Protein AF-0000000084680731 (afdb_homodimer)

Foldseek 3Di:
DPDPPDDPDPVVVCVVQLKKKWKDWVLVQKIWIALSVCVVLVHHSHTDIDGVVRSCLQWDVVQVVVQVVQLVVCQVVVHKRKAKTFTADNVGHGPFIKIKIWGWDQDPVSRIIMIIIMIGTQQLPPPPDDGSCDGVVPVLVVVLVVLLVVLLVQLVPQQALVSLVVSLQPRDGPPFAFQKKWWWFDDDQFIATSDIPNDDPPLCVVRGGHGLPALDQFSVCQVPVAKDKFQALVSCCVSRVPCSVSVVVSQFTIKIKHFQDDPHHGGTIMIGTHNDGDPCPVVNVVSVHSSSPSSSHSNVNNVVSVVVVVVLVVVLVLLAEDAPDAQPQKGKAKDWFQQPPPHPFFLWHWYWAQEPVRKIKIKIKGKPDGDPVSRVLSSVLVVQLNVLRRVVDDQFVSLLQSLLVLLVVQVPPVRPDRMFMWMKMWIADSVFQKIKIWTAPFAFKWKQAQLLQIAGADFFYHHTRNPDSRITTDIDMDGADANMKIKDKGCLLQCAQNADNVLSVVQQSVLSRPDQFDPHVSNVSSCCSRPNPVNNVSHHPGDGPSRGIMMMMMMHRHHPPDDRHDPPVPDWRKDKDKDKAFLVCLVCLVVVLVRQCSVCVPQPDPVLNVLVSLLSSLVQCLPSVVHNWIKMKMWIWTDDHQWIKIKIKIWTQGPDDQDQDDPPDPPPNHVSVVSLVVNFPDWDWADDPGTIMTMTMDTRNPPPDPD/DPPPDDDPDPVVVCVVQLKKKWKAWVLVQKIWIALSVCVVLVHHSHTDIDGVVRSCLQWDVVQVVVQVVQLVVCQVVVHKRKAKTFTADPVGHGPFIKIKIWGWDQDPVSRIIMIIIMIGTQQLPPPPDDGNCPGVVPVLVVVLVVLLVVLLVQLVPQQALVSLVVSLQPRDGPPFAFQKKWWWFDDDQFIATSDIPNDDPPLCVVRGGHGLPALDQFSVCQVPVAKDKFQALVSCCVSRVPCSVSVVVSQFTIKIKHFQDDPHHGGTIMIGTHNDGDPCPVVNVVSVHSSSPSSSHSNVNNVVSVVVVVVLVVVLVLLAEDAPDAQPQKGKAKDWFQLPPPHPFFLWHWYWAQEPVRKIKIKIKGKPDGDPVSRVLSSVLVVQLNVLRRVPDDQFVSLLQSLLVLLVVQVPVVRPDRMFMWMKMWIADSVFQKIKIWTAPFAFKWKQAQLLQIAGADFFYHHTRNPDSRITTDIDMDGADANMKIKDKGCLLQCAQNADNVLSVVQQSVLSSPDQFDPHVSNVSSVCSRPNPVNNVSHHPGPGPNRGIMMMMMMHRHHPPDDRHDPPVPDWRKDKDKDKAALVCLVCLVVVLVRQCSVCVPQPDPVLNVLVSLLSSLVQCLCSVVHNWIKMKMWIWTDDHPWIKIKIKIWTQGPDDQDQDDPPDPPPRHVSVVSQVVSFPDWDWADDPGTIMTMTMDTRNPPPPPD

InterPro domains:
  IPR001932 PPM-type phosphatase-like domain [PF07228] (356-557)
  IPR001932 PPM-type phosphatase-like domain [SM00331] (327-557)
  IPR003018 GAF domain [PF13185] (162-299)
  IPR003594 Histidine kinase/HSP90-like ATPase domain [PF13581] (584-696)
  IPR029016 GAF-like domain superfamily [G3DSA:3.30.450.40] (139-313)
  IPR035965 PAS domain superfamily [SSF55785] (15-124)
  IPR036457 PPM-type phosphatase-like domain superfamily [G3DSA:3.60.40.10] (324-557)
  IPR036457 PPM-type phosphatase-like domain superfamily [SSF81606] (343-554)
  IPR036890 Histidine kinase/HSP90-like ATPase superfamily [G3DSA:3.30.565.10] (575-701)
  IPR052016 Bacterial Sigma Factor Regulator [PTHR43156] (123-557)

Structure (mmCIF, N/CA/C/O backbone):
data_AF-0000000084680731-model_v1
#
loop_
_entity.id
_entity.type
_entity.pdbx_description
1 polymer 'protein-serine/threonine phosphatase'
#
loop_
_atom_site.group_PDB
_atom_site.id
_atom_site.type_symbol
_atom_site.label_atom_id
_atom_site.label_alt_id
_atom_site.label_comp_id
_atom_site.label_asym_id
_atom_site.label_entity_id
_atom_site.label_seq_id
_atom_site.pdbx_PDB_ins_code
_atom_site.Cartn_x
_atom_site.Cartn_y
_atom_site.Cartn_z
_atom_site.occupancy
_atom_site.B_iso_or_equiv
_atom_site.auth_seq_id
_atom_site.auth_comp_id
_atom_site.auth_asym_id
_atom_site.auth_atom_id
_atom_site.pdbx_PDB_model_num
ATOM 1 N N . MET A 1 1 ? -1.274 -86.938 -11.484 1 28.44 1 MET A N 1
ATOM 2 C CA . MET A 1 1 ? -0.754 -85.688 -12.055 1 28.44 1 MET A CA 1
ATOM 3 C C . MET A 1 1 ? -1.797 -85 -12.945 1 28.44 1 MET A C 1
ATOM 5 O O . MET A 1 1 ? -2.148 -85.562 -14 1 28.44 1 MET A O 1
ATOM 9 N N . ARG A 1 2 ? -2.854 -84.562 -12.422 1 39.75 2 ARG A N 1
ATOM 10 C CA . ARG A 1 2 ? -4.074 -84.125 -13.109 1 39.75 2 ARG A CA 1
ATOM 11 C C . ARG A 1 2 ? -3.766 -83.188 -14.273 1 39.75 2 ARG A C 1
ATOM 13 O O . ARG A 1 2 ? -3.127 -82.188 -14.086 1 39.75 2 ARG A O 1
ATOM 20 N N . THR A 1 3 ? -3.678 -83.75 -15.438 1 42.16 3 THR A N 1
ATOM 21 C CA . THR A 1 3 ? -3.287 -83.188 -16.719 1 42.16 3 THR A CA 1
ATOM 22 C C . THR A 1 3 ? -4.207 -82 -17.094 1 42.16 3 THR A C 1
ATOM 24 O O . THR A 1 3 ? -5.43 -82.188 -17.109 1 42.16 3 THR A O 1
ATOM 27 N N . GLY A 1 4 ? -3.947 -80.812 -16.656 1 46.91 4 GLY A N 1
ATOM 28 C CA . GLY A 1 4 ? -4.719 -79.625 -17 1 46.91 4 GLY A CA 1
ATOM 29 C C . GLY A 1 4 ? -5.121 -79.625 -18.453 1 46.91 4 GLY A C 1
ATOM 30 O O . GLY A 1 4 ? -4.59 -80.375 -19.281 1 46.91 4 GLY A O 1
ATOM 31 N N . GLU A 1 5 ? -6.332 -79.375 -18.844 1 56.84 5 GLU A N 1
ATOM 32 C CA . GLU A 1 5 ? -6.809 -79.25 -20.219 1 56.84 5 GLU A CA 1
ATOM 33 C C . GLU A 1 5 ? -5.797 -78.562 -21.094 1 56.84 5 GLU A C 1
ATOM 35 O O . GLU A 1 5 ? -5.176 -77.562 -20.656 1 56.84 5 GLU A O 1
ATOM 40 N N . PRO A 1 6 ? -5.352 -79.25 -22.203 1 61.41 6 PRO A N 1
ATOM 41 C CA . PRO A 1 6 ? -4.359 -78.688 -23.094 1 61.41 6 PRO A CA 1
ATOM 42 C C . PRO A 1 6 ? -4.723 -77.25 -23.547 1 61.41 6 PRO A C 1
ATOM 44 O O . PRO A 1 6 ? -5.902 -76.875 -23.547 1 61.41 6 PRO A O 1
ATOM 47 N N . LEU A 1 7 ? -3.723 -76.375 -23.703 1 70 7 LEU A N 1
ATOM 48 C CA . LEU A 1 7 ? -3.906 -75 -24.219 1 70 7 LEU A CA 1
ATOM 49 C C . LEU A 1 7 ? -4.641 -75 -25.562 1 70 7 LEU A C 1
ATOM 51 O O . LEU A 1 7 ? -4.395 -75.875 -26.391 1 70 7 LEU A O 1
ATOM 55 N N . PRO A 1 8 ? -5.797 -74.375 -25.719 1 71.19 8 PRO A N 1
ATOM 56 C CA . PRO A 1 8 ? -6.414 -74.312 -27.047 1 71.19 8 PRO A CA 1
ATOM 57 C C . PRO A 1 8 ? -5.406 -73.938 -28.141 1 71.19 8 PRO A C 1
ATOM 59 O O . PRO A 1 8 ? -4.293 -73.5 -27.844 1 71.19 8 PRO A O 1
ATOM 62 N N . SER A 1 9 ? -5.73 -74.375 -29.375 1 77 9 SER A N 1
ATOM 63 C CA . SER A 1 9 ? -4.859 -74.062 -30.5 1 77 9 SER A CA 1
ATOM 64 C C . SER A 1 9 ? -4.562 -72.562 -30.547 1 77 9 SER A C 1
ATOM 66 O O . SER A 1 9 ? -5.406 -71.75 -30.188 1 77 9 SER A O 1
ATOM 68 N N . VAL A 1 10 ? -3.318 -72.188 -30.875 1 75.69 10 VAL A N 1
ATOM 69 C CA . VAL A 1 10 ? -2.846 -70.812 -30.906 1 75.69 10 VAL A CA 1
ATOM 70 C C . VAL A 1 10 ? -3.758 -69.938 -31.812 1 75.69 10 VAL A C 1
ATOM 72 O O . VAL A 1 10 ? -4.094 -68.812 -31.469 1 75.69 10 VAL A O 1
ATOM 75 N N . ASN A 1 11 ? -4.176 -70.625 -32.875 1 74.56 11 ASN A N 1
ATOM 76 C CA . ASN A 1 11 ? -5.043 -69.875 -33.781 1 74.56 11 ASN A CA 1
ATOM 77 C C . ASN A 1 11 ? -6.395 -69.562 -33.156 1 74.56 11 ASN A C 1
ATOM 79 O O . ASN A 1 11 ? -6.945 -68.5 -33.375 1 74.56 11 ASN A O 1
ATOM 83 N N . ASP A 1 12 ? -6.879 -70.438 -32.375 1 74.56 12 ASP A N 1
ATOM 84 C CA . ASP A 1 12 ? -8.164 -70.25 -31.734 1 74.56 12 ASP A CA 1
ATOM 85 C C . ASP A 1 12 ? -8.055 -69.125 -30.672 1 74.56 12 ASP A C 1
ATOM 87 O O . ASP A 1 12 ? -8.977 -68.312 -30.5 1 74.56 12 ASP A O 1
ATOM 91 N N . VAL A 1 13 ? -6.934 -69.125 -29.984 1 74.44 13 VAL A N 1
ATOM 92 C CA . VAL A 1 13 ? -6.734 -68.125 -28.938 1 74.44 13 VAL A CA 1
ATOM 93 C C . VAL A 1 13 ? -6.664 -66.75 -29.578 1 74.44 13 VAL A C 1
ATOM 95 O O . VAL A 1 13 ? -7.305 -65.812 -29.094 1 74.44 13 VAL A O 1
ATOM 98 N N . LEU A 1 14 ? -5.953 -66.625 -30.688 1 80.12 14 LEU A N 1
ATOM 99 C CA . LEU A 1 14 ? -5.809 -65.312 -31.328 1 80.12 14 LEU A CA 1
ATOM 100 C C . LEU A 1 14 ? -7.137 -64.875 -31.906 1 80.12 14 LEU A C 1
ATOM 102 O O . LEU A 1 14 ? -7.457 -63.656 -31.859 1 80.12 14 LEU A O 1
ATOM 106 N N . ALA A 1 15 ? -7.887 -65.812 -32.375 1 75.69 15 ALA A N 1
ATOM 107 C CA . ALA A 1 15 ? -9.211 -65.5 -32.906 1 75.69 15 ALA A CA 1
ATOM 108 C C . ALA A 1 15 ? -10.125 -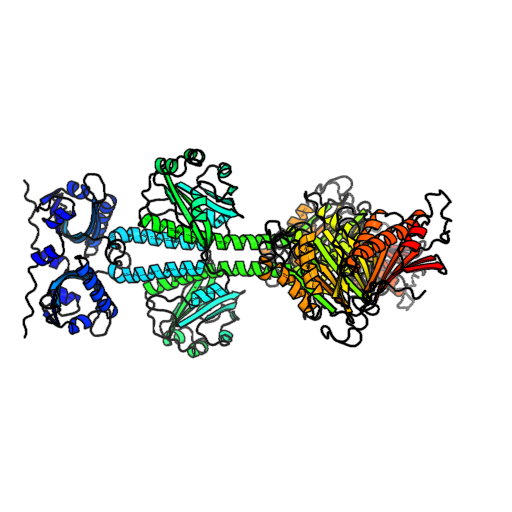65 -31.781 1 75.69 15 ALA A C 1
ATOM 110 O O . ALA A 1 15 ? -10.859 -64.062 -31.953 1 75.69 15 ALA A O 1
ATOM 111 N N . ALA A 1 16 ? -10.062 -65.688 -30.672 1 73.69 16 ALA A N 1
ATOM 112 C CA . ALA A 1 16 ? -10.898 -65.312 -29.531 1 73.69 16 ALA A CA 1
ATOM 113 C C . ALA A 1 16 ? -10.516 -63.969 -28.984 1 73.69 16 ALA A C 1
ATOM 115 O O . ALA A 1 16 ? -11.367 -63.219 -28.469 1 73.69 16 ALA A O 1
ATOM 116 N N . LEU A 1 17 ? -9.273 -63.625 -29.203 1 78.62 17 LEU A N 1
ATOM 117 C CA . LEU A 1 17 ? -8.773 -62.375 -28.672 1 78.62 17 LEU A CA 1
ATOM 118 C C . LEU A 1 17 ? -8.812 -61.281 -29.734 1 78.62 17 LEU A C 1
ATOM 120 O O . LEU A 1 17 ? -8.281 -60.188 -29.516 1 78.62 17 LEU A O 1
ATOM 124 N N . ALA A 1 18 ? -9.43 -61.562 -30.844 1 80.44 18 ALA A N 1
ATOM 125 C CA . ALA A 1 18 ? -9.523 -60.625 -31.953 1 80.44 18 ALA A CA 1
ATOM 126 C C . ALA A 1 18 ? -8.164 -60.031 -32.281 1 80.44 18 ALA A C 1
ATOM 128 O O . ALA A 1 18 ? -8.023 -58.812 -32.438 1 80.44 18 ALA A O 1
ATOM 129 N N . THR A 1 19 ? -7.152 -60.875 -32.281 1 85.06 19 THR A N 1
ATOM 130 C CA . THR A 1 19 ? -5.785 -60.469 -32.594 1 85.06 19 THR A CA 1
ATOM 131 C C . THR A 1 19 ? -5.441 -60.844 -34.031 1 85.06 19 THR A C 1
ATOM 133 O O . THR A 1 19 ? -5.594 -62 -34.438 1 85.06 19 THR A O 1
ATOM 136 N N . GLY A 1 20 ? -5.062 -59.844 -34.812 1 87.44 20 GLY A N 1
ATOM 137 C CA . GLY A 1 20 ? -4.676 -60.062 -36.188 1 87.44 20 GLY A CA 1
ATOM 138 C C . GLY A 1 20 ? -3.178 -60.219 -36.375 1 87.44 20 GLY A C 1
ATOM 139 O O . GLY A 1 20 ? -2.393 -59.719 -35.562 1 87.44 20 GLY A O 1
ATOM 140 N N . LEU A 1 21 ? -2.795 -61.031 -37.406 1 88.06 21 LEU A N 1
ATOM 141 C CA . LEU A 1 21 ? -1.39 -61.188 -37.75 1 88.06 21 LEU A CA 1
ATOM 142 C C . LEU A 1 21 ? -1.053 -60.469 -39.062 1 88.06 21 LEU A C 1
ATOM 144 O O . LEU A 1 21 ? -1.874 -60.438 -39.969 1 88.06 21 LEU A O 1
ATOM 148 N N . TRP A 1 22 ? 0.124 -59.906 -39.031 1 88.94 22 TRP A N 1
ATOM 149 C CA . TRP A 1 22 ? 0.56 -59.219 -40.25 1 88.94 22 TRP A CA 1
ATOM 150 C C . TRP A 1 22 ? 2.055 -59.438 -40.469 1 88.94 22 TRP A C 1
ATOM 152 O O . TRP A 1 22 ? 2.789 -59.781 -39.562 1 88.94 22 TRP A O 1
ATOM 162 N N . HIS A 1 23 ? 2.504 -59.375 -41.75 1 88.5 23 HIS A N 1
ATOM 163 C CA . HIS A 1 23 ? 3.896 -59.469 -42.188 1 88.5 23 HIS A CA 1
ATOM 164 C C . HIS A 1 23 ? 4.219 -58.375 -43.188 1 88.5 23 HIS A C 1
ATOM 166 O O . HIS A 1 23 ? 3.471 -58.156 -44.156 1 88.5 23 HIS A O 1
ATOM 172 N N . TRP A 1 24 ? 5.273 -57.562 -42.844 1 87.25 24 TRP A N 1
ATOM 173 C CA . TRP A 1 24 ? 5.691 -56.469 -43.719 1 87.25 24 TRP A CA 1
ATOM 174 C C . TRP A 1 24 ? 7.086 -56.719 -44.281 1 87.25 24 TRP A C 1
ATOM 176 O O . TRP A 1 24 ? 8.055 -56.812 -43.531 1 87.25 24 TRP A O 1
ATOM 186 N N . ASP A 1 25 ? 7.129 -56.906 -45.562 1 84.44 25 ASP A N 1
ATOM 187 C CA . ASP A 1 25 ? 8.391 -56.938 -46.312 1 84.44 25 ASP A CA 1
ATOM 188 C C . ASP A 1 25 ? 8.68 -55.594 -46.969 1 84.44 25 ASP A C 1
ATOM 190 O O . ASP A 1 25 ? 8.102 -55.25 -48 1 84.44 25 ASP A O 1
ATOM 194 N N . THR A 1 26 ? 9.617 -54.844 -46.312 1 82.38 26 THR A N 1
ATOM 195 C CA . THR A 1 26 ? 9.852 -53.469 -46.781 1 82.38 26 THR A CA 1
ATOM 196 C C . THR A 1 26 ? 10.602 -53.469 -48.094 1 82.38 26 THR A C 1
ATOM 198 O O . THR A 1 26 ? 10.578 -52.5 -48.812 1 82.38 26 THR A O 1
ATOM 201 N N . ALA A 1 27 ? 11.359 -54.594 -48.406 1 81.62 27 ALA A N 1
ATOM 202 C CA . ALA A 1 27 ? 12.031 -54.688 -49.688 1 81.62 27 ALA A CA 1
ATOM 203 C C . ALA A 1 27 ? 11.023 -54.781 -50.844 1 81.62 27 ALA A C 1
ATOM 205 O O . ALA A 1 27 ? 11.156 -54.125 -51.875 1 81.62 27 ALA A O 1
ATOM 206 N N . ALA A 1 28 ? 10.023 -55.625 -50.719 1 82.25 28 ALA A N 1
ATOM 207 C CA . ALA A 1 28 ? 9.016 -55.844 -51.75 1 82.25 28 ALA A CA 1
ATOM 208 C C . ALA A 1 28 ? 7.922 -54.781 -51.656 1 82.25 28 ALA A C 1
ATOM 210 O O . ALA A 1 28 ? 7.145 -54.594 -52.594 1 82.25 28 ALA A O 1
ATOM 211 N N . GLY A 1 29 ? 7.891 -54 -50.562 1 84.75 29 GLY A N 1
ATOM 212 C CA . GLY A 1 29 ? 6.852 -53 -50.344 1 84.75 29 GLY A CA 1
ATOM 213 C C . GLY A 1 29 ? 5.473 -53.594 -50.156 1 84.75 29 GLY A C 1
ATOM 214 O O . GLY A 1 29 ? 4.473 -53.031 -50.562 1 84.75 29 GLY A O 1
ATOM 215 N N . LEU A 1 30 ? 5.422 -54.812 -49.594 1 88.25 30 LEU A N 1
ATOM 216 C CA . LEU A 1 30 ? 4.156 -55.531 -49.469 1 88.25 30 LEU A CA 1
ATOM 217 C C . LEU A 1 30 ? 3.873 -55.844 -48 1 88.25 30 LEU A C 1
ATOM 219 O O . LEU A 1 30 ? 4.789 -56.188 -47.25 1 88.25 30 LEU A O 1
ATOM 223 N N . VAL A 1 31 ? 2.627 -55.719 -47.594 1 89.62 31 VAL A N 1
ATOM 224 C CA . VAL A 1 31 ? 2.141 -56.062 -46.281 1 89.62 31 VAL A CA 1
ATOM 225 C C . VAL A 1 31 ? 1.071 -57.156 -46.375 1 89.62 31 VAL A C 1
ATOM 227 O O . VAL A 1 31 ? 0.013 -56.938 -46.969 1 89.62 31 VAL A O 1
ATOM 230 N N . THR A 1 32 ? 1.386 -58.312 -45.844 1 90.62 32 THR A N 1
ATOM 231 C CA . THR A 1 32 ? 0.42 -59.406 -45.812 1 90.62 32 THR A CA 1
ATOM 232 C C . THR A 1 32 ? -0.315 -59.469 -44.5 1 90.62 32 THR A C 1
ATOM 234 O O . THR A 1 32 ? 0.307 -59.375 -43.438 1 90.62 32 THR A O 1
ATOM 237 N N . VAL A 1 33 ? -1.654 -59.5 -44.531 1 90.62 33 VAL A N 1
ATOM 238 C CA . VAL A 1 33 ? -2.463 -59.5 -43.312 1 90.62 33 VAL A CA 1
ATOM 239 C C . VAL A 1 33 ? -3.42 -60.688 -43.344 1 90.62 33 VAL A C 1
ATOM 241 O O . VAL A 1 33 ? -3.855 -61.125 -44.438 1 90.62 33 VAL A O 1
ATOM 244 N N . ASP A 1 34 ? -3.674 -61.25 -42.125 1 88.06 34 ASP A N 1
ATOM 245 C CA . ASP A 1 34 ? -4.688 -62.312 -42.062 1 88.06 34 ASP A CA 1
ATOM 246 C C . ASP A 1 34 ? -6.09 -61.719 -42.031 1 88.06 34 ASP A C 1
ATOM 248 O O . ASP A 1 34 ? -6.258 -60.5 -42.125 1 88.06 34 ASP A O 1
ATOM 252 N N . ALA A 1 35 ? -7.105 -62.594 -41.969 1 87.38 35 ALA A N 1
ATOM 253 C CA . ALA A 1 35 ? -8.492 -62.156 -42.062 1 87.38 35 ALA A CA 1
ATOM 254 C C . ALA A 1 35 ? -8.805 -61.156 -40.938 1 87.38 35 ALA A C 1
ATOM 256 O O . ALA A 1 35 ? -9.445 -60.125 -41.156 1 87.38 35 ALA A O 1
ATOM 257 N N . GLU A 1 36 ? -8.297 -61.406 -39.75 1 88.06 36 GLU A N 1
ATOM 258 C CA . GLU A 1 36 ? -8.594 -60.531 -38.625 1 88.06 36 GLU A CA 1
ATOM 259 C C . GLU A 1 36 ? -7.852 -59.219 -38.75 1 88.06 36 GLU A C 1
ATOM 261 O O . GLU A 1 36 ? -8.414 -58.156 -38.469 1 88.06 36 GLU A O 1
ATOM 266 N N . ALA A 1 37 ? -6.633 -59.219 -39.125 1 90.5 37 ALA A N 1
ATOM 267 C CA . ALA A 1 37 ? -5.895 -57.969 -39.312 1 90.5 37 ALA A CA 1
ATOM 268 C C . ALA A 1 37 ? -6.527 -57.125 -40.438 1 90.5 37 ALA A C 1
ATOM 270 O O . ALA A 1 37 ? -6.598 -55.906 -40.312 1 90.5 37 ALA A O 1
ATOM 271 N N . ALA A 1 38 ? -6.984 -57.812 -41.438 1 90.75 38 ALA A N 1
ATOM 272 C CA . ALA A 1 38 ? -7.676 -57.094 -42.5 1 90.75 38 ALA A CA 1
ATOM 273 C C . ALA A 1 38 ? -8.93 -56.406 -41.969 1 90.75 38 ALA A C 1
ATOM 275 O O . ALA A 1 38 ? -9.164 -55.219 -42.25 1 90.75 38 ALA A O 1
ATOM 276 N N . ARG A 1 39 ? -9.633 -57.125 -41.188 1 89.31 39 ARG A N 1
ATOM 277 C CA . ARG A 1 39 ? -10.82 -56.531 -40.594 1 89.31 39 ARG A CA 1
ATOM 278 C C . ARG A 1 39 ? -10.445 -55.312 -39.719 1 89.31 39 ARG A C 1
ATOM 280 O O . ARG A 1 39 ? -11.117 -54.281 -39.781 1 89.31 39 ARG A O 1
ATOM 287 N N . LEU A 1 40 ? -9.406 -55.438 -39 1 87.62 40 LEU A N 1
ATOM 288 C CA . LEU A 1 40 ? -8.977 -54.344 -38.094 1 87.62 40 LEU A CA 1
ATOM 289 C C . LEU A 1 40 ? -8.492 -53.156 -38.906 1 87.62 40 LEU A C 1
ATOM 291 O O . LEU A 1 40 ? -8.594 -52 -38.438 1 87.62 40 LEU A O 1
ATOM 295 N N . LEU A 1 41 ? -8.031 -53.312 -40.031 1 89.5 41 LEU A N 1
ATOM 296 C CA . LEU A 1 41 ? -7.574 -52.25 -40.906 1 89.5 41 LEU A CA 1
ATOM 297 C C . LEU A 1 41 ? -8.742 -51.625 -41.656 1 89.5 41 LEU A C 1
ATOM 299 O O . LEU A 1 41 ? -8.562 -50.688 -42.469 1 89.5 41 LEU A O 1
ATOM 303 N N . GLY A 1 42 ? -9.93 -52.125 -41.406 1 87.38 42 GLY A N 1
ATOM 304 C CA . GLY A 1 42 ? -11.117 -51.594 -42.094 1 87.38 42 GLY A CA 1
ATOM 305 C C . GLY A 1 42 ? -11.359 -52.219 -43.438 1 87.38 42 GLY A C 1
ATOM 306 O O . GLY A 1 42 ? -12.078 -51.656 -44.281 1 87.38 42 GLY A O 1
ATOM 307 N N . LEU A 1 43 ? -10.758 -53.375 -43.75 1 89.12 43 LEU A N 1
ATOM 308 C CA . LEU A 1 43 ? -10.914 -54.094 -45 1 89.12 43 LEU A CA 1
ATOM 309 C C . LEU A 1 43 ? -11.812 -55.312 -44.812 1 89.12 43 LEU A C 1
ATOM 311 O O . LEU A 1 43 ? -12.125 -55.688 -43.688 1 89.12 43 LEU A O 1
ATOM 315 N N . PRO A 1 44 ? -12.352 -55.844 -45.938 1 86.94 44 PRO A N 1
ATOM 316 C CA . PRO A 1 44 ? -13.102 -57.094 -45.781 1 86.94 44 PRO A CA 1
ATOM 317 C C . PRO A 1 44 ? -12.305 -58.156 -45.062 1 86.94 44 PRO A C 1
ATOM 319 O O . PRO A 1 44 ? -11.094 -58.281 -45.25 1 86.94 44 PRO A O 1
ATOM 322 N N . ALA A 1 45 ? -12.945 -58.906 -44.156 1 88.25 45 ALA A N 1
ATOM 323 C CA . ALA A 1 45 ? -12.305 -59.875 -43.281 1 88.25 45 ALA A CA 1
ATOM 324 C C . ALA A 1 45 ? -11.805 -61.094 -44.062 1 88.25 45 ALA A C 1
ATOM 326 O O . ALA A 1 45 ? -12.266 -62.219 -43.812 1 88.25 45 ALA A O 1
ATOM 327 N N . ARG A 1 46 ? -10.867 -60.969 -45 1 88.5 46 ARG A N 1
ATOM 328 C CA . ARG A 1 46 ? -10.203 -62 -45.781 1 88.5 46 ARG A CA 1
ATOM 329 C C . ARG A 1 46 ? -8.703 -61.719 -45.875 1 88.5 46 ARG A C 1
ATOM 331 O O . ARG A 1 46 ? -8.281 -60.562 -46 1 88.5 46 ARG A O 1
ATOM 338 N N . ALA A 1 47 ? -7.98 -62.844 -45.656 1 89.38 47 ALA A N 1
ATOM 339 C CA . ALA A 1 47 ? -6.531 -62.688 -45.781 1 89.38 47 ALA A CA 1
ATOM 340 C C . ALA A 1 47 ? -6.18 -62.031 -47.125 1 89.38 47 ALA A C 1
ATOM 342 O O . ALA A 1 47 ? -6.711 -62.375 -48.156 1 89.38 47 ALA A O 1
ATOM 343 N N . THR A 1 48 ? -5.402 -60.906 -47.062 1 89.06 48 THR A N 1
ATOM 344 C CA . THR A 1 48 ? -5.059 -60.156 -48.25 1 89.06 48 THR A CA 1
ATOM 345 C C . THR A 1 48 ? -3.637 -59.625 -48.156 1 89.06 48 THR A C 1
ATOM 347 O O . THR A 1 48 ? -3.045 -59.594 -47.094 1 89.06 48 THR A O 1
ATOM 350 N N . THR A 1 49 ? -3.006 -59.406 -49.281 1 90.88 49 THR A N 1
ATOM 351 C CA . THR A 1 49 ? -1.713 -58.719 -49.375 1 90.88 49 THR A CA 1
ATOM 352 C C . THR A 1 49 ? -1.875 -57.312 -49.906 1 90.88 49 THR A C 1
ATOM 354 O O . THR A 1 49 ? -2.502 -57.125 -50.969 1 90.88 49 THR A O 1
ATOM 357 N N . LEU A 1 50 ? -1.369 -56.312 -49.094 1 88.38 50 LEU A N 1
ATOM 358 C CA . LEU A 1 50 ? -1.477 -54.906 -49.469 1 88.38 50 LEU A CA 1
ATOM 359 C C . LEU A 1 50 ? -0.108 -54.312 -49.812 1 88.38 50 LEU A C 1
ATOM 361 O O . LEU A 1 50 ? 0.917 -54.812 -49.312 1 88.38 50 LEU A O 1
ATOM 365 N N . THR A 1 51 ? -0.165 -53.312 -50.75 1 86.44 51 THR A N 1
ATOM 366 C CA . THR A 1 51 ? 1.046 -52.531 -50.938 1 86.44 51 THR A CA 1
ATOM 367 C C . THR A 1 51 ? 1.261 -51.594 -49.75 1 86.44 51 THR A C 1
ATOM 369 O O . THR A 1 51 ? 0.326 -51.312 -48.969 1 86.44 51 THR A O 1
ATOM 372 N N . GLU A 1 52 ? 2.543 -51.219 -49.5 1 84.94 52 GLU A N 1
ATOM 373 C CA . GLU A 1 52 ? 2.848 -50.25 -48.469 1 84.94 52 GLU A CA 1
ATOM 374 C C . GLU A 1 52 ? 1.97 -49 -48.594 1 84.94 52 GLU A C 1
ATOM 376 O O . GLU A 1 52 ? 1.502 -48.469 -47.562 1 84.94 52 GLU A O 1
ATOM 381 N N . ALA A 1 53 ? 1.724 -48.562 -49.781 1 82.56 53 ALA A N 1
ATOM 382 C CA . ALA A 1 53 ? 0.903 -47.375 -50.031 1 82.56 53 ALA A CA 1
ATOM 383 C C . ALA A 1 53 ? -0.545 -47.625 -49.594 1 82.56 53 ALA A C 1
ATOM 385 O O . ALA A 1 53 ? -1.179 -46.75 -49 1 82.56 53 ALA A O 1
ATOM 386 N N . GLN A 1 54 ? -1.058 -48.781 -49.938 1 84.75 54 GLN A N 1
ATOM 387 C CA . GLN A 1 54 ? -2.424 -49.125 -49.531 1 84.75 54 GLN A CA 1
ATOM 388 C C . GLN A 1 54 ? -2.57 -49.219 -48.031 1 84.75 54 GLN A C 1
ATOM 390 O O . GLN A 1 54 ? -3.592 -48.812 -47.469 1 84.75 54 GLN A O 1
ATOM 395 N N . THR A 1 55 ? -1.582 -49.75 -47.406 1 86 55 THR A N 1
ATOM 396 C CA . THR A 1 55 ? -1.59 -49.844 -45.969 1 86 55 THR A CA 1
ATOM 397 C C . THR A 1 55 ? -1.523 -48.469 -45.312 1 86 55 THR A C 1
ATOM 399 O O . THR A 1 55 ? -2.279 -48.156 -44.406 1 86 55 THR A O 1
ATOM 402 N N . ARG A 1 56 ? -0.625 -47.656 -45.812 1 82.69 56 ARG A N 1
ATOM 403 C CA . ARG A 1 56 ? -0.466 -46.281 -45.312 1 82.69 56 ARG A CA 1
ATOM 404 C C . ARG A 1 56 ? -1.767 -45.5 -45.438 1 82.69 56 ARG A C 1
ATOM 406 O O . ARG A 1 56 ? -2.088 -44.688 -44.562 1 82.69 56 ARG A O 1
ATOM 413 N N . ALA A 1 57 ? -2.488 -45.812 -46.406 1 82.94 57 ALA A N 1
ATOM 414 C CA . ALA A 1 57 ? -3.74 -45.094 -46.656 1 82.94 57 ALA A CA 1
ATOM 415 C C . ALA A 1 57 ? -4.773 -45.406 -45.594 1 82.94 57 ALA A C 1
ATOM 417 O O . ALA A 1 57 ? -5.723 -44.656 -45.375 1 82.94 57 ALA A O 1
ATOM 418 N N . ARG A 1 58 ? -4.566 -46.469 -44.844 1 86.19 58 ARG A N 1
ATOM 419 C CA . ARG A 1 58 ? -5.516 -46.875 -43.781 1 86.19 58 ARG A CA 1
ATOM 420 C C . ARG A 1 58 ? -5.066 -46.375 -42.406 1 86.19 58 ARG A C 1
ATOM 422 O O . ARG A 1 58 ? -5.773 -46.562 -41.438 1 86.19 58 ARG A O 1
ATOM 429 N N . LEU A 1 59 ? -3.936 -45.844 -42.438 1 83.62 59 LEU A N 1
ATOM 430 C CA . LEU A 1 59 ? -3.375 -45.375 -41.156 1 83.62 59 LEU A CA 1
ATOM 431 C C . LEU A 1 59 ? -3.361 -43.844 -41.094 1 83.62 59 LEU A C 1
ATOM 433 O O . LEU A 1 59 ? -3.238 -43.188 -42.125 1 83.62 59 LEU A O 1
ATOM 437 N N . HIS A 1 60 ? -3.549 -43.312 -39.969 1 78.94 60 HIS A N 1
ATOM 438 C CA . HIS A 1 60 ? -3.398 -41.875 -39.781 1 78.94 60 HIS A CA 1
ATOM 439 C C . HIS A 1 60 ? -1.994 -41.406 -40.156 1 78.94 60 HIS A C 1
ATOM 441 O O . HIS A 1 60 ? -1.005 -42.031 -39.75 1 78.94 60 HIS A O 1
ATOM 447 N N . PRO A 1 61 ? -1.903 -40.344 -40.844 1 71.31 61 PRO A N 1
ATOM 448 C CA . PRO A 1 61 ? -0.61 -39.938 -41.406 1 71.31 61 PRO A CA 1
ATOM 449 C C . PRO A 1 61 ? 0.45 -39.688 -40.312 1 71.31 61 PRO A C 1
ATOM 451 O O . PRO A 1 61 ? 1.609 -40.094 -40.5 1 71.31 61 PRO A O 1
ATOM 454 N N . VAL A 1 62 ? 0.041 -39.156 -39.312 1 63.84 62 VAL A N 1
ATOM 455 C CA . VAL A 1 62 ? 0.994 -38.844 -38.25 1 63.84 62 VAL A CA 1
ATOM 456 C C . VAL A 1 62 ? 1.509 -40.156 -37.625 1 63.84 62 VAL A C 1
ATOM 458 O O . VAL A 1 62 ? 2.686 -40.25 -37.281 1 63.84 62 VAL A O 1
ATOM 461 N N . ASP A 1 63 ? 0.623 -41.062 -37.594 1 70.25 63 ASP A N 1
ATOM 462 C CA . ASP A 1 63 ? 0.995 -42.312 -36.969 1 70.25 63 ASP A CA 1
ATOM 463 C C . ASP A 1 63 ? 1.991 -43.094 -37.844 1 70.25 63 ASP A C 1
ATOM 465 O O . ASP A 1 63 ? 2.85 -43.812 -37.312 1 70.25 63 ASP A O 1
ATOM 469 N N . TRP A 1 64 ? 1.942 -42.844 -39.094 1 72.56 64 TRP A N 1
ATOM 470 C CA . TRP A 1 64 ? 2.852 -43.531 -40 1 72.56 64 TRP A CA 1
ATOM 471 C C . TRP A 1 64 ? 4.297 -43.125 -39.75 1 72.56 64 TRP A C 1
ATOM 473 O O . TRP A 1 64 ? 5.195 -43.969 -39.75 1 72.56 64 TRP A O 1
ATOM 483 N N . ASN A 1 65 ? 4.465 -41.875 -39.5 1 67.19 65 ASN A N 1
ATOM 484 C CA . ASN A 1 65 ? 5.809 -41.375 -39.219 1 67.19 65 ASN A CA 1
ATOM 485 C C . ASN A 1 65 ? 6.348 -41.938 -37.906 1 67.19 65 ASN A C 1
ATOM 487 O O . ASN A 1 65 ? 7.531 -42.281 -37.812 1 67.19 65 ASN A O 1
ATOM 491 N N . GLU A 1 66 ? 5.488 -42.031 -37.062 1 63.72 66 GLU A N 1
ATOM 492 C CA . GLU A 1 66 ? 5.875 -42.562 -35.75 1 63.72 66 GLU A CA 1
ATOM 493 C C . GLU A 1 66 ? 6.254 -44.031 -35.875 1 63.72 66 GLU A C 1
ATOM 495 O O . GLU A 1 66 ? 7.211 -44.5 -35.25 1 63.72 66 GLU A O 1
ATOM 500 N N . ILE A 1 67 ? 5.562 -44.781 -36.656 1 73.88 67 ILE A N 1
ATOM 501 C CA . ILE A 1 67 ? 5.805 -46.188 -36.875 1 73.88 67 ILE A CA 1
ATOM 502 C C . ILE A 1 67 ? 7.227 -46.406 -37.375 1 73.88 67 ILE A C 1
ATOM 504 O O . ILE A 1 67 ? 7.957 -47.25 -36.875 1 73.88 67 ILE A O 1
ATOM 508 N N . THR A 1 68 ? 7.559 -45.594 -38.312 1 70.19 68 THR A N 1
ATOM 509 C CA . THR A 1 68 ? 8.883 -45.75 -38.906 1 70.19 68 THR A CA 1
ATOM 510 C C . THR A 1 68 ? 9.977 -45.438 -37.906 1 70.19 68 THR A C 1
ATOM 512 O O . THR A 1 68 ? 11.008 -46.125 -37.875 1 70.19 68 THR A O 1
ATOM 515 N N . GLY A 1 69 ? 9.734 -44.438 -37.125 1 69.44 69 GLY A N 1
ATOM 516 C CA . GLY A 1 69 ? 10.688 -44.094 -36.062 1 69.44 69 GLY A CA 1
ATOM 517 C C . GLY A 1 69 ? 10.836 -45.188 -35.031 1 69.44 69 GLY A C 1
ATOM 518 O O . GLY A 1 69 ? 11.961 -45.531 -34.625 1 69.44 69 GLY A O 1
ATOM 519 N N . VAL A 1 70 ? 9.789 -45.688 -34.625 1 68.25 70 VAL A N 1
ATOM 520 C CA . VAL A 1 70 ? 9.773 -46.719 -33.594 1 68.25 70 VAL A CA 1
ATOM 521 C C . VAL A 1 70 ? 10.438 -47.969 -34.125 1 68.25 70 VAL A C 1
ATOM 523 O O . VAL A 1 70 ? 11.188 -48.625 -33.375 1 68.25 70 VAL A O 1
ATOM 526 N N . ILE A 1 71 ? 10.219 -48.281 -35.344 1 73.31 71 ILE A N 1
ATOM 527 C CA . ILE A 1 71 ? 10.789 -49.5 -35.938 1 73.31 71 ILE A CA 1
ATOM 528 C C . ILE A 1 71 ? 12.305 -49.375 -36 1 73.31 71 ILE A C 1
ATOM 530 O O . ILE A 1 71 ? 13.031 -50.312 -35.656 1 73.31 71 ILE A O 1
ATOM 534 N N . ARG A 1 72 ? 12.742 -48.219 -36.406 1 69.25 72 ARG A N 1
ATOM 535 C CA . ARG A 1 72 ? 14.188 -48 -36.5 1 69.25 72 ARG A CA 1
ATOM 536 C C . ARG A 1 72 ? 14.844 -48.156 -35.125 1 69.25 72 ARG A C 1
ATOM 538 O O . ARG A 1 72 ? 15.898 -48.781 -35 1 69.25 72 ARG A O 1
ATOM 545 N N . LEU A 1 73 ? 14.219 -47.594 -34.188 1 65.69 73 LEU A N 1
ATOM 546 C CA . LEU A 1 73 ? 14.734 -47.656 -32.812 1 65.69 73 LEU A CA 1
ATOM 547 C C . LEU A 1 73 ? 14.75 -49.094 -32.312 1 65.69 73 LEU A C 1
ATOM 549 O O . LEU A 1 73 ? 15.719 -49.531 -31.703 1 65.69 73 LEU A O 1
ATOM 553 N N . ALA A 1 74 ? 13.719 -49.781 -32.594 1 71.19 74 ALA A N 1
ATOM 554 C CA . ALA A 1 74 ? 13.602 -51.156 -32.156 1 71.19 74 ALA A CA 1
ATOM 555 C C . ALA A 1 74 ? 14.672 -52.031 -32.781 1 71.19 74 ALA A C 1
ATOM 557 O O . ALA A 1 74 ? 15.227 -52.906 -32.156 1 71.19 74 ALA A O 1
ATOM 558 N N . VAL A 1 75 ? 14.93 -51.812 -33.969 1 71.75 75 VAL A N 1
ATOM 559 C CA . VAL A 1 75 ? 15.969 -52.562 -34.688 1 71.75 75 VAL A CA 1
ATOM 560 C C . VAL A 1 75 ? 17.328 -52.25 -34.062 1 71.75 75 VAL A C 1
ATOM 562 O O . VAL A 1 75 ? 18.125 -53.156 -33.844 1 71.75 75 VAL A O 1
ATOM 565 N N . ALA A 1 76 ? 17.531 -51.031 -33.812 1 68.94 76 ALA A N 1
ATOM 566 C CA . ALA A 1 76 ? 18.812 -50.594 -33.25 1 68.94 76 ALA A CA 1
ATOM 567 C C . ALA A 1 76 ? 19.031 -51.219 -31.859 1 68.94 76 ALA A C 1
ATOM 569 O O . ALA A 1 76 ? 20.156 -51.594 -31.531 1 68.94 76 ALA A O 1
ATOM 570 N N . GLU A 1 77 ? 17.938 -51.344 -31.188 1 65.44 77 GLU A N 1
ATOM 571 C CA . GLU A 1 77 ? 18.047 -51.812 -29.797 1 65.44 77 GLU A CA 1
ATOM 572 C C . GLU A 1 77 ? 17.781 -53.281 -29.688 1 65.44 77 GLU A C 1
ATOM 574 O O . GLU A 1 77 ? 17.984 -53.906 -28.641 1 65.44 77 GLU A O 1
ATOM 579 N N . GLY A 1 78 ? 17.375 -53.812 -30.766 1 68.12 78 GLY A N 1
ATOM 580 C CA . GLY A 1 78 ? 17.047 -55.219 -30.75 1 68.12 78 GLY A CA 1
ATOM 581 C C . GLY A 1 78 ? 15.844 -55.531 -29.891 1 68.12 78 GLY A C 1
ATOM 582 O O . GLY A 1 78 ? 15.82 -56.562 -29.203 1 68.12 78 GLY A O 1
ATOM 583 N N . THR A 1 79 ? 14.938 -54.562 -29.797 1 71.94 79 THR A N 1
ATOM 584 C CA . THR A 1 79 ? 13.742 -54.719 -28.984 1 71.94 79 THR A CA 1
ATOM 585 C C . THR A 1 79 ? 12.492 -54.812 -29.859 1 71.94 79 THR A C 1
ATOM 587 O O . THR A 1 79 ? 12.586 -54.781 -31.078 1 71.94 79 THR A O 1
ATOM 590 N N . LEU A 1 80 ? 11.328 -55.031 -29.203 1 74.75 80 LEU A N 1
ATOM 591 C CA . LEU A 1 80 ? 10.047 -55.031 -29.906 1 74.75 80 LEU A CA 1
ATOM 592 C C . LEU A 1 80 ? 9.562 -53.625 -30.203 1 74.75 80 LEU A C 1
ATOM 594 O O . LEU A 1 80 ? 9.836 -52.688 -29.422 1 74.75 80 LEU A O 1
ATOM 598 N N . ALA A 1 81 ? 9.055 -53.531 -31.375 1 75.5 81 ALA A N 1
ATOM 599 C CA . ALA A 1 81 ? 8.398 -52.281 -31.719 1 75.5 81 ALA A CA 1
ATOM 600 C C . ALA A 1 81 ? 6.91 -52.344 -31.406 1 75.5 81 ALA A C 1
ATOM 602 O O . ALA A 1 81 ? 6.203 -53.25 -31.828 1 75.5 81 ALA A O 1
ATOM 603 N N . GLU A 1 82 ? 6.488 -51.469 -30.5 1 72.81 82 GLU A N 1
ATOM 604 C CA . GLU A 1 82 ? 5.07 -51.344 -30.188 1 72.81 82 GLU A CA 1
ATOM 605 C C . GLU A 1 82 ? 4.551 -49.938 -30.484 1 72.81 82 GLU A C 1
ATOM 607 O O . GLU A 1 82 ? 5.141 -48.969 -30.062 1 72.81 82 GLU A O 1
ATOM 612 N N . VAL A 1 83 ? 3.441 -49.906 -31.328 1 72.38 83 VAL A N 1
ATOM 613 C CA . VAL A 1 83 ? 2.891 -48.625 -31.703 1 72.38 83 VAL A CA 1
ATOM 614 C C . VAL A 1 83 ? 1.364 -48.688 -31.703 1 72.38 83 VAL A C 1
ATOM 616 O O . VAL A 1 83 ? 0.784 -49.75 -31.984 1 72.38 83 VAL A O 1
ATOM 619 N N . ARG A 1 84 ? 0.738 -47.656 -31.281 1 72.19 84 ARG A N 1
ATOM 620 C CA . ARG A 1 84 ? -0.698 -47.5 -31.469 1 72.19 84 ARG A CA 1
ATOM 621 C C . ARG A 1 84 ? -0.992 -46.719 -32.75 1 72.19 84 ARG A C 1
ATOM 623 O O . ARG A 1 84 ? -0.358 -45.719 -33.062 1 72.19 84 ARG A O 1
ATOM 630 N N . ILE A 1 85 ? -1.939 -47.281 -33.438 1 77.06 85 ILE A N 1
ATOM 631 C CA . ILE A 1 85 ? -2.197 -46.781 -34.781 1 77.06 85 ILE A CA 1
ATOM 632 C C . ILE A 1 85 ? -3.691 -46.5 -34.969 1 77.06 85 ILE A C 1
ATOM 634 O O . ILE A 1 85 ? -4.52 -47.375 -34.625 1 77.06 85 ILE A O 1
ATOM 638 N N . ARG A 1 86 ? -4.035 -45.281 -35.312 1 79.56 86 ARG A N 1
ATOM 639 C CA . ARG A 1 86 ? -5.406 -44.969 -35.719 1 79.56 86 ARG A CA 1
ATOM 640 C C . ARG A 1 86 ? -5.695 -45.469 -37.125 1 79.56 86 ARG A C 1
ATOM 642 O O . ARG A 1 86 ? -5.004 -45.094 -38.062 1 79.56 86 ARG A O 1
ATOM 649 N N . ILE A 1 87 ? -6.652 -46.312 -37.156 1 84.38 87 ILE A N 1
ATOM 650 C CA . ILE A 1 87 ? -7.066 -46.844 -38.469 1 84.38 87 ILE A CA 1
ATOM 651 C C . ILE A 1 87 ? -8.148 -45.938 -39.062 1 84.38 87 ILE A C 1
ATOM 653 O O . ILE A 1 87 ? -9.125 -45.594 -38.406 1 84.38 87 ILE A O 1
ATOM 657 N N . MET A 1 88 ? -7.906 -45.562 -40.25 1 82.31 88 MET A N 1
ATOM 658 C CA . MET A 1 88 ? -8.805 -44.594 -40.906 1 82.31 88 MET A CA 1
ATOM 659 C C . MET A 1 88 ? -9.633 -45.312 -42 1 82.31 88 MET A C 1
ATOM 661 O O . MET A 1 88 ? -9.188 -46.281 -42.562 1 82.31 88 MET A O 1
ATOM 665 N N . ASP A 1 89 ? -10.875 -44.844 -42.125 1 79.12 89 ASP A N 1
ATOM 666 C CA . ASP A 1 89 ? -11.656 -45.312 -43.25 1 79.12 89 ASP A CA 1
ATOM 667 C C . ASP A 1 89 ? -11.328 -44.531 -44.531 1 79.12 89 ASP A C 1
ATOM 669 O O . ASP A 1 89 ? -10.461 -43.656 -44.5 1 79.12 89 ASP A O 1
ATOM 673 N N . GLU A 1 90 ? -12 -44.938 -45.719 1 72.94 90 GLU A N 1
ATOM 674 C CA . GLU A 1 90 ? -11.734 -44.344 -47.031 1 72.94 90 GLU A CA 1
ATOM 675 C C . GLU A 1 90 ? -12.055 -42.844 -47.031 1 72.94 90 GLU A C 1
ATOM 677 O O . GLU A 1 90 ? -11.516 -42.094 -47.812 1 72.94 90 GLU A O 1
ATOM 682 N N . GLN A 1 91 ? -12.844 -42.406 -46.031 1 71.12 91 GLN A N 1
ATOM 683 C CA . GLN A 1 91 ? -13.258 -41 -46 1 71.12 91 GLN A CA 1
ATOM 684 C C . GLN A 1 91 ? -12.375 -40.188 -45.031 1 71.12 91 GLN A C 1
ATOM 686 O O . GLN A 1 91 ? -12.609 -39 -44.812 1 71.12 91 GLN A O 1
ATOM 691 N N . GLY A 1 92 ? -11.445 -40.75 -44.375 1 69.75 92 GLY A N 1
ATOM 692 C CA . GLY A 1 92 ? -10.492 -40.094 -43.5 1 69.75 92 GLY A CA 1
ATOM 693 C C . GLY A 1 92 ? -10.922 -40.062 -42.062 1 69.75 92 GLY A C 1
ATOM 694 O O . GLY A 1 92 ? -10.367 -39.312 -41.25 1 69.75 92 GLY A O 1
ATOM 695 N N . ARG A 1 93 ? -11.922 -40.812 -41.75 1 73.38 93 ARG A N 1
ATOM 696 C CA . ARG A 1 93 ? -12.367 -40.906 -40.344 1 73.38 93 ARG A CA 1
ATOM 697 C C . ARG A 1 93 ? -11.672 -42.062 -39.625 1 73.38 93 ARG A C 1
ATOM 699 O O . ARG A 1 93 ? -11.43 -43.094 -40.219 1 73.38 93 ARG A O 1
ATOM 706 N N . VAL A 1 94 ? -11.461 -41.781 -38.375 1 74.44 94 VAL A N 1
ATOM 707 C CA . VAL A 1 94 ? -10.805 -42.812 -37.562 1 74.44 94 VAL A CA 1
ATOM 708 C C . VAL A 1 94 ? -11.805 -43.906 -37.219 1 74.44 94 VAL A C 1
ATOM 710 O O . VAL A 1 94 ? -12.828 -43.656 -36.562 1 74.44 94 VAL A O 1
ATOM 713 N N . LEU A 1 95 ? -11.586 -45.156 -37.688 1 78 95 LEU A N 1
ATOM 714 C CA . LEU A 1 95 ? -12.445 -46.312 -37.438 1 78 95 LEU A CA 1
ATOM 715 C C . LEU A 1 95 ? -12.18 -46.906 -36.062 1 78 95 LEU A C 1
ATOM 717 O O . LEU A 1 95 ? -13.117 -47.25 -35.344 1 78 95 LEU A O 1
ATOM 721 N N . ARG A 1 96 ? -10.961 -47.031 -35.781 1 76.44 96 ARG A N 1
ATOM 722 C CA . ARG A 1 96 ? -10.539 -47.656 -34.531 1 76.44 96 ARG A CA 1
ATOM 723 C C . ARG A 1 96 ? -9.055 -47.438 -34.281 1 76.44 96 ARG A C 1
ATOM 725 O O . ARG A 1 96 ? -8.328 -47 -35.188 1 76.44 96 ARG A O 1
ATOM 732 N N . VAL A 1 97 ? -8.766 -47.5 -33 1 76.25 97 VAL A N 1
ATOM 733 C CA . VAL A 1 97 ? -7.352 -47.5 -32.656 1 76.25 97 VAL A CA 1
ATOM 734 C C . VAL A 1 97 ? -6.859 -48.906 -32.438 1 76.25 97 VAL A C 1
ATOM 736 O O . VAL A 1 97 ? -7.523 -49.719 -31.734 1 76.25 97 VAL A O 1
ATOM 739 N N . VAL A 1 98 ? -5.703 -49.219 -33.125 1 81 98 VAL A N 1
ATOM 740 C CA . VAL A 1 98 ? -5.152 -50.562 -32.938 1 81 98 VAL A CA 1
ATOM 741 C C . VAL A 1 98 ? -3.732 -50.469 -32.406 1 81 98 VAL A C 1
ATOM 743 O O . VAL A 1 98 ? -3.057 -49.469 -32.562 1 81 98 VAL A O 1
ATOM 746 N N . ARG A 1 99 ? -3.428 -51.469 -31.641 1 79.69 99 ARG A N 1
ATOM 747 C CA . ARG A 1 99 ? -2.051 -51.625 -31.188 1 79.69 99 ARG A CA 1
ATOM 748 C C . ARG A 1 99 ? -1.333 -52.688 -32.031 1 79.69 99 ARG A C 1
ATOM 750 O O . ARG A 1 99 ? -1.839 -53.781 -32.25 1 79.69 99 ARG A O 1
ATOM 757 N N . SER A 1 100 ? -0.166 -52.219 -32.531 1 82.56 100 SER A N 1
ATOM 758 C CA . SER A 1 100 ? 0.663 -53.125 -33.281 1 82.56 100 SER A CA 1
ATOM 759 C C . SER A 1 100 ? 1.948 -53.469 -32.562 1 82.56 100 SER A C 1
ATOM 761 O O . SER A 1 100 ? 2.633 -52.594 -32.031 1 82.56 100 SER A O 1
ATOM 763 N N . ARG A 1 101 ? 2.195 -54.719 -32.312 1 80.62 101 ARG A N 1
ATOM 764 C CA . ARG A 1 101 ? 3.445 -55.219 -31.766 1 80.62 101 ARG A CA 1
ATOM 765 C C . ARG A 1 101 ? 4.199 -56.062 -32.812 1 80.62 101 ARG A C 1
ATOM 767 O O . ARG A 1 101 ? 3.617 -56.938 -33.438 1 80.62 101 ARG A O 1
ATOM 774 N N . SER A 1 102 ? 5.496 -55.625 -33 1 83.94 102 SER A N 1
ATOM 775 C CA . SER A 1 102 ? 6.227 -56.344 -34.031 1 83.94 102 SER A CA 1
ATOM 776 C C . SER A 1 102 ? 7.703 -56.5 -33.688 1 83.94 102 SER A C 1
ATOM 778 O O . SER A 1 102 ? 8.219 -55.75 -32.844 1 83.94 102 SER A O 1
ATOM 780 N N . LYS A 1 103 ? 8.305 -57.5 -34.156 1 78.44 103 LYS A N 1
ATOM 781 C CA . LYS A 1 103 ? 9.75 -57.688 -34.062 1 78.44 103 LYS A CA 1
ATOM 782 C C . LYS A 1 103 ? 10.406 -57.438 -35.438 1 78.44 103 LYS A C 1
ATOM 784 O O . LYS A 1 103 ? 10.297 -58.25 -36.344 1 78.44 103 LYS A O 1
ATOM 789 N N . PRO A 1 104 ? 11.031 -56.25 -35.438 1 79.81 104 PRO A N 1
ATOM 790 C CA . PRO A 1 104 ? 11.68 -55.938 -36.719 1 79.81 104 PRO A CA 1
ATOM 791 C C . PRO A 1 104 ? 13.016 -56.656 -36.875 1 79.81 104 PRO A C 1
ATOM 793 O O . PRO A 1 104 ? 13.734 -56.875 -35.906 1 79.81 104 PRO A O 1
ATOM 796 N N . SER A 1 105 ? 13.281 -57.25 -38.031 1 78 105 SER A N 1
ATOM 797 C CA . SER A 1 105 ? 14.57 -57.812 -38.438 1 78 105 SER A CA 1
ATOM 798 C C . SER A 1 105 ? 15.125 -57.125 -39.656 1 78 105 SER A C 1
ATOM 800 O O . SER A 1 105 ? 14.375 -56.812 -40.594 1 78 105 SER A O 1
ATOM 802 N N . TYR A 1 106 ? 16.344 -56.719 -39.531 1 79.25 106 TYR A N 1
ATOM 803 C CA . TYR A 1 106 ? 17 -56.062 -40.656 1 79.25 106 TYR A CA 1
ATOM 804 C C . TYR A 1 106 ? 17.734 -57.062 -41.531 1 79.25 106 TYR A C 1
ATOM 806 O O . TYR A 1 106 ? 18.516 -57.875 -41.031 1 79.25 106 TYR A O 1
ATOM 814 N N . ASP A 1 107 ? 17.391 -57.156 -42.719 1 74.38 107 ASP A N 1
ATOM 815 C CA . ASP A 1 107 ? 18.109 -57.938 -43.688 1 74.38 107 ASP A CA 1
ATOM 816 C C . ASP A 1 107 ? 19.219 -57.125 -44.344 1 74.38 107 ASP A C 1
ATOM 818 O O . ASP A 1 107 ? 18.953 -56.219 -45.156 1 74.38 107 ASP A O 1
ATOM 822 N N . PRO A 1 108 ? 20.438 -57.312 -44 1 76.25 108 PRO A N 1
ATOM 823 C CA . PRO A 1 108 ? 21.547 -56.531 -44.531 1 76.25 108 PRO A CA 1
ATOM 824 C C . PRO A 1 108 ? 21.719 -56.688 -46.031 1 76.25 108 PRO A C 1
ATOM 826 O O . PRO A 1 108 ? 22.281 -55.812 -46.688 1 76.25 108 PRO A O 1
ATOM 829 N N . GLU A 1 109 ? 21.453 -57.844 -46.656 1 75.88 109 GLU A N 1
ATOM 830 C CA . GLU A 1 109 ? 21.641 -58.062 -48.094 1 75.88 109 GLU A CA 1
ATOM 831 C C . GLU A 1 109 ? 20.656 -57.219 -48.906 1 75.88 109 GLU A C 1
ATOM 833 O O . GLU A 1 109 ? 21.031 -56.625 -49.938 1 75.88 109 GLU A O 1
ATOM 838 N N . ARG A 1 110 ? 19.484 -57.062 -48.375 1 77.62 110 ARG A N 1
ATOM 839 C CA . ARG A 1 110 ? 18.453 -56.344 -49.125 1 77.62 110 ARG A CA 1
ATOM 840 C C . ARG A 1 110 ? 18.281 -54.906 -48.594 1 77.62 110 ARG A C 1
ATOM 842 O O . ARG A 1 110 ? 17.5 -54.125 -49.125 1 77.62 110 ARG A O 1
ATOM 849 N N . HIS A 1 111 ? 19.094 -54.531 -47.562 1 77.75 111 HIS A N 1
ATOM 850 C CA . HIS A 1 111 ? 18.984 -53.25 -46.906 1 77.75 111 HIS A CA 1
ATOM 851 C C . HIS A 1 111 ? 17.531 -52.906 -46.562 1 77.75 111 HIS A C 1
ATOM 853 O O . HIS A 1 111 ? 17.062 -51.812 -46.844 1 77.75 111 HIS A O 1
ATOM 859 N N . SER A 1 112 ? 16.828 -53.938 -46.188 1 80.69 112 SER A N 1
ATOM 860 C CA . SER A 1 112 ? 15.398 -53.75 -45.906 1 80.69 112 SER A CA 1
ATOM 861 C C . SER A 1 112 ? 15.008 -54.406 -44.594 1 80.69 112 SER A C 1
ATOM 863 O O . SER A 1 112 ? 15.789 -55.188 -44.031 1 80.69 112 SER A O 1
ATOM 865 N N . TYR A 1 113 ? 13.828 -53.969 -44.062 1 82.38 113 TYR A N 1
ATOM 866 C CA . TYR A 1 113 ? 13.305 -54.531 -42.844 1 82.38 113 TYR A CA 1
ATOM 867 C C . TYR A 1 113 ? 12.219 -55.562 -43.125 1 82.38 113 TYR A C 1
ATOM 869 O O . TYR A 1 113 ? 11.477 -55.438 -44.094 1 82.38 113 TYR A O 1
ATOM 877 N N . GLU A 1 114 ? 12.266 -56.656 -42.406 1 84.25 114 GLU A N 1
ATOM 878 C CA . GLU A 1 114 ? 11.141 -57.594 -42.344 1 84.25 114 GLU A CA 1
ATOM 879 C C . GLU A 1 114 ? 10.5 -57.594 -40.969 1 84.25 114 GLU A C 1
ATOM 881 O O . GLU A 1 114 ? 11.195 -57.75 -39.969 1 84.25 114 GLU A O 1
ATOM 886 N N . LEU A 1 115 ? 9.211 -57.25 -41 1 86.06 115 LEU A N 1
ATOM 887 C CA . LEU A 1 115 ? 8.5 -57.188 -39.719 1 86.06 115 LEU A CA 1
ATOM 888 C C . LEU A 1 115 ? 7.32 -58.125 -39.719 1 86.06 115 LEU A C 1
ATOM 890 O O . LEU A 1 115 ? 6.609 -58.281 -40.688 1 86.06 115 LEU A O 1
ATOM 894 N N . THR A 1 116 ? 7.238 -58.938 -38.656 1 85.06 116 THR A N 1
ATOM 895 C CA . THR A 1 116 ? 6.047 -59.719 -38.375 1 85.06 116 THR A CA 1
ATOM 896 C C . THR A 1 116 ? 5.457 -59.312 -37.031 1 85.06 116 THR A C 1
ATOM 898 O O . THR A 1 116 ? 6.191 -59.094 -36.062 1 85.06 116 THR A O 1
ATOM 901 N N . GLY A 1 117 ? 4.203 -59.031 -37.031 1 86.81 117 GLY A N 1
ATOM 902 C CA . GLY A 1 117 ? 3.631 -58.531 -35.812 1 86.81 117 GLY A CA 1
ATOM 903 C C . GLY A 1 117 ? 2.162 -58.906 -35.656 1 86.81 117 GLY A C 1
ATOM 904 O O . GLY A 1 117 ? 1.604 -59.625 -36.438 1 86.81 117 GLY A O 1
ATOM 905 N N . THR A 1 118 ? 1.601 -58.469 -34.5 1 84.69 118 THR A N 1
ATOM 906 C CA . THR A 1 118 ? 0.186 -58.656 -34.188 1 84.69 118 THR A CA 1
ATOM 907 C C . THR A 1 118 ? -0.523 -57.281 -34.156 1 84.69 118 THR A C 1
ATOM 909 O O . THR A 1 118 ? 0.115 -56.25 -33.969 1 84.69 118 THR A O 1
ATOM 912 N N . LEU A 1 119 ? -1.737 -57.312 -34.531 1 84.62 119 LEU A N 1
ATOM 913 C CA . LEU A 1 119 ? -2.627 -56.156 -34.5 1 84.62 119 LEU A CA 1
ATOM 914 C C . LEU A 1 119 ? -3.83 -56.438 -33.594 1 84.62 119 LEU A C 1
ATOM 916 O O . LEU A 1 119 ? -4.484 -57.469 -33.75 1 84.62 119 LEU A O 1
ATOM 920 N N . GLN A 1 120 ? -4.023 -55.625 -32.656 1 80.56 120 GLN A N 1
ATOM 921 C CA . GLN A 1 120 ? -5.16 -55.781 -31.75 1 80.56 120 GLN A CA 1
ATOM 922 C C . GLN A 1 120 ? -5.914 -54.438 -31.609 1 80.56 120 GLN A C 1
ATOM 924 O O . GLN A 1 120 ? -5.301 -53.375 -31.578 1 80.56 120 GLN A O 1
ATOM 929 N N . GLU A 1 121 ? -7.219 -54.594 -31.781 1 73.81 121 GLU A N 1
ATOM 930 C CA . GLU A 1 121 ? -7.996 -53.375 -31.531 1 73.81 121 GLU A CA 1
ATOM 931 C C . GLU A 1 121 ? -7.906 -52.969 -30.062 1 73.81 121 GLU A C 1
ATOM 933 O O . GLU A 1 121 ? -8 -53.812 -29.172 1 73.81 121 GLU A O 1
ATOM 938 N N . VAL A 1 122 ? -7.449 -51.906 -29.922 1 60.06 122 VAL A N 1
ATOM 939 C CA . VAL A 1 122 ? -7.375 -51.375 -28.578 1 60.06 122 VAL A CA 1
ATOM 940 C C . VAL A 1 122 ? -8.672 -50.656 -28.234 1 60.06 122 VAL A C 1
ATOM 942 O O . VAL A 1 122 ? -9.156 -49.844 -29.016 1 60.06 122 VAL A O 1
ATOM 945 N N . THR A 1 123 ? -9.695 -51.375 -27.688 1 46.69 123 THR A N 1
ATOM 946 C CA . THR A 1 123 ? -10.922 -50.688 -27.297 1 46.69 123 THR A CA 1
ATOM 947 C C . THR A 1 123 ? -10.609 -49.469 -26.422 1 46.69 123 THR A C 1
ATOM 949 O O . THR A 1 123 ? -9.781 -49.562 -25.516 1 46.69 123 THR A O 1
ATOM 952 N N . GLU A 1 124 ? -10.758 -48.438 -27.031 1 41.72 124 GLU A N 1
ATOM 953 C CA . GLU A 1 124 ? -10.758 -47.312 -26.109 1 41.72 124 GLU A CA 1
ATOM 954 C C . GLU A 1 124 ? -11.562 -47.625 -24.859 1 41.72 124 GLU A C 1
ATOM 956 O O . GLU A 1 124 ? -12.664 -48.156 -24.938 1 41.72 124 GLU A O 1
ATOM 961 N N . PRO A 1 125 ? -10.93 -48 -23.719 1 37.84 125 PRO A N 1
ATOM 962 C CA . PRO A 1 125 ? -11.883 -48.375 -22.672 1 37.84 125 PRO A CA 1
ATOM 963 C C . PRO A 1 125 ? -13.234 -47.656 -22.844 1 37.84 125 PRO A C 1
ATOM 965 O O . PRO A 1 125 ? -13.305 -46.594 -23.438 1 37.84 125 PRO A O 1
ATOM 968 N N . ALA A 1 126 ? -14.367 -48.438 -22.969 1 33.19 126 ALA A N 1
ATOM 969 C CA . ALA A 1 126 ? -15.641 -47.719 -22.906 1 33.19 126 ALA A CA 1
ATOM 970 C C . ALA A 1 126 ? -15.492 -46.438 -22.125 1 33.19 126 ALA A C 1
ATOM 972 O O . ALA A 1 126 ? -14.688 -46.344 -21.188 1 33.19 126 ALA A O 1
ATOM 973 N N . PRO A 1 127 ? -16.188 -45.375 -22.422 1 31.73 127 PRO A N 1
ATOM 974 C CA . PRO A 1 127 ? -16.406 -44.219 -21.531 1 31.73 127 PRO A CA 1
ATOM 975 C C . PRO A 1 127 ? -16.766 -44.656 -20.094 1 31.73 127 PRO A C 1
ATOM 977 O O . PRO A 1 127 ? -17.641 -45.469 -19.906 1 31.73 127 PRO A O 1
ATOM 980 N N . GLY A 1 128 ? -15.766 -44.812 -19.078 1 31.8 128 GLY A N 1
ATOM 981 C CA . GLY A 1 128 ? -15.836 -45.25 -17.703 1 31.8 128 GLY A CA 1
ATOM 982 C C . GLY A 1 128 ? -14.766 -46.281 -17.359 1 31.8 128 GLY A C 1
ATOM 983 O O . GLY A 1 128 ? -14.609 -46.656 -16.188 1 31.8 128 GLY A O 1
ATOM 984 N N . THR A 1 129 ? -14.438 -47.406 -18.281 1 31.23 129 THR A N 1
ATOM 985 C CA . THR A 1 129 ? -13.617 -48.5 -17.781 1 31.23 129 THR A CA 1
ATOM 986 C C . THR A 1 129 ? -12.133 -48.188 -17.984 1 31.23 129 THR A C 1
ATOM 988 O O . THR A 1 129 ? -11.766 -47.375 -18.844 1 31.23 129 THR A O 1
ATOM 991 N N . ALA A 1 130 ? -11.102 -48.906 -17.312 1 33.12 130 ALA A N 1
ATOM 992 C CA . ALA A 1 130 ? -9.695 -48.656 -17.016 1 33.12 130 ALA A CA 1
ATOM 993 C C . ALA A 1 130 ? -8.836 -48.75 -18.281 1 33.12 130 ALA A C 1
ATOM 995 O O . ALA A 1 130 ? -7.902 -47.969 -18.453 1 33.12 130 ALA A O 1
ATOM 996 N N . ALA A 1 131 ? -8.82 -49.781 -19.141 1 33.75 131 ALA A N 1
ATOM 997 C CA . ALA A 1 131 ? -7.879 -50.281 -20.141 1 33.75 131 ALA A CA 1
ATOM 998 C C . ALA A 1 131 ? -7.945 -49.469 -21.422 1 33.75 131 ALA A C 1
ATOM 1000 O O . ALA A 1 131 ? -6.938 -49.281 -22.109 1 33.75 131 ALA A O 1
ATOM 1001 N N . GLY A 1 132 ? -9.102 -49.25 -22.094 1 32.03 132 GLY A N 1
ATOM 1002 C CA . GLY A 1 132 ? -9.289 -48.688 -23.422 1 32.03 132 GLY A CA 1
ATOM 1003 C C . GLY A 1 132 ? -8.609 -47.344 -23.609 1 32.03 132 GLY A C 1
ATOM 1004 O O . GLY A 1 132 ? -8.586 -46.781 -24.703 1 32.03 132 GLY A O 1
ATOM 1005 N N . ARG A 1 133 ? -8.711 -46.469 -22.719 1 34.03 133 ARG A N 1
ATOM 1006 C CA . ARG A 1 133 ? -8.203 -45.094 -22.719 1 34.03 133 ARG A CA 1
ATOM 1007 C C . ARG A 1 133 ? -6.684 -45.062 -22.828 1 34.03 133 ARG A C 1
ATOM 1009 O O . ARG A 1 133 ? -6.07 -44 -22.766 1 34.03 133 ARG A O 1
ATOM 1016 N N . SER A 1 134 ? -5.883 -46.156 -23.047 1 30.59 134 SER A N 1
ATOM 1017 C CA . SER A 1 134 ? -4.484 -46.125 -22.625 1 30.59 134 SER A CA 1
ATOM 1018 C C . SER A 1 134 ? -3.564 -45.75 -23.781 1 30.59 134 SER A C 1
ATOM 1020 O O . SER A 1 134 ? -2.602 -45 -23.594 1 30.59 134 SER A O 1
ATOM 1022 N N . ALA A 1 135 ? -3.57 -46.531 -25.125 1 32.66 135 ALA A N 1
ATOM 1023 C CA . ALA A 1 135 ? -2.365 -46.531 -25.953 1 32.66 135 ALA A CA 1
ATOM 1024 C C . ALA A 1 135 ? -2.252 -45.219 -26.719 1 32.66 135 ALA A C 1
ATOM 1026 O O . ALA A 1 135 ? -1.194 -44.562 -26.734 1 32.66 135 ALA A O 1
ATOM 1027 N N . VAL A 1 136 ? -2.994 -45 -28 1 32.12 136 VAL A N 1
ATOM 1028 C CA . VAL A 1 136 ? -3.002 -43.781 -28.797 1 32.12 136 VAL A CA 1
ATOM 1029 C C . VAL A 1 136 ? -3.357 -42.594 -27.906 1 32.12 136 VAL A C 1
ATOM 1031 O O . VAL A 1 136 ? -2.881 -41.469 -28.125 1 32.12 136 VAL A O 1
ATOM 1034 N N . THR A 1 137 ? -4.172 -42.781 -27.062 1 37.5 137 THR A N 1
ATOM 1035 C CA . THR A 1 137 ? -4.738 -42 -25.984 1 37.5 137 THR A CA 1
ATOM 1036 C C . THR A 1 137 ? -3.688 -41.688 -24.922 1 37.5 137 THR A C 1
ATOM 1038 O O . THR A 1 137 ? -3.799 -40.719 -24.188 1 37.5 137 THR A O 1
ATOM 1041 N N . GLY A 1 138 ? -2.746 -42.656 -25.109 1 40.66 138 GLY A N 1
ATOM 1042 C CA . GLY A 1 138 ? -1.654 -42.469 -24.156 1 40.66 138 GLY A CA 1
ATOM 1043 C C . GLY A 1 138 ? -0.799 -41.25 -24.469 1 40.66 138 GLY A C 1
ATOM 1044 O O . GLY A 1 138 ? -0.501 -40.438 -23.578 1 40.66 138 GLY A O 1
ATOM 1045 N N . ASP A 1 139 ? -0.361 -41.406 -25.984 1 43.41 139 ASP A N 1
ATOM 1046 C CA . ASP A 1 139 ? 0.469 -40.25 -26.344 1 43.41 139 ASP A CA 1
ATOM 1047 C C . ASP A 1 139 ? -0.323 -38.938 -26.266 1 43.41 139 ASP A C 1
ATOM 1049 O O . ASP A 1 139 ? 0.189 -37.938 -25.781 1 43.41 139 ASP A O 1
ATOM 1053 N N . TRP A 1 140 ? -1.565 -39.125 -27 1 49.75 140 TRP A N 1
ATOM 1054 C CA . TRP A 1 140 ? -2.398 -37.906 -26.875 1 49.75 140 TRP A CA 1
ATOM 1055 C C . TRP A 1 140 ? -2.641 -37.594 -25.406 1 49.75 140 TRP A C 1
ATOM 1057 O O . TRP A 1 140 ? -2.57 -36.438 -25 1 49.75 140 TRP A O 1
ATOM 1067 N N . ARG A 1 141 ? -2.971 -38.656 -24.75 1 55.22 141 ARG A N 1
ATOM 1068 C CA . ARG A 1 141 ? -3.17 -38.406 -23.328 1 55.22 141 ARG A CA 1
ATOM 1069 C C . ARG A 1 141 ? -1.904 -37.875 -22.672 1 55.22 141 ARG A C 1
ATOM 1071 O O . ARG A 1 141 ? -1.971 -37 -21.812 1 55.22 141 ARG A O 1
ATOM 1078 N N . ARG A 1 142 ? -0.799 -38.438 -23.203 1 58.06 142 ARG A N 1
ATOM 1079 C CA . ARG A 1 142 ? 0.462 -37.938 -22.656 1 58.06 142 ARG A CA 1
ATOM 1080 C C . ARG A 1 142 ? 0.696 -36.5 -23.062 1 58.06 142 ARG A C 1
ATOM 1082 O O . ARG A 1 142 ? 1.143 -35.688 -22.25 1 58.06 142 ARG A O 1
ATOM 1089 N N . SER A 1 143 ? 0.418 -36.344 -24.359 1 65 143 SER A N 1
ATOM 1090 C CA . SER A 1 143 ? 0.592 -35 -24.844 1 65 143 SER A CA 1
ATOM 1091 C C . SER A 1 143 ? -0.345 -34.031 -24.125 1 65 143 SER A C 1
ATOM 1093 O O . SER A 1 143 ? 0.05 -32.906 -23.781 1 65 143 SER A O 1
ATOM 1095 N N . ARG A 1 144 ? -1.548 -34.562 -23.938 1 69.94 144 ARG A N 1
ATOM 1096 C CA . ARG A 1 144 ? -2.529 -33.75 -23.234 1 69.94 144 ARG A CA 1
ATOM 1097 C C . ARG A 1 144 ? -2.086 -33.469 -21.797 1 69.94 144 ARG A C 1
ATOM 1099 O O . ARG A 1 144 ? -2.193 -32.344 -21.312 1 69.94 144 ARG A O 1
ATOM 1106 N N . GLU A 1 145 ? -1.649 -34.469 -21.219 1 70.12 145 GLU A N 1
ATOM 1107 C CA . GLU A 1 145 ? -1.199 -34.344 -19.828 1 70.12 145 GLU A CA 1
ATOM 1108 C C . GLU A 1 145 ? 0.005 -33.406 -19.719 1 70.12 145 GLU A C 1
ATOM 1110 O O . GLU A 1 145 ? 0.074 -32.594 -18.828 1 70.12 145 GLU A O 1
ATOM 1115 N N . ALA A 1 146 ? 0.899 -33.719 -20.625 1 71.94 146 ALA A N 1
ATOM 1116 C CA . ALA A 1 146 ? 2.068 -32.844 -20.656 1 71.94 146 ALA A CA 1
ATOM 1117 C C . ALA A 1 146 ? 1.663 -31.391 -20.875 1 71.94 146 ALA A C 1
ATOM 1119 O O . ALA A 1 146 ? 2.197 -30.484 -20.219 1 71.94 146 ALA A O 1
ATOM 1120 N N . PHE A 1 147 ? 0.765 -31.188 -21.719 1 77.81 147 PHE A N 1
ATOM 1121 C CA . PHE A 1 147 ? 0.272 -29.844 -21.984 1 77.81 147 PHE A CA 1
ATOM 1122 C C . PHE A 1 147 ? -0.351 -29.234 -20.734 1 77.81 147 PHE A C 1
ATOM 1124 O O . PHE A 1 147 ? -0.044 -28.094 -20.375 1 77.81 147 PHE A O 1
ATOM 1131 N N . LEU A 1 148 ? -1.241 -30 -20.109 1 81.88 148 LEU A N 1
ATOM 1132 C CA . LEU A 1 148 ? -1.948 -29.469 -18.953 1 81.88 148 LEU A CA 1
ATOM 1133 C C . LEU A 1 148 ? -0.975 -29.156 -17.828 1 81.88 148 LEU A C 1
ATOM 1135 O O . LEU A 1 148 ? -1.139 -28.141 -17.125 1 81.88 148 LEU A O 1
ATOM 1139 N N . LEU A 1 149 ? 0.006 -29.953 -17.688 1 75.12 149 LEU A N 1
ATOM 1140 C CA . LEU A 1 149 ? 1.013 -29.672 -16.672 1 75.12 149 LEU A CA 1
ATOM 1141 C C . LEU A 1 149 ? 1.808 -28.422 -17 1 75.12 149 LEU A C 1
ATOM 1143 O O . LEU A 1 149 ? 2.074 -27.594 -16.125 1 75.12 149 LEU A O 1
ATOM 1147 N N . ASP A 1 150 ? 2.115 -28.297 -18.281 1 77.88 150 ASP A N 1
ATOM 1148 C CA . ASP A 1 150 ? 2.871 -27.125 -18.719 1 77.88 150 ASP A CA 1
ATOM 1149 C C . ASP A 1 150 ? 2.035 -25.859 -18.609 1 77.88 150 ASP A C 1
ATOM 1151 O O . ASP A 1 150 ? 2.531 -24.812 -18.172 1 77.88 150 ASP A O 1
ATOM 1155 N N . ALA A 1 151 ? 0.845 -26 -19.016 1 84.62 151 ALA A N 1
ATOM 1156 C CA . ALA A 1 151 ? -0.067 -24.875 -18.906 1 84.62 151 ALA A CA 1
ATOM 1157 C C . ALA A 1 151 ? -0.256 -24.453 -17.453 1 84.62 151 ALA A C 1
ATOM 1159 O O . ALA A 1 151 ? -0.224 -23.266 -17.125 1 84.62 151 ALA A O 1
ATOM 1160 N N . GLY A 1 152 ? -0.408 -25.422 -16.609 1 83.25 152 GLY A N 1
ATOM 1161 C CA . GLY A 1 152 ? -0.548 -25.156 -15.18 1 83.25 152 GLY A CA 1
ATOM 1162 C C . GLY A 1 152 ? 0.655 -24.453 -14.586 1 83.25 152 GLY A C 1
ATOM 1163 O O . GLY A 1 152 ? 0.503 -23.5 -13.812 1 83.25 152 GLY A O 1
ATOM 1164 N N . ARG A 1 153 ? 1.766 -24.922 -14.984 1 76.38 153 ARG A N 1
ATOM 1165 C CA . ARG A 1 153 ? 3.002 -24.312 -14.508 1 76.38 153 ARG A CA 1
ATOM 1166 C C . ARG A 1 153 ? 3.123 -22.859 -14.992 1 76.38 153 ARG A C 1
ATOM 1168 O O . ARG A 1 153 ? 3.443 -21.969 -14.203 1 76.38 153 ARG A O 1
ATOM 1175 N N . ALA A 1 154 ? 2.889 -22.672 -16.25 1 83 154 ALA A N 1
ATOM 1176 C CA . ALA A 1 154 ? 3.021 -21.344 -16.828 1 83 154 ALA A CA 1
ATOM 1177 C C . ALA A 1 154 ? 2.041 -20.359 -16.188 1 83 154 ALA A C 1
ATOM 1179 O O . ALA A 1 154 ? 2.404 -19.219 -15.875 1 83 154 ALA A O 1
ATOM 1180 N N . LEU A 1 155 ? 0.86 -20.828 -15.977 1 87.56 155 LEU A N 1
ATOM 1181 C CA . LEU A 1 155 ? -0.157 -19.969 -15.375 1 87.56 155 LEU A CA 1
ATOM 1182 C C . LEU A 1 155 ? 0.15 -19.703 -13.898 1 87.56 155 LEU A C 1
ATOM 1184 O O . LEU A 1 155 ? -0.138 -18.625 -13.383 1 87.56 155 LEU A O 1
ATOM 1188 N N . ALA A 1 156 ? 0.782 -20.609 -13.273 1 81.31 156 ALA A N 1
ATOM 1189 C CA . ALA A 1 156 ? 1.162 -20.453 -11.875 1 81.31 156 ALA A CA 1
ATOM 1190 C C . ALA A 1 156 ? 2.299 -19.438 -11.727 1 81.31 156 ALA A C 1
ATOM 1192 O O . ALA A 1 156 ? 2.395 -18.75 -10.711 1 81.31 156 ALA A O 1
ATOM 1193 N N . GLU A 1 157 ? 3.113 -19.312 -12.758 1 79.88 157 GLU A N 1
ATOM 1194 C CA . GLU A 1 157 ? 4.27 -18.422 -12.711 1 79.88 157 GLU A CA 1
ATOM 1195 C C . GLU A 1 157 ? 3.875 -16.984 -13.039 1 79.88 157 GLU A C 1
ATOM 1197 O O . GLU A 1 157 ? 4.625 -16.062 -12.75 1 79.88 157 GLU A O 1
ATOM 1202 N N . ALA A 1 158 ? 2.721 -16.859 -13.625 1 85.94 158 ALA A N 1
ATOM 1203 C CA . ALA A 1 158 ? 2.273 -15.516 -13.992 1 85.94 158 ALA A CA 1
ATOM 1204 C C . ALA A 1 158 ? 1.944 -14.688 -12.75 1 85.94 158 ALA A C 1
ATOM 1206 O O . ALA A 1 158 ? 1.234 -15.156 -11.859 1 85.94 158 ALA A O 1
ATOM 1207 N N . ARG A 1 159 ? 2.434 -13.414 -12.727 1 83.12 159 ARG A N 1
ATOM 1208 C CA . ARG A 1 159 ? 2.336 -12.617 -11.508 1 83.12 159 ARG A CA 1
ATOM 1209 C C . ARG A 1 159 ? 1.36 -11.461 -11.688 1 83.12 159 ARG A C 1
ATOM 1211 O O . ARG A 1 159 ? 1.097 -10.703 -10.75 1 83.12 159 ARG A O 1
ATOM 1218 N N . SER A 1 160 ? 0.905 -11.234 -12.828 1 88.75 160 SER A N 1
ATOM 1219 C CA . SER A 1 160 ? -0.042 -10.164 -13.109 1 88.75 160 SER A CA 1
ATOM 1220 C C . SER A 1 160 ? -1.132 -10.625 -14.07 1 88.75 160 SER A C 1
ATOM 1222 O O . SER A 1 160 ? -0.976 -11.641 -14.758 1 88.75 160 SER A O 1
ATOM 1224 N N . THR A 1 161 ? -2.186 -9.867 -14.039 1 91.88 161 THR A N 1
ATOM 1225 C CA . THR A 1 161 ? -3.281 -10.164 -14.961 1 91.88 161 THR A CA 1
ATOM 1226 C C . THR A 1 161 ? -2.797 -10.141 -16.406 1 91.88 161 THR A C 1
ATOM 1228 O O . THR A 1 161 ? -3.146 -11.016 -17.203 1 91.88 161 THR A O 1
ATOM 1231 N N . GLN A 1 162 ? -1.982 -9.188 -16.703 1 90.62 162 GLN A N 1
ATOM 1232 C CA . GLN A 1 162 ? -1.45 -9.07 -18.062 1 90.62 162 GLN A CA 1
ATOM 1233 C C . GLN A 1 162 ? -0.604 -10.281 -18.422 1 90.62 162 GLN A C 1
ATOM 1235 O O . GLN A 1 162 ? -0.669 -10.773 -19.562 1 90.62 162 GLN A O 1
ATOM 1240 N N . GLU A 1 163 ? 0.16 -10.773 -17.531 1 89.62 163 GLU A N 1
ATOM 1241 C CA . GLU A 1 163 ? 0.983 -11.953 -17.781 1 89.62 163 GLU A CA 1
ATOM 1242 C C . GLU A 1 163 ? 0.122 -13.195 -17.969 1 89.62 163 GLU A C 1
ATOM 1244 O O . GLU A 1 163 ? 0.425 -14.047 -18.797 1 89.62 163 GLU A O 1
ATOM 1249 N N . VAL A 1 164 ? -0.902 -13.352 -17.156 1 93.12 164 VAL A N 1
ATOM 1250 C CA . VAL A 1 164 ? -1.82 -14.477 -17.297 1 93.12 164 VAL A CA 1
ATOM 1251 C C . VAL A 1 164 ? -2.424 -14.477 -18.688 1 93.12 164 VAL A C 1
ATOM 1253 O O . VAL A 1 164 ? -2.482 -15.516 -19.344 1 93.12 164 VAL A O 1
ATOM 1256 N N . LEU A 1 165 ? -2.859 -13.297 -19.156 1 91.69 165 LEU A N 1
ATOM 1257 C CA . LEU A 1 165 ? -3.465 -13.188 -20.484 1 91.69 165 LEU A CA 1
ATOM 1258 C C . LEU A 1 165 ? -2.457 -13.539 -21.578 1 91.69 165 LEU A C 1
ATOM 1260 O O . LEU A 1 165 ? -2.807 -14.195 -22.562 1 91.69 165 LEU A O 1
ATOM 1264 N N . ARG A 1 166 ? -1.259 -13.141 -21.375 1 89.81 166 ARG A N 1
ATOM 1265 C CA . ARG A 1 166 ? -0.205 -13.469 -22.328 1 89.81 166 ARG A CA 1
ATOM 1266 C C . ARG A 1 166 ? 0.03 -14.977 -22.391 1 89.81 166 ARG A C 1
ATOM 1268 O O . ARG A 1 166 ? 0.166 -15.547 -23.469 1 89.81 166 ARG A O 1
ATOM 1275 N N . VAL A 1 167 ? 0.052 -15.625 -21.203 1 89 167 VAL A N 1
ATOM 1276 C CA . VAL A 1 167 ? 0.231 -17.062 -21.156 1 89 167 VAL A CA 1
ATOM 1277 C C . VAL A 1 167 ? -0.954 -17.766 -21.812 1 89 167 VAL A C 1
ATOM 1279 O O . VAL A 1 167 ? -0.772 -18.688 -22.609 1 89 167 VAL A O 1
ATOM 1282 N N . ALA A 1 168 ? -2.123 -17.344 -21.547 1 89.88 168 ALA A N 1
ATOM 1283 C CA . ALA A 1 168 ? -3.328 -17.922 -22.125 1 89.88 168 ALA A CA 1
ATOM 1284 C C . ALA A 1 168 ? -3.309 -17.828 -23.641 1 89.88 168 ALA A C 1
ATOM 1286 O O . ALA A 1 168 ? -3.693 -18.781 -24.344 1 89.88 168 ALA A O 1
ATOM 1287 N N . ALA A 1 169 ? -2.879 -16.719 -24.094 1 86.44 169 ALA A N 1
ATOM 1288 C CA . ALA A 1 169 ? -2.822 -16.469 -25.531 1 86.44 169 ALA A CA 1
ATOM 1289 C C . ALA A 1 169 ? -1.812 -17.406 -26.203 1 86.44 169 ALA A C 1
ATOM 1291 O O . ALA A 1 169 ? -1.949 -17.734 -27.375 1 86.44 169 ALA A O 1
ATOM 1292 N N . GLY A 1 170 ? -0.854 -17.859 -25.469 1 81.94 170 GLY A N 1
ATOM 1293 C CA . GLY A 1 170 ? 0.206 -18.688 -26.031 1 81.94 170 GLY A CA 1
ATOM 1294 C C . GLY A 1 170 ? -0.03 -20.172 -25.844 1 81.94 170 GLY A C 1
ATOM 1295 O O . GLY A 1 170 ? 0.762 -21 -26.312 1 81.94 170 GLY A O 1
ATOM 1296 N N . LEU A 1 171 ? -1.136 -20.484 -25.172 1 82.25 171 LEU A N 1
ATOM 1297 C CA . LEU A 1 171 ? -1.407 -21.891 -24.938 1 82.25 171 LEU A CA 1
ATOM 1298 C C . LEU A 1 171 ? -1.765 -22.594 -26.25 1 82.25 171 LEU A C 1
ATOM 1300 O O . LEU A 1 171 ? -2.633 -22.141 -27 1 82.25 171 LEU A O 1
ATOM 1304 N N . SER A 1 172 ? -0.968 -23.609 -26.625 1 77.81 172 SER A N 1
ATOM 1305 C CA . SER A 1 172 ? -1.198 -24.438 -27.797 1 77.81 172 SER A CA 1
ATOM 1306 C C . SER A 1 172 ? -1.737 -25.812 -27.422 1 77.81 172 SER A C 1
ATOM 1308 O O . SER A 1 172 ? -0.967 -26.719 -27.109 1 77.81 172 SER A O 1
ATOM 1310 N N . MET A 1 173 ? -3.047 -25.938 -27.469 1 77.88 173 MET A N 1
ATOM 1311 C CA . MET A 1 173 ? -3.676 -27.203 -27.094 1 77.88 173 MET A CA 1
ATOM 1312 C C . MET A 1 173 ? -3.398 -28.281 -28.156 1 77.88 173 MET A C 1
ATOM 1314 O O . MET A 1 173 ? -3.475 -28 -29.359 1 77.88 173 MET A O 1
ATOM 1318 N N . PRO A 1 174 ? -3.002 -29.391 -27.672 1 68.69 174 PRO A N 1
ATOM 1319 C CA . PRO A 1 174 ? -2.686 -30.453 -28.625 1 68.69 174 PRO A CA 1
ATOM 1320 C C . PRO A 1 174 ? -3.869 -30.812 -29.531 1 68.69 174 PRO A C 1
ATOM 1322 O O . PRO A 1 174 ? -4.914 -31.25 -29.031 1 68.69 174 PRO A O 1
ATOM 1325 N N . GLY A 1 175 ? -3.76 -30.594 -30.75 1 66.25 175 GLY A N 1
ATOM 1326 C CA . GLY A 1 175 ? -4.73 -31.047 -31.734 1 66.25 175 GLY A CA 1
ATOM 1327 C C . GLY A 1 175 ? -5.812 -30.016 -32.031 1 66.25 175 GLY A C 1
ATOM 1328 O O . GLY A 1 175 ? -6.605 -30.188 -32.938 1 66.25 175 GLY A O 1
ATOM 1329 N N . PHE A 1 176 ? -6.047 -28.984 -31.219 1 74.38 176 PHE A N 1
ATOM 1330 C CA . PHE A 1 176 ? -7.09 -28 -31.484 1 74.38 176 PHE A CA 1
ATOM 1331 C C . PHE A 1 176 ? -6.812 -26.703 -30.75 1 74.38 176 PHE A C 1
ATOM 1333 O O . PHE A 1 176 ? -7.508 -26.359 -29.781 1 74.38 176 PHE A O 1
ATOM 1340 N N . SER A 1 177 ? -6 -25.891 -31.219 1 80.94 177 SER A N 1
ATOM 1341 C CA . SER A 1 177 ? -5.645 -24.625 -30.609 1 80.94 177 SER A CA 1
ATOM 1342 C C . SER A 1 177 ? -6.547 -23.5 -31.109 1 80.94 177 SER A C 1
ATOM 1344 O O . SER A 1 177 ? -6.84 -23.422 -32.312 1 80.94 177 SER A O 1
ATOM 1346 N N . PRO A 1 178 ? -7.012 -22.703 -30.172 1 87.88 178 PRO A N 1
ATOM 1347 C CA . PRO A 1 178 ? -7.871 -21.578 -30.578 1 87.88 178 PRO A CA 1
ATOM 1348 C C . PRO A 1 178 ? -7.117 -20.516 -31.375 1 87.88 178 PRO A C 1
ATOM 1350 O O . PRO A 1 178 ? -5.926 -20.297 -31.141 1 87.88 178 PRO A O 1
ATOM 1353 N N . ASP A 1 179 ? -7.805 -19.875 -32.312 1 87.38 179 ASP A N 1
ATOM 1354 C CA . ASP A 1 179 ? -7.281 -18.766 -33.094 1 87.38 179 ASP A CA 1
ATOM 1355 C C . ASP A 1 179 ? -7.633 -17.422 -32.469 1 87.38 179 ASP A C 1
ATOM 1357 O O . ASP A 1 179 ? -7.059 -16.391 -32.844 1 87.38 179 ASP A O 1
ATOM 1361 N N . GLY A 1 180 ? -8.555 -17.406 -31.656 1 89 180 GLY A N 1
ATOM 1362 C CA . GLY A 1 180 ? -8.961 -16.203 -30.922 1 89 180 GLY A CA 1
ATOM 1363 C C . GLY A 1 180 ? -9.367 -16.5 -29.5 1 89 180 GLY A C 1
ATOM 1364 O O . GLY A 1 180 ? -9.969 -17.531 -29.219 1 89 180 GLY A O 1
ATOM 1365 N N . LEU A 1 181 ? -8.977 -15.602 -28.641 1 91.69 181 LEU A N 1
ATOM 1366 C CA . LEU A 1 181 ? -9.32 -15.758 -27.219 1 91.69 181 LEU A CA 1
ATOM 1367 C C . LEU A 1 181 ? -9.797 -14.438 -26.625 1 91.69 181 LEU A C 1
ATOM 1369 O O . LEU A 1 181 ? -9.367 -13.367 -27.062 1 91.69 181 LEU A O 1
ATOM 1373 N N . ALA A 1 182 ? -10.758 -14.516 -25.766 1 92.62 182 ALA A N 1
ATOM 1374 C CA . ALA A 1 182 ? -11.188 -13.375 -24.969 1 92.62 182 ALA A CA 1
ATOM 1375 C C . ALA A 1 182 ? -11.508 -13.805 -23.531 1 92.62 182 ALA A C 1
ATOM 1377 O O . ALA A 1 182 ? -12 -14.906 -23.297 1 92.62 182 ALA A O 1
ATOM 1378 N N . VAL A 1 183 ? -11.133 -13 -22.656 1 94.75 183 VAL A N 1
ATOM 1379 C CA . VAL A 1 183 ? -11.438 -13.219 -21.25 1 94.75 183 VAL A CA 1
ATOM 1380 C C . VAL A 1 183 ? -12.367 -12.117 -20.75 1 94.75 183 VAL A C 1
ATOM 1382 O O . VAL A 1 183 ? -12.07 -10.93 -20.891 1 94.75 183 VAL A O 1
ATOM 1385 N N . PHE A 1 184 ? -13.461 -12.57 -20.172 1 94.38 184 PHE A N 1
ATOM 1386 C CA . PHE A 1 184 ? -14.461 -11.641 -19.672 1 94.38 184 PHE A CA 1
ATOM 1387 C C . PHE A 1 184 ? -14.516 -11.68 -18.141 1 94.38 184 PHE A C 1
ATOM 1389 O O . PHE A 1 184 ? -14.406 -12.742 -17.547 1 94.38 184 PHE A O 1
ATOM 1396 N N . GLY A 1 185 ? -14.648 -10.508 -17.547 1 93.62 185 GLY A N 1
ATOM 1397 C CA . GLY A 1 185 ? -14.945 -10.375 -16.125 1 93.62 185 GLY A CA 1
ATOM 1398 C C . GLY A 1 185 ? -16.328 -9.797 -15.859 1 93.62 185 GLY A C 1
ATOM 1399 O O . GLY A 1 185 ? -17.125 -9.641 -16.781 1 93.62 185 GLY A O 1
ATOM 1400 N N . VAL A 1 186 ? -16.609 -9.648 -14.562 1 91.69 186 VAL A N 1
ATOM 1401 C CA . VAL A 1 186 ? -17.906 -9.094 -14.172 1 91.69 186 VAL A CA 1
ATOM 1402 C C . VAL A 1 186 ? -17.703 -7.918 -13.219 1 91.69 186 VAL A C 1
ATOM 1404 O O . VAL A 1 186 ? -16.906 -8 -12.281 1 91.69 186 VAL A O 1
ATOM 1407 N N . GLU A 1 187 ? -18.281 -6.867 -13.461 1 84.75 187 GLU A N 1
ATOM 1408 C CA . GLU A 1 187 ? -18.375 -5.707 -12.578 1 84.75 187 GLU A CA 1
ATOM 1409 C C . GLU A 1 187 ? -19.828 -5.309 -12.336 1 84.75 187 GLU A C 1
ATOM 1411 O O . GLU A 1 187 ? -20.5 -4.824 -13.25 1 84.75 187 GLU A O 1
ATOM 1416 N N . GLY A 1 188 ? -20.203 -5.531 -11.133 1 80.19 188 GLY A N 1
ATOM 1417 C CA . GLY A 1 188 ? -21.625 -5.348 -10.891 1 80.19 188 GLY A CA 1
ATOM 1418 C C . GLY A 1 188 ? -22.484 -6.336 -11.648 1 80.19 188 GLY A C 1
ATOM 1419 O O . GLY A 1 188 ? -22.375 -7.547 -11.453 1 80.19 188 GLY A O 1
ATOM 1420 N N . ASP A 1 189 ? -23.297 -5.797 -12.57 1 86.88 189 ASP A N 1
ATOM 1421 C CA . ASP A 1 189 ? -24.172 -6.652 -13.367 1 86.88 189 ASP A CA 1
ATOM 1422 C C . ASP A 1 189 ? -23.828 -6.562 -14.852 1 86.88 189 ASP A C 1
ATOM 1424 O O . ASP A 1 189 ? -24.688 -6.734 -15.703 1 86.88 189 ASP A O 1
ATOM 1428 N N . ARG A 1 190 ? -22.531 -6.25 -15.031 1 91.75 190 ARG A N 1
ATOM 1429 C CA . ARG A 1 190 ? -22.125 -6.07 -16.422 1 91.75 190 ARG A CA 1
ATOM 1430 C C . ARG A 1 190 ? -20.859 -6.879 -16.719 1 91.75 190 ARG A C 1
ATOM 1432 O O . ARG A 1 190 ? -20.016 -7.078 -15.852 1 91.75 190 ARG A O 1
ATOM 1439 N N . LEU A 1 191 ? -20.844 -7.297 -17.984 1 91.56 191 LEU A N 1
ATOM 1440 C CA . LEU A 1 191 ? -19.656 -7.988 -18.469 1 91.56 191 LEU A CA 1
ATOM 1441 C C . LEU A 1 191 ? -18.578 -6.988 -18.875 1 91.56 191 LEU A C 1
ATOM 1443 O O . LEU A 1 191 ? -18.875 -5.957 -19.484 1 91.56 191 LEU A O 1
ATOM 1447 N N . THR A 1 192 ? -17.438 -7.238 -18.406 1 90.31 192 THR A N 1
ATOM 1448 C CA . THR A 1 192 ? -16.297 -6.441 -18.812 1 90.31 192 THR A CA 1
ATOM 1449 C C . THR A 1 192 ? -15.258 -7.305 -19.516 1 90.31 192 THR A C 1
ATOM 1451 O O . THR A 1 192 ? -15.219 -8.523 -19.312 1 90.31 192 THR A O 1
ATOM 1454 N N . VAL A 1 193 ? -14.5 -6.711 -20.375 1 90.06 193 VAL A N 1
ATOM 1455 C CA . VAL A 1 193 ? -13.43 -7.43 -21.062 1 90.06 193 VAL A CA 1
ATOM 1456 C C . VAL A 1 193 ? -12.102 -7.199 -20.344 1 90.06 193 VAL A C 1
ATOM 1458 O O . VAL A 1 193 ? -11.633 -6.062 -20.25 1 90.06 193 VAL A O 1
ATOM 1461 N N . ILE A 1 194 ? -11.508 -8.219 -19.859 1 90.06 194 ILE A N 1
ATOM 1462 C CA . ILE A 1 194 ? -10.219 -8.141 -19.172 1 90.06 194 ILE A CA 1
ATOM 1463 C C . ILE A 1 194 ? -9.086 -8.141 -20.203 1 90.06 194 ILE A C 1
ATOM 1465 O O . ILE A 1 194 ? -8.086 -7.434 -20.031 1 90.06 194 ILE A O 1
ATOM 1469 N N . GLY A 1 195 ? -9.234 -8.961 -21.203 1 88.25 195 GLY A N 1
ATOM 1470 C CA . GLY A 1 195 ? -8.242 -9.023 -22.266 1 88.25 195 GLY A CA 1
ATOM 1471 C C . GLY A 1 195 ? -8.688 -9.883 -23.438 1 88.25 195 GLY A C 1
ATOM 1472 O O . GLY A 1 195 ? -9.664 -10.617 -23.344 1 88.25 195 GLY A O 1
ATOM 1473 N N . HIS A 1 196 ? -8.047 -9.68 -24.578 1 85.38 196 HIS A N 1
ATOM 1474 C CA . HIS A 1 196 ? -8.328 -10.477 -25.766 1 85.38 196 HIS A CA 1
ATOM 1475 C C . HIS A 1 196 ? -7.074 -10.656 -26.609 1 85.38 196 HIS A C 1
ATOM 1477 O O . HIS A 1 196 ? -6.109 -9.898 -26.469 1 85.38 196 HIS A O 1
ATOM 1483 N N . HIS A 1 197 ? -7.008 -11.594 -27.281 1 79.94 197 HIS A N 1
ATOM 1484 C CA . HIS A 1 197 ? -5.918 -11.914 -28.188 1 79.94 197 HIS A CA 1
ATOM 1485 C C . HIS A 1 197 ? -6.453 -12.484 -29.5 1 79.94 197 HIS A C 1
ATOM 1487 O O . HIS A 1 197 ? -7.422 -13.242 -29.516 1 79.94 197 HIS A O 1
ATOM 1493 N N . GLY A 1 198 ? -5.75 -12.18 -30.609 1 70.5 198 GLY A N 1
ATOM 1494 C CA . GLY A 1 198 ? -6.102 -12.703 -31.922 1 70.5 198 GLY A CA 1
ATOM 1495 C C . GLY A 1 198 ? -7.184 -11.898 -32.594 1 70.5 198 GLY A C 1
ATOM 1496 O O . GLY A 1 198 ? -7.785 -12.359 -33.562 1 70.5 198 GLY A O 1
ATOM 1497 N N . HIS A 1 199 ? -7.488 -10.812 -31.891 1 66.5 199 HIS A N 1
ATOM 1498 C CA . HIS A 1 199 ? -8.469 -9.898 -32.469 1 66.5 199 HIS A CA 1
ATOM 1499 C C . HIS A 1 199 ? -7.859 -8.531 -32.75 1 66.5 199 HIS A C 1
ATOM 1501 O O . HIS A 1 199 ? -6.855 -8.164 -32.156 1 66.5 199 HIS A O 1
ATOM 1507 N N . ARG A 1 200 ? -8.227 -7.898 -33.781 1 55.03 200 ARG A N 1
ATOM 1508 C CA . ARG A 1 200 ? -7.715 -6.57 -34.125 1 55.03 200 ARG A CA 1
ATOM 1509 C C . ARG A 1 200 ? -7.984 -5.586 -32.969 1 55.03 200 ARG A C 1
ATOM 1511 O O . ARG A 1 200 ? -9.023 -5.66 -32.312 1 55.03 200 ARG A O 1
ATOM 1518 N N . PRO A 1 201 ? -7.02 -4.707 -32.594 1 56.12 201 PRO A N 1
ATOM 1519 C CA . PRO A 1 201 ? -7.199 -3.672 -31.562 1 56.12 201 PRO A CA 1
ATOM 1520 C C . PRO A 1 201 ? -8.406 -2.773 -31.844 1 56.12 201 PRO A C 1
ATOM 1522 O O . PRO A 1 201 ? -8.695 -2.469 -33 1 56.12 201 PRO A O 1
ATOM 1525 N N . GLY A 1 202 ? -9.289 -2.404 -30.859 1 53.66 202 GLY A N 1
ATOM 1526 C CA . GLY A 1 202 ? -10.422 -1.503 -31.016 1 53.66 202 GLY A CA 1
ATOM 1527 C C . GLY A 1 202 ? -11.75 -2.225 -31.125 1 53.66 202 GLY A C 1
ATOM 1528 O O . GLY A 1 202 ? -12.812 -1.597 -31.047 1 53.66 202 GLY A O 1
ATOM 1529 N N . VAL A 1 203 ? -11.68 -3.447 -31.469 1 54.44 203 VAL A N 1
ATOM 1530 C CA . VAL A 1 203 ? -12.914 -4.156 -31.797 1 54.44 203 VAL A CA 1
ATOM 1531 C C . VAL A 1 203 ? -13.586 -4.648 -30.516 1 54.44 203 VAL A C 1
ATOM 1533 O O . VAL A 1 203 ? -14.711 -5.152 -30.562 1 54.44 203 VAL A O 1
ATOM 1536 N N . ASP A 1 204 ? -12.992 -4.574 -29.391 1 58.06 204 ASP A N 1
ATOM 1537 C CA . ASP A 1 204 ? -13.547 -5.129 -28.156 1 58.06 204 ASP A CA 1
ATOM 1538 C C . ASP A 1 204 ? -14.664 -4.25 -27.609 1 58.06 204 ASP A C 1
ATOM 1540 O O . ASP A 1 204 ? -15.352 -4.625 -26.656 1 58.06 204 ASP A O 1
ATOM 1544 N N . GLY A 1 205 ? -14.891 -3.178 -28.281 1 61.97 205 GLY A N 1
ATOM 1545 C CA . GLY A 1 205 ? -15.789 -2.146 -27.797 1 61.97 205 GLY A CA 1
ATOM 1546 C C . GLY A 1 205 ? -17.219 -2.635 -27.609 1 61.97 205 GLY A C 1
ATOM 1547 O O . GLY A 1 205 ? -17.75 -2.564 -26.5 1 61.97 205 GLY A O 1
ATOM 1548 N N . PRO A 1 206 ? -17.656 -3.404 -28.578 1 66.5 206 PRO A N 1
ATOM 1549 C CA . PRO A 1 206 ? -19.094 -3.709 -28.5 1 66.5 206 PRO A CA 1
ATOM 1550 C C . PRO A 1 206 ? -19.422 -4.773 -27.453 1 66.5 206 PRO A C 1
ATOM 1552 O O . PRO A 1 206 ? -20.562 -4.891 -27.016 1 66.5 206 PRO A O 1
ATOM 1555 N N . PHE A 1 207 ? -18.422 -5.531 -27.062 1 76.56 207 PHE A N 1
ATOM 1556 C CA . PHE A 1 207 ? -18.719 -6.613 -26.125 1 76.56 207 PHE A CA 1
ATOM 1557 C C . PHE A 1 207 ? -18.359 -6.211 -24.703 1 76.56 207 PHE A C 1
ATOM 1559 O O . PHE A 1 207 ? -18.484 -7.016 -23.781 1 76.56 207 PHE A O 1
ATOM 1566 N N . SER A 1 208 ? -17.969 -5.008 -24.594 1 76.81 208 SER A N 1
ATOM 1567 C CA . SER A 1 208 ? -17.641 -4.547 -23.25 1 76.81 208 SER A CA 1
ATOM 1568 C C . SER A 1 208 ? -18.844 -3.873 -22.578 1 76.81 208 SER A C 1
ATOM 1570 O O . SER A 1 208 ? -19.641 -3.221 -23.25 1 76.81 208 SER A O 1
ATOM 1572 N N . HIS A 1 209 ? -19.109 -4.172 -21.391 1 83.19 209 HIS A N 1
ATOM 1573 C CA . HIS A 1 209 ? -20.109 -3.559 -20.5 1 83.19 209 HIS A CA 1
ATOM 1574 C C . HIS A 1 209 ? -21.516 -4.031 -20.859 1 83.19 209 HIS A C 1
ATOM 1576 O O . HIS A 1 209 ? -22.469 -3.244 -20.828 1 83.19 209 HIS A O 1
ATOM 1582 N N . LEU A 1 210 ? -21.578 -5.258 -21.344 1 88.94 210 LEU A N 1
ATOM 1583 C CA . LEU A 1 210 ? -22.891 -5.859 -21.594 1 88.94 210 LEU A CA 1
ATOM 1584 C C . LEU A 1 210 ? -23.531 -6.297 -20.281 1 88.94 210 LEU A C 1
ATOM 1586 O O . LEU A 1 210 ? -22.859 -6.824 -19.406 1 88.94 210 LEU A O 1
ATOM 1590 N N . PRO A 1 211 ? -24.844 -5.984 -20.25 1 91.12 211 PRO A N 1
ATOM 1591 C CA . PRO A 1 211 ? -25.516 -6.523 -19.062 1 91.12 211 PRO A CA 1
ATOM 1592 C C . PRO A 1 211 ? -25.5 -8.047 -19.016 1 91.12 211 PRO A C 1
ATOM 1594 O O . PRO A 1 211 ? -25.516 -8.703 -20.062 1 91.12 211 PRO A O 1
ATOM 1597 N N . LEU A 1 212 ? -25.484 -8.594 -17.844 1 93.06 212 LEU A N 1
ATOM 1598 C CA . LEU A 1 212 ? -25.438 -10.039 -17.672 1 93.06 212 LEU A CA 1
ATOM 1599 C C . LEU A 1 212 ? -26.719 -10.695 -18.188 1 93.06 212 LEU A C 1
ATOM 1601 O O . LEU A 1 212 ? -26.75 -11.906 -18.422 1 93.06 212 LEU A O 1
ATOM 1605 N N . THR A 1 213 ? -27.703 -9.883 -18.422 1 91.56 213 THR A N 1
ATOM 1606 C CA . THR A 1 213 ? -28.969 -10.398 -18.953 1 91.56 213 THR A CA 1
ATOM 1607 C C . THR A 1 213 ? -28.938 -10.422 -20.469 1 91.56 213 THR A C 1
ATOM 1609 O O . THR A 1 213 ? -29.891 -10.914 -21.094 1 91.56 213 THR A O 1
ATOM 1612 N N . ALA A 1 214 ? -27.891 -9.961 -21.047 1 91.06 214 ALA A N 1
ATOM 1613 C CA . ALA A 1 214 ? -27.781 -9.906 -22.516 1 91.06 214 ALA A CA 1
ATOM 1614 C C . ALA A 1 214 ? -27.781 -11.312 -23.109 1 91.06 214 ALA A C 1
ATOM 1616 O O . ALA A 1 214 ? -27.375 -12.273 -22.453 1 91.06 214 ALA A O 1
ATOM 1617 N N . ASP A 1 215 ? -28.266 -11.359 -24.312 1 92.06 215 ASP A N 1
ATOM 1618 C CA . ASP A 1 215 ? -28.234 -12.602 -25.078 1 92.06 215 ASP A CA 1
ATOM 1619 C C . ASP A 1 215 ? -26.875 -12.82 -25.719 1 92.06 215 ASP A C 1
ATOM 1621 O O . ASP A 1 215 ? -26.734 -12.727 -26.938 1 92.06 215 ASP A O 1
ATOM 1625 N N . TYR A 1 216 ? -25.953 -13.102 -25 1 94.69 216 TYR A N 1
ATOM 1626 C CA . TYR A 1 216 ? -24.562 -13.328 -25.359 1 94.69 216 TYR A CA 1
ATOM 1627 C C . TYR A 1 216 ? -24 -14.539 -24.625 1 94.69 216 TYR A C 1
ATOM 1629 O O . TYR A 1 216 ? -24.25 -14.734 -23.438 1 94.69 216 TYR A O 1
ATOM 1637 N N . PRO A 1 217 ? -23.344 -15.406 -25.375 1 96.12 217 PRO A N 1
ATOM 1638 C CA . PRO A 1 217 ? -22.891 -16.656 -24.75 1 96.12 217 PRO A CA 1
ATOM 1639 C C . PRO A 1 217 ? -22.109 -16.438 -23.453 1 96.12 217 PRO A C 1
ATOM 1641 O O . PRO A 1 217 ? -22.312 -17.156 -22.469 1 96.12 217 PRO A O 1
ATOM 1644 N N . ALA A 1 218 ? -21.234 -15.453 -23.453 1 95.94 218 ALA A N 1
ATOM 1645 C CA . ALA A 1 218 ? -20.438 -15.203 -22.25 1 95.94 218 ALA A CA 1
ATOM 1646 C C . ALA A 1 218 ? -21.312 -14.805 -21.078 1 95.94 218 ALA A C 1
ATOM 1648 O O . ALA A 1 218 ? -21.047 -15.203 -19.938 1 95.94 218 ALA A O 1
ATOM 1649 N N . ALA A 1 219 ? -22.312 -14.031 -21.344 1 95.62 219 ALA A N 1
ATOM 1650 C CA . ALA A 1 219 ? -23.25 -13.641 -20.297 1 95.62 219 ALA A CA 1
ATOM 1651 C C . ALA A 1 219 ? -24 -14.859 -19.75 1 95.62 219 ALA A C 1
ATOM 1653 O O . ALA A 1 219 ? -24.188 -14.984 -18.531 1 95.62 219 ALA A O 1
ATOM 1654 N N . GLU A 1 220 ? -24.391 -15.695 -20.641 1 95.56 220 GLU A N 1
ATOM 1655 C CA . GLU A 1 220 ? -25.078 -16.922 -20.219 1 95.56 220 GLU A CA 1
ATOM 1656 C C . GLU A 1 220 ? -24.188 -17.781 -19.359 1 95.56 220 GLU A C 1
ATOM 1658 O O . GLU A 1 220 ? -24.625 -18.344 -18.344 1 95.56 220 GLU A O 1
ATOM 1663 N N . VAL A 1 221 ? -22.969 -17.891 -19.766 1 96.81 221 VAL A N 1
ATOM 1664 C CA . VAL A 1 221 ? -22 -18.688 -19.031 1 96.81 221 VAL A CA 1
ATOM 1665 C C . VAL A 1 221 ? -21.844 -18.156 -17.609 1 96.81 221 VAL A C 1
ATOM 1667 O O . VAL A 1 221 ? -21.828 -18.938 -16.641 1 96.81 221 VAL A O 1
ATOM 1670 N N . VAL A 1 222 ? -21.766 -16.875 -17.453 1 95.5 222 VAL A N 1
ATOM 1671 C CA . VAL A 1 222 ? -21.594 -16.266 -16.141 1 95.5 222 VAL A CA 1
ATOM 1672 C C . VAL A 1 222 ? -22.859 -16.484 -15.305 1 95.5 222 VAL A C 1
ATOM 1674 O O . VAL A 1 222 ? -22.766 -16.812 -14.117 1 95.5 222 VAL A O 1
ATOM 1677 N N . ARG A 1 223 ? -23.969 -16.422 -15.914 1 92.75 223 ARG A N 1
ATOM 1678 C CA . ARG A 1 223 ? -25.234 -16.547 -15.211 1 92.75 223 ARG A CA 1
ATOM 1679 C C . ARG A 1 223 ? -25.453 -17.984 -14.75 1 92.75 223 ARG A C 1
ATOM 1681 O O . ARG A 1 223 ? -25.953 -18.219 -13.641 1 92.75 223 ARG A O 1
ATOM 1688 N N . THR A 1 224 ? -25.047 -18.938 -15.523 1 92.88 224 THR A N 1
ATOM 1689 C CA . THR A 1 224 ? -25.422 -20.328 -15.281 1 92.88 224 THR A CA 1
ATOM 1690 C C . THR A 1 224 ? -24.25 -21.109 -14.688 1 92.88 224 THR A C 1
ATOM 1692 O O . THR A 1 224 ? -24.438 -22.156 -14.078 1 92.88 224 THR A O 1
ATOM 1695 N N . GLY A 1 225 ? -23.078 -20.656 -15.008 1 92.75 225 GLY A N 1
ATOM 1696 C CA . GLY A 1 225 ? -21.891 -21.391 -14.586 1 92.75 225 GLY A CA 1
ATOM 1697 C C . GLY A 1 225 ? -21.594 -22.594 -15.453 1 92.75 225 GLY A C 1
ATOM 1698 O O . GLY A 1 225 ? -20.797 -23.453 -15.086 1 92.75 225 GLY A O 1
ATOM 1699 N N . ARG A 1 226 ? -22.25 -22.656 -16.578 1 93.25 226 ARG A N 1
ATOM 1700 C CA . ARG A 1 226 ? -22.094 -23.781 -17.484 1 93.25 226 ARG A CA 1
ATOM 1701 C C . ARG A 1 226 ? -21.469 -23.344 -18.812 1 93.25 226 ARG A C 1
ATOM 1703 O O . ARG A 1 226 ? -21.766 -22.25 -19.297 1 93.25 226 ARG A O 1
ATOM 1710 N N . PRO A 1 227 ? -20.672 -24.203 -19.359 1 97 227 PRO A N 1
ATOM 1711 C CA . PRO A 1 227 ? -20.047 -23.844 -20.641 1 97 227 PRO A CA 1
ATOM 1712 C C . PRO A 1 227 ? -21.047 -23.844 -21.797 1 97 227 PRO A C 1
ATOM 1714 O O . PRO A 1 227 ? -22.078 -24.516 -21.734 1 97 227 PRO A O 1
ATOM 1717 N N . VAL A 1 228 ? -20.734 -23.047 -22.781 1 96.75 228 VAL A N 1
ATOM 1718 C CA . VAL A 1 228 ? -21.484 -23 -24.031 1 96.75 228 VAL A CA 1
ATOM 1719 C C . VAL A 1 228 ? -20.562 -23.344 -25.188 1 96.75 228 VAL A C 1
ATOM 1721 O O . VAL A 1 228 ? -19.5 -22.734 -25.359 1 96.75 228 VAL A O 1
ATOM 1724 N N . TYR A 1 229 ? -20.953 -24.359 -25.938 1 95.81 229 TYR A N 1
ATOM 1725 C CA . TYR A 1 229 ? -20.188 -24.781 -27.109 1 95.81 229 TYR A CA 1
ATOM 1726 C C . TYR A 1 229 ? -20.984 -24.516 -28.391 1 95.81 229 TYR A C 1
ATOM 1728 O O . TYR A 1 229 ? -22.141 -24.922 -28.5 1 95.81 229 TYR A O 1
ATOM 1736 N N . LEU A 1 230 ? -20.391 -23.75 -29.234 1 96.31 230 LEU A N 1
ATOM 1737 C CA . LEU A 1 230 ? -20.953 -23.469 -30.547 1 96.31 230 LEU A CA 1
ATOM 1738 C C . LEU A 1 230 ? -20.094 -24.078 -31.641 1 96.31 230 LEU A C 1
ATOM 1740 O O . LEU A 1 230 ? -19.031 -23.531 -31.969 1 96.31 230 LEU A O 1
ATOM 1744 N N . SER A 1 231 ? -20.578 -25.109 -32.281 1 90.81 231 SER A N 1
ATOM 1745 C CA . SER A 1 231 ? -19.734 -25.922 -33.156 1 90.81 231 SER A CA 1
ATOM 1746 C C . SER A 1 231 ? -19.734 -25.375 -34.594 1 90.81 231 SER A C 1
ATOM 1748 O O . SER A 1 231 ? -18.938 -25.812 -35.438 1 90.81 231 SER A O 1
ATOM 1750 N N . SER A 1 232 ? -20.734 -24.359 -34.906 1 92.44 232 SER A N 1
ATOM 1751 C CA . SER A 1 232 ? -20.797 -23.781 -36.25 1 92.44 232 SER A CA 1
ATOM 1752 C C . SER A 1 232 ? -21.391 -22.391 -36.219 1 92.44 232 SER A C 1
ATOM 1754 O O . SER A 1 232 ? -22.062 -22 -35.25 1 92.44 232 SER A O 1
ATOM 1756 N N . PRO A 1 233 ? -21.125 -21.609 -37.281 1 95.19 233 PRO A N 1
ATOM 1757 C CA . PRO A 1 233 ? -21.75 -20.297 -37.406 1 95.19 233 PRO A CA 1
ATOM 1758 C C . PRO A 1 233 ? -23.281 -20.375 -37.375 1 95.19 233 PRO A C 1
ATOM 1760 O O . PRO A 1 233 ? -23.938 -19.5 -36.781 1 95.19 233 PRO A O 1
ATOM 1763 N N . ASP A 1 234 ? -23.781 -21.422 -37.906 1 93.5 234 ASP A N 1
ATOM 1764 C CA . ASP A 1 234 ? -25.234 -21.594 -37.875 1 93.5 234 ASP A CA 1
ATOM 1765 C C . ASP A 1 234 ? -25.75 -21.828 -36.469 1 93.5 234 ASP A C 1
ATOM 1767 O O . ASP A 1 234 ? -26.812 -21.328 -36.094 1 93.5 234 ASP A O 1
ATOM 1771 N N . ASP A 1 235 ? -24.984 -22.578 -35.75 1 93.31 235 ASP A N 1
ATOM 1772 C CA . ASP A 1 235 ? -25.328 -22.797 -34.344 1 93.31 235 ASP A CA 1
ATOM 1773 C C . ASP A 1 235 ? -25.328 -21.484 -33.562 1 93.31 235 ASP A C 1
ATOM 1775 O O . ASP A 1 235 ? -26.25 -21.234 -32.812 1 93.31 235 ASP A O 1
ATOM 1779 N N . TYR A 1 236 ? -24.328 -20.625 -33.844 1 95.75 236 TYR A N 1
ATOM 1780 C CA . TYR A 1 236 ? -24.25 -19.328 -33.188 1 95.75 236 TYR A CA 1
ATOM 1781 C C . TYR A 1 236 ? -25.438 -18.453 -33.562 1 95.75 236 TYR A C 1
ATOM 1783 O O . TYR A 1 236 ? -26.125 -17.906 -32.688 1 95.75 236 TYR A O 1
ATOM 1791 N N . ARG A 1 237 ? -25.719 -18.328 -34.812 1 94.88 237 ARG A N 1
ATOM 1792 C CA . ARG A 1 237 ? -26.797 -17.5 -35.312 1 94.88 237 ARG A CA 1
ATOM 1793 C C . ARG A 1 237 ? -28.141 -17.953 -34.781 1 94.88 237 ARG A C 1
ATOM 1795 O O . ARG A 1 237 ? -29 -17.125 -34.438 1 94.88 237 ARG A O 1
ATOM 1802 N N . GLY A 1 238 ? -28.344 -19.203 -34.719 1 94.88 238 GLY A N 1
ATOM 1803 C CA . GLY A 1 238 ? -29.609 -19.75 -34.219 1 94.88 238 GLY A CA 1
ATOM 1804 C C . GLY A 1 238 ? -29.828 -19.516 -32.75 1 94.88 238 GLY A C 1
ATOM 1805 O O . GLY A 1 238 ? -30.922 -19.141 -32.344 1 94.88 238 GLY A O 1
ATOM 1806 N N . ARG A 1 239 ? -28.844 -19.703 -31.938 1 94.44 239 ARG A N 1
ATOM 1807 C CA . ARG A 1 239 ? -28.984 -19.641 -30.484 1 94.44 239 ARG A CA 1
ATOM 1808 C C . ARG A 1 239 ? -28.859 -18.203 -29.984 1 94.44 239 ARG A C 1
ATOM 1810 O O . ARG A 1 239 ? -29.5 -17.828 -28.984 1 94.44 239 ARG A O 1
ATOM 1817 N N . TYR A 1 240 ? -28 -17.406 -30.688 1 95.62 240 TYR A N 1
ATOM 1818 C CA . TYR A 1 240 ? -27.766 -16.031 -30.25 1 95.62 240 TYR A CA 1
ATOM 1819 C C . TYR A 1 240 ? -27.875 -15.07 -31.422 1 95.62 240 TYR A C 1
ATOM 1821 O O . TYR A 1 240 ? -26.906 -14.414 -31.797 1 95.62 240 TYR A O 1
ATOM 1829 N N . PRO A 1 241 ? -29.031 -14.836 -31.891 1 93.81 241 PRO A N 1
ATOM 1830 C CA . PRO A 1 241 ? -29.219 -14.016 -33.094 1 93.81 241 PRO A CA 1
ATOM 1831 C C . PRO A 1 241 ? -28.875 -12.539 -32.844 1 93.81 241 PRO A C 1
ATOM 1833 O O . PRO A 1 241 ? -28.484 -11.836 -33.781 1 93.81 241 PRO A O 1
ATOM 1836 N N . VAL A 1 242 ? -28.969 -12.055 -31.656 1 89.69 242 VAL A N 1
ATOM 1837 C CA . VAL A 1 242 ? -28.781 -10.641 -31.344 1 89.69 242 VAL A CA 1
ATOM 1838 C C . VAL A 1 242 ? -27.297 -10.297 -31.422 1 89.69 242 VAL A C 1
ATOM 1840 O O . VAL A 1 242 ? -26.938 -9.203 -31.875 1 89.69 242 VAL A O 1
ATOM 1843 N N . THR A 1 243 ? -26.453 -11.188 -31 1 90.44 243 THR A N 1
ATOM 1844 C CA . THR A 1 243 ? -25.031 -10.852 -30.938 1 90.44 243 THR A CA 1
ATOM 1845 C C . THR A 1 243 ? -24.281 -11.43 -32.125 1 90.44 243 THR A C 1
ATOM 1847 O O . THR A 1 243 ? -23.094 -11.141 -32.312 1 90.44 243 THR A O 1
ATOM 1850 N N . TRP A 1 244 ? -24.922 -12.172 -32.969 1 91.88 244 TRP A N 1
ATOM 1851 C CA . TRP A 1 244 ? -24.281 -12.797 -34.125 1 91.88 244 TRP A CA 1
ATOM 1852 C C . TRP A 1 244 ? -23.703 -11.742 -35.062 1 91.88 244 TRP A C 1
ATOM 1854 O O . TRP A 1 244 ? -22.578 -11.867 -35.531 1 91.88 244 TRP A O 1
ATOM 1864 N N . PRO A 1 245 ? -24.438 -10.648 -35.312 1 88.81 245 PRO A N 1
ATOM 1865 C CA . PRO A 1 245 ? -23.891 -9.648 -36.25 1 88.81 245 PRO A CA 1
ATOM 1866 C C . PRO A 1 245 ? -22.547 -9.078 -35.781 1 88.81 245 PRO A C 1
ATOM 1868 O O . PRO A 1 245 ? -21.719 -8.68 -36.594 1 88.81 245 PRO A O 1
ATOM 1871 N N . LEU A 1 246 ? -22.359 -9.094 -34.531 1 85.56 246 LEU A N 1
ATOM 1872 C CA . LEU A 1 246 ? -21.109 -8.586 -34 1 85.56 246 LEU A CA 1
ATOM 1873 C C . LEU A 1 246 ? -20 -9.633 -34.094 1 85.56 246 LEU A C 1
ATOM 1875 O O . LEU A 1 246 ? -18.859 -9.297 -34.375 1 85.56 246 LEU A O 1
ATOM 1879 N N . ALA A 1 247 ? -20.359 -10.922 -33.969 1 88.94 247 ALA A N 1
ATOM 1880 C CA . ALA A 1 247 ? -19.375 -12.008 -33.906 1 88.94 247 ALA A CA 1
ATOM 1881 C C . ALA A 1 247 ? -18.953 -12.43 -35.312 1 88.94 247 ALA A C 1
ATOM 1883 O O . ALA A 1 247 ? -17.812 -12.867 -35.5 1 88.94 247 ALA A O 1
ATOM 1884 N N . ARG A 1 248 ? -19.844 -12.297 -36.281 1 89.75 248 ARG A N 1
ATOM 1885 C CA . ARG A 1 248 ? -19.609 -12.82 -37.625 1 89.75 248 ARG A CA 1
ATOM 1886 C C . ARG A 1 248 ? -18.406 -12.141 -38.25 1 89.75 248 ARG A C 1
ATOM 1888 O O . ARG A 1 248 ? -17.734 -12.742 -39.094 1 89.75 248 ARG A O 1
ATOM 1895 N N . HIS A 1 249 ? -18.109 -10.945 -37.844 1 85.75 249 HIS A N 1
ATOM 1896 C CA . HIS A 1 249 ? -17.078 -10.141 -38.469 1 85.75 249 HIS A CA 1
ATOM 1897 C C . HIS A 1 249 ? -15.688 -10.711 -38.188 1 85.75 249 HIS A C 1
ATOM 1899 O O . HIS A 1 249 ? -14.719 -10.391 -38.875 1 85.75 249 HIS A O 1
ATOM 1905 N N . PHE A 1 250 ? -15.539 -11.664 -37.219 1 87.69 250 PHE A N 1
ATOM 1906 C CA . PHE A 1 250 ? -14.227 -12.164 -36.812 1 87.69 250 PHE A CA 1
ATOM 1907 C C . PHE A 1 250 ? -13.844 -13.383 -37.656 1 87.69 250 PHE A C 1
ATOM 1909 O O . PHE A 1 250 ? -12.703 -13.844 -37.594 1 87.69 250 PHE A O 1
ATOM 1916 N N . GLY A 1 251 ? -14.75 -13.93 -38.438 1 88.19 251 GLY A N 1
ATOM 1917 C CA . GLY A 1 251 ? -14.453 -15.008 -39.375 1 88.19 251 GLY A CA 1
ATOM 1918 C C . GLY A 1 251 ? -14.125 -16.328 -38.688 1 88.19 251 GLY A C 1
ATOM 1919 O O . GLY A 1 251 ? -13.258 -17.062 -39.125 1 88.19 251 GLY A O 1
ATOM 1920 N N . ARG A 1 252 ? -14.711 -16.578 -37.562 1 92.75 252 ARG A N 1
ATOM 1921 C CA . ARG A 1 252 ? -14.508 -17.828 -36.844 1 92.75 252 ARG A CA 1
ATOM 1922 C C . ARG A 1 252 ? -15.609 -18.844 -37.156 1 92.75 252 ARG A C 1
ATOM 1924 O O . ARG A 1 252 ? -16.656 -18.469 -37.688 1 92.75 252 ARG A O 1
ATOM 1931 N N . ARG A 1 253 ? -15.32 -20.125 -36.844 1 93.38 253 ARG A N 1
ATOM 1932 C CA . ARG A 1 253 ? -16.266 -21.156 -37.25 1 93.38 253 ARG A CA 1
ATOM 1933 C C . ARG A 1 253 ? -16.797 -21.922 -36.062 1 93.38 253 ARG A C 1
ATOM 1935 O O . ARG A 1 253 ? -17.859 -22.547 -36.125 1 93.38 253 ARG A O 1
ATOM 1942 N N . SER A 1 254 ? -16.094 -21.969 -35.031 1 94.94 254 SER A N 1
ATOM 1943 C CA . SER A 1 254 ? -16.516 -22.625 -33.812 1 94.94 254 SER A CA 1
ATOM 1944 C C . SER A 1 254 ? -16.109 -21.797 -32.594 1 94.94 254 SER A C 1
ATOM 1946 O O . SER A 1 254 ? -15.125 -21.047 -32.625 1 94.94 254 SER A O 1
ATOM 1948 N N . TRP A 1 255 ? -16.859 -21.875 -31.453 1 95.94 255 TRP A N 1
ATOM 1949 C CA . TRP A 1 255 ? -16.594 -21.125 -30.234 1 95.94 255 TRP A CA 1
ATOM 1950 C C . TRP A 1 255 ? -16.859 -21.984 -29 1 95.94 255 TRP A C 1
ATOM 1952 O O . TRP A 1 255 ? -17.797 -22.766 -28.969 1 95.94 255 TRP A O 1
ATOM 1962 N N . ALA A 1 256 ? -16.031 -21.891 -28.078 1 96.88 256 ALA A N 1
ATOM 1963 C CA . ALA A 1 256 ? -16.266 -22.422 -26.734 1 96.88 256 ALA A CA 1
ATOM 1964 C C . ALA A 1 256 ? -16.203 -21.297 -25.688 1 96.88 256 ALA A C 1
ATOM 1966 O O . ALA A 1 256 ? -15.266 -20.516 -25.672 1 96.88 256 ALA A O 1
ATOM 1967 N N . PHE A 1 257 ? -17.25 -21.125 -24.984 1 97.81 257 PHE A N 1
ATOM 1968 C CA . PHE A 1 257 ? -17.297 -20.219 -23.828 1 97.81 257 PHE A CA 1
ATOM 1969 C C . PHE A 1 257 ? -17.344 -21 -22.531 1 97.81 257 PHE A C 1
ATOM 1971 O O . PHE A 1 257 ? -18.234 -21.828 -22.312 1 97.81 257 PHE A O 1
ATOM 1978 N N . LEU A 1 258 ? -16.391 -20.781 -21.688 1 97.38 258 LEU A N 1
ATOM 1979 C CA . LEU A 1 258 ? -16.297 -21.562 -20.453 1 97.38 258 LEU A CA 1
ATOM 1980 C C . LEU A 1 258 ? -16.266 -20.625 -19.25 1 97.38 258 LEU A C 1
ATOM 1982 O O . LEU A 1 258 ? -15.711 -19.531 -19.312 1 97.38 258 LEU A O 1
ATOM 1986 N N . PRO A 1 259 ? -16.859 -21.062 -18.141 1 96.69 259 PRO A N 1
ATOM 1987 C CA . PRO A 1 259 ? -16.812 -20.25 -16.922 1 96.69 259 PRO A CA 1
ATOM 1988 C C . PRO A 1 259 ? -15.43 -20.234 -16.281 1 96.69 259 PRO A C 1
ATOM 1990 O O . PRO A 1 259 ? -14.727 -21.25 -16.281 1 96.69 259 PRO A O 1
ATOM 1993 N N . LEU A 1 260 ? -15.008 -19.109 -15.969 1 96.31 260 LEU A N 1
ATOM 1994 C CA . LEU A 1 260 ? -13.836 -18.953 -15.117 1 96.31 260 LEU A CA 1
ATOM 1995 C C . LEU A 1 260 ? -14.219 -19.031 -13.641 1 96.31 260 LEU A C 1
ATOM 1997 O O . LEU A 1 260 ? -14.82 -18.094 -13.109 1 96.31 260 LEU A O 1
ATOM 2001 N N . THR A 1 261 ? -13.82 -20.172 -13.047 1 89.88 261 THR A N 1
ATOM 2002 C CA . THR A 1 261 ? -14.258 -20.391 -11.672 1 89.88 261 THR A CA 1
ATOM 2003 C C . THR A 1 261 ? -13.062 -20.438 -10.727 1 89.88 261 THR A C 1
ATOM 2005 O O . THR A 1 261 ? -12.016 -20.984 -11.062 1 89.88 261 THR A O 1
ATOM 2008 N N . ALA A 1 262 ? -13.133 -19.781 -9.648 1 84.12 262 ALA A N 1
ATOM 2009 C CA . ALA A 1 262 ? -12.172 -19.828 -8.547 1 84.12 262 ALA A CA 1
ATOM 2010 C C . ALA A 1 262 ? -12.883 -19.875 -7.199 1 84.12 262 ALA A C 1
ATOM 2012 O O . ALA A 1 262 ? -13.812 -19.094 -6.953 1 84.12 262 ALA A O 1
ATOM 2013 N N . SER A 1 263 ? -12.5 -20.812 -6.293 1 76.88 263 SER A N 1
ATOM 2014 C CA . SER A 1 263 ? -13.062 -20.969 -4.957 1 76.88 263 SER A CA 1
ATOM 2015 C C . SER A 1 263 ? -14.586 -21.094 -5.016 1 76.88 263 SER A C 1
ATOM 2017 O O . SER A 1 263 ? -15.297 -20.453 -4.25 1 76.88 263 SER A O 1
ATOM 2019 N N . GLY A 1 264 ? -15.086 -21.625 -6.051 1 77.94 264 GLY A N 1
ATOM 2020 C CA . GLY A 1 264 ? -16.5 -21.953 -6.164 1 77.94 264 GLY A CA 1
ATOM 2021 C C . GLY A 1 264 ? -17.328 -20.844 -6.766 1 77.94 264 GLY A C 1
ATOM 2022 O O . GLY A 1 264 ? -18.547 -20.953 -6.902 1 77.94 264 GLY A O 1
ATOM 2023 N N . ARG A 1 265 ? -16.766 -19.734 -7.07 1 85.62 265 ARG A N 1
ATOM 2024 C CA . ARG A 1 265 ? -17.484 -18.594 -7.652 1 85.62 265 ARG A CA 1
ATOM 2025 C C . ARG A 1 265 ? -17.078 -18.391 -9.109 1 85.62 265 ARG A C 1
ATOM 2027 O O . ARG A 1 265 ? -15.906 -18.562 -9.461 1 85.62 265 ARG A O 1
ATOM 2034 N N . THR A 1 266 ? -18.062 -18.078 -9.906 1 92 266 THR A N 1
ATOM 2035 C CA . THR A 1 266 ? -17.766 -17.734 -11.297 1 92 266 THR A CA 1
ATOM 2036 C C . THR A 1 266 ? -17.328 -16.281 -11.406 1 92 266 THR A C 1
ATOM 2038 O O . THR A 1 266 ? -18.125 -15.359 -11.133 1 92 266 THR A O 1
ATOM 2041 N N . LEU A 1 267 ? -16.188 -16.031 -11.844 1 92.31 267 LEU A N 1
ATOM 2042 C CA . LEU A 1 267 ? -15.594 -14.703 -11.922 1 92.31 267 LEU A CA 1
ATOM 2043 C C . LEU A 1 267 ? -15.828 -14.086 -13.297 1 92.31 267 LEU A C 1
ATOM 2045 O O . LEU A 1 267 ? -15.75 -12.867 -13.461 1 92.31 267 LEU A O 1
ATOM 2049 N N . GLY A 1 268 ? -15.984 -14.906 -14.203 1 96 268 GLY A N 1
ATOM 2050 C CA . GLY A 1 268 ? -16.125 -14.477 -15.586 1 96 268 GLY A CA 1
ATOM 2051 C C . GLY A 1 268 ? -16.203 -15.625 -16.562 1 96 268 GLY A C 1
ATOM 2052 O O . GLY A 1 268 ? -16.688 -16.703 -16.219 1 96 268 GLY A O 1
ATOM 2053 N N . ALA A 1 269 ? -15.867 -15.297 -17.859 1 97.06 269 ALA A N 1
ATOM 2054 C CA . ALA A 1 269 ? -15.93 -16.297 -18.922 1 97.06 269 ALA A CA 1
ATOM 2055 C C . ALA A 1 269 ? -14.695 -16.219 -19.812 1 97.06 269 ALA A C 1
ATOM 2057 O O . ALA A 1 269 ? -14.109 -15.156 -20 1 97.06 269 ALA A O 1
ATOM 2058 N N . TRP A 1 270 ? -14.305 -17.359 -20.281 1 96.69 270 TRP A N 1
ATOM 2059 C CA . TRP A 1 270 ? -13.234 -17.5 -21.266 1 96.69 270 TRP A CA 1
ATOM 2060 C C . TRP A 1 270 ? -13.789 -17.953 -22.609 1 96.69 270 TRP A C 1
ATOM 2062 O O . TRP A 1 270 ? -14.555 -18.906 -22.688 1 96.69 270 TRP A O 1
ATOM 2072 N N . MET A 1 271 ? -13.461 -17.219 -23.656 1 95.94 271 MET A N 1
ATOM 2073 C CA . MET A 1 271 ? -13.875 -17.594 -25 1 95.94 271 MET A CA 1
ATOM 2074 C C . MET A 1 271 ? -12.695 -18.109 -25.812 1 95.94 271 MET A C 1
ATOM 2076 O O . MET A 1 271 ? -11.664 -17.453 -25.922 1 95.94 271 MET A O 1
ATOM 2080 N N . ALA A 1 272 ? -12.797 -19.234 -26.312 1 94.81 272 ALA A N 1
ATOM 2081 C CA . ALA A 1 272 ? -11.891 -19.812 -27.312 1 94.81 272 ALA A CA 1
ATOM 2082 C C . ALA A 1 272 ? -12.578 -19.953 -28.656 1 94.81 272 ALA A C 1
ATOM 2084 O O . ALA A 1 272 ? -13.562 -20.672 -28.797 1 94.81 272 ALA A O 1
ATOM 2085 N N . ALA A 1 273 ? -12.07 -19.203 -29.609 1 94 273 ALA A N 1
ATOM 2086 C CA . ALA A 1 273 ? -12.648 -19.234 -30.953 1 94 273 ALA A CA 1
ATOM 2087 C C . ALA A 1 273 ? -11.703 -19.906 -31.938 1 94 273 ALA A C 1
ATOM 2089 O O . ALA A 1 273 ? -10.484 -19.75 -31.859 1 94 273 ALA A O 1
ATOM 2090 N N . PHE A 1 274 ? -12.336 -20.641 -32.875 1 90.56 274 PHE A N 1
ATOM 2091 C CA . PHE A 1 274 ? -11.562 -21.438 -33.812 1 90.56 274 PHE A CA 1
ATOM 2092 C C . PHE A 1 274 ? -11.906 -21.062 -35.25 1 90.56 274 PHE A C 1
ATOM 2094 O O . PHE A 1 274 ? -13.07 -20.859 -35.562 1 90.56 274 PHE A O 1
ATOM 2101 N N . ALA A 1 275 ? -10.898 -20.953 -36.062 1 90.06 275 ALA A N 1
ATOM 2102 C CA . ALA A 1 275 ? -11.094 -20.641 -37.469 1 90.06 275 ALA A CA 1
ATOM 2103 C C . ALA A 1 275 ? -11.523 -21.891 -38.25 1 90.06 275 ALA A C 1
ATOM 2105 O O . ALA A 1 275 ? -11.891 -21.797 -39.406 1 90.06 275 ALA A O 1
ATOM 2106 N N . TYR A 1 276 ? -11.516 -23 -37.625 1 86.81 276 TYR A N 1
ATOM 2107 C CA . TYR A 1 276 ? -11.922 -24.281 -38.219 1 86.81 276 TYR A CA 1
ATOM 2108 C C . TYR A 1 276 ? -12.977 -24.953 -37.344 1 86.81 276 TYR A C 1
ATOM 2110 O O . TYR A 1 276 ? -13.141 -24.609 -36.156 1 86.81 276 TYR A O 1
ATOM 2118 N N . PRO A 1 277 ? -13.766 -25.812 -37.938 1 85.62 277 PRO A N 1
ATOM 2119 C CA . PRO A 1 277 ? -14.812 -26.469 -37.156 1 85.62 277 PRO A CA 1
ATOM 2120 C C . PRO A 1 277 ? -14.25 -27.391 -36.062 1 85.62 277 PRO A C 1
ATOM 2122 O O . PRO A 1 277 ? -13.305 -28.141 -36.312 1 85.62 277 PRO A O 1
ATOM 2125 N N . VAL A 1 278 ? -14.695 -27.281 -34.906 1 85.5 278 VAL A N 1
ATOM 2126 C CA . VAL A 1 278 ? -14.344 -28.125 -33.781 1 85.5 278 VAL A CA 1
ATOM 2127 C C . VAL A 1 278 ? -15.594 -28.828 -33.25 1 85.5 278 VAL A C 1
ATOM 2129 O O . VAL A 1 278 ? -16.641 -28.203 -33.062 1 85.5 278 VAL A O 1
ATOM 2132 N N . ALA A 1 279 ? -15.57 -30.109 -33.031 1 81.25 279 ALA A N 1
ATOM 2133 C CA . ALA A 1 279 ? -16.734 -30.891 -32.625 1 81.25 279 ALA A CA 1
ATOM 2134 C C . ALA A 1 279 ? -16.938 -30.828 -31.109 1 81.25 279 ALA A C 1
ATOM 2136 O O . ALA A 1 279 ? -18.016 -31.141 -30.609 1 81.25 279 ALA A O 1
ATOM 2137 N N . PHE A 1 280 ? -15.938 -30.406 -30.328 1 86.94 280 PHE A N 1
ATOM 2138 C CA . PHE A 1 280 ? -15.945 -30.344 -28.875 1 86.94 280 PHE A CA 1
ATOM 2139 C C . PHE A 1 280 ? -16.312 -31.703 -28.281 1 86.94 280 PHE A C 1
ATOM 2141 O O . PHE A 1 280 ? -17.281 -31.797 -27.516 1 86.94 280 PHE A O 1
ATOM 2148 N N . THR A 1 281 ? -15.477 -32.656 -28.578 1 75.88 281 THR A N 1
ATOM 2149 C CA . THR A 1 281 ? -15.609 -34 -28.016 1 75.88 281 THR A CA 1
ATOM 2150 C C . THR A 1 281 ? -15.461 -33.938 -26.5 1 75.88 281 THR A C 1
ATOM 2152 O O . THR A 1 281 ? -15.008 -32.938 -25.938 1 75.88 281 THR A O 1
ATOM 2155 N N . PRO A 1 282 ? -15.984 -34.969 -25.828 1 73.94 282 PRO A N 1
ATOM 2156 C CA . PRO A 1 282 ? -15.82 -34.969 -24.375 1 73.94 282 PRO A CA 1
ATOM 2157 C C . PRO A 1 282 ? -14.375 -34.719 -23.938 1 73.94 282 PRO A C 1
ATOM 2159 O O . PRO A 1 282 ? -14.133 -34 -22.953 1 73.94 282 PRO A O 1
ATOM 2162 N N . ASP A 1 283 ? -13.414 -35.281 -24.656 1 71.94 283 ASP A N 1
ATOM 2163 C CA . ASP A 1 283 ? -12 -35.062 -24.344 1 71.94 283 ASP A CA 1
ATOM 2164 C C . ASP A 1 283 ? -11.602 -33.625 -24.547 1 71.94 283 ASP A C 1
ATOM 2166 O O . ASP A 1 283 ? -10.898 -33.031 -23.719 1 71.94 283 ASP A O 1
ATOM 2170 N N . GLU A 1 284 ? -12.047 -33.094 -25.719 1 80.12 284 GLU A N 1
ATOM 2171 C CA . GLU A 1 284 ? -11.766 -31.703 -25.984 1 80.12 284 GLU A CA 1
ATOM 2172 C C . GLU A 1 284 ? -12.398 -30.797 -24.938 1 80.12 284 GLU A C 1
ATOM 2174 O O . GLU A 1 284 ? -11.766 -29.844 -24.469 1 80.12 284 GLU A O 1
ATOM 2179 N N . ARG A 1 285 ? -13.578 -31.156 -24.531 1 86.81 285 ARG A N 1
ATOM 2180 C CA . ARG A 1 285 ? -14.281 -30.391 -23.516 1 86.81 285 ARG A CA 1
ATOM 2181 C C . ARG A 1 285 ? -13.555 -30.484 -22.172 1 86.81 285 ARG A C 1
ATOM 2183 O O . ARG A 1 285 ? -13.477 -29.5 -21.438 1 86.81 285 ARG A O 1
ATOM 2190 N N . ALA A 1 286 ? -13.039 -31.641 -21.891 1 81.69 286 ALA A N 1
ATOM 2191 C CA . ALA A 1 286 ? -12.32 -31.844 -20.641 1 81.69 286 ALA A CA 1
ATOM 2192 C C . ALA A 1 286 ? -11.07 -30.969 -20.578 1 81.69 286 ALA A C 1
ATOM 2194 O O . ALA A 1 286 ? -10.773 -30.359 -19.547 1 81.69 286 ALA A O 1
ATOM 2195 N N . VAL A 1 287 ? -10.336 -30.922 -21.688 1 83.81 287 VAL A N 1
ATOM 2196 C CA . VAL A 1 287 ? -9.133 -30.094 -21.75 1 83.81 287 VAL A CA 1
ATOM 2197 C C . VAL A 1 287 ? -9.516 -28.625 -21.578 1 83.81 287 VAL A C 1
ATOM 2199 O O . VAL A 1 287 ? -8.914 -27.922 -20.766 1 83.81 287 VAL A O 1
ATOM 2202 N N . LEU A 1 288 ? -10.547 -28.188 -22.312 1 91.62 288 LEU A N 1
ATOM 2203 C CA . LEU A 1 288 ? -10.984 -26.797 -22.25 1 91.62 288 LEU A CA 1
ATOM 2204 C C . LEU A 1 288 ? -11.438 -26.438 -20.844 1 91.62 288 LEU A C 1
ATOM 2206 O O . LEU A 1 288 ? -11.117 -25.359 -20.344 1 91.62 288 LEU A O 1
ATOM 2210 N N . THR A 1 289 ? -12.141 -27.344 -20.234 1 89.81 289 THR A N 1
ATOM 2211 C CA . THR A 1 289 ? -12.641 -27.109 -18.875 1 89.81 289 THR A CA 1
ATOM 2212 C C . THR A 1 289 ? -11.492 -26.984 -17.891 1 89.81 289 THR A C 1
ATOM 2214 O O . THR A 1 289 ? -11.508 -26.094 -17.016 1 89.81 289 THR A O 1
ATOM 2217 N N . THR A 1 290 ? -10.531 -27.859 -18.016 1 85.81 290 THR A N 1
ATOM 2218 C CA . THR A 1 290 ? -9.383 -27.812 -17.125 1 85.81 290 THR A CA 1
ATOM 2219 C C . THR A 1 290 ? -8.602 -26.516 -17.297 1 85.81 290 THR A C 1
ATOM 2221 O O . THR A 1 290 ? -8.227 -25.875 -16.328 1 85.81 290 THR A O 1
ATOM 2224 N N . VAL A 1 291 ? -8.391 -26.141 -18.516 1 90.69 291 VAL A N 1
ATOM 2225 C CA . VAL A 1 291 ? -7.68 -24.906 -18.797 1 90.69 291 VAL A CA 1
ATOM 2226 C C . VAL A 1 291 ? -8.461 -23.719 -18.234 1 90.69 291 VAL A C 1
ATOM 2228 O O . VAL A 1 291 ? -7.887 -22.812 -17.625 1 90.69 291 VAL A O 1
ATOM 2231 N N . ALA A 1 292 ? -9.766 -23.703 -18.422 1 93.88 292 ALA A N 1
ATOM 2232 C CA . ALA A 1 292 ? -10.609 -22.625 -17.906 1 93.88 292 ALA A CA 1
ATOM 2233 C C . ALA A 1 292 ? -10.5 -22.5 -16.391 1 93.88 292 ALA A C 1
ATOM 2235 O O . ALA A 1 292 ? -10.453 -21.406 -15.852 1 93.88 292 ALA A O 1
ATOM 2236 N N . ARG A 1 293 ? -10.492 -23.625 -15.781 1 87.31 293 ARG A N 1
ATOM 2237 C CA . ARG A 1 293 ? -10.359 -23.625 -14.328 1 87.31 293 ARG A CA 1
ATOM 2238 C C . ARG A 1 293 ? -9.016 -23.031 -13.898 1 87.31 293 ARG A C 1
ATOM 2240 O O . ARG A 1 293 ? -8.945 -22.234 -12.961 1 87.31 293 ARG A O 1
ATOM 2247 N N . MET A 1 294 ? -7.953 -23.516 -14.578 1 88.5 294 MET A N 1
ATOM 2248 C CA . MET A 1 294 ? -6.629 -22.984 -14.273 1 88.5 294 MET A CA 1
ATOM 2249 C C . MET A 1 294 ? -6.57 -21.484 -14.531 1 88.5 294 MET A C 1
ATOM 2251 O O . MET A 1 294 ? -5.984 -20.734 -13.75 1 88.5 294 MET A O 1
ATOM 2255 N N . LEU A 1 295 ? -7.211 -21.094 -15.586 1 92.81 295 LEU A N 1
ATOM 2256 C CA . LEU A 1 295 ? -7.25 -19.672 -15.938 1 92.81 295 LEU A CA 1
ATOM 2257 C C . LEU A 1 295 ? -8.023 -18.875 -14.891 1 92.81 295 LEU A C 1
ATOM 2259 O O . LEU A 1 295 ? -7.594 -17.797 -14.492 1 92.81 295 LEU A O 1
ATOM 2263 N N . GLY A 1 296 ? -9.164 -19.422 -14.492 1 92.62 296 GLY A N 1
ATOM 2264 C CA . GLY A 1 296 ? -9.93 -18.766 -13.445 1 92.62 296 GLY A CA 1
ATOM 2265 C C . GLY A 1 296 ? -9.141 -18.562 -12.164 1 92.62 296 GLY A C 1
ATOM 2266 O O . GLY A 1 296 ? -9.156 -17.469 -11.586 1 92.62 296 GLY A O 1
ATOM 2267 N N . GLN A 1 297 ? -8.406 -19.531 -11.789 1 86.75 297 GLN A N 1
ATOM 2268 C CA . GLN A 1 297 ? -7.586 -19.469 -10.578 1 86.75 297 GLN A CA 1
ATOM 2269 C C . GLN A 1 297 ? -6.453 -18.453 -10.742 1 86.75 297 GLN A C 1
ATOM 2271 O O . GLN A 1 297 ? -6.184 -17.672 -9.836 1 86.75 297 GLN A O 1
ATOM 2276 N N . ALA A 1 298 ? -5.805 -18.578 -11.891 1 90.69 298 ALA A N 1
ATOM 2277 C CA . ALA A 1 298 ? -4.691 -17.672 -12.156 1 90.69 298 ALA A CA 1
ATOM 2278 C C . ALA A 1 298 ? -5.16 -16.219 -12.188 1 90.69 298 ALA A C 1
ATOM 2280 O O . ALA A 1 298 ? -4.508 -15.336 -11.625 1 90.69 298 ALA A O 1
ATOM 2281 N N . LEU A 1 299 ? -6.281 -15.953 -12.781 1 92.31 299 LEU A N 1
ATOM 2282 C CA . LEU A 1 299 ? -6.801 -14.594 -12.891 1 92.31 299 LEU A CA 1
ATOM 2283 C C . LEU A 1 299 ? -7.246 -14.078 -11.523 1 92.31 299 LEU A C 1
ATOM 2285 O O . LEU A 1 299 ? -7.07 -12.891 -11.219 1 92.31 299 LEU A O 1
ATOM 2289 N N . SER A 1 300 ? -7.836 -14.93 -10.766 1 89.44 300 SER A N 1
ATOM 2290 C CA . SER A 1 300 ? -8.242 -14.531 -9.422 1 89.44 300 SER A CA 1
ATOM 2291 C C . SER A 1 300 ? -7.043 -14.109 -8.578 1 89.44 300 SER A C 1
ATOM 2293 O O . SER A 1 300 ? -7.062 -13.047 -7.953 1 89.44 300 SER A O 1
ATOM 2295 N N . ARG A 1 301 ? -6.039 -14.844 -8.617 1 84.62 301 ARG A N 1
ATOM 2296 C CA . ARG A 1 301 ? -4.832 -14.562 -7.844 1 84.62 301 ARG A CA 1
ATOM 2297 C C . ARG A 1 301 ? -4.129 -13.312 -8.359 1 84.62 301 ARG A C 1
ATOM 2299 O O . ARG A 1 301 ? -3.73 -12.445 -7.582 1 84.62 301 ARG A O 1
ATOM 2306 N N . ALA A 1 302 ? -3.939 -13.305 -9.633 1 87.44 302 ALA A N 1
ATOM 2307 C CA . ALA A 1 302 ? -3.254 -12.172 -10.25 1 87.44 302 ALA A CA 1
ATOM 2308 C C . ALA A 1 302 ? -4.031 -10.875 -10.031 1 87.44 302 ALA A C 1
ATOM 2310 O O . ALA A 1 302 ? -3.439 -9.82 -9.812 1 87.44 302 ALA A O 1
ATOM 2311 N N . GLY A 1 303 ? -5.34 -10.961 -10.164 1 87.06 303 GLY A N 1
ATOM 2312 C CA . GLY A 1 303 ? -6.168 -9.789 -9.906 1 87.06 303 GLY A CA 1
ATOM 2313 C C . GLY A 1 303 ? -6.012 -9.242 -8.5 1 87.06 303 GLY A C 1
ATOM 2314 O O . GLY A 1 303 ? -5.891 -8.031 -8.312 1 87.06 303 GLY A O 1
ATOM 2315 N N . ALA A 1 304 ? -6.004 -10.102 -7.566 1 83.56 304 ALA A N 1
ATOM 2316 C CA . ALA A 1 304 ? -5.805 -9.703 -6.176 1 83.56 304 ALA A CA 1
ATOM 2317 C C . ALA A 1 304 ? -4.43 -9.078 -5.973 1 83.56 304 ALA A C 1
ATOM 2319 O O . ALA A 1 304 ? -4.293 -8.07 -5.277 1 83.56 304 ALA A O 1
ATOM 2320 N N . ALA A 1 305 ? -3.457 -9.664 -6.578 1 83.81 305 ALA A N 1
ATOM 2321 C CA . ALA A 1 305 ? -2.096 -9.148 -6.48 1 83.81 305 ALA A CA 1
ATOM 2322 C C . ALA A 1 305 ? -1.987 -7.77 -7.133 1 83.81 305 ALA A C 1
ATOM 2324 O O . ALA A 1 305 ? -1.346 -6.867 -6.59 1 83.81 305 ALA A O 1
ATOM 2325 N N . ASP A 1 306 ? -2.611 -7.648 -8.266 1 86.75 306 ASP A N 1
ATOM 2326 C CA . ASP A 1 306 ? -2.611 -6.363 -8.961 1 86.75 306 ASP A CA 1
ATOM 2327 C C . ASP A 1 306 ? -3.273 -5.281 -8.109 1 86.75 306 ASP A C 1
ATOM 2329 O O . ASP A 1 306 ? -2.766 -4.16 -8.023 1 86.75 306 ASP A O 1
ATOM 2333 N N . SER A 1 307 ? -4.363 -5.621 -7.578 1 82.56 307 SER A N 1
ATOM 2334 C CA . SER A 1 307 ? -5.094 -4.672 -6.746 1 82.56 307 SER A CA 1
ATOM 2335 C C . SER A 1 307 ? -4.266 -4.242 -5.539 1 82.56 307 SER A C 1
ATOM 2337 O O . SER A 1 307 ? -4.23 -3.061 -5.195 1 82.56 307 SER A O 1
ATOM 2339 N N . GLN A 1 308 ? -3.643 -5.145 -4.941 1 82.19 308 GLN A N 1
ATOM 2340 C CA . GLN A 1 308 ? -2.797 -4.844 -3.791 1 82.19 308 GLN A CA 1
ATOM 2341 C C . GLN A 1 308 ? -1.619 -3.961 -4.195 1 82.19 308 GLN A C 1
ATOM 2343 O O . GLN A 1 308 ? -1.228 -3.061 -3.447 1 82.19 308 GLN A O 1
ATOM 2348 N N . ARG A 1 309 ? -1.089 -4.312 -5.266 1 82.31 309 ARG A N 1
ATOM 2349 C CA . ARG A 1 309 ? 0.025 -3.521 -5.777 1 82.31 309 ARG A CA 1
ATOM 2350 C C . ARG A 1 309 ? -0.412 -2.092 -6.082 1 82.31 309 ARG A C 1
ATOM 2352 O O . ARG A 1 309 ? 0.284 -1.138 -5.73 1 82.31 309 ARG A O 1
ATOM 2359 N N . GLU A 1 310 ? -1.488 -1.928 -6.727 1 82.31 310 GLU A N 1
ATOM 2360 C CA . GLU A 1 310 ? -2.02 -0.608 -7.055 1 82.31 310 GLU A CA 1
ATOM 2361 C C . GLU A 1 310 ? -2.301 0.201 -5.789 1 82.31 310 GLU A C 1
ATOM 2363 O O . GLU A 1 310 ? -2.037 1.404 -5.746 1 82.31 310 GLU A O 1
ATOM 2368 N N . LEU A 1 311 ? -2.826 -0.489 -4.867 1 80.94 311 LEU A N 1
ATOM 2369 C CA . LEU A 1 311 ? -3.086 0.152 -3.582 1 80.94 311 LEU A CA 1
ATOM 2370 C C . LEU A 1 311 ? -1.791 0.651 -2.951 1 80.94 311 LEU A C 1
ATOM 2372 O O . LEU A 1 311 ? -1.696 1.815 -2.557 1 80.94 311 LEU A O 1
ATOM 2376 N N . ALA A 1 312 ? -0.88 -0.217 -2.861 1 81.88 312 ALA A N 1
ATOM 2377 C CA . ALA A 1 312 ? 0.405 0.14 -2.266 1 81.88 312 ALA A CA 1
ATOM 2378 C C . ALA A 1 312 ? 1.054 1.3 -3.016 1 81.88 312 ALA A C 1
ATOM 2380 O O . ALA A 1 312 ? 1.551 2.246 -2.398 1 81.88 312 ALA A O 1
ATOM 2381 N N . GLU A 1 313 ? 1.014 1.233 -4.301 1 82.81 313 GLU A N 1
ATOM 2382 C CA . GLU A 1 313 ? 1.593 2.287 -5.129 1 82.81 313 GLU A CA 1
ATOM 2383 C C . GLU A 1 313 ? 0.854 3.609 -4.934 1 82.81 313 GLU A C 1
ATOM 2385 O O . GLU A 1 313 ? 1.478 4.672 -4.863 1 82.81 313 GLU A O 1
ATOM 2390 N N . GLY A 1 314 ? -0.413 3.551 -4.902 1 81.5 314 GLY A N 1
ATOM 2391 C CA . GLY A 1 314 ? -1.21 4.746 -4.688 1 81.5 314 GLY A CA 1
ATOM 2392 C C . GLY A 1 314 ? -0.938 5.414 -3.352 1 81.5 314 GLY A C 1
ATOM 2393 O O . GLY A 1 314 ? -0.794 6.633 -3.279 1 81.5 314 GLY A O 1
ATOM 2394 N N . LEU A 1 315 ? -0.863 4.613 -2.359 1 80.81 315 LEU A N 1
ATOM 2395 C CA . LEU A 1 315 ? -0.579 5.133 -1.025 1 80.81 315 LEU A CA 1
ATOM 2396 C C . LEU A 1 315 ? 0.822 5.73 -0.963 1 80.81 315 LEU A C 1
ATOM 2398 O O . LEU A 1 315 ? 1.022 6.789 -0.362 1 80.81 315 LEU A O 1
ATOM 2402 N N . GLN A 1 316 ? 1.739 5.07 -1.56 1 80.25 316 GLN A N 1
ATOM 2403 C CA . GLN A 1 316 ? 3.113 5.559 -1.6 1 80.25 316 GLN A CA 1
ATOM 2404 C C . GLN A 1 316 ? 3.203 6.887 -2.346 1 80.25 316 GLN A C 1
ATOM 2406 O O . GLN A 1 316 ? 3.904 7.805 -1.911 1 80.25 316 GLN A O 1
ATOM 2411 N N . ARG A 1 317 ? 2.512 7.035 -3.385 1 79.25 317 ARG A N 1
ATOM 2412 C CA . ARG A 1 317 ? 2.508 8.266 -4.172 1 79.25 317 ARG A CA 1
ATOM 2413 C C . ARG A 1 317 ? 2.018 9.445 -3.338 1 79.25 317 ARG A C 1
ATOM 2415 O O . ARG A 1 317 ? 2.498 10.57 -3.504 1 79.25 317 ARG A O 1
ATOM 2422 N N . SER A 1 318 ? 1.161 9.133 -2.51 1 77.75 318 SER A N 1
ATOM 2423 C CA . SER A 1 318 ? 0.61 10.188 -1.665 1 77.75 318 SER A CA 1
ATOM 2424 C C . SER A 1 318 ? 1.642 10.688 -0.658 1 77.75 318 SER A C 1
ATOM 2426 O O . SER A 1 318 ? 1.502 11.781 -0.107 1 77.75 318 SER A O 1
ATOM 2428 N N . MET A 1 319 ? 2.641 9.898 -0.502 1 77.56 319 MET A N 1
ATOM 2429 C CA . MET A 1 319 ? 3.66 10.242 0.485 1 77.56 319 MET A CA 1
ATOM 2430 C C . MET A 1 319 ? 4.887 10.852 -0.187 1 77.56 319 MET A C 1
ATOM 2432 O O . MET A 1 319 ? 5.746 11.422 0.483 1 77.56 319 MET A O 1
ATOM 2436 N N . LEU A 1 320 ? 4.969 10.633 -1.561 1 74.81 320 LEU A N 1
ATOM 2437 C CA . LEU A 1 320 ? 6.18 11.016 -2.281 1 74.81 320 LEU A CA 1
ATOM 2438 C C . LEU A 1 320 ? 6.254 12.531 -2.457 1 74.81 320 LEU A C 1
ATOM 2440 O O . LEU A 1 320 ? 5.223 13.195 -2.607 1 74.81 320 LEU A O 1
ATOM 2444 N N . PRO A 1 321 ? 7.535 12.984 -2.43 1 65.69 321 PRO A N 1
ATOM 2445 C CA . PRO A 1 321 ? 7.82 14.406 -2.625 1 65.69 321 PRO A CA 1
ATOM 2446 C C . PRO A 1 321 ? 7.508 14.883 -4.043 1 65.69 321 PRO A C 1
ATOM 2448 O O . PRO A 1 321 ? 7.594 14.102 -4.992 1 65.69 321 PRO A O 1
ATOM 2451 N N . SER A 1 322 ? 6.723 15.953 -4.184 1 65.75 322 SER A N 1
ATOM 2452 C CA . SER A 1 322 ? 6.539 16.531 -5.512 1 65.75 322 SER A CA 1
ATOM 2453 C C . SER A 1 322 ? 7.41 17.766 -5.699 1 65.75 322 SER A C 1
ATOM 2455 O O . SER A 1 322 ? 7.629 18.531 -4.75 1 65.75 322 SER A O 1
ATOM 2457 N N . LEU A 1 323 ? 8.266 17.844 -6.801 1 65 323 LEU A N 1
ATOM 2458 C CA . LEU A 1 323 ? 9.109 19 -7.062 1 65 323 LEU A CA 1
ATOM 2459 C C . LEU A 1 323 ? 8.266 20.234 -7.355 1 65 323 LEU A C 1
ATOM 2461 O O . LEU A 1 323 ? 8.703 21.359 -7.137 1 65 323 LEU A O 1
ATOM 2465 N N . GLY A 1 324 ? 7.039 20.141 -7.012 1 62.91 324 GLY A N 1
ATOM 2466 C CA . GLY A 1 324 ? 6.172 21.266 -7.262 1 62.91 324 GLY A CA 1
ATOM 2467 C C . GLY A 1 324 ? 6.598 22.094 -8.461 1 62.91 324 GLY A C 1
ATOM 2468 O O . GLY A 1 324 ? 7.371 21.625 -9.297 1 62.91 324 GLY A O 1
ATOM 2469 N N . PRO A 1 325 ? 6.18 23.422 -8.648 1 63.75 325 PRO A N 1
ATOM 2470 C CA . PRO A 1 325 ? 6.457 24.312 -9.773 1 63.75 325 PRO A CA 1
ATOM 2471 C C . PRO A 1 325 ? 7.91 24.781 -9.82 1 63.75 325 PRO A C 1
ATOM 2473 O O . PRO A 1 325 ? 8.625 24.672 -8.812 1 63.75 325 PRO A O 1
ATOM 2476 N N . GLN A 1 326 ? 8.258 25.188 -10.969 1 80.31 326 GLN A N 1
ATOM 2477 C CA . GLN A 1 326 ? 9.578 25.766 -11.18 1 80.31 326 GLN A CA 1
ATOM 2478 C C . GLN A 1 326 ? 9.766 27.031 -10.352 1 80.31 326 GLN A C 1
ATOM 2480 O O . GLN A 1 326 ? 8.812 27.797 -10.148 1 80.31 326 GLN A O 1
ATOM 2485 N N . ILE A 1 327 ? 10.898 27.203 -9.688 1 88.5 327 ILE A N 1
ATOM 2486 C CA . ILE A 1 327 ? 11.242 28.406 -8.922 1 88.5 327 ILE A CA 1
ATOM 2487 C C . ILE A 1 327 ? 11.82 29.469 -9.852 1 88.5 327 ILE A C 1
ATOM 2489 O O . ILE A 1 327 ? 12.844 29.25 -10.5 1 88.5 327 ILE A O 1
ATOM 2493 N N . PRO A 1 328 ? 11.117 30.562 -9.938 1 87.81 328 PRO A N 1
ATOM 2494 C CA . PRO A 1 328 ? 11.656 31.609 -10.812 1 87.81 328 PRO A CA 1
ATOM 2495 C C . PRO A 1 328 ? 13.078 32 -10.438 1 87.81 328 PRO A C 1
ATOM 2497 O O . PRO A 1 328 ? 13.367 32.25 -9.266 1 87.81 328 PRO A O 1
ATOM 2500 N N . GLY A 1 329 ? 13.953 32 -11.375 1 88.75 329 GLY A N 1
ATOM 2501 C CA . GLY A 1 329 ? 15.305 32.5 -11.156 1 88.75 329 GLY A CA 1
ATOM 2502 C C . GLY A 1 329 ? 16.234 31.422 -10.617 1 88.75 329 GLY A C 1
ATOM 2503 O O . GLY A 1 329 ? 17.453 31.656 -10.508 1 88.75 329 GLY A O 1
ATOM 2504 N N . LEU A 1 330 ? 15.703 30.359 -10.203 1 93.31 330 LEU A N 1
ATOM 2505 C CA . LEU A 1 330 ? 16.5 29.25 -9.688 1 93.31 330 LEU A CA 1
ATOM 2506 C C . LEU A 1 330 ? 16.156 27.953 -10.406 1 93.31 330 LEU A C 1
ATOM 2508 O O . LEU A 1 330 ? 15.055 27.812 -10.953 1 93.31 330 LEU A O 1
ATOM 2512 N N . THR A 1 331 ? 17.125 27.141 -10.508 1 93.12 331 THR A N 1
ATOM 2513 C CA . THR A 1 331 ? 16.906 25.812 -11.07 1 93.12 331 THR A CA 1
ATOM 2514 C C . THR A 1 331 ? 16.984 24.75 -9.984 1 93.12 331 THR A C 1
ATOM 2516 O O . THR A 1 331 ? 17.906 24.75 -9.172 1 93.12 331 THR A O 1
ATOM 2519 N N . VAL A 1 332 ? 15.992 23.875 -10.039 1 94.06 332 VAL A N 1
ATOM 2520 C CA . VAL A 1 332 ? 15.953 22.812 -9.047 1 94.06 332 VAL A CA 1
ATOM 2521 C C . VAL A 1 332 ? 15.961 21.453 -9.742 1 94.06 332 VAL A C 1
ATOM 2523 O O . VAL A 1 332 ? 15.328 21.281 -10.789 1 94.06 332 VAL A O 1
ATOM 2526 N N . ALA A 1 333 ? 16.734 20.547 -9.289 1 94.75 333 ALA A N 1
ATOM 2527 C CA . ALA A 1 333 ? 16.719 19.141 -9.695 1 94.75 333 ALA A CA 1
ATOM 2528 C C . ALA A 1 333 ? 16.719 18.219 -8.477 1 94.75 333 ALA A C 1
ATOM 2530 O O . ALA A 1 333 ? 17.375 18.5 -7.473 1 94.75 333 ALA A O 1
ATOM 2531 N N . ALA A 1 334 ? 15.984 17.141 -8.547 1 94.25 334 ALA A N 1
ATOM 2532 C CA . ALA A 1 334 ? 15.906 16.203 -7.426 1 94.25 334 ALA A CA 1
ATOM 2533 C C . ALA A 1 334 ? 15.867 14.766 -7.918 1 94.25 334 ALA A C 1
ATOM 2535 O O . ALA A 1 334 ? 15.422 14.5 -9.039 1 94.25 334 ALA A O 1
ATOM 2536 N N . ARG A 1 335 ? 16.453 13.891 -7.145 1 93.56 335 ARG A N 1
ATOM 2537 C CA . ARG A 1 335 ? 16.375 12.445 -7.355 1 93.56 335 ARG A CA 1
ATOM 2538 C C . ARG A 1 335 ? 16.047 11.719 -6.055 1 93.56 335 ARG A C 1
ATOM 2540 O O . ARG A 1 335 ? 16.547 12.094 -4.988 1 93.56 335 ARG A O 1
ATOM 2547 N N . TYR A 1 336 ? 15.258 10.734 -6.145 1 91.44 336 TYR A N 1
ATOM 2548 C CA . TYR A 1 336 ? 14.883 9.875 -5.023 1 91.44 336 TYR A CA 1
ATOM 2549 C C . TYR A 1 336 ? 14.961 8.406 -5.414 1 91.44 336 TYR A C 1
ATOM 2551 O O . TYR A 1 336 ? 14.297 7.973 -6.359 1 91.44 336 TYR A O 1
ATOM 2559 N N . ILE A 1 337 ? 15.797 7.664 -4.688 1 90 337 ILE A N 1
ATOM 2560 C CA . ILE A 1 337 ? 15.969 6.238 -4.949 1 90 337 ILE A CA 1
ATOM 2561 C C . ILE A 1 337 ? 15.727 5.445 -3.668 1 90 337 ILE A C 1
ATOM 2563 O O . ILE A 1 337 ? 16.641 5.281 -2.852 1 90 337 ILE A O 1
ATOM 2567 N N . PRO A 1 338 ? 14.562 4.852 -3.572 1 84.62 338 PRO A N 1
ATOM 2568 C CA . PRO A 1 338 ? 14.297 4.008 -2.406 1 84.62 338 PRO A CA 1
ATOM 2569 C C . PRO A 1 338 ? 14.969 2.637 -2.508 1 84.62 338 PRO A C 1
ATOM 2571 O O . PRO A 1 338 ? 15.125 2.104 -3.609 1 84.62 338 PRO A O 1
ATOM 2574 N N . THR A 1 339 ? 15.695 1.968 -1.6 1 71.56 339 THR A N 1
ATOM 2575 C CA . THR A 1 339 ? 16.391 0.691 -1.69 1 71.56 339 THR A CA 1
ATOM 2576 C C . THR A 1 339 ? 15.648 -0.391 -0.917 1 71.56 339 THR A C 1
ATOM 2578 O O . THR A 1 339 ? 15.844 -1.583 -1.156 1 71.56 339 THR A O 1
ATOM 2581 N N . GLY A 1 340 ? 14.57 -0.117 -0.102 1 58.81 340 GLY A N 1
ATOM 2582 C CA . GLY A 1 340 ? 13.977 -1.135 0.75 1 58.81 340 GLY A CA 1
ATOM 2583 C C . GLY A 1 340 ? 12.914 -1.958 0.043 1 58.81 340 GLY A C 1
ATOM 2584 O O . GLY A 1 340 ? 11.984 -1.406 -0.548 1 58.81 340 GLY A O 1
ATOM 2585 N N . GLY A 1 341 ? 13.148 -3.463 -0.04 1 57.59 341 GLY A N 1
ATOM 2586 C CA . GLY A 1 341 ? 12.32 -4.656 -0.168 1 57.59 341 GLY A CA 1
ATOM 2587 C C . GLY A 1 341 ? 11.07 -4.43 -0.994 1 57.59 341 GLY A C 1
ATOM 2588 O O . GLY A 1 341 ? 9.992 -4.922 -0.646 1 57.59 341 GLY A O 1
ATOM 2589 N N . GLY A 1 342 ? 11.195 -3.555 -1.999 1 63.28 342 GLY A N 1
ATOM 2590 C CA . GLY A 1 342 ? 9.992 -3.414 -2.809 1 63.28 342 GLY A CA 1
ATOM 2591 C C . GLY A 1 342 ? 9.25 -2.119 -2.549 1 63.28 342 GLY A C 1
ATOM 2592 O O . GLY A 1 342 ? 8.266 -1.816 -3.229 1 63.28 342 GLY A O 1
ATOM 2593 N N . LEU A 1 343 ? 9.828 -1.335 -1.627 1 67.06 343 LEU A N 1
ATOM 2594 C CA . LEU A 1 343 ? 9.195 -0.059 -1.312 1 67.06 343 LEU A CA 1
ATOM 2595 C C . LEU A 1 343 ? 9.562 1.002 -2.342 1 67.06 343 LEU A C 1
ATOM 2597 O O . LEU A 1 343 ? 10.703 1.043 -2.812 1 67.06 343 LEU A O 1
ATOM 2601 N N . GLN A 1 344 ? 8.578 1.737 -2.729 1 75.12 344 GLN A N 1
ATOM 2602 C CA . GLN A 1 344 ? 8.844 2.904 -3.562 1 75.12 344 GLN A CA 1
ATOM 2603 C C . GLN A 1 344 ? 9.078 4.148 -2.711 1 75.12 344 GLN A C 1
ATOM 2605 O O . GLN A 1 344 ? 9.422 5.211 -3.234 1 75.12 344 GLN A O 1
ATOM 2610 N N . VAL A 1 345 ? 8.883 3.932 -1.408 1 81.31 345 VAL A N 1
ATOM 2611 C CA . VAL A 1 345 ? 9.094 5.043 -0.487 1 81.31 345 VAL A CA 1
ATOM 2612 C C . VAL A 1 345 ? 9.844 4.555 0.75 1 81.31 345 VAL A C 1
ATOM 2614 O O . VAL A 1 345 ? 9.531 3.494 1.296 1 81.31 345 VAL A O 1
ATOM 2617 N N . GLY A 1 346 ? 10.93 5.223 1.104 1 87.5 346 GLY A N 1
ATOM 2618 C CA . GLY A 1 346 ? 11.719 4.902 2.283 1 87.5 346 GLY A CA 1
ATOM 2619 C C . GLY A 1 346 ? 11.664 5.98 3.348 1 87.5 346 GLY A C 1
ATOM 2620 O O . GLY A 1 346 ? 10.664 6.684 3.479 1 87.5 346 GLY A O 1
ATOM 2621 N N . GLY A 1 347 ? 12.609 6.008 4.148 1 90.25 347 GLY A N 1
ATOM 2622 C CA . GLY A 1 347 ? 12.672 6.961 5.246 1 90.25 347 GLY A CA 1
ATOM 2623 C C . GLY A 1 347 ? 13.211 8.312 4.832 1 90.25 347 GLY A C 1
ATOM 2624 O O . GLY A 1 347 ? 13.07 9.297 5.566 1 90.25 347 GLY A O 1
ATOM 2625 N N . ASP A 1 348 ? 13.727 8.391 3.639 1 92.94 348 ASP A N 1
ATOM 2626 C CA . ASP A 1 348 ? 14.266 9.656 3.152 1 92.94 348 ASP A CA 1
ATOM 2627 C C . ASP A 1 348 ? 13.188 10.477 2.445 1 92.94 348 ASP A C 1
ATOM 2629 O O . ASP A 1 348 ? 12.234 9.922 1.9 1 92.94 348 ASP A O 1
ATOM 2633 N N . TRP A 1 349 ? 13.344 11.789 2.484 1 92.88 349 TRP A N 1
ATOM 2634 C CA . TRP A 1 349 ? 12.391 12.602 1.738 1 92.88 349 TRP A CA 1
ATOM 2635 C C . TRP A 1 349 ? 13.008 13.93 1.327 1 92.88 349 TRP A C 1
ATOM 2637 O O . TRP A 1 349 ? 14.07 14.312 1.829 1 92.88 349 TRP A O 1
ATOM 2647 N N . TYR A 1 350 ? 12.438 14.586 0.39 1 94.25 350 TYR A N 1
ATOM 2648 C CA . TYR A 1 350 ? 12.656 15.992 0.081 1 94.25 350 TYR A CA 1
ATOM 2649 C C . TYR A 1 350 ? 11.336 16.688 -0.25 1 94.25 350 TYR A C 1
ATOM 2651 O O . TYR A 1 350 ? 10.32 16.031 -0.475 1 94.25 350 TYR A O 1
ATOM 2659 N N . ASP A 1 351 ? 11.32 17.953 -0.174 1 92.69 351 ASP A N 1
ATOM 2660 C CA . ASP A 1 351 ? 10.133 18.734 -0.505 1 92.69 351 ASP A CA 1
ATOM 2661 C C . ASP A 1 351 ? 10.516 20.141 -0.95 1 92.69 351 ASP A C 1
ATOM 2663 O O . ASP A 1 351 ? 11.555 20.672 -0.545 1 92.69 351 ASP A O 1
ATOM 2667 N N . ILE A 1 352 ? 9.789 20.672 -1.834 1 93.06 352 ILE A N 1
ATOM 2668 C CA . ILE A 1 352 ? 9.852 22.078 -2.23 1 93.06 352 ILE A CA 1
ATOM 2669 C C . ILE A 1 352 ? 8.508 22.75 -1.949 1 93.06 352 ILE A C 1
ATOM 2671 O O . ILE A 1 352 ? 7.473 22.328 -2.471 1 93.06 352 ILE A O 1
ATOM 2675 N N . ILE A 1 353 ? 8.555 23.859 -1.182 1 91.31 353 ILE A N 1
ATOM 2676 C CA . ILE A 1 353 ? 7.324 24.438 -0.66 1 91.31 353 ILE A CA 1
ATOM 2677 C C . ILE A 1 353 ? 7.293 25.938 -0.953 1 91.31 353 ILE A C 1
ATOM 2679 O O . ILE A 1 353 ? 8.125 26.688 -0.444 1 91.31 353 ILE A O 1
ATOM 2683 N N . PRO A 1 354 ? 6.34 26.375 -1.768 1 90.31 354 PRO A N 1
ATOM 2684 C CA . PRO A 1 354 ? 6.16 27.828 -1.886 1 90.31 354 PRO A CA 1
ATOM 2685 C C . PRO A 1 354 ? 5.695 28.469 -0.582 1 90.31 354 PRO A C 1
ATOM 2687 O O . PRO A 1 354 ? 4.82 27.922 0.101 1 90.31 354 PRO A O 1
ATOM 2690 N N . LEU A 1 355 ? 6.266 29.562 -0.209 1 93.06 355 LEU A N 1
ATOM 2691 C CA . LEU A 1 355 ? 5.93 30.234 1.036 1 93.06 355 LEU A CA 1
ATOM 2692 C C . LEU A 1 355 ? 5.113 31.5 0.764 1 93.06 355 LEU A C 1
ATOM 2694 O O . LEU A 1 355 ? 5.188 32.062 -0.326 1 93.06 355 LEU A O 1
ATOM 2698 N N . PRO A 1 356 ? 4.355 31.938 1.756 1 88.62 356 PRO A N 1
ATOM 2699 C CA . PRO A 1 356 ? 3.541 33.125 1.569 1 88.62 356 PRO A CA 1
ATOM 2700 C C . PRO A 1 356 ? 4.383 34.375 1.277 1 88.62 356 PRO A C 1
ATOM 2702 O O . PRO A 1 356 ? 3.912 35.312 0.608 1 88.62 356 PRO A O 1
ATOM 2705 N N . SER A 1 357 ? 5.605 34.406 1.649 1 91.62 357 SER A N 1
ATOM 2706 C CA . SER A 1 357 ? 6.492 35.531 1.466 1 91.62 357 SER A CA 1
ATOM 2707 C C . SER A 1 357 ? 7 35.625 0.029 1 91.62 357 SER A C 1
ATOM 2709 O O . SER A 1 357 ? 7.664 36.594 -0.345 1 91.62 357 SER A O 1
ATOM 2711 N N . GLY A 1 358 ? 6.66 34.625 -0.75 1 90.81 358 GLY A N 1
ATOM 2712 C CA . GLY A 1 358 ? 7.215 34.562 -2.092 1 90.81 358 GLY A CA 1
ATOM 2713 C C . GLY A 1 358 ? 8.516 33.781 -2.16 1 90.81 358 GLY A C 1
ATOM 2714 O O . GLY A 1 358 ? 9 33.469 -3.25 1 90.81 358 GLY A O 1
ATOM 2715 N N . ARG A 1 359 ? 8.992 33.5 -1.021 1 95.12 359 ARG A N 1
ATOM 2716 C CA . ARG A 1 359 ? 10.18 32.656 -0.941 1 95.12 359 ARG A CA 1
ATOM 2717 C C . ARG A 1 359 ? 9.797 31.172 -1.092 1 95.12 359 ARG A C 1
ATOM 2719 O O . ARG A 1 359 ? 8.617 30.844 -1.182 1 95.12 359 ARG A O 1
ATOM 2726 N N . TYR A 1 360 ? 10.852 30.344 -1.266 1 94.94 360 TYR A N 1
ATOM 2727 C CA . TYR A 1 360 ? 10.648 28.906 -1.374 1 94.94 360 TYR A CA 1
ATOM 2728 C C . TYR A 1 360 ? 11.438 28.172 -0.306 1 94.94 360 TYR A C 1
ATOM 2730 O O . TYR A 1 360 ? 12.586 28.516 -0.015 1 94.94 360 TYR A O 1
ATOM 2738 N N . ALA A 1 361 ? 10.812 27.203 0.246 1 95.94 361 ALA A N 1
ATOM 2739 C CA . ALA A 1 361 ? 11.5 26.328 1.199 1 95.94 361 ALA A CA 1
ATOM 2740 C C . ALA A 1 361 ? 11.906 25.016 0.55 1 95.94 361 ALA A C 1
ATOM 2742 O O . ALA A 1 361 ? 11.133 24.422 -0.211 1 95.94 361 ALA A O 1
ATOM 2743 N N . LEU A 1 362 ? 13.133 24.609 0.721 1 96.25 362 LEU A N 1
ATOM 2744 C CA . LEU A 1 362 ? 13.625 23.281 0.398 1 96.25 362 LEU A CA 1
ATOM 2745 C C . LEU A 1 362 ? 13.883 22.469 1.666 1 96.25 362 LEU A C 1
ATOM 2747 O O . LEU A 1 362 ? 14.516 22.969 2.602 1 96.25 362 LEU A O 1
ATOM 2751 N N . ALA A 1 363 ? 13.352 21.312 1.703 1 96.56 363 ALA A N 1
ATOM 2752 C CA . ALA A 1 363 ? 13.57 20.422 2.842 1 96.56 363 ALA A CA 1
ATOM 2753 C C . ALA A 1 363 ? 14.062 19.047 2.381 1 96.56 363 ALA A C 1
ATOM 2755 O O . ALA A 1 363 ? 13.602 18.531 1.365 1 96.56 363 ALA A O 1
ATOM 2756 N N . ILE A 1 364 ? 15.031 18.531 3.082 1 96.94 364 ILE A N 1
ATOM 2757 C CA . ILE A 1 364 ? 15.492 17.172 2.877 1 96.94 364 ILE A CA 1
ATOM 2758 C C . ILE A 1 364 ? 15.758 16.5 4.227 1 96.94 364 ILE A C 1
ATOM 2760 O O . ILE A 1 364 ? 16.219 17.156 5.164 1 96.94 364 ILE A O 1
ATOM 2764 N N . GLY A 1 365 ? 15.398 15.227 4.34 1 96.88 365 GLY A N 1
ATOM 2765 C CA . GLY A 1 365 ? 15.586 14.562 5.617 1 96.88 365 GLY A CA 1
ATOM 2766 C C . GLY A 1 365 ? 15.602 13.047 5.5 1 96.88 365 GLY A C 1
ATOM 2767 O O . GLY A 1 365 ? 15.469 12.5 4.402 1 96.88 365 GLY A O 1
ATOM 2768 N N . ASP A 1 366 ? 15.859 12.438 6.695 1 95.81 366 ASP A N 1
ATOM 2769 C CA . ASP A 1 366 ? 15.992 10.992 6.816 1 95.81 366 ASP A CA 1
ATOM 2770 C C . ASP A 1 366 ? 15.469 10.5 8.164 1 95.81 366 ASP A C 1
ATOM 2772 O O . ASP A 1 366 ? 16.047 10.805 9.211 1 95.81 366 ASP A O 1
ATOM 2776 N N . VAL A 1 367 ? 14.43 9.703 8.055 1 94.81 367 VAL A N 1
ATOM 2777 C CA . VAL A 1 367 ? 13.898 9.078 9.266 1 94.81 367 VAL A CA 1
ATOM 2778 C C . VAL A 1 367 ? 14.68 7.805 9.57 1 94.81 367 VAL A C 1
ATOM 2780 O O . VAL A 1 367 ? 15 7.027 8.664 1 94.81 367 VAL A O 1
ATOM 2783 N N . GLN A 1 368 ? 14.914 7.582 10.789 1 92.12 368 GLN A N 1
ATOM 2784 C CA . GLN A 1 368 ? 15.664 6.402 11.211 1 92.12 368 GLN A CA 1
ATOM 2785 C C . GLN A 1 368 ? 14.953 5.121 10.789 1 92.12 368 GLN A C 1
ATOM 2787 O O . GLN A 1 368 ? 13.766 4.949 11.055 1 92.12 368 GLN A O 1
ATOM 2792 N N . GLY A 1 369 ? 15.703 4.301 10.195 1 84.38 369 GLY A N 1
ATOM 2793 C CA . GLY A 1 369 ? 15.188 3.014 9.766 1 84.38 369 GLY A CA 1
ATOM 2794 C C . GLY A 1 369 ? 14.922 2.943 8.273 1 84.38 369 GLY A C 1
ATOM 2795 O O . GLY A 1 369 ? 14.891 3.971 7.598 1 84.38 369 GLY A O 1
ATOM 2796 N N . HIS A 1 370 ? 14.75 1.813 7.715 1 81.56 370 HIS A N 1
ATOM 2797 C CA . HIS A 1 370 ? 14.508 1.654 6.285 1 81.56 370 HIS A CA 1
ATOM 2798 C C . HIS A 1 370 ? 13.344 0.707 6.023 1 81.56 370 HIS A C 1
ATOM 2800 O O . HIS A 1 370 ? 13.273 0.072 4.969 1 81.56 370 HIS A O 1
ATOM 2806 N N . ASP A 1 371 ? 12.414 0.618 6.957 1 82.25 371 ASP A N 1
ATOM 2807 C CA . ASP A 1 371 ? 11.242 -0.253 6.879 1 82.25 371 ASP A CA 1
ATOM 2808 C C . ASP A 1 371 ? 9.969 0.556 6.652 1 82.25 371 ASP A C 1
ATOM 2810 O O . ASP A 1 371 ? 10.023 1.774 6.477 1 82.25 371 ASP A O 1
ATOM 2814 N N . VAL A 1 372 ? 8.914 -0.151 6.664 1 82.75 372 VAL A N 1
ATOM 2815 C CA . VAL A 1 372 ? 7.617 0.447 6.363 1 82.75 372 VAL A CA 1
ATOM 2816 C C . VAL A 1 372 ? 7.27 1.488 7.422 1 82.75 372 VAL A C 1
ATOM 2818 O O . VAL A 1 372 ? 6.664 2.518 7.117 1 82.75 372 VAL A O 1
ATOM 2821 N N . ARG A 1 373 ? 7.656 1.221 8.656 1 85.06 373 ARG A N 1
ATOM 2822 C CA . ARG A 1 373 ? 7.406 2.182 9.727 1 85.06 373 ARG A CA 1
ATOM 2823 C C . ARG A 1 373 ? 8.141 3.494 9.461 1 85.06 373 ARG A C 1
ATOM 2825 O O . ARG A 1 373 ? 7.578 4.574 9.656 1 85.06 373 ARG A O 1
ATOM 2832 N N . ALA A 1 374 ? 9.367 3.354 9.031 1 89.44 374 ALA A N 1
ATOM 2833 C CA . ALA A 1 374 ? 10.141 4.547 8.703 1 89.44 374 ALA A CA 1
ATOM 2834 C C . ALA A 1 374 ? 9.477 5.34 7.582 1 89.44 374 ALA A C 1
ATOM 2836 O O . ALA A 1 374 ? 9.406 6.57 7.641 1 89.44 374 ALA A O 1
ATOM 2837 N N . ALA A 1 375 ? 9.016 4.648 6.609 1 88.69 375 ALA A N 1
ATOM 2838 C CA . ALA A 1 375 ? 8.328 5.293 5.492 1 88.69 375 ALA A CA 1
ATOM 2839 C C . ALA A 1 375 ? 7.074 6.023 5.961 1 88.69 375 ALA A C 1
ATOM 2841 O O . ALA A 1 375 ? 6.797 7.141 5.52 1 88.69 375 ALA A O 1
ATOM 2842 N N . GLY A 1 376 ? 6.324 5.375 6.777 1 87.12 376 GLY A N 1
ATOM 2843 C CA . GLY A 1 376 ? 5.121 5.984 7.324 1 87.12 376 GLY A CA 1
ATOM 2844 C C . GLY A 1 376 ? 5.402 7.242 8.125 1 87.12 376 GLY A C 1
ATOM 2845 O O . GLY A 1 376 ? 4.723 8.258 7.965 1 87.12 376 GLY A O 1
ATOM 2846 N N . LEU A 1 377 ? 6.359 7.176 9.008 1 89.94 377 LEU A N 1
ATOM 2847 C CA . LEU A 1 377 ? 6.75 8.328 9.812 1 89.94 377 LEU A CA 1
ATOM 2848 C C . LEU A 1 377 ? 7.258 9.461 8.93 1 89.94 377 LEU A C 1
ATOM 2850 O O . LEU A 1 377 ? 6.965 10.633 9.188 1 89.94 377 LEU A O 1
ATOM 2854 N N . MET A 1 378 ? 7.988 9.016 7.965 1 92.62 378 MET A N 1
ATOM 2855 C CA . MET A 1 378 ? 8.484 10.008 7.016 1 92.62 378 MET A CA 1
ATOM 2856 C C . MET A 1 378 ? 7.324 10.758 6.363 1 92.62 378 MET A C 1
ATOM 2858 O O . MET A 1 378 ? 7.344 11.984 6.277 1 92.62 378 MET A O 1
ATOM 2862 N N . GLY A 1 379 ? 6.395 10.039 5.879 1 90.5 379 GLY A N 1
ATOM 2863 C CA . GLY A 1 379 ? 5.238 10.672 5.27 1 90.5 379 GLY A CA 1
ATOM 2864 C C . GLY A 1 379 ? 4.539 11.656 6.188 1 90.5 379 GLY A C 1
ATOM 2865 O O . GLY A 1 379 ? 4.184 12.758 5.77 1 90.5 379 GLY A O 1
ATOM 2866 N N . GLN A 1 380 ? 4.387 11.312 7.406 1 90.88 380 GLN A N 1
ATOM 2867 C CA . GLN A 1 380 ? 3.734 12.164 8.391 1 90.88 380 GLN A CA 1
ATOM 2868 C C . GLN A 1 380 ? 4.57 13.414 8.68 1 90.88 380 GLN A C 1
ATOM 2870 O O . GLN A 1 380 ? 4.043 14.523 8.711 1 90.88 380 GLN A O 1
ATOM 2875 N N . LEU A 1 381 ? 5.805 13.18 8.859 1 93.94 381 LEU A N 1
ATOM 2876 C CA . LEU A 1 381 ? 6.707 14.281 9.164 1 93.94 381 LEU A CA 1
ATOM 2877 C C . LEU A 1 381 ? 6.789 15.266 8 1 93.94 381 LEU A C 1
ATOM 2879 O O . LEU A 1 381 ? 6.773 16.484 8.203 1 93.94 381 LEU A O 1
ATOM 2883 N N . ARG A 1 382 ? 6.934 14.758 6.871 1 94.31 382 ARG A N 1
ATOM 2884 C CA . ARG A 1 382 ? 6.992 15.609 5.684 1 94.31 382 ARG A CA 1
ATOM 2885 C C . ARG A 1 382 ? 5.75 16.484 5.578 1 94.31 382 ARG A C 1
ATOM 2887 O O . ARG A 1 382 ? 5.852 17.688 5.316 1 94.31 382 ARG A O 1
ATOM 2894 N N . ILE A 1 383 ? 4.645 15.914 5.773 1 91.94 383 ILE A N 1
ATOM 2895 C CA . ILE A 1 383 ? 3.383 16.641 5.668 1 91.94 383 ILE A CA 1
ATOM 2896 C C . ILE A 1 383 ? 3.303 17.703 6.766 1 91.94 383 ILE A C 1
ATOM 2898 O O . ILE A 1 383 ? 2.902 18.844 6.512 1 91.94 383 ILE A O 1
ATOM 2902 N N . ALA A 1 384 ? 3.637 17.359 7.957 1 94.44 384 ALA A N 1
ATOM 2903 C CA . ALA A 1 384 ? 3.635 18.312 9.07 1 94.44 384 ALA A CA 1
ATOM 2904 C C . ALA A 1 384 ? 4.578 19.469 8.789 1 94.44 384 ALA A C 1
ATOM 2906 O O . ALA A 1 384 ? 4.223 20.641 9.008 1 94.44 384 ALA A O 1
ATOM 2907 N N . LEU A 1 385 ? 5.746 19.109 8.344 1 96.06 385 LEU A N 1
ATOM 2908 C CA . LEU A 1 385 ? 6.73 20.141 8.039 1 96.06 385 LEU A CA 1
ATOM 2909 C C . LEU A 1 385 ? 6.203 21.078 6.965 1 96.06 385 LEU A C 1
ATOM 2911 O O . LEU A 1 385 ? 6.344 22.297 7.082 1 96.06 385 LEU A O 1
ATOM 2915 N N . ARG A 1 386 ? 5.625 20.562 6 1 92.75 386 ARG A N 1
ATOM 2916 C CA . ARG A 1 386 ? 5.027 21.375 4.945 1 92.75 386 ARG A CA 1
ATOM 2917 C C . ARG A 1 386 ? 3.941 22.297 5.508 1 92.75 386 ARG A C 1
ATOM 2919 O O . ARG A 1 386 ? 3.84 23.453 5.113 1 92.75 386 ARG A O 1
ATOM 2926 N N . ALA A 1 387 ? 3.145 21.766 6.371 1 93.12 387 ALA A N 1
ATOM 2927 C CA . ALA A 1 387 ? 2.082 22.547 6.996 1 93.12 387 ALA A CA 1
ATOM 2928 C C . ALA A 1 387 ? 2.656 23.734 7.762 1 93.12 387 ALA A C 1
ATOM 2930 O O . ALA A 1 387 ? 2.168 24.859 7.629 1 93.12 387 ALA A O 1
ATOM 2931 N N . TYR A 1 388 ? 3.682 23.531 8.508 1 95.69 388 TYR A N 1
ATOM 2932 C CA . TYR A 1 388 ? 4.309 24.594 9.281 1 95.69 388 TYR A CA 1
ATOM 2933 C C . TYR A 1 388 ? 4.965 25.609 8.367 1 95.69 388 TYR A C 1
ATOM 2935 O O . TYR A 1 388 ? 4.848 26.828 8.594 1 95.69 388 TYR A O 1
ATOM 2943 N N . ALA A 1 389 ? 5.617 25.109 7.348 1 95 389 ALA A N 1
ATOM 2944 C CA . ALA A 1 389 ? 6.285 26 6.402 1 95 389 ALA A CA 1
ATOM 2945 C C . ALA A 1 389 ? 5.277 26.891 5.68 1 95 389 ALA A C 1
ATOM 2947 O O . ALA A 1 389 ? 5.508 28.078 5.504 1 95 389 ALA A O 1
ATOM 2948 N N . SER A 1 390 ? 4.234 26.359 5.367 1 89.81 390 SER A N 1
ATOM 2949 C CA . SER A 1 390 ? 3.223 27.062 4.582 1 89.81 390 SER A CA 1
ATOM 2950 C C . SER A 1 390 ? 2.57 28.172 5.395 1 89.81 390 SER A C 1
ATOM 2952 O O . SER A 1 390 ? 1.943 29.078 4.832 1 89.81 390 SER A O 1
ATOM 2954 N N . GLU A 1 391 ? 2.744 28.109 6.688 1 89.56 391 GLU A N 1
ATOM 2955 C CA . GLU A 1 391 ? 2.232 29.156 7.551 1 89.56 391 GLU A CA 1
ATOM 2956 C C . GLU A 1 391 ? 3.166 30.375 7.555 1 89.56 391 GLU A C 1
ATOM 2958 O O . GLU A 1 391 ? 2.805 31.438 8.055 1 89.56 391 GLU A O 1
ATOM 2963 N N . GLY A 1 392 ? 4.324 30.172 7.062 1 90.75 392 GLY A N 1
ATOM 2964 C CA . GLY A 1 392 ? 5.27 31.281 6.969 1 90.75 392 GLY A CA 1
ATOM 2965 C C . GLY A 1 392 ? 6.18 31.391 8.18 1 90.75 392 GLY A C 1
ATOM 2966 O O . GLY A 1 392 ? 6.793 32.438 8.406 1 90.75 392 GLY A O 1
ATOM 2967 N N . HIS A 1 393 ? 6.258 30.344 8.938 1 93.12 393 HIS A N 1
ATOM 2968 C CA . HIS A 1 393 ? 7.18 30.344 10.07 1 93.12 393 HIS A CA 1
ATOM 2969 C C . HIS A 1 393 ? 8.625 30.422 9.602 1 93.12 393 HIS A C 1
ATOM 2971 O O . HIS A 1 393 ? 8.953 29.984 8.492 1 93.12 393 HIS A O 1
ATOM 2977 N N . ARG A 1 394 ? 9.453 30.953 10.469 1 95.56 394 ARG A N 1
ATOM 2978 C CA . ARG A 1 394 ? 10.883 30.969 10.188 1 95.56 394 ARG A CA 1
ATOM 2979 C C . ARG A 1 394 ? 11.477 29.562 10.25 1 95.56 394 ARG A C 1
ATOM 2981 O O . ARG A 1 394 ? 10.914 28.672 10.898 1 95.56 394 ARG A O 1
ATOM 2988 N N . PRO A 1 395 ? 12.641 29.391 9.602 1 97.44 395 PRO A N 1
ATOM 2989 C CA . PRO A 1 395 ? 13.234 28.047 9.547 1 97.44 395 PRO A CA 1
ATOM 2990 C C . PRO A 1 395 ? 13.414 27.422 10.922 1 97.44 395 PRO A C 1
ATOM 2992 O O . PRO A 1 395 ? 13.133 26.234 11.117 1 97.44 395 PRO A O 1
ATOM 2995 N N . ASP A 1 396 ? 13.922 28.172 11.914 1 96.44 396 ASP A N 1
ATOM 2996 C CA . ASP A 1 396 ? 14.125 27.656 13.266 1 96.44 396 ASP A CA 1
ATOM 2997 C C . ASP A 1 396 ? 12.805 27.188 13.875 1 96.44 396 ASP A C 1
ATOM 2999 O O . ASP A 1 396 ? 12.734 26.109 14.461 1 96.44 396 ASP A O 1
ATOM 3003 N N . ALA A 1 397 ? 11.773 27.969 13.672 1 96.25 397 ALA A N 1
ATOM 3004 C CA . ALA A 1 397 ? 10.453 27.656 14.211 1 96.25 397 ALA A CA 1
ATOM 3005 C C . ALA A 1 397 ? 9.852 26.438 13.516 1 96.25 397 ALA A C 1
ATOM 3007 O O . ALA A 1 397 ? 9.188 25.609 14.148 1 96.25 397 ALA A O 1
ATOM 3008 N N . VAL A 1 398 ? 10.047 26.359 12.227 1 97.5 398 VAL A N 1
ATOM 3009 C CA . VAL A 1 398 ? 9.547 25.203 11.477 1 97.5 398 VAL A CA 1
ATOM 3010 C C . VAL A 1 398 ? 10.148 23.922 12.039 1 97.5 398 VAL A C 1
ATOM 3012 O O . VAL A 1 398 ? 9.43 22.953 12.312 1 97.5 398 VAL A O 1
ATOM 3015 N N . LEU A 1 399 ? 11.461 23.891 12.266 1 98.06 399 LEU A N 1
ATOM 3016 C CA . LEU A 1 399 ? 12.117 22.672 12.742 1 98.06 399 LEU A CA 1
ATOM 3017 C C . LEU A 1 399 ? 11.742 22.391 14.188 1 98.06 399 LEU A C 1
ATOM 3019 O O . LEU A 1 399 ? 11.594 21.219 14.57 1 98.06 399 LEU A O 1
ATOM 3023 N N . SER A 1 400 ? 11.625 23.422 14.977 1 96.81 400 SER A N 1
ATOM 3024 C CA . SER A 1 400 ? 11.211 23.219 16.359 1 96.81 400 SER A CA 1
ATOM 3025 C C . SER A 1 400 ? 9.836 22.562 16.438 1 96.81 400 SER A C 1
ATOM 3027 O O . SER A 1 400 ? 9.625 21.641 17.234 1 96.81 400 SER A O 1
ATOM 3029 N N . ARG A 1 401 ? 8.961 23.016 15.633 1 95.25 401 ARG A N 1
ATOM 3030 C CA . ARG A 1 401 ? 7.602 22.484 15.609 1 95.25 401 ARG A CA 1
ATOM 3031 C C . ARG A 1 401 ? 7.582 21.062 15.039 1 95.25 401 ARG A C 1
ATOM 3033 O O . ARG A 1 401 ? 6.867 20.203 15.547 1 95.25 401 ARG A O 1
ATOM 3040 N N . ALA A 1 402 ? 8.352 20.891 13.984 1 96.81 402 ALA A N 1
ATOM 3041 C CA . ALA A 1 402 ? 8.461 19.547 13.406 1 96.81 402 ALA A CA 1
ATOM 3042 C C . ALA A 1 402 ? 9.023 18.562 14.414 1 96.81 402 ALA A C 1
ATOM 3044 O O . ALA A 1 402 ? 8.594 17.406 14.469 1 96.81 402 ALA A O 1
ATOM 3045 N N . SER A 1 403 ? 9.984 19 15.219 1 96.06 403 SER A N 1
ATOM 3046 C CA . SER A 1 403 ? 10.57 18.141 16.25 1 96.06 403 SER A CA 1
ATOM 3047 C C . SER A 1 403 ? 9.539 17.75 17.297 1 96.06 403 SER A C 1
ATOM 3049 O O . SER A 1 403 ? 9.469 16.594 17.703 1 96.06 403 SER A O 1
ATOM 3051 N N . ARG A 1 404 ? 8.797 18.656 17.719 1 92.88 404 ARG A N 1
ATOM 3052 C CA . ARG A 1 404 ? 7.738 18.391 18.688 1 92.88 404 ARG A CA 1
ATOM 3053 C C . ARG A 1 404 ? 6.703 17.438 18.125 1 92.88 404 ARG A C 1
ATOM 3055 O O . ARG A 1 404 ? 6.227 16.531 18.828 1 92.88 404 ARG A O 1
ATOM 3062 N N . PHE A 1 405 ? 6.43 17.641 16.938 1 91.62 405 PHE A N 1
ATOM 3063 C CA . PHE A 1 405 ? 5.465 16.781 16.281 1 91.62 405 PHE A CA 1
ATOM 3064 C C . PHE A 1 405 ? 5.953 15.328 16.266 1 91.62 405 PHE A C 1
ATOM 3066 O O . PHE A 1 405 ? 5.219 14.422 16.656 1 91.62 405 PHE A O 1
ATOM 3073 N N . LEU A 1 406 ? 7.125 15.172 15.742 1 93 406 LEU A N 1
ATOM 3074 C CA . LEU A 1 406 ? 7.672 13.82 15.633 1 93 406 LEU A CA 1
ATOM 3075 C C . LEU A 1 406 ? 7.777 13.172 17.016 1 93 406 LEU A C 1
ATOM 3077 O O . LEU A 1 406 ? 7.477 11.984 17.156 1 93 406 LEU A O 1
ATOM 3081 N N . HIS A 1 407 ? 8.188 13.945 17.938 1 90.69 407 HIS A N 1
ATOM 3082 C CA . HIS A 1 407 ? 8.266 13.438 19.297 1 90.69 407 HIS A CA 1
ATOM 3083 C C . HIS A 1 407 ? 6.91 12.938 19.781 1 90.69 407 HIS A C 1
ATOM 3085 O O . HIS A 1 407 ? 6.828 11.891 20.422 1 90.69 407 HIS A O 1
ATOM 3091 N N . GLY A 1 408 ? 5.891 13.625 19.484 1 83.56 408 GLY A N 1
ATOM 3092 C CA . GLY A 1 408 ? 4.551 13.289 19.938 1 83.56 408 GLY A CA 1
ATOM 3093 C C . GLY A 1 408 ? 4.012 12.016 19.312 1 83.56 408 GLY A C 1
ATOM 3094 O O . GLY A 1 408 ? 3.285 11.266 19.969 1 83.56 408 GLY A O 1
ATOM 3095 N N . ILE A 1 409 ? 4.359 11.766 18.078 1 81.25 409 ILE A N 1
ATOM 3096 C CA . ILE A 1 409 ? 3.742 10.633 17.406 1 81.25 409 ILE A CA 1
ATOM 3097 C C . ILE A 1 409 ? 4.598 9.383 17.609 1 81.25 409 ILE A C 1
ATOM 3099 O O . ILE A 1 409 ? 4.168 8.266 17.297 1 81.25 409 ILE A O 1
ATOM 3103 N N . THR A 1 410 ? 5.738 9.492 18.031 1 79.31 410 THR A N 1
ATOM 3104 C CA . THR A 1 410 ? 6.586 8.328 18.25 1 79.31 410 THR A CA 1
ATOM 3105 C C . THR A 1 410 ? 6.566 7.906 19.719 1 79.31 410 THR A C 1
ATOM 3107 O O . THR A 1 410 ? 7.02 6.812 20.062 1 79.31 410 THR A O 1
ATOM 3110 N N . GLN A 1 411 ? 6.297 8.711 20.609 1 67.38 411 GLN A N 1
ATOM 3111 C CA . GLN A 1 411 ? 6.328 8.375 22.016 1 67.38 411 GLN A CA 1
ATOM 3112 C C . GLN A 1 411 ? 4.996 7.773 22.469 1 67.38 411 GLN A C 1
ATOM 3114 O O . GLN A 1 411 ? 4.809 7.488 23.656 1 67.38 411 GLN A O 1
ATOM 3119 N N . ASP A 1 412 ? 4.152 7.68 21.547 1 54.94 412 ASP A N 1
ATOM 3120 C CA . ASP A 1 412 ? 2.926 7.07 22.047 1 54.94 412 ASP A CA 1
ATOM 3121 C C . ASP A 1 412 ? 3.209 5.711 22.688 1 54.94 412 ASP A C 1
ATOM 3123 O O . ASP A 1 412 ? 4.16 5.027 22.297 1 54.94 412 ASP A O 1
ATOM 3127 N N . GLU A 1 413 ? 2.793 5.523 23.922 1 49.47 413 GLU A N 1
ATOM 3128 C CA . GLU A 1 413 ? 2.977 4.488 24.938 1 49.47 413 GLU A CA 1
ATOM 3129 C C . GLU A 1 413 ? 3.215 3.125 24.297 1 49.47 413 GLU A C 1
ATOM 3131 O O . GLU A 1 413 ? 3.926 2.287 24.859 1 49.47 413 GLU A O 1
ATOM 3136 N N . HIS A 1 414 ? 2.625 2.98 23.156 1 49.72 414 HIS A N 1
ATOM 3137 C CA . HIS A 1 414 ? 2.725 1.593 22.719 1 49.72 414 HIS A CA 1
ATOM 3138 C C . HIS A 1 414 ? 3.941 1.384 21.828 1 49.72 414 HIS A C 1
ATOM 3140 O O . HIS A 1 414 ? 4.238 0.255 21.422 1 49.72 414 HIS A O 1
ATOM 3146 N N . MET A 1 415 ? 4.508 2.584 21.531 1 53.88 415 MET A N 1
ATOM 3147 C CA . MET A 1 415 ? 5.605 2.322 20.594 1 53.88 415 MET A CA 1
ATOM 3148 C C . MET A 1 415 ? 6.941 2.307 21.328 1 53.88 415 MET A C 1
ATOM 3150 O O . MET A 1 415 ? 7.281 3.26 22.031 1 53.88 415 MET A O 1
ATOM 3154 N N . THR A 1 416 ? 7.484 1.181 21.625 1 58.09 416 THR A N 1
ATOM 3155 C CA . THR A 1 416 ? 8.719 0.845 22.328 1 58.09 416 THR A CA 1
ATOM 3156 C C . THR A 1 416 ? 9.938 1.316 21.531 1 58.09 416 THR A C 1
ATOM 3158 O O . THR A 1 416 ? 11.07 1.205 22 1 58.09 416 THR A O 1
ATOM 3161 N N . ASP A 1 417 ? 9.766 1.889 20.328 1 70.06 417 ASP A N 1
ATOM 3162 C CA . ASP A 1 417 ? 10.977 2.195 19.578 1 70.06 417 ASP A CA 1
ATOM 3163 C C . ASP A 1 417 ? 10.945 3.623 19.031 1 70.06 417 ASP A C 1
ATOM 3165 O O . ASP A 1 417 ? 10.453 3.861 17.938 1 70.06 417 ASP A O 1
ATOM 3169 N N . PRO A 1 418 ? 11.477 4.57 19.953 1 80.31 418 PRO A N 1
ATOM 3170 C CA . PRO A 1 418 ? 11.484 5.949 19.453 1 80.31 418 PRO A CA 1
ATOM 3171 C C . PRO A 1 418 ? 12.344 6.129 18.203 1 80.31 418 PRO A C 1
ATOM 3173 O O . PRO A 1 418 ? 13.406 5.508 18.094 1 80.31 418 PRO A O 1
ATOM 3176 N N . ARG A 1 419 ? 11.797 6.809 17.25 1 90.31 419 ARG A N 1
ATOM 3177 C CA . ARG A 1 419 ? 12.5 7.09 16 1 90.31 419 ARG A CA 1
ATOM 3178 C C . ARG A 1 419 ? 12.758 8.586 15.844 1 90.31 419 ARG A C 1
ATOM 3180 O O . ARG A 1 419 ? 11.945 9.406 16.266 1 90.31 419 ARG A O 1
ATOM 3187 N N . PHE A 1 420 ? 13.891 8.922 15.367 1 95.44 420 PHE A N 1
ATOM 3188 C CA . PHE A 1 420 ? 14.25 10.312 15.102 1 95.44 420 PHE A CA 1
ATOM 3189 C C . PHE A 1 420 ? 14.492 10.531 13.617 1 95.44 420 PHE A C 1
ATOM 3191 O O . PHE A 1 420 ? 14.477 9.578 12.828 1 95.44 420 PHE A O 1
ATOM 3198 N N . ALA A 1 421 ? 14.641 11.781 13.234 1 97.5 421 ALA A N 1
ATOM 3199 C CA . ALA A 1 421 ? 14.891 12.117 11.828 1 97.5 421 ALA A CA 1
ATOM 3200 C C . ALA A 1 421 ? 15.906 13.242 11.711 1 97.5 421 ALA A C 1
ATOM 3202 O O . ALA A 1 421 ? 15.906 14.18 12.508 1 97.5 421 ALA A O 1
ATOM 3203 N N . THR A 1 422 ? 16.75 13.156 10.789 1 98 422 THR A N 1
ATOM 3204 C CA . THR A 1 422 ? 17.594 14.297 10.43 1 98 422 THR A CA 1
ATOM 3205 C C . THR A 1 422 ? 16.891 15.172 9.391 1 98 422 THR A C 1
ATOM 3207 O O . THR A 1 422 ? 15.992 14.711 8.688 1 98 422 THR A O 1
ATOM 3210 N N . CYS A 1 423 ? 17.234 16.438 9.344 1 98.44 423 CYS A N 1
ATOM 3211 C CA . CYS A 1 423 ? 16.547 17.312 8.406 1 98.44 423 CYS A CA 1
ATOM 3212 C C . CYS A 1 423 ? 17.375 18.578 8.141 1 98.44 423 CYS A C 1
ATOM 3214 O O . CYS A 1 423 ? 17.984 19.125 9.062 1 98.44 423 CYS A O 1
ATOM 3216 N N . LEU A 1 424 ? 17.5 18.922 6.938 1 98.44 424 LEU A N 1
ATOM 3217 C CA . LEU A 1 424 ? 18.016 20.219 6.508 1 98.44 424 LEU A CA 1
ATOM 3218 C C . LEU A 1 424 ? 16.906 21.047 5.844 1 98.44 424 LEU A C 1
ATOM 3220 O O . LEU A 1 424 ? 16.266 20.578 4.895 1 98.44 424 LEU A O 1
ATOM 3224 N N . TYR A 1 425 ? 16.594 22.203 6.418 1 98.44 425 TYR A N 1
ATOM 3225 C CA . TYR A 1 425 ? 15.547 23.109 5.934 1 98.44 425 TYR A CA 1
ATOM 3226 C C . TYR A 1 425 ? 16.141 24.422 5.441 1 98.44 425 TYR A C 1
ATOM 3228 O O . TYR A 1 425 ? 16.797 25.141 6.203 1 98.44 425 TYR A O 1
ATOM 3236 N N . VAL A 1 426 ? 15.867 24.812 4.141 1 98.06 426 VAL A N 1
ATOM 3237 C CA . VAL A 1 426 ? 16.453 25.984 3.508 1 98.06 426 VAL A CA 1
ATOM 3238 C C . VAL A 1 426 ? 15.352 26.891 2.965 1 98.06 426 VAL A C 1
ATOM 3240 O O . VAL A 1 426 ? 14.516 26.438 2.174 1 98.06 426 VAL A O 1
ATOM 3243 N N . GLU A 1 427 ? 15.328 28.062 3.357 1 97.88 427 GLU A N 1
ATOM 3244 C CA . GLU A 1 427 ? 14.492 29.078 2.707 1 97.88 427 GLU A CA 1
ATOM 3245 C C . GLU A 1 427 ? 15.305 29.906 1.711 1 97.88 427 GLU A C 1
ATOM 3247 O O . GLU A 1 427 ? 16.328 30.484 2.068 1 97.88 427 GLU A O 1
ATOM 3252 N N . ALA A 1 428 ? 14.789 30 0.5 1 97.12 428 ALA A N 1
ATOM 3253 C CA . ALA A 1 428 ? 15.523 30.672 -0.567 1 97.12 428 ALA A CA 1
ATOM 3254 C C . ALA A 1 428 ? 14.719 31.844 -1.125 1 97.12 428 ALA A C 1
ATOM 3256 O O . ALA A 1 428 ? 13.523 31.703 -1.41 1 97.12 428 ALA A O 1
ATOM 3257 N N . ASP A 1 429 ? 15.375 32.906 -1.253 1 95.5 429 ASP A N 1
ATOM 3258 C CA . ASP A 1 429 ? 14.836 34.062 -1.979 1 95.5 429 ASP A CA 1
ATOM 3259 C C . ASP A 1 429 ? 15.227 34 -3.453 1 95.5 429 ASP A C 1
ATOM 3261 O O . ASP A 1 429 ? 16.406 34.188 -3.793 1 95.5 429 ASP A O 1
ATOM 3265 N N . PRO A 1 430 ? 14.258 33.844 -4.273 1 93.38 430 PRO A N 1
ATOM 3266 C CA . PRO A 1 430 ? 14.602 33.625 -5.68 1 93.38 430 PRO A CA 1
ATOM 3267 C C . PRO A 1 430 ? 15.211 34.875 -6.32 1 93.38 430 PRO A C 1
ATOM 3269 O O . PRO A 1 430 ? 15.961 34.781 -7.301 1 93.38 430 PRO A O 1
ATOM 3272 N N . GLU A 1 431 ? 14.945 36 -5.855 1 89.19 431 GLU A N 1
ATOM 3273 C CA . GLU A 1 431 ? 15.422 37.25 -6.441 1 89.19 431 GLU A CA 1
ATOM 3274 C C . GLU A 1 431 ? 16.875 37.5 -6.055 1 89.19 431 GLU A C 1
ATOM 3276 O O . GLU A 1 431 ? 17.688 37.875 -6.902 1 89.19 431 GLU A O 1
ATOM 3281 N N . THR A 1 432 ? 17.25 37.281 -4.805 1 90.62 432 THR A N 1
ATOM 3282 C CA . THR A 1 432 ? 18.547 37.688 -4.301 1 90.62 432 THR A CA 1
ATOM 3283 C C . THR A 1 432 ? 19.484 36.469 -4.184 1 90.62 432 THR A C 1
ATOM 3285 O O . THR A 1 432 ? 20.703 36.625 -4.105 1 90.62 432 THR A O 1
ATOM 3288 N N . GLY A 1 433 ? 18.906 35.375 -4.082 1 93.06 433 GLY A N 1
ATOM 3289 C CA . GLY A 1 433 ? 19.703 34.188 -3.832 1 93.06 433 GLY A CA 1
ATOM 3290 C C . GLY A 1 433 ? 20 33.969 -2.361 1 93.06 433 GLY A C 1
ATOM 3291 O O . GLY A 1 433 ? 20.734 33.031 -2.002 1 93.06 433 GLY A O 1
ATOM 3292 N N . LEU A 1 434 ? 19.453 34.781 -1.52 1 93.25 434 LEU A N 1
ATOM 3293 C CA . LEU A 1 434 ? 19.672 34.656 -0.081 1 93.25 434 LEU A CA 1
ATOM 3294 C C . LEU A 1 434 ? 19.078 33.344 0.442 1 93.25 434 LEU A C 1
ATOM 3296 O O . LEU A 1 434 ? 17.922 33 0.127 1 93.25 434 LEU A O 1
ATOM 3300 N N . LEU A 1 435 ? 19.906 32.625 1.208 1 96.06 435 LEU A N 1
ATOM 3301 C CA . LEU A 1 43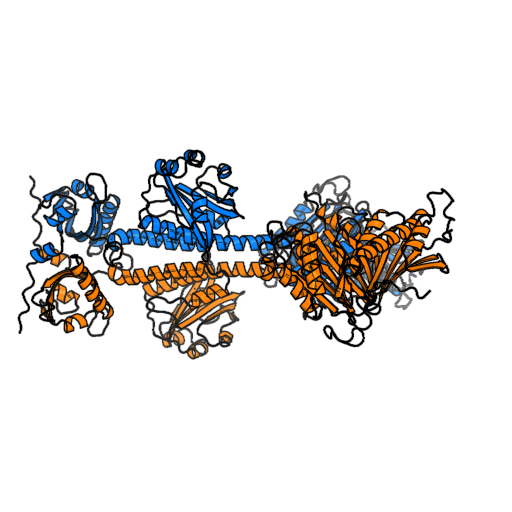5 ? 19.5 31.375 1.835 1 96.06 435 LEU A CA 1
ATOM 3302 C C . LEU A 1 435 ? 19.5 31.5 3.355 1 96.06 435 LEU A C 1
ATOM 3304 O O . LEU A 1 435 ? 20.422 32.094 3.928 1 96.06 435 LEU A O 1
ATOM 3308 N N . GLU A 1 436 ? 18.5 31.062 3.961 1 96.06 436 GLU A N 1
ATOM 3309 C CA . GLU A 1 436 ? 18.422 30.875 5.406 1 96.06 436 GLU A CA 1
ATOM 3310 C C . GLU A 1 436 ? 18.234 29.391 5.75 1 96.06 436 GLU A C 1
ATOM 3312 O O . GLU A 1 436 ? 17.25 28.781 5.336 1 96.06 436 GLU A O 1
ATOM 3317 N N . ILE A 1 437 ? 19.156 28.859 6.586 1 97.06 437 ILE A N 1
ATOM 3318 C CA . ILE A 1 437 ? 19.219 27.406 6.723 1 97.06 437 ILE A CA 1
ATOM 3319 C C . ILE A 1 437 ? 19.125 27.031 8.203 1 97.06 437 ILE A C 1
ATOM 3321 O O . ILE A 1 437 ? 19.766 27.656 9.047 1 97.06 437 ILE A O 1
ATOM 3325 N N . ALA A 1 438 ? 18.312 26.094 8.492 1 97.88 438 ALA A N 1
ATOM 3326 C CA . ALA A 1 438 ? 18.281 25.406 9.781 1 97.88 438 ALA A CA 1
ATOM 3327 C C . ALA A 1 438 ? 18.547 23.906 9.602 1 97.88 438 ALA A C 1
ATOM 3329 O O . ALA A 1 438 ? 18.078 23.297 8.648 1 97.88 438 ALA A O 1
ATOM 3330 N N . ARG A 1 439 ? 19.359 23.344 10.555 1 97.88 439 ARG A N 1
ATOM 3331 C CA . ARG A 1 439 ? 19.797 21.969 10.391 1 97.88 439 ARG A CA 1
ATOM 3332 C C . ARG A 1 439 ? 19.547 21.156 11.648 1 97.88 439 ARG A C 1
ATOM 3334 O O . ARG A 1 439 ? 19.906 21.578 12.75 1 97.88 439 ARG A O 1
ATOM 3341 N N . ALA A 1 440 ? 18.891 20.031 11.477 1 98.31 440 ALA A N 1
ATOM 3342 C CA . ALA A 1 440 ? 18.656 19.078 12.555 1 98.31 440 ALA A CA 1
ATOM 3343 C C . ALA A 1 440 ? 19.422 17.781 12.312 1 98.31 440 ALA A C 1
ATOM 3345 O O . ALA A 1 440 ? 18.891 16.828 11.734 1 98.31 440 ALA A O 1
ATOM 3346 N N . GLY A 1 441 ? 20.625 17.672 12.758 1 96.81 441 GLY A N 1
ATOM 3347 C CA . GLY A 1 441 ? 21.438 16.453 12.711 1 96.81 441 GLY A CA 1
ATOM 3348 C C . GLY A 1 441 ? 21.734 16 11.297 1 96.81 441 GLY A C 1
ATOM 3349 O O . GLY A 1 441 ? 22.25 14.898 11.094 1 96.81 441 GLY A O 1
ATOM 3350 N N . HIS A 1 442 ? 21.438 16.734 10.273 1 97.88 442 HIS A N 1
ATOM 3351 C CA . HIS A 1 442 ? 21.609 16.344 8.875 1 97.88 442 HIS A CA 1
ATOM 3352 C C . HIS A 1 442 ? 22.969 16.766 8.344 1 97.88 442 HIS A C 1
ATOM 3354 O O . HIS A 1 442 ? 23.688 17.516 9.016 1 97.88 442 HIS A O 1
ATOM 3360 N N . LEU A 1 443 ? 23.375 16.281 7.215 1 96.38 443 LEU A N 1
ATOM 3361 C CA . LEU A 1 443 ? 24.609 16.641 6.551 1 96.38 443 LEU A CA 1
ATOM 3362 C C . LEU A 1 443 ? 24.609 18.109 6.148 1 96.38 443 LEU A C 1
ATOM 3364 O O . LEU A 1 443 ? 23.562 18.656 5.801 1 96.38 443 LEU A O 1
ATOM 3368 N N . ASP A 1 444 ? 25.797 18.688 6.172 1 94.44 444 ASP A N 1
ATOM 3369 C CA . ASP A 1 444 ? 25.953 20.047 5.672 1 94.44 444 ASP A CA 1
ATOM 3370 C C . ASP A 1 444 ? 25.766 20.109 4.156 1 94.44 444 ASP A C 1
ATOM 3372 O O . ASP A 1 444 ? 26.078 19.141 3.453 1 94.44 444 ASP A O 1
ATOM 3376 N N . PRO A 1 445 ? 25.203 21.203 3.68 1 96.44 445 PRO A N 1
ATOM 3377 C CA . PRO A 1 445 ? 25.125 21.344 2.225 1 96.44 445 PRO A CA 1
ATOM 3378 C C . PRO A 1 445 ? 26.5 21.547 1.58 1 96.44 445 PRO A C 1
ATOM 3380 O O . PRO A 1 445 ? 27.422 22.062 2.223 1 96.44 445 PRO A O 1
ATOM 3383 N N . ALA A 1 446 ? 26.609 21.172 0.351 1 96.06 446 ALA A N 1
ATOM 3384 C CA . ALA A 1 446 ? 27.797 21.422 -0.454 1 96.06 446 ALA A CA 1
ATOM 3385 C C . ALA A 1 446 ? 27.516 22.438 -1.561 1 96.06 446 ALA A C 1
ATOM 3387 O O . ALA A 1 446 ? 26.453 22.406 -2.18 1 96.06 446 ALA A O 1
ATOM 3388 N N . ILE A 1 447 ? 28.469 23.312 -1.769 1 93.75 447 ILE A N 1
ATOM 3389 C CA . ILE A 1 447 ? 28.312 24.344 -2.799 1 93.75 447 ILE A CA 1
ATOM 3390 C C . ILE A 1 447 ? 29.359 24.125 -3.889 1 93.75 447 ILE A C 1
ATOM 3392 O O . ILE A 1 447 ? 30.562 24.078 -3.604 1 93.75 447 ILE A O 1
ATOM 3396 N N . ARG A 1 448 ? 28.875 23.953 -5.031 1 93.69 448 ARG A N 1
ATOM 3397 C CA . ARG A 1 448 ? 29.75 24.047 -6.188 1 93.69 448 ARG A CA 1
ATOM 3398 C C . ARG A 1 448 ? 29.812 25.484 -6.699 1 93.69 448 ARG A C 1
ATOM 3400 O O . ARG A 1 448 ? 28.828 26.016 -7.199 1 93.69 448 ARG A O 1
ATOM 3407 N N . MET A 1 449 ? 30.922 26 -6.641 1 87.69 449 MET A N 1
ATOM 3408 C CA . MET A 1 449 ? 31.109 27.391 -7.043 1 87.69 449 MET A CA 1
ATOM 3409 C C . MET A 1 449 ? 31.141 27.531 -8.562 1 87.69 449 MET A C 1
ATOM 3411 O O . MET A 1 449 ? 31.141 26.516 -9.273 1 87.69 449 MET A O 1
ATOM 3415 N N . ALA A 1 450 ? 31.141 28.75 -9.016 1 83.38 450 ALA A N 1
ATOM 3416 C CA . ALA A 1 450 ? 31.062 29.016 -10.445 1 83.38 450 ALA A CA 1
ATOM 3417 C C . ALA A 1 450 ? 32.25 28.422 -11.195 1 83.38 450 ALA A C 1
ATOM 3419 O O . ALA A 1 450 ? 32.125 28.062 -12.367 1 83.38 450 ALA A O 1
ATOM 3420 N N . ASP A 1 451 ? 33.375 28.297 -10.523 1 78.25 451 ASP A N 1
ATOM 3421 C CA . ASP A 1 451 ? 34.562 27.797 -11.188 1 78.25 451 ASP A CA 1
ATOM 3422 C C . ASP A 1 451 ? 34.656 26.266 -11.102 1 78.25 451 ASP A C 1
ATOM 3424 O O . ASP A 1 451 ? 35.625 25.672 -11.523 1 78.25 451 ASP A O 1
ATOM 3428 N N . GLY A 1 452 ? 33.656 25.672 -10.398 1 84.62 452 GLY A N 1
ATOM 3429 C CA . GLY A 1 452 ? 33.625 24.219 -10.344 1 84.62 452 GLY A CA 1
ATOM 3430 C C . GLY A 1 452 ? 34.094 23.656 -9.016 1 84.62 452 GLY A C 1
ATOM 3431 O O . GLY A 1 452 ? 33.875 22.484 -8.719 1 84.62 452 GLY A O 1
ATOM 3432 N N . THR A 1 453 ? 34.781 24.469 -8.219 1 84.25 453 THR A N 1
ATOM 3433 C CA . THR A 1 453 ? 35.25 24.016 -6.922 1 84.25 453 THR A CA 1
ATOM 3434 C C . THR A 1 453 ? 34.094 23.703 -5.992 1 84.25 453 THR A C 1
ATOM 3436 O O . THR A 1 453 ? 33.094 24.453 -5.949 1 84.25 453 THR A O 1
ATOM 3439 N N . VAL A 1 454 ? 34.219 22.578 -5.273 1 90.25 454 VAL A N 1
ATOM 3440 C CA . VAL A 1 454 ? 33.156 22.156 -4.375 1 90.25 454 VAL A CA 1
ATOM 3441 C C . VAL A 1 454 ? 33.594 22.297 -2.924 1 90.25 454 VAL A C 1
ATOM 3443 O O . VAL A 1 454 ? 34.688 21.859 -2.561 1 90.25 454 VAL A O 1
ATOM 3446 N N . MET A 1 455 ? 32.719 22.953 -2.141 1 85 455 MET A N 1
ATOM 3447 C CA . MET A 1 455 ? 33 23.109 -0.718 1 85 455 MET A CA 1
ATOM 3448 C C . MET A 1 455 ? 31.781 22.781 0.12 1 85 455 MET A C 1
ATOM 3450 O O . MET A 1 455 ? 30.656 23.094 -0.264 1 85 455 MET A O 1
ATOM 3454 N N . THR A 1 456 ? 32.062 22.156 1.241 1 88.38 456 THR A N 1
ATOM 3455 C CA . THR A 1 456 ? 31 22 2.221 1 88.38 456 THR A CA 1
ATOM 3456 C C . THR A 1 456 ? 30.75 23.297 2.973 1 88.38 456 THR A C 1
ATOM 3458 O O . THR A 1 456 ? 31.703 23.984 3.361 1 88.38 456 THR A O 1
ATOM 3461 N N . ARG A 1 457 ? 29.516 23.703 3.088 1 85.81 457 ARG A N 1
ATOM 3462 C CA . ARG A 1 457 ? 29.172 24.891 3.852 1 85.81 457 ARG A CA 1
ATOM 3463 C C . ARG A 1 457 ? 28.672 24.516 5.246 1 85.81 457 ARG A C 1
ATOM 3465 O O . ARG A 1 457 ? 27.516 24.125 5.422 1 85.81 457 ARG A O 1
ATOM 3472 N N . PRO A 1 458 ? 29.562 24.734 6.254 1 84.19 458 PRO A N 1
ATOM 3473 C CA . PRO A 1 458 ? 29.125 24.422 7.613 1 84.19 458 PRO A CA 1
ATOM 3474 C C . PRO A 1 458 ? 27.922 25.266 8.055 1 84.19 458 PRO A C 1
ATOM 3476 O O . PRO A 1 458 ? 27.906 26.484 7.863 1 84.19 458 PRO A O 1
ATOM 3479 N N . THR A 1 459 ? 26.969 24.609 8.586 1 87.81 459 THR A N 1
ATOM 3480 C CA . THR A 1 459 ? 25.75 25.234 9.094 1 87.81 459 THR A CA 1
ATOM 3481 C C . THR A 1 459 ? 25.547 24.906 10.57 1 87.81 459 THR A C 1
ATOM 3483 O O . THR A 1 459 ? 25.828 23.797 11 1 87.81 459 THR A O 1
ATOM 3486 N N . ALA A 1 460 ? 25.125 25.953 11.32 1 85 460 ALA A N 1
ATOM 3487 C CA . ALA A 1 460 ? 24.766 25.688 12.703 1 85 460 ALA A CA 1
ATOM 3488 C C . ALA A 1 460 ? 23.594 24.719 12.789 1 85 460 ALA A C 1
ATOM 3490 O O . ALA A 1 460 ? 22.688 24.75 11.953 1 85 460 ALA A O 1
ATOM 3491 N N . GLY A 1 461 ? 23.688 23.766 13.711 1 88.31 461 GLY A N 1
ATOM 3492 C CA . GLY A 1 461 ? 22.625 22.797 13.766 1 88.31 461 GLY A CA 1
ATOM 3493 C C . GLY A 1 461 ? 22.297 22.344 15.172 1 88.31 461 GLY A C 1
ATOM 3494 O O . GLY A 1 461 ? 22.938 22.75 16.125 1 88.31 461 GLY A O 1
ATOM 3495 N N . GLY A 1 462 ? 21.172 21.625 15.266 1 92.12 462 GLY A N 1
ATOM 3496 C CA . GLY A 1 462 ? 20.734 21 16.5 1 92.12 462 GLY A CA 1
ATOM 3497 C C . GLY A 1 462 ? 20.594 19.5 16.406 1 92.12 462 GLY A C 1
ATOM 3498 O O . GLY A 1 462 ? 21.062 18.891 15.438 1 92.12 462 GLY A O 1
ATOM 3499 N N . LEU A 1 463 ? 19.969 18.953 17.469 1 95.25 463 LEU A N 1
ATOM 3500 C CA . LEU A 1 463 ? 19.734 17.516 17.531 1 95.25 463 LEU A CA 1
ATOM 3501 C C . LEU A 1 463 ? 18.766 17.094 16.438 1 95.25 463 LEU A C 1
ATOM 3503 O O . LEU A 1 463 ? 17.984 17.906 15.938 1 95.25 463 LEU A O 1
ATOM 3507 N N . PRO A 1 464 ? 18.875 15.812 16.078 1 97.5 464 PRO A N 1
ATOM 3508 C CA . PRO A 1 464 ? 17.844 15.328 15.156 1 97.5 464 PRO A CA 1
ATOM 3509 C C . PRO A 1 464 ? 16.422 15.578 15.664 1 97.5 464 PRO A C 1
ATOM 3511 O O . PRO A 1 464 ? 16.219 15.688 16.875 1 97.5 464 PRO A O 1
ATOM 3514 N N . LEU A 1 465 ? 15.516 15.641 14.758 1 97.81 465 LEU A N 1
ATOM 3515 C CA . LEU A 1 465 ? 14.125 15.891 15.109 1 97.81 465 LEU A CA 1
ATOM 3516 C C . LEU A 1 465 ? 13.57 14.758 15.961 1 97.81 465 LEU A C 1
ATOM 3518 O O . LEU A 1 465 ? 13.852 13.578 15.711 1 97.81 465 LEU A O 1
ATOM 3522 N N . GLY A 1 466 ? 12.773 15.07 17 1 94.94 466 GLY A N 1
ATOM 3523 C CA . GLY A 1 466 ? 12.062 14.086 17.797 1 94.94 466 GLY A CA 1
ATOM 3524 C C . GLY A 1 466 ? 12.812 13.664 19.031 1 94.94 466 GLY A C 1
ATOM 3525 O O . GLY A 1 466 ? 12.25 13.008 19.922 1 94.94 466 GLY A O 1
ATOM 3526 N N . VAL A 1 467 ? 14.117 13.945 19.109 1 93.31 467 VAL A N 1
ATOM 3527 C CA . VAL A 1 467 ? 14.93 13.531 20.25 1 93.31 467 VAL A CA 1
ATOM 3528 C C . VAL A 1 467 ? 14.57 14.375 21.469 1 93.31 467 VAL A C 1
ATOM 3530 O O . VAL A 1 467 ? 14.367 13.844 22.562 1 93.31 467 VAL A O 1
ATOM 3533 N N . ASP A 1 468 ? 14.539 15.648 21.25 1 91.94 468 ASP A N 1
ATOM 3534 C CA . ASP A 1 468 ? 14.148 16.625 22.266 1 91.94 468 ASP A CA 1
ATOM 3535 C C . ASP A 1 468 ? 13.055 17.562 21.734 1 91.94 468 ASP A C 1
ATOM 3537 O O . ASP A 1 468 ? 13.289 18.344 20.812 1 91.94 468 ASP A O 1
ATOM 3541 N N . PRO A 1 469 ? 11.898 17.516 22.344 1 88.31 469 PRO A N 1
ATOM 3542 C CA . PRO A 1 469 ? 10.789 18.328 21.859 1 88.31 469 PRO A CA 1
ATOM 3543 C C . PRO A 1 469 ? 11.031 19.828 22.062 1 88.31 469 PRO A C 1
ATOM 3545 O O . PRO A 1 469 ? 10.383 20.656 21.406 1 88.31 469 PRO A O 1
ATOM 3548 N N . ASP A 1 470 ? 11.977 20.203 22.844 1 88.69 470 ASP A N 1
ATOM 3549 C CA . ASP A 1 470 ? 12.25 21.609 23.125 1 88.69 470 ASP A CA 1
ATOM 3550 C C . ASP A 1 470 ? 13.578 22.062 22.5 1 88.69 470 ASP A C 1
ATOM 3552 O O . ASP A 1 470 ? 14.156 23.062 22.922 1 88.69 470 ASP A O 1
ATOM 3556 N N . ALA A 1 471 ? 13.938 21.344 21.547 1 90.31 471 ALA A N 1
ATOM 3557 C CA . ALA A 1 471 ? 15.219 21.641 20.922 1 90.31 471 ALA A CA 1
ATOM 3558 C C . ALA A 1 471 ? 15.148 22.953 20.141 1 90.31 471 ALA A C 1
ATOM 3560 O O . ALA A 1 471 ? 14.109 23.312 19.594 1 90.31 471 ALA A O 1
ATOM 3561 N N . ASP A 1 472 ? 16.297 23.641 20.141 1 92.56 472 ASP A N 1
ATOM 3562 C CA . ASP A 1 472 ? 16.469 24.844 19.328 1 92.56 472 ASP A CA 1
ATOM 3563 C C . ASP A 1 472 ? 17.312 24.562 18.078 1 92.56 472 ASP A C 1
ATOM 3565 O O . ASP A 1 472 ? 18.234 23.75 18.125 1 92.56 472 ASP A O 1
ATOM 3569 N N . TYR A 1 473 ? 16.953 25.312 17.047 1 96.19 473 TYR A N 1
ATOM 3570 C CA . TYR A 1 473 ? 17.672 25.141 15.781 1 96.19 473 TYR A CA 1
ATOM 3571 C C . TYR A 1 473 ? 18.141 26.5 15.242 1 96.19 473 TYR A C 1
ATOM 3573 O O . TYR A 1 473 ? 17.391 27.203 14.562 1 96.19 473 TYR A O 1
ATOM 3581 N N . PRO A 1 474 ? 19.422 26.781 15.539 1 92.62 474 PRO A N 1
ATOM 3582 C CA . PRO A 1 474 ? 19.922 28.062 15.039 1 92.62 474 PRO A CA 1
ATOM 3583 C C . PRO A 1 474 ? 19.953 28.141 13.516 1 92.62 474 PRO A C 1
ATOM 3585 O O . PRO A 1 474 ? 20.031 27.109 12.844 1 92.62 474 PRO A O 1
ATOM 3588 N N . THR A 1 475 ? 19.844 29.359 13.016 1 93.69 475 THR A N 1
ATOM 3589 C CA . THR A 1 475 ? 19.797 29.531 11.57 1 93.69 475 THR A CA 1
ATOM 3590 C C . THR A 1 475 ? 21.141 30.062 11.047 1 93.69 475 THR A C 1
ATOM 3592 O O . THR A 1 475 ? 21.844 30.766 11.766 1 93.69 475 THR A O 1
ATOM 3595 N N . THR A 1 476 ? 21.5 29.688 9.914 1 89.25 476 THR A N 1
ATOM 3596 C CA . THR A 1 476 ? 22.641 30.188 9.172 1 89.25 476 THR A CA 1
ATOM 3597 C C . THR A 1 476 ? 22.203 30.844 7.871 1 89.25 476 THR A C 1
ATOM 3599 O O . THR A 1 476 ? 21.312 30.344 7.184 1 89.25 476 THR A O 1
ATOM 3602 N N . ARG A 1 477 ? 22.797 32.031 7.578 1 88.81 477 ARG A N 1
ATOM 3603 C CA . ARG A 1 477 ? 22.422 32.75 6.367 1 88.81 477 ARG A CA 1
ATOM 3604 C C . ARG A 1 477 ? 23.625 32.906 5.445 1 88.81 477 ARG A C 1
ATOM 3606 O O . ARG A 1 477 ? 24.734 33.156 5.91 1 88.81 477 ARG A O 1
ATOM 3613 N N . PHE A 1 478 ? 23.422 32.688 4.176 1 84.88 478 PHE A N 1
ATOM 3614 C CA . PHE A 1 478 ? 24.406 33.031 3.154 1 84.88 478 PHE A CA 1
ATOM 3615 C C . PHE A 1 478 ? 23.75 33.156 1.786 1 84.88 478 PHE A C 1
ATOM 3617 O O . PHE A 1 478 ? 22.578 32.781 1.625 1 84.88 478 PHE A O 1
ATOM 3624 N N . THR A 1 479 ? 24.422 33.688 0.795 1 88.81 479 THR A N 1
ATOM 3625 C CA . THR A 1 479 ? 23.859 33.938 -0.53 1 88.81 479 THR A CA 1
ATOM 3626 C C . THR A 1 479 ? 24.406 32.938 -1.538 1 88.81 479 THR A C 1
ATOM 3628 O O . THR A 1 479 ? 25.609 32.656 -1.56 1 88.81 479 THR A O 1
ATOM 3631 N N . LEU A 1 480 ? 23.562 32.344 -2.254 1 92.19 480 LEU A N 1
ATOM 3632 C CA . LEU A 1 480 ? 23.938 31.547 -3.416 1 92.19 480 LEU A CA 1
ATOM 3633 C C . LEU A 1 480 ? 24.234 32.438 -4.613 1 92.19 480 LEU A C 1
ATOM 3635 O O . LEU A 1 480 ? 23.328 33.031 -5.188 1 92.19 480 LEU A O 1
ATOM 3639 N N . GLU A 1 481 ? 25.469 32.469 -4.984 1 85.88 481 GLU A N 1
ATOM 3640 C CA . GLU A 1 481 ? 25.891 33.375 -6.047 1 85.88 481 GLU A CA 1
ATOM 3641 C C . GLU A 1 481 ? 25.547 32.812 -7.422 1 85.88 481 GLU A C 1
ATOM 3643 O O . GLU A 1 481 ? 25.391 31.594 -7.582 1 85.88 481 GLU A O 1
ATOM 3648 N N . PRO A 1 482 ? 25.375 33.781 -8.43 1 88.06 482 PRO A N 1
ATOM 3649 C CA . PRO A 1 482 ? 25.125 33.281 -9.789 1 88.06 482 PRO A CA 1
ATOM 3650 C C . PRO A 1 482 ? 26.172 32.281 -10.25 1 88.06 482 PRO A C 1
ATOM 3652 O O . PRO A 1 482 ? 27.375 32.469 -10.062 1 88.06 482 PRO A O 1
ATOM 3655 N N . GLY A 1 483 ? 25.688 31.172 -10.773 1 88.69 483 GLY A N 1
ATOM 3656 C CA . GLY A 1 483 ? 26.562 30.125 -11.273 1 88.69 483 GLY A CA 1
ATOM 3657 C C . GLY A 1 483 ? 26.828 29.031 -10.258 1 88.69 483 GLY A C 1
ATOM 3658 O O . GLY A 1 483 ? 27.406 27.984 -10.586 1 88.69 483 GLY A O 1
ATOM 3659 N N . GLU A 1 484 ? 26.422 29.25 -9.055 1 91.31 484 GLU A N 1
ATOM 3660 C CA . GLU A 1 484 ? 26.656 28.266 -8 1 91.31 484 GLU A CA 1
ATOM 3661 C C . GLU A 1 484 ? 25.516 27.266 -7.918 1 91.31 484 GLU A C 1
ATOM 3663 O O . GLU A 1 484 ? 24.391 27.562 -8.328 1 91.31 484 GLU A O 1
ATOM 3668 N N . ILE A 1 485 ? 25.875 26.031 -7.484 1 95.56 485 ILE A N 1
ATOM 3669 C CA . ILE A 1 485 ? 24.891 24.969 -7.246 1 95.56 485 ILE A CA 1
ATOM 3670 C C . ILE A 1 485 ? 25.031 24.453 -5.816 1 95.56 485 ILE A C 1
ATOM 3672 O O . ILE A 1 485 ? 26.125 24.062 -5.398 1 95.56 485 ILE A O 1
ATOM 3676 N N . MET A 1 486 ? 23.953 24.5 -5.062 1 97.06 486 MET A N 1
ATOM 3677 C CA . MET A 1 486 ? 23.922 23.891 -3.74 1 97.06 486 MET A CA 1
ATOM 3678 C C . MET A 1 486 ? 23.406 22.453 -3.826 1 97.06 486 MET A C 1
ATOM 3680 O O . MET A 1 486 ? 22.406 22.188 -4.477 1 97.06 486 MET A O 1
ATOM 3684 N N . THR A 1 487 ? 24.156 21.578 -3.188 1 98.06 487 THR A N 1
ATOM 3685 C CA . THR A 1 487 ? 23.781 20.156 -3.17 1 98.06 487 THR A CA 1
ATOM 3686 C C . THR A 1 487 ? 23.359 19.734 -1.769 1 98.06 487 THR A C 1
ATOM 3688 O O . THR A 1 487 ? 24.141 19.875 -0.815 1 98.06 487 THR A O 1
ATOM 3691 N N . LEU A 1 488 ? 22.141 19.234 -1.641 1 98.12 488 LEU A N 1
ATOM 3692 C CA . LEU A 1 488 ? 21.625 18.547 -0.456 1 98.12 488 LEU A CA 1
ATOM 3693 C C . LEU A 1 488 ? 21.422 17.062 -0.723 1 98.12 488 LEU A C 1
ATOM 3695 O O . LEU A 1 488 ? 20.906 16.688 -1.777 1 98.12 488 LEU A O 1
ATOM 3699 N N . CYS A 1 489 ? 21.859 16.234 0.243 1 97.75 489 CYS A N 1
ATOM 3700 C CA . CYS A 1 489 ? 21.672 14.812 0.014 1 97.75 489 CYS A CA 1
ATOM 3701 C C . CYS A 1 489 ? 21.578 14.055 1.334 1 97.75 489 CYS A C 1
ATOM 3703 O O . CYS A 1 489 ? 21.922 14.594 2.389 1 97.75 489 CYS A O 1
ATOM 3705 N N . THR A 1 490 ? 21.031 12.891 1.305 1 96.19 490 THR A N 1
ATOM 3706 C CA . THR A 1 490 ? 21.047 11.984 2.453 1 96.19 490 THR A CA 1
ATOM 3707 C C . THR A 1 490 ? 22.297 11.117 2.439 1 96.19 490 THR A C 1
ATOM 3709 O O . THR A 1 490 ? 23.031 11.094 1.452 1 96.19 490 THR A O 1
ATOM 3712 N N . ASP A 1 491 ? 22.547 10.445 3.555 1 94 491 ASP A N 1
ATOM 3713 C CA . ASP A 1 491 ? 23.797 9.719 3.734 1 94 491 ASP A CA 1
ATOM 3714 C C . ASP A 1 491 ? 23.875 8.516 2.803 1 94 491 ASP A C 1
ATOM 3716 O O . ASP A 1 491 ? 24.969 8.023 2.51 1 94 491 ASP A O 1
ATOM 3720 N N . GLY A 1 492 ? 22.766 8.078 2.289 1 92.81 492 GLY A N 1
ATOM 3721 C CA . GLY A 1 492 ? 22.781 6.977 1.337 1 92.81 492 GLY A CA 1
ATOM 3722 C C . GLY A 1 492 ? 23.594 7.273 0.092 1 92.81 492 GLY A C 1
ATOM 3723 O O . GLY A 1 492 ? 24.219 6.375 -0.479 1 92.81 492 GLY A O 1
ATOM 3724 N N . LEU A 1 493 ? 23.531 8.5 -0.369 1 94.12 493 LEU A N 1
ATOM 3725 C CA . LEU A 1 493 ? 24.328 8.883 -1.529 1 94.12 493 LEU A CA 1
ATOM 3726 C C . LEU A 1 493 ? 25.828 8.711 -1.24 1 94.12 493 LEU A C 1
ATOM 3728 O O . LEU A 1 493 ? 26.594 8.359 -2.133 1 94.12 493 LEU A O 1
ATOM 3732 N N . ILE A 1 494 ? 26.219 8.961 -0.02 1 93.62 494 ILE A N 1
ATOM 3733 C CA . ILE A 1 494 ? 27.625 8.984 0.369 1 93.62 494 ILE A CA 1
ATOM 3734 C C . ILE A 1 494 ? 28.078 7.578 0.746 1 93.62 494 ILE A C 1
ATOM 3736 O O . ILE A 1 494 ? 29.156 7.137 0.335 1 93.62 494 ILE A O 1
ATOM 3740 N N . GLU A 1 495 ? 27.25 6.805 1.361 1 91.69 495 GLU A N 1
ATOM 3741 C CA . GLU A 1 495 ? 27.688 5.566 2.004 1 91.69 495 GLU A CA 1
ATOM 3742 C C . GLU A 1 495 ? 27.469 4.363 1.092 1 91.69 495 GLU A C 1
ATOM 3744 O O . GLU A 1 495 ? 28.031 3.291 1.325 1 91.69 495 GLU A O 1
ATOM 3749 N N . THR A 1 496 ? 26.688 4.531 0.167 1 88.69 496 THR A N 1
ATOM 3750 C CA . THR A 1 496 ? 26.391 3.408 -0.717 1 88.69 496 THR A CA 1
ATOM 3751 C C . THR A 1 496 ? 27.672 2.863 -1.341 1 88.69 496 THR A C 1
ATOM 3753 O O . THR A 1 496 ? 28.578 3.627 -1.692 1 88.69 496 THR A O 1
ATOM 3756 N N . GLY A 1 497 ? 27.766 1.479 -1.537 1 85.31 497 GLY A N 1
ATOM 3757 C CA . GLY A 1 497 ? 28.906 0.831 -2.148 1 85.31 497 GLY A CA 1
ATOM 3758 C C . GLY A 1 497 ? 30 0.486 -1.153 1 85.31 497 GLY A C 1
ATOM 3759 O O . GLY A 1 497 ? 31.156 0.311 -1.531 1 85.31 497 GLY A O 1
ATOM 3760 N N . GLY A 1 498 ? 29.609 0.551 0.12 1 86.81 498 GLY A N 1
ATOM 3761 C CA . GLY A 1 498 ? 30.562 0.2 1.163 1 86.81 498 GLY A CA 1
ATOM 3762 C C . GLY A 1 498 ? 31.484 1.346 1.547 1 86.81 498 GLY A C 1
ATOM 3763 O O . GLY A 1 498 ? 32.562 1.124 2.061 1 86.81 498 GLY A O 1
ATOM 3764 N N . HIS A 1 499 ? 31.016 2.512 1.326 1 89.5 499 HIS A N 1
ATOM 3765 C CA . HIS A 1 499 ? 31.828 3.684 1.644 1 89.5 499 HIS A CA 1
ATOM 3766 C C . HIS A 1 499 ? 31.5 4.223 3.033 1 89.5 499 HIS A C 1
ATOM 3768 O O . HIS A 1 499 ? 30.375 4.086 3.502 1 89.5 499 HIS A O 1
ATOM 3774 N N . ASP A 1 500 ? 32.562 4.785 3.654 1 89.69 500 ASP A N 1
ATOM 3775 C CA . ASP A 1 500 ? 32.281 5.605 4.832 1 89.69 500 ASP A CA 1
ATOM 3776 C C . ASP A 1 500 ? 32.062 7.066 4.445 1 89.69 500 ASP A C 1
ATOM 3778 O O . ASP A 1 500 ? 32.031 7.402 3.262 1 89.69 500 ASP A O 1
ATOM 3782 N N . MET A 1 501 ? 31.891 7.887 5.355 1 90.25 501 MET A N 1
ATOM 3783 C CA . MET A 1 501 ? 31.547 9.281 5.09 1 90.25 501 MET A CA 1
ATOM 3784 C C . MET A 1 501 ? 32.688 9.984 4.332 1 90.25 501 MET A C 1
ATOM 3786 O O . MET A 1 501 ? 32.406 10.758 3.41 1 90.25 501 MET A O 1
ATOM 3790 N N . GLU A 1 502 ? 33.875 9.688 4.676 1 89 502 GLU A N 1
ATOM 3791 C CA . GLU A 1 502 ? 35.031 10.359 4.074 1 89 502 GLU A CA 1
ATOM 3792 C C . GLU A 1 502 ? 35.25 9.898 2.633 1 89 502 GLU A C 1
ATOM 3794 O O . GLU A 1 502 ? 35.312 10.727 1.716 1 89 502 GLU A O 1
ATOM 3799 N N . SER A 1 503 ? 35.375 8.578 2.457 1 90.19 503 SER A N 1
ATOM 3800 C CA . SER A 1 503 ? 35.625 8.047 1.122 1 90.19 503 SER A CA 1
ATOM 3801 C C . SER A 1 503 ? 34.438 8.305 0.198 1 90.19 503 SER A C 1
ATOM 3803 O O . SER A 1 503 ? 34.625 8.594 -0.987 1 90.19 503 SER A O 1
ATOM 3805 N N . GLY A 1 504 ? 33.25 8.188 0.706 1 92.38 504 GLY A N 1
ATOM 3806 C CA . GLY A 1 504 ? 32.062 8.453 -0.091 1 92.38 504 GLY A CA 1
ATOM 3807 C C . GLY A 1 504 ? 31.969 9.898 -0.541 1 92.38 504 GLY A C 1
ATOM 3808 O O . GLY A 1 504 ? 31.562 10.172 -1.672 1 92.38 504 GLY A O 1
ATOM 3809 N N . TRP A 1 505 ? 32.344 10.75 0.389 1 92.44 505 TRP A N 1
ATOM 3810 C CA . TRP A 1 505 ? 32.312 12.164 0.029 1 92.44 505 TRP A CA 1
ATOM 3811 C C . TRP A 1 505 ? 33.344 12.484 -1.043 1 92.44 505 TRP A C 1
ATOM 3813 O O . TRP A 1 505 ? 33.094 13.305 -1.931 1 92.44 505 TRP A O 1
ATOM 3823 N N . ARG A 1 506 ? 34.469 11.961 -0.974 1 90.44 506 ARG A N 1
ATOM 3824 C CA . ARG A 1 506 ? 35.5 12.164 -1.998 1 90.44 506 ARG A CA 1
ATOM 3825 C C . ARG A 1 506 ? 34.969 11.781 -3.379 1 90.44 506 ARG A C 1
ATOM 3827 O O . ARG A 1 506 ? 35.188 12.5 -4.355 1 90.44 506 ARG A O 1
ATOM 3834 N N . ARG A 1 507 ? 34.25 10.672 -3.396 1 92 507 ARG A N 1
ATOM 3835 C CA . ARG A 1 507 ? 33.656 10.203 -4.645 1 92 507 ARG A CA 1
ATOM 3836 C C . ARG A 1 507 ? 32.625 11.188 -5.152 1 92 507 ARG A C 1
ATOM 3838 O O . ARG A 1 507 ? 32.625 11.562 -6.328 1 92 507 ARG A O 1
ATOM 3845 N N . VAL A 1 508 ? 31.781 11.617 -4.305 1 94.81 508 VAL A N 1
ATOM 3846 C CA . VAL A 1 508 ? 30.703 12.531 -4.664 1 94.81 508 VAL A CA 1
ATOM 3847 C C . VAL A 1 508 ? 31.281 13.875 -5.09 1 94.81 508 VAL A C 1
ATOM 3849 O O . VAL A 1 508 ? 30.844 14.461 -6.082 1 94.81 508 VAL A O 1
ATOM 3852 N N . ARG A 1 509 ? 32.25 14.344 -4.383 1 93.88 509 ARG A N 1
ATOM 3853 C CA . ARG A 1 509 ? 32.906 15.617 -4.684 1 93.88 509 ARG A CA 1
ATOM 3854 C C . ARG A 1 509 ? 33.531 15.594 -6.074 1 93.88 509 ARG A C 1
ATOM 3856 O O . ARG A 1 509 ? 33.406 16.562 -6.832 1 93.88 509 ARG A O 1
ATOM 3863 N N . ALA A 1 510 ? 34.125 14.523 -6.398 1 92.81 510 ALA A N 1
ATOM 3864 C CA . ALA A 1 510 ? 34.75 14.391 -7.719 1 92.81 510 ALA A CA 1
ATOM 3865 C C . ALA A 1 510 ? 33.719 14.5 -8.828 1 92.81 510 ALA A C 1
ATOM 3867 O O . ALA A 1 510 ? 33.938 15.141 -9.852 1 92.81 510 ALA A O 1
ATOM 3868 N N . ILE A 1 511 ? 32.656 13.906 -8.586 1 94.5 511 ILE A N 1
ATOM 3869 C CA . ILE A 1 511 ? 31.562 13.945 -9.57 1 94.5 511 ILE A CA 1
ATOM 3870 C C . ILE A 1 511 ? 31.047 15.375 -9.711 1 94.5 511 ILE A C 1
ATOM 3872 O O . ILE A 1 511 ? 30.828 15.852 -10.828 1 94.5 511 ILE A O 1
ATOM 3876 N N . LEU A 1 512 ? 30.891 16.031 -8.609 1 95.5 512 LEU A N 1
ATOM 3877 C CA . LEU A 1 512 ? 30.391 17.406 -8.609 1 95.5 512 LEU A CA 1
ATOM 3878 C C . LEU A 1 512 ? 31.359 18.328 -9.352 1 95.5 512 LEU A C 1
ATOM 3880 O O . LEU A 1 512 ? 30.938 19.203 -10.117 1 95.5 512 LEU A O 1
ATOM 3884 N N . GLU A 1 513 ? 32.594 18.141 -9.18 1 92.19 513 GLU A N 1
ATOM 3885 C CA . GLU A 1 513 ? 33.625 19.016 -9.742 1 92.19 513 GLU A CA 1
ATOM 3886 C C . GLU A 1 513 ? 33.781 18.766 -11.234 1 92.19 513 GLU A C 1
ATOM 3888 O O . GLU A 1 513 ? 34 19.703 -12.008 1 92.19 513 GLU A O 1
ATOM 3893 N N . ASP A 1 514 ? 33.594 17.547 -11.633 1 92.19 514 ASP A N 1
ATOM 3894 C CA . ASP A 1 514 ? 33.938 17.156 -13 1 92.19 514 ASP A CA 1
ATOM 3895 C C . ASP A 1 514 ? 32.75 17.406 -13.938 1 92.19 514 ASP A C 1
ATOM 3897 O O . ASP A 1 514 ? 32.906 17.516 -15.148 1 92.19 514 ASP A O 1
ATOM 3901 N N . HIS A 1 515 ? 31.625 17.516 -13.398 1 92.19 515 HIS A N 1
ATOM 3902 C CA . HIS A 1 515 ? 30.438 17.594 -14.227 1 92.19 515 HIS A CA 1
ATOM 3903 C C . HIS A 1 515 ? 30.297 18.969 -14.867 1 92.19 515 HIS A C 1
ATOM 3905 O O . HIS A 1 515 ? 30.516 19.984 -14.211 1 92.19 515 HIS A O 1
ATOM 3911 N N . ARG A 1 516 ? 29.922 19.078 -16.219 1 86.69 516 ARG A N 1
ATOM 3912 C CA . ARG A 1 516 ? 29.812 20.344 -16.922 1 86.69 516 ARG A CA 1
ATOM 3913 C C . ARG A 1 516 ? 28.375 20.562 -17.406 1 86.69 516 ARG A C 1
ATOM 3915 O O . ARG A 1 516 ? 28.078 21.609 -17.984 1 86.69 516 ARG A O 1
ATOM 3922 N N . GLY A 1 517 ? 27.422 19.844 -16.953 1 87 517 GLY A N 1
ATOM 3923 C CA . GLY A 1 517 ? 26.047 19.969 -17.438 1 87 517 GLY A CA 1
ATOM 3924 C C . GLY A 1 517 ? 25.141 20.703 -16.469 1 87 517 GLY A C 1
ATOM 3925 O O . GLY A 1 517 ? 25.625 21.469 -15.625 1 87 517 GLY A O 1
ATOM 3926 N N . ASP A 1 518 ? 23.859 20.812 -16.781 1 89.5 518 ASP A N 1
ATOM 3927 C CA . ASP A 1 518 ? 22.859 21.484 -15.953 1 89.5 518 ASP A CA 1
ATOM 3928 C C . ASP A 1 518 ? 22.531 20.656 -14.703 1 89.5 518 ASP A C 1
ATOM 3930 O O . ASP A 1 518 ? 23.016 19.531 -14.555 1 89.5 518 ASP A O 1
ATOM 3934 N N . PRO A 1 519 ? 21.875 21.234 -13.766 1 92.5 519 PRO A N 1
ATOM 3935 C CA . PRO A 1 519 ? 21.578 20.547 -12.516 1 92.5 519 PRO A CA 1
ATOM 3936 C C . PRO A 1 519 ? 20.859 19.219 -12.734 1 92.5 519 PRO A C 1
ATOM 3938 O O . PRO A 1 519 ? 21.078 18.25 -12 1 92.5 519 PRO A O 1
ATOM 3941 N N . GLU A 1 520 ? 20.016 19.094 -13.711 1 93.62 520 GLU A N 1
ATOM 3942 C CA . GLU A 1 520 ? 19.312 17.859 -14.008 1 93.62 520 GLU A CA 1
ATOM 3943 C C . GLU A 1 520 ? 20.281 16.734 -14.375 1 93.62 520 GLU A C 1
ATOM 3945 O O . GLU A 1 520 ? 20.203 15.633 -13.836 1 93.62 520 GLU A O 1
ATOM 3950 N N . SER A 1 521 ? 21.109 17.047 -15.289 1 95.19 521 SER A N 1
ATOM 3951 C CA . SER A 1 521 ? 22.094 16.047 -15.695 1 95.19 521 SER A CA 1
ATOM 3952 C C . SER A 1 521 ? 23.094 15.758 -14.578 1 95.19 521 SER A C 1
ATOM 3954 O O . SER A 1 521 ? 23.594 14.641 -14.469 1 95.19 521 SER A O 1
ATOM 3956 N N . LEU A 1 522 ? 23.375 16.781 -13.797 1 95.88 522 LEU A N 1
ATOM 3957 C CA . LEU A 1 522 ? 24.25 16.562 -12.641 1 95.88 522 LEU A CA 1
ATOM 3958 C C . LEU A 1 522 ? 23.609 15.594 -11.656 1 95.88 522 LEU A C 1
ATOM 3960 O O . LEU A 1 522 ? 24.297 14.719 -11.117 1 95.88 522 LEU A O 1
ATOM 3964 N N . ALA A 1 523 ? 22.375 15.758 -11.398 1 96.25 523 ALA A N 1
ATOM 3965 C CA . ALA A 1 523 ? 21.672 14.836 -10.508 1 96.25 523 ALA A CA 1
ATOM 3966 C C . ALA A 1 523 ? 21.75 13.398 -11.031 1 96.25 523 ALA A C 1
ATOM 3968 O O . ALA A 1 523 ? 21.984 12.461 -10.266 1 96.25 523 ALA A O 1
ATOM 3969 N N . ASP A 1 524 ? 21.641 13.242 -12.273 1 95.31 524 ASP A N 1
ATOM 3970 C CA . ASP A 1 524 ? 21.766 11.93 -12.906 1 95.31 524 ASP A CA 1
ATOM 3971 C C . ASP A 1 524 ? 23.172 11.375 -12.719 1 95.31 524 ASP A C 1
ATOM 3973 O O . ASP A 1 524 ? 23.344 10.188 -12.438 1 95.31 524 ASP A O 1
ATOM 3977 N N . ALA A 1 525 ? 24.078 12.227 -12.93 1 95.62 525 ALA A N 1
ATOM 3978 C CA . ALA A 1 525 ? 25.469 11.812 -12.812 1 95.62 525 ALA A CA 1
ATOM 3979 C C . ALA A 1 525 ? 25.781 11.344 -11.398 1 95.62 525 ALA A C 1
ATOM 3981 O O . ALA A 1 525 ? 26.531 10.375 -11.211 1 95.62 525 ALA A O 1
ATOM 3982 N N . LEU A 1 526 ? 25.297 12 -10.461 1 95.88 526 LEU A N 1
ATOM 3983 C CA . LEU A 1 526 ? 25.516 11.625 -9.062 1 95.88 526 LEU A CA 1
ATOM 3984 C C . LEU A 1 526 ? 24.938 10.242 -8.781 1 95.88 526 LEU A C 1
ATOM 3986 O O . LEU A 1 526 ? 25.625 9.391 -8.203 1 95.88 526 LEU A O 1
ATOM 3990 N N . VAL A 1 527 ? 23.719 10.016 -9.203 1 93.62 527 VAL A N 1
ATOM 3991 C CA . VAL A 1 527 ? 23.047 8.742 -8.961 1 93.62 527 VAL A CA 1
ATOM 3992 C C . VAL A 1 527 ? 23.766 7.629 -9.719 1 93.62 527 VAL A C 1
ATOM 3994 O O . VAL A 1 527 ? 24.016 6.551 -9.172 1 93.62 527 VAL A O 1
ATOM 3997 N N . GLN A 1 528 ? 24.141 7.895 -10.922 1 92 528 GLN A N 1
ATOM 3998 C CA . GLN A 1 528 ? 24.844 6.91 -11.742 1 92 528 GLN A CA 1
ATOM 3999 C C . GLN A 1 528 ? 26.219 6.59 -11.156 1 92 528 GLN A C 1
ATOM 4001 O O . GLN A 1 528 ? 26.688 5.453 -11.242 1 92 528 GLN A O 1
ATOM 4006 N N . GLY A 1 529 ? 26.828 7.582 -10.656 1 90.88 529 GLY A N 1
ATOM 4007 C CA . GLY A 1 529 ? 28.141 7.391 -10.062 1 90.88 529 GLY A CA 1
ATOM 4008 C C . GLY A 1 529 ? 28.125 6.488 -8.844 1 90.88 529 GLY A C 1
ATOM 4009 O O . GLY A 1 529 ? 29.109 5.816 -8.547 1 90.88 529 GLY A O 1
ATOM 4010 N N . VAL A 1 530 ? 27 6.465 -8.18 1 89.5 530 VAL A N 1
ATOM 4011 C CA . VAL A 1 530 ? 26.922 5.727 -6.922 1 89.5 530 VAL A CA 1
ATOM 4012 C C . VAL A 1 530 ? 26.266 4.371 -7.156 1 89.5 530 VAL A C 1
ATOM 4014 O O . VAL A 1 530 ? 26.609 3.385 -6.496 1 89.5 530 VAL A O 1
ATOM 4017 N N . LEU A 1 531 ? 25.297 4.242 -8.078 1 87.19 531 LEU A N 1
ATOM 4018 C CA . LEU A 1 531 ? 24.531 3.016 -8.266 1 87.19 531 LEU A CA 1
ATOM 4019 C C . LEU A 1 531 ? 24.859 2.369 -9.602 1 87.19 531 LEU A C 1
ATOM 4021 O O . LEU A 1 531 ? 24.594 1.183 -9.812 1 87.19 531 LEU A O 1
ATOM 4025 N N . GLY A 1 532 ? 25.344 3.141 -10.484 1 83.69 532 GLY A N 1
ATOM 4026 C CA . GLY A 1 532 ? 25.578 2.631 -11.828 1 83.69 532 GLY A CA 1
ATOM 4027 C C . GLY A 1 532 ? 26.766 1.683 -11.906 1 83.69 532 GLY A C 1
ATOM 4028 O O . GLY A 1 532 ? 27.438 1.428 -10.898 1 83.69 532 GLY A O 1
ATOM 4029 N N . PRO A 1 533 ? 27.031 1.11 -13.031 1 76.62 533 PRO A N 1
ATOM 4030 C CA . PRO A 1 533 ? 28.094 0.127 -13.25 1 76.62 533 PRO A CA 1
ATOM 4031 C C . PRO A 1 533 ? 29.469 0.649 -12.844 1 76.62 533 PRO A C 1
ATOM 4033 O O . PRO A 1 533 ? 30.312 -0.123 -12.375 1 76.62 533 PRO A O 1
ATOM 4036 N N . SER A 1 534 ? 29.656 1.875 -13.031 1 74.44 534 SER A N 1
ATOM 4037 C CA . SER A 1 534 ? 30.953 2.459 -12.734 1 74.44 534 SER A CA 1
ATOM 4038 C C . SER A 1 534 ? 31.234 2.438 -11.234 1 74.44 534 SER A C 1
ATOM 4040 O O . SER A 1 534 ? 32.406 2.529 -10.82 1 74.44 534 SER A O 1
ATOM 4042 N N . SER A 1 535 ? 30.188 2.246 -10.438 1 76.25 535 SER A N 1
ATOM 4043 C CA . SER A 1 535 ? 30.328 2.275 -8.984 1 76.25 535 SER A CA 1
ATOM 4044 C C . SER A 1 535 ? 31.031 1.021 -8.477 1 76.25 535 SER A C 1
ATOM 4046 O O . SER A 1 535 ? 31.594 1.022 -7.379 1 76.25 535 SER A O 1
ATOM 4048 N N . HIS A 1 536 ? 30.984 0.061 -9.289 1 74.06 536 HIS A N 1
ATOM 4049 C CA . HIS A 1 536 ? 31.594 -1.199 -8.891 1 74.06 536 HIS A CA 1
ATOM 4050 C C . HIS A 1 536 ? 33.125 -1.089 -8.883 1 74.06 536 HIS A C 1
ATOM 4052 O O . HIS A 1 536 ? 33.812 -1.868 -8.211 1 74.06 536 HIS A O 1
ATOM 4058 N N . HIS A 1 537 ? 33.562 -0.091 -9.578 1 71.75 537 HIS A N 1
ATOM 4059 C CA . HIS A 1 537 ? 35 0.086 -9.68 1 71.75 537 HIS A CA 1
ATOM 4060 C C . HIS A 1 537 ? 35.531 0.952 -8.547 1 71.75 537 HIS A C 1
ATOM 4062 O O . HIS A 1 537 ? 36.75 1.048 -8.344 1 71.75 537 HIS A O 1
ATOM 4068 N N . THR A 1 538 ? 34.625 1.523 -7.793 1 74.5 538 THR A N 1
ATOM 4069 C CA . THR A 1 538 ? 35.031 2.404 -6.699 1 74.5 538 THR A CA 1
ATOM 4070 C C . THR A 1 538 ? 34.406 1.956 -5.387 1 74.5 538 THR A C 1
ATOM 4072 O O . THR A 1 538 ? 33.75 2.756 -4.695 1 74.5 538 THR A O 1
ATOM 4075 N N . ALA A 1 539 ? 34.625 0.678 -5.117 1 77.56 539 ALA A N 1
ATOM 4076 C CA . ALA A 1 539 ? 34 0.138 -3.914 1 77.56 539 ALA A CA 1
ATOM 4077 C C . ALA A 1 539 ? 34.688 0.642 -2.656 1 77.56 539 ALA A C 1
ATOM 4079 O O . ALA A 1 539 ? 35.906 0.855 -2.658 1 77.56 539 ALA A O 1
ATOM 4080 N N . GLY A 1 540 ? 33.812 0.92 -1.729 1 78.19 540 GLY A N 1
ATOM 4081 C CA . GLY A 1 540 ? 34.375 1.342 -0.446 1 78.19 540 GLY A CA 1
ATOM 4082 C C . GLY A 1 540 ? 35 0.213 0.327 1 78.19 540 GLY A C 1
ATOM 4083 O O . GLY A 1 540 ? 35.094 -0.919 -0.156 1 78.19 540 GLY A O 1
ATOM 4084 N N . PRO A 1 541 ? 35.531 0.598 1.389 1 76.44 541 PRO A N 1
ATOM 4085 C CA . PRO A 1 541 ? 36.281 -0.383 2.186 1 76.44 541 PRO A CA 1
ATOM 4086 C C . PRO A 1 541 ? 35.344 -1.366 2.91 1 76.44 541 PRO A C 1
ATOM 4088 O O . PRO A 1 541 ? 35.812 -2.41 3.381 1 76.44 541 PRO A O 1
ATOM 4091 N N . ARG A 1 542 ? 34.125 -0.983 2.936 1 77.31 542 ARG A N 1
ATOM 4092 C CA . ARG A 1 542 ? 33.188 -1.835 3.67 1 77.31 542 ARG A CA 1
ATOM 4093 C C . ARG A 1 542 ? 32.344 -2.656 2.715 1 77.31 542 ARG A C 1
ATOM 4095 O O . ARG A 1 542 ? 32.25 -2.348 1.524 1 77.31 542 ARG A O 1
ATOM 4102 N N . PRO A 1 543 ? 31.688 -3.787 3.262 1 71.31 543 PRO A N 1
ATOM 4103 C CA . PRO A 1 543 ? 30.766 -4.543 2.406 1 71.31 543 PRO A CA 1
ATOM 4104 C C . PRO A 1 543 ? 29.578 -3.707 1.938 1 71.31 543 PRO A C 1
ATOM 4106 O O . PRO A 1 543 ? 29.062 -2.887 2.697 1 71.31 543 PRO A O 1
ATOM 4109 N N . ASP A 1 544 ? 29.219 -3.887 0.695 1 67.38 544 ASP A N 1
ATOM 4110 C CA . ASP A 1 544 ? 28.188 -3.104 0.044 1 67.38 544 ASP A CA 1
ATOM 4111 C C . ASP A 1 544 ? 26.797 -3.531 0.521 1 67.38 544 ASP A C 1
ATOM 4113 O O . ASP A 1 544 ? 26.312 -4.613 0.166 1 67.38 544 ASP A O 1
ATOM 4117 N N . ARG A 1 545 ? 26.281 -2.896 1.544 1 60.56 545 ARG A N 1
ATOM 4118 C CA . ARG A 1 545 ? 24.953 -3.291 2.021 1 60.56 545 ARG A CA 1
ATOM 4119 C C . ARG A 1 545 ? 23.859 -2.498 1.319 1 60.56 545 ARG A C 1
ATOM 4121 O O . ARG A 1 545 ? 22.703 -2.938 1.262 1 60.56 545 ARG A O 1
ATOM 4128 N N . ARG A 1 546 ? 23.938 -2 0.233 1 63.16 546 ARG A N 1
ATOM 4129 C CA . ARG A 1 546 ? 23 -1.172 -0.522 1 63.16 546 ARG A CA 1
ATOM 4130 C C . ARG A 1 546 ? 21.656 -1.108 0.169 1 63.16 546 ARG A C 1
ATOM 4132 O O . ARG A 1 546 ? 20.625 -1.389 -0.448 1 63.16 546 ARG A O 1
ATOM 4139 N N . GLU A 1 547 ? 21.531 -0.691 1.481 1 72.12 547 GLU A N 1
ATOM 4140 C CA . GLU A 1 547 ? 20.328 -0.834 2.287 1 72.12 547 GLU A CA 1
ATOM 4141 C C . GLU A 1 547 ? 19.688 0.522 2.572 1 72.12 547 GLU A C 1
ATOM 4143 O O . GLU A 1 547 ? 18.547 0.594 3.047 1 72.12 547 GLU A O 1
ATOM 4148 N N . ASP A 1 548 ? 20.406 1.606 2.113 1 83 548 ASP A N 1
ATOM 4149 C CA . ASP A 1 548 ? 19.859 2.891 2.531 1 83 548 ASP A CA 1
ATOM 4150 C C . ASP A 1 548 ? 19.219 3.621 1.355 1 83 548 ASP A C 1
ATOM 4152 O O . ASP A 1 548 ? 19.688 3.516 0.22 1 83 548 ASP A O 1
ATOM 4156 N N . ASP A 1 549 ? 18.234 4.387 1.59 1 90 549 ASP A N 1
ATOM 4157 C CA . ASP A 1 549 ? 17.594 5.246 0.6 1 90 549 ASP A CA 1
ATOM 4158 C C . ASP A 1 549 ? 18.5 6.406 0.207 1 90 549 ASP A C 1
ATOM 4160 O O . ASP A 1 549 ? 19.406 6.766 0.952 1 90 549 ASP A O 1
ATOM 4164 N N . ILE A 1 550 ? 18.281 6.926 -0.985 1 92.75 550 ILE A N 1
ATOM 4165 C CA . ILE A 1 550 ? 19.062 8.062 -1.461 1 92.75 550 ILE A CA 1
ATOM 4166 C C . ILE A 1 550 ? 18.125 9.195 -1.88 1 92.75 550 ILE A C 1
ATOM 4168 O O . ILE A 1 550 ? 17.203 8.984 -2.668 1 92.75 550 ILE A O 1
ATOM 4172 N N . ALA A 1 551 ? 18.297 10.32 -1.328 1 94.69 551 ALA A N 1
ATOM 4173 C CA . ALA A 1 551 ? 17.672 11.555 -1.809 1 94.69 551 ALA A CA 1
ATOM 4174 C C . ALA A 1 551 ? 18.719 12.617 -2.117 1 94.69 551 ALA A C 1
ATOM 4176 O O . ALA A 1 551 ? 19.672 12.789 -1.368 1 94.69 551 ALA A O 1
ATOM 4177 N N . VAL A 1 552 ? 18.531 13.258 -3.264 1 96.56 552 VAL A N 1
ATOM 4178 C CA . VAL A 1 552 ? 19.406 14.344 -3.689 1 96.56 552 VAL A CA 1
ATOM 4179 C C . VAL A 1 552 ? 18.562 15.547 -4.129 1 96.56 552 VAL A C 1
ATOM 4181 O O . VAL A 1 552 ? 17.562 15.383 -4.824 1 96.56 552 VAL A O 1
ATOM 4184 N N . LEU A 1 553 ? 18.906 16.703 -3.658 1 96.19 553 LEU A N 1
ATOM 4185 C CA . LEU A 1 553 ? 18.281 17.953 -4.055 1 96.19 553 LEU A CA 1
ATOM 4186 C C . LEU A 1 553 ? 19.328 18.984 -4.438 1 96.19 553 LEU A C 1
ATOM 4188 O O . LEU A 1 553 ? 20.219 19.312 -3.641 1 96.19 553 LEU A O 1
ATOM 4192 N N . LEU A 1 554 ? 19.25 19.469 -5.727 1 97.12 554 LEU A N 1
ATOM 4193 C CA . LEU A 1 554 ? 20.156 20.484 -6.238 1 97.12 554 LEU A CA 1
ATOM 4194 C C . LEU A 1 554 ? 19.438 21.812 -6.441 1 97.12 554 LEU A C 1
ATOM 4196 O O . LEU A 1 554 ? 18.312 21.844 -6.969 1 97.12 554 LEU A O 1
ATOM 4200 N N . LEU A 1 555 ? 20.016 22.844 -5.941 1 96.62 555 LEU A N 1
ATOM 4201 C CA . LEU A 1 555 ? 19.547 24.203 -6.18 1 96.62 555 LEU A CA 1
ATOM 4202 C C . LEU A 1 555 ? 20.609 25.031 -6.883 1 96.62 555 LEU A C 1
ATOM 4204 O O . LEU A 1 555 ? 21.703 25.266 -6.332 1 96.62 555 LEU A O 1
ATOM 4208 N N . GLY A 1 556 ? 20.25 25.5 -8.086 1 95.25 556 GLY A N 1
ATOM 4209 C CA . GLY A 1 556 ? 21.203 26.281 -8.852 1 95.25 556 GLY A CA 1
ATOM 4210 C C . GLY A 1 556 ? 20.719 27.688 -9.148 1 95.25 556 GLY A C 1
ATOM 4211 O O . GLY A 1 556 ? 19.531 27.906 -9.398 1 95.25 556 GLY A O 1
ATOM 4212 N N . ARG A 1 557 ? 21.641 28.594 -9.094 1 93.25 557 ARG A N 1
ATOM 4213 C CA . ARG A 1 557 ? 21.391 29.953 -9.539 1 93.25 557 ARG A CA 1
ATOM 4214 C C . ARG A 1 557 ? 22.094 30.25 -10.852 1 93.25 557 ARG A C 1
ATOM 4216 O O . ARG A 1 557 ? 23.312 30.406 -10.875 1 93.25 557 ARG A O 1
ATOM 4223 N N . PRO A 1 558 ? 21.234 30.344 -11.891 1 88.44 558 PRO A N 1
ATOM 4224 C CA . PRO A 1 558 ? 21.859 30.531 -13.188 1 88.44 558 PRO A CA 1
ATOM 4225 C C . PRO A 1 558 ? 22.594 31.875 -13.297 1 88.44 558 PRO A C 1
ATOM 4227 O O . PRO A 1 558 ? 22.141 32.875 -12.719 1 88.44 558 PRO A O 1
ATOM 4230 N N . GLY A 1 559 ? 23.703 31.922 -14.008 1 78.12 559 GLY A N 1
ATOM 4231 C CA . GLY A 1 559 ? 24.453 33.156 -14.258 1 78.12 559 GLY A CA 1
ATOM 4232 C C . GLY A 1 559 ? 23.766 34.062 -15.234 1 78.12 559 GLY A C 1
ATOM 4233 O O . GLY A 1 559 ? 22.828 33.688 -15.922 1 78.12 559 GLY A O 1
ATOM 4234 N N . ALA A 1 560 ? 23.766 35.469 -15.078 1 62.62 560 ALA A N 1
ATOM 4235 C CA . ALA A 1 560 ? 23.156 36.5 -15.914 1 62.62 560 ALA A CA 1
ATOM 4236 C C . ALA A 1 560 ? 23.109 36.062 -17.375 1 62.62 560 ALA A C 1
ATOM 4238 O O . ALA A 1 560 ? 22.109 36.281 -18.062 1 62.62 560 ALA A O 1
ATOM 4239 N N . ASP A 1 561 ? 24.188 36.094 -18.047 1 55.91 561 ASP A N 1
ATOM 4240 C CA . ASP A 1 561 ? 24.141 36 -19.516 1 55.91 561 ASP A CA 1
ATOM 4241 C C . ASP A 1 561 ? 23.828 34.562 -19.969 1 55.91 561 ASP A C 1
ATOM 4243 O O . ASP A 1 561 ? 23.547 34.344 -21.141 1 55.91 561 ASP A O 1
ATOM 4247 N N . ARG A 1 562 ? 24.391 33.375 -19.578 1 52.38 562 ARG A N 1
ATOM 4248 C CA . ARG A 1 562 ? 24.422 32.125 -20.344 1 52.38 562 ARG A CA 1
ATOM 4249 C C . ARG A 1 562 ? 23.844 30.969 -19.547 1 52.38 562 ARG A C 1
ATOM 4251 O O . ARG A 1 562 ? 23.828 31.016 -18.312 1 52.38 562 ARG A O 1
ATOM 4258 N N . GLY A 1 563 ? 22.781 30.172 -20.047 1 55.5 563 GLY A N 1
ATOM 4259 C CA . GLY A 1 563 ? 22.234 28.891 -19.656 1 55.5 563 GLY A CA 1
ATOM 4260 C C . GLY A 1 563 ? 23.266 28 -18.953 1 55.5 563 GLY A C 1
ATOM 4261 O O . GLY A 1 563 ? 24.391 28.438 -18.719 1 55.5 563 GLY A O 1
ATOM 4262 N N . TRP A 1 564 ? 22.828 26.953 -18.344 1 59.06 564 TRP A N 1
ATOM 4263 C CA . TRP A 1 564 ? 23.688 25.922 -17.75 1 59.06 564 TRP A CA 1
ATOM 4264 C C . TRP A 1 564 ? 24.578 25.281 -18.812 1 59.06 564 TRP A C 1
ATOM 4266 O O . TRP A 1 564 ? 24.141 25.062 -19.953 1 59.06 564 TRP A O 1
ATOM 4276 N N . GLY A 1 565 ? 25.969 25.297 -18.906 1 51.44 565 GLY A N 1
ATOM 4277 C CA . GLY A 1 565 ? 26.812 24.531 -19.812 1 51.44 565 GLY A CA 1
ATOM 4278 C C . GLY A 1 565 ? 27.875 25.375 -20.5 1 51.44 565 GLY A C 1
ATOM 4279 O O . GLY A 1 565 ? 28.688 24.844 -21.266 1 51.44 565 GLY A O 1
ATOM 4280 N N . ASP A 1 566 ? 27.562 26.625 -20.891 1 46.66 566 ASP A N 1
ATOM 4281 C CA . ASP A 1 566 ? 28.562 27.312 -21.703 1 46.66 566 ASP A CA 1
ATOM 4282 C C . ASP A 1 566 ? 29.828 27.578 -20.891 1 46.66 566 ASP A C 1
ATOM 4284 O O . ASP A 1 566 ? 29.797 28.266 -19.875 1 46.66 566 ASP A O 1
ATOM 4288 N N . PRO A 1 567 ? 30.781 26.797 -21.109 1 43.38 567 PRO A N 1
ATOM 4289 C CA . PRO A 1 567 ? 32.094 26.953 -20.438 1 43.38 567 PRO A CA 1
ATOM 4290 C C . PRO A 1 567 ? 32.594 28.375 -20.484 1 43.38 567 PRO A C 1
ATOM 4292 O O . PRO A 1 567 ? 33.531 28.719 -19.734 1 43.38 567 PRO A O 1
ATOM 4295 N N . ALA A 1 568 ? 32.406 29.172 -21.578 1 38.59 568 ALA A N 1
ATOM 4296 C CA . ALA A 1 568 ? 33.188 30.344 -21.953 1 38.59 568 ALA A CA 1
ATOM 4297 C C . ALA A 1 568 ? 33.031 31.453 -20.906 1 38.59 568 ALA A C 1
ATOM 4299 O O . ALA A 1 568 ? 33.688 32.469 -20.984 1 38.59 568 ALA A O 1
ATOM 4300 N N . ALA A 1 569 ? 31.891 31.734 -20.484 1 41.75 569 ALA A N 1
ATOM 4301 C CA . ALA A 1 569 ? 31.797 32.969 -19.688 1 41.75 569 ALA A CA 1
ATOM 4302 C C . ALA A 1 569 ? 32.562 32.812 -18.391 1 41.75 569 ALA A C 1
ATOM 4304 O O . ALA A 1 569 ? 32 32.469 -17.359 1 41.75 569 ALA A O 1
ATOM 4305 N N . ALA A 1 570 ? 33.625 32.281 -18.312 1 42.59 570 ALA A N 1
ATOM 4306 C CA . ALA A 1 570 ? 34.531 32.25 -17.172 1 42.59 570 ALA A CA 1
ATOM 4307 C C . ALA A 1 570 ? 34.75 33.656 -16.609 1 42.59 570 ALA A C 1
ATOM 4309 O O . ALA A 1 570 ? 35.531 34.438 -17.172 1 42.59 570 ALA A O 1
ATOM 4310 N N . ARG A 1 571 ? 33.844 34.469 -16.453 1 44.03 571 ARG A N 1
ATOM 4311 C CA . ARG A 1 571 ? 34.25 35.594 -15.617 1 44.03 571 ARG A CA 1
ATOM 4312 C C . ARG A 1 571 ? 35.219 35.156 -14.523 1 44.03 571 ARG A C 1
ATOM 4314 O O . ARG A 1 571 ? 35.219 33.969 -14.133 1 44.03 571 ARG A O 1
ATOM 4321 N N . PRO A 1 572 ? 36.156 36.031 -14.062 1 48.44 572 PRO A N 1
ATOM 4322 C CA . PRO A 1 572 ? 37.188 35.75 -13.047 1 48.44 572 PRO A CA 1
ATOM 4323 C C . PRO A 1 572 ? 36.594 35.031 -11.828 1 48.44 572 PRO A C 1
ATOM 4325 O O . PRO A 1 572 ? 35.562 35.406 -11.305 1 48.44 572 PRO A O 1
ATOM 4328 N N . ALA A 1 573 ? 36.844 33.75 -11.703 1 57.69 573 ALA A N 1
ATOM 4329 C CA . ALA A 1 573 ? 36.531 32.656 -10.766 1 57.69 573 ALA A CA 1
ATOM 4330 C C . ALA A 1 573 ? 36.781 33.125 -9.328 1 57.69 573 ALA A C 1
ATOM 4332 O O . ALA A 1 573 ? 37.906 33.094 -8.836 1 57.69 573 ALA A O 1
ATOM 4333 N N . VAL A 1 574 ? 36.188 34.156 -8.891 1 69.25 574 VAL A N 1
ATOM 4334 C CA . VAL A 1 574 ? 36.281 34.5 -7.473 1 69.25 574 VAL A CA 1
ATOM 4335 C C . VAL A 1 574 ? 35.594 33.438 -6.629 1 69.25 574 VAL A C 1
ATOM 4337 O O . VAL A 1 574 ? 34.438 33.094 -6.887 1 69.25 574 VAL A O 1
ATOM 4340 N N . ARG A 1 575 ? 36.469 32.812 -5.848 1 78.81 575 ARG A N 1
ATOM 4341 C CA . ARG A 1 575 ? 35.938 31.938 -4.816 1 78.81 575 ARG A CA 1
ATOM 4342 C C . ARG A 1 575 ? 35.656 32.688 -3.523 1 78.81 575 ARG A C 1
ATOM 4344 O O . ARG A 1 575 ? 36.562 33.344 -2.986 1 78.81 575 ARG A O 1
ATOM 4351 N N . ARG A 1 576 ? 34.438 32.719 -3.211 1 75.75 576 ARG A N 1
ATOM 4352 C CA . ARG A 1 576 ? 34.125 33.406 -1.958 1 75.75 576 ARG A CA 1
ATOM 4353 C C . ARG A 1 576 ? 33.469 32.469 -0.972 1 75.75 576 ARG A C 1
ATOM 4355 O O . ARG A 1 576 ? 32.625 31.641 -1.365 1 75.75 576 ARG A O 1
ATOM 4362 N N . THR A 1 577 ? 33.938 32.5 0.266 1 78.88 577 THR A N 1
ATOM 4363 C CA . THR A 1 577 ? 33.25 31.75 1.314 1 78.88 577 THR A CA 1
ATOM 4364 C C . THR A 1 577 ? 33.156 32.562 2.596 1 78.88 577 THR A C 1
ATOM 4366 O O . THR A 1 577 ? 33.906 33.531 2.779 1 78.88 577 THR A O 1
ATOM 4369 N N . ALA A 1 578 ? 32.094 32.344 3.291 1 77.81 578 ALA A N 1
ATOM 4370 C CA . ALA A 1 578 ? 31.875 33 4.582 1 77.81 578 ALA A CA 1
ATOM 4371 C C . ALA A 1 578 ? 31.531 31.984 5.66 1 77.81 578 ALA A C 1
ATOM 4373 O O . ALA A 1 578 ? 30.844 31 5.395 1 77.81 578 ALA A O 1
ATOM 4374 N N . LEU A 1 579 ? 32.125 32.125 6.801 1 80.56 579 LEU A N 1
ATOM 4375 C CA . LEU A 1 579 ? 31.859 31.266 7.941 1 80.56 579 LEU A CA 1
ATOM 4376 C C . LEU A 1 579 ? 31.75 32.094 9.227 1 80.56 579 LEU A C 1
ATOM 4378 O O . LEU A 1 579 ? 32.625 32.906 9.508 1 80.56 579 LEU A O 1
ATOM 4382 N N . SER A 1 580 ? 30.656 31.875 9.898 1 77.31 580 SER A N 1
ATOM 4383 C CA . SER A 1 580 ? 30.5 32.531 11.195 1 77.31 580 SER A CA 1
ATOM 4384 C C . SER A 1 580 ? 30.906 31.578 12.328 1 77.31 580 SER A C 1
ATOM 4386 O O . SER A 1 580 ? 30.578 30.391 12.297 1 77.31 580 SER A O 1
ATOM 4388 N N . VAL A 1 581 ? 31.75 32.094 13.211 1 79.06 581 VAL A N 1
ATOM 4389 C CA . VAL A 1 581 ? 32.125 31.344 14.406 1 79.06 581 VAL A CA 1
ATOM 4390 C C . VAL A 1 581 ? 31.594 32.031 15.648 1 79.06 581 VAL A C 1
ATOM 4392 O O . VAL A 1 581 ? 32 33.156 15.977 1 79.06 581 VAL A O 1
ATOM 4395 N N . ALA A 1 582 ? 30.688 31.328 16.281 1 76.62 582 ALA A N 1
ATOM 4396 C CA . ALA A 1 582 ? 30.062 31.906 17.469 1 76.62 582 ALA A CA 1
ATOM 4397 C C . ALA A 1 582 ? 31.062 31.984 18.625 1 76.62 582 ALA A C 1
ATOM 4399 O O . ALA A 1 582 ? 31.938 31.125 18.75 1 76.62 582 ALA A O 1
ATOM 4400 N N . GLN A 1 583 ? 30.812 32.938 19.516 1 75.38 583 GLN A N 1
ATOM 4401 C CA . GLN A 1 583 ? 31.688 33.188 20.656 1 75.38 583 GLN A CA 1
ATOM 4402 C C . GLN A 1 583 ? 31.703 32 21.609 1 75.38 583 GLN A C 1
ATOM 4404 O O . GLN A 1 583 ? 32.719 31.703 22.203 1 75.38 583 GLN A O 1
ATOM 4409 N N . ASP A 1 584 ? 30.594 31.344 21.656 1 73.38 584 ASP A N 1
ATOM 4410 C CA . ASP A 1 584 ? 30.484 30.281 22.641 1 73.38 584 ASP A CA 1
ATOM 4411 C C . ASP A 1 584 ? 30.812 28.922 22.016 1 73.38 584 ASP A C 1
ATOM 4413 O O . ASP A 1 584 ? 30.656 27.875 22.656 1 73.38 584 ASP A O 1
ATOM 4417 N N . GLU A 1 585 ? 31.328 28.906 20.797 1 76.88 585 GLU A N 1
ATOM 4418 C CA . GLU A 1 585 ? 31.656 27.656 20.141 1 76.88 585 GLU A CA 1
ATOM 4419 C C . GLU A 1 585 ? 33.062 27.688 19.562 1 76.88 585 GLU A C 1
ATOM 4421 O O . GLU A 1 585 ? 33.281 27.516 18.359 1 76.88 585 GLU A O 1
ATOM 4426 N N . PRO A 1 586 ? 34.062 27.734 20.406 1 71.19 586 PRO A N 1
ATOM 4427 C CA . PRO A 1 586 ? 35.438 27.844 19.906 1 71.19 586 PRO A CA 1
ATOM 4428 C C . PRO A 1 586 ? 35.906 26.609 19.141 1 71.19 586 PRO A C 1
ATOM 4430 O O . PRO A 1 586 ? 36.844 26.672 18.344 1 71.19 586 PRO A O 1
ATOM 4433 N N . GLU A 1 587 ? 35.125 25.594 19.391 1 74 587 GLU A N 1
ATOM 4434 C CA . GLU A 1 587 ? 35.469 24.359 18.672 1 74 587 GLU A CA 1
ATOM 4435 C C . GLU A 1 587 ? 35.219 24.516 17.172 1 74 587 GLU A C 1
ATOM 4437 O O . GLU A 1 587 ? 35.812 23.781 16.375 1 74 587 GLU A O 1
ATOM 4442 N N . ARG A 1 588 ? 34.594 25.531 16.859 1 78 588 ARG A N 1
ATOM 4443 C CA . ARG A 1 588 ? 34.281 25.75 15.461 1 78 588 ARG A CA 1
ATOM 4444 C C . ARG A 1 588 ? 35.469 26.375 14.727 1 78 588 ARG A C 1
ATOM 4446 O O . ARG A 1 588 ? 35.438 26.516 13.5 1 78 588 ARG A O 1
ATOM 4453 N N . ILE A 1 589 ? 36.531 26.766 15.5 1 82.19 589 ILE A N 1
ATOM 4454 C CA . ILE A 1 589 ? 37.75 27.25 14.859 1 82.19 589 ILE A CA 1
ATOM 4455 C C . ILE A 1 589 ? 38.344 26.156 13.977 1 82.19 589 ILE A C 1
ATOM 4457 O O . ILE A 1 589 ? 38.844 26.453 12.891 1 82.19 589 ILE A O 1
ATOM 4461 N N . ALA A 1 590 ? 38.188 24.969 14.492 1 81.69 590 ALA A N 1
ATOM 4462 C CA . ALA A 1 590 ? 38.656 23.828 13.703 1 81.69 590 ALA A CA 1
ATOM 4463 C C . ALA A 1 590 ? 37.906 23.75 12.367 1 81.69 590 ALA A C 1
ATOM 4465 O O . ALA A 1 590 ? 38.5 23.422 11.336 1 81.69 590 ALA A O 1
ATOM 4466 N N . GLU A 1 591 ? 36.75 24.094 12.453 1 81 591 GLU A N 1
ATOM 4467 C CA . GLU A 1 591 ? 35.938 24.078 11.234 1 81 591 GLU A CA 1
ATOM 4468 C C . GLU A 1 591 ? 36.406 25.141 10.25 1 81 591 GLU A C 1
ATOM 4470 O O . GLU A 1 591 ? 36.438 24.906 9.039 1 81 591 GLU A O 1
ATOM 4475 N N . ALA A 1 592 ? 36.719 26.25 10.773 1 84.06 592 ALA A N 1
ATOM 4476 C CA . ALA A 1 592 ? 37.219 27.328 9.93 1 84.06 592 ALA A CA 1
ATOM 4477 C C . ALA A 1 592 ? 38.5 26.906 9.234 1 84.06 592 ALA A C 1
ATOM 4479 O O . ALA A 1 592 ? 38.719 27.188 8.047 1 84.06 592 ALA A O 1
ATOM 4480 N N . ARG A 1 593 ? 39.344 26.234 9.945 1 85.75 593 ARG A N 1
ATOM 4481 C CA . ARG A 1 593 ? 40.594 25.75 9.375 1 85.75 593 ARG A CA 1
ATOM 4482 C C . ARG A 1 593 ? 40.344 24.766 8.234 1 85.75 593 ARG A C 1
ATOM 4484 O O . ARG A 1 593 ? 40.938 24.891 7.164 1 85.75 593 ARG A O 1
ATOM 4491 N N . ARG A 1 594 ? 39.469 23.891 8.539 1 81.44 594 ARG A N 1
ATOM 4492 C CA . ARG A 1 594 ? 39.125 22.891 7.527 1 81.44 594 ARG A CA 1
ATOM 4493 C C . ARG A 1 594 ? 38.531 23.547 6.289 1 81.44 594 ARG A C 1
ATOM 4495 O O . ARG A 1 594 ? 38.875 23.188 5.16 1 81.44 594 ARG A O 1
ATOM 4502 N N . HIS A 1 595 ? 37.75 24.453 6.594 1 83.44 595 HIS A N 1
ATOM 4503 C CA . HIS A 1 595 ? 37.062 25.188 5.523 1 83.44 595 HIS A CA 1
ATOM 4504 C C . HIS A 1 595 ? 38.062 25.906 4.629 1 83.44 595 HIS A C 1
ATOM 4506 O O . HIS A 1 595 ? 37.938 25.875 3.4 1 83.44 595 HIS A O 1
ATOM 4512 N N . LEU A 1 596 ? 39 26.5 5.207 1 87.12 596 LEU A N 1
ATOM 4513 C CA . LEU A 1 596 ? 40 27.219 4.434 1 87.12 596 LEU A CA 1
ATOM 4514 C C . LEU A 1 596 ? 40.844 26.266 3.631 1 87.12 596 LEU A C 1
ATOM 4516 O O . LEU A 1 596 ? 41.219 26.547 2.484 1 87.12 596 LEU A O 1
ATOM 4520 N N . ARG A 1 597 ? 41.188 25.188 4.219 1 85.94 597 ARG A N 1
ATOM 4521 C CA . ARG A 1 597 ? 41.969 24.188 3.496 1 85.94 597 ARG A CA 1
ATOM 4522 C C . ARG A 1 597 ? 41.219 23.703 2.256 1 85.94 597 ARG A C 1
ATOM 4524 O O . ARG A 1 597 ? 41.812 23.531 1.195 1 85.94 597 ARG A O 1
ATOM 4531 N N . GLU A 1 598 ? 40 23.547 2.463 1 80.56 598 GLU A N 1
ATOM 4532 C CA . GLU A 1 598 ? 39.156 23.094 1.337 1 80.56 598 GLU A CA 1
ATOM 4533 C C . GLU A 1 598 ? 39.094 24.172 0.247 1 80.56 598 GLU A C 1
ATOM 4535 O O . GLU A 1 598 ? 39.156 23.859 -0.942 1 80.56 598 GLU A O 1
ATOM 4540 N N . LEU A 1 599 ? 39 25.359 0.688 1 83.62 599 LEU A N 1
ATOM 4541 C CA . LEU A 1 599 ? 38.969 26.469 -0.252 1 83.62 599 LEU A CA 1
ATOM 4542 C C . LEU A 1 599 ? 40.25 26.547 -1.06 1 83.62 599 LEU A C 1
ATOM 4544 O O . LEU A 1 599 ? 40.219 26.891 -2.244 1 83.62 599 LEU A O 1
ATOM 4548 N N . LEU A 1 600 ? 41.344 26.141 -0.403 1 87.06 600 LEU A N 1
ATOM 4549 C CA . LEU A 1 600 ? 42.656 26.297 -1.017 1 87.06 600 LEU A CA 1
ATOM 4550 C C . LEU A 1 600 ? 43.188 24.938 -1.481 1 87.06 600 LEU A C 1
ATOM 4552 O O . LEU A 1 600 ? 44.406 24.734 -1.521 1 87.06 600 LEU A O 1
ATOM 4556 N N . HIS A 1 601 ? 42.312 24.062 -1.754 1 79.31 601 HIS A N 1
ATOM 4557 C CA . HIS A 1 601 ? 42.688 22.672 -2.047 1 79.31 601 HIS A CA 1
ATOM 4558 C C . HIS A 1 601 ? 43.656 22.609 -3.23 1 79.31 601 HIS A C 1
ATOM 4560 O O . HIS A 1 601 ? 44.469 21.688 -3.316 1 79.31 601 HIS A O 1
ATOM 4566 N N . ASP A 1 602 ? 43.625 23.5 -4.141 1 79.5 602 ASP A N 1
ATOM 4567 C CA . ASP A 1 602 ? 44.469 23.453 -5.34 1 79.5 602 ASP A CA 1
ATOM 4568 C C . ASP A 1 602 ? 45.5 24.578 -5.324 1 79.5 602 ASP A C 1
ATOM 4570 O O . ASP A 1 602 ? 46.062 24.922 -6.367 1 79.5 602 ASP A O 1
ATOM 4574 N N . TRP A 1 603 ? 45.688 25.094 -4.137 1 86.69 603 TRP A N 1
ATOM 4575 C CA . TRP A 1 603 ? 46.719 26.125 -4.004 1 86.69 603 TRP A CA 1
ATOM 4576 C C . TRP A 1 603 ? 48.125 25.547 -4.211 1 86.69 603 TRP A C 1
ATOM 4578 O O . TRP A 1 603 ? 48.406 24.438 -3.773 1 86.69 603 TRP A O 1
ATOM 4588 N N . GLY A 1 604 ? 48.969 26.141 -4.926 1 82.88 604 GLY A N 1
ATOM 4589 C CA . GLY A 1 604 ? 50.25 25.641 -5.391 1 82.88 604 GLY A CA 1
ATOM 4590 C C . GLY A 1 604 ? 51.188 25.281 -4.262 1 82.88 604 GLY A C 1
ATOM 4591 O O . GLY A 1 604 ? 51.875 24.266 -4.328 1 82.88 604 GLY A O 1
ATOM 4592 N N . SER A 1 605 ? 51.281 26.094 -3.193 1 86 605 SER A N 1
ATOM 4593 C CA . SER A 1 605 ? 52.219 25.891 -2.105 1 86 605 SER A CA 1
ATOM 4594 C C . SER A 1 605 ? 51.531 25.375 -0.853 1 86 605 SER A C 1
ATOM 4596 O O . SER A 1 605 ? 50.719 26.078 -0.255 1 86 605 SER A O 1
ATOM 4598 N N . ALA A 1 606 ? 51.906 24.188 -0.418 1 87.94 606 ALA A N 1
ATOM 4599 C CA . ALA A 1 606 ? 51.344 23.609 0.804 1 87.94 606 ALA A CA 1
ATOM 4600 C C . ALA A 1 606 ? 51.719 24.453 2.023 1 87.94 606 ALA A C 1
ATOM 4602 O O . ALA A 1 606 ? 50.938 24.594 2.955 1 87.94 606 ALA A O 1
ATOM 4603 N N . ASP A 1 607 ? 52.906 25 1.925 1 86.56 607 ASP A N 1
ATOM 4604 C CA . ASP A 1 607 ? 53.375 25.828 3.035 1 86.56 607 ASP A CA 1
ATOM 4605 C C . ASP A 1 607 ? 52.5 27.078 3.18 1 86.56 607 ASP A C 1
ATOM 4607 O O . ASP A 1 607 ? 52.219 27.516 4.297 1 86.56 607 ASP A O 1
ATOM 4611 N N . GLN A 1 608 ? 52.125 27.562 2.064 1 89.19 608 GLN A N 1
ATOM 4612 C CA . GLN A 1 608 ? 51.281 28.75 2.107 1 89.19 608 GLN A CA 1
ATOM 4613 C C . GLN A 1 608 ? 49.875 28.422 2.639 1 89.19 608 GLN A C 1
ATOM 4615 O O . GLN A 1 608 ? 49.281 29.219 3.355 1 89.19 608 GLN A O 1
ATOM 4620 N N . VAL A 1 609 ? 49.438 27.281 2.309 1 92.06 609 VAL A N 1
ATOM 4621 C CA . VAL A 1 609 ? 48.125 26.844 2.805 1 92.06 609 VAL A CA 1
ATOM 4622 C C . VAL A 1 609 ? 48.156 26.703 4.324 1 92.06 609 VAL A C 1
ATOM 4624 O O . VAL A 1 609 ? 47.281 27.172 5.027 1 92.06 609 VAL A O 1
ATOM 4627 N N . ASP A 1 610 ? 49.219 26.141 4.809 1 89.75 610 ASP A N 1
ATOM 4628 C CA . ASP A 1 610 ? 49.375 25.984 6.25 1 89.75 610 ASP A CA 1
ATOM 4629 C C . ASP A 1 610 ? 49.469 27.344 6.945 1 89.75 610 ASP A C 1
ATOM 4631 O O . ASP A 1 610 ? 48.906 27.516 8.031 1 89.75 610 ASP A O 1
ATOM 4635 N N . SER A 1 611 ? 50.188 28.203 6.305 1 88.56 611 SER A N 1
ATOM 4636 C CA . SER A 1 611 ? 50.281 29.562 6.84 1 88.56 611 SER A CA 1
ATOM 4637 C C . SER A 1 611 ? 48.906 30.234 6.902 1 88.56 611 SER A C 1
ATOM 4639 O O . SER A 1 611 ? 48.594 30.859 7.906 1 88.56 611 SER A O 1
ATOM 4641 N N . ALA A 1 612 ? 48.219 30.078 5.828 1 91.31 612 ALA A N 1
ATOM 4642 C CA . ALA A 1 612 ? 46.906 30.672 5.777 1 91.31 612 ALA A CA 1
ATOM 4643 C C . ALA A 1 612 ? 46 30.125 6.883 1 91.31 612 ALA A C 1
ATOM 4645 O O . ALA A 1 612 ? 45.281 30.875 7.551 1 91.31 612 ALA A O 1
ATOM 4646 N N . VAL A 1 613 ? 46.031 28.844 7.098 1 91 613 VAL A N 1
ATOM 4647 C CA . VAL A 1 613 ? 45.219 28.156 8.094 1 91 613 VAL A CA 1
ATOM 4648 C C . VAL A 1 613 ? 45.625 28.625 9.492 1 91 613 VAL A C 1
ATOM 4650 O O . VAL A 1 613 ? 44.75 28.859 10.344 1 91 613 VAL A O 1
ATOM 4653 N N . LEU A 1 614 ? 46.875 28.734 9.727 1 87.75 614 LEU A N 1
ATOM 4654 C CA . LEU A 1 614 ? 47.375 29.234 11 1 87.75 614 LEU A CA 1
ATOM 4655 C C . LEU A 1 614 ? 46.875 30.656 11.25 1 87.75 614 LEU A C 1
ATOM 4657 O O . LEU A 1 614 ? 46.5 31 12.367 1 87.75 614 LEU A O 1
ATOM 4661 N N . LEU A 1 615 ? 46.938 31.438 10.219 1 89.44 615 LEU A N 1
ATOM 4662 C CA . LEU A 1 615 ? 46.531 32.844 10.336 1 89.44 615 LEU A CA 1
ATOM 4663 C C . LEU A 1 615 ? 45.062 32.938 10.672 1 89.44 615 LEU A C 1
ATOM 4665 O O . LEU A 1 615 ? 44.656 33.781 11.484 1 89.44 615 LEU A O 1
ATOM 4669 N N . VAL A 1 616 ? 44.281 32.125 10.039 1 89.19 616 VAL A N 1
ATOM 4670 C CA . VAL A 1 616 ? 42.875 32.156 10.32 1 89.19 616 VAL A CA 1
ATOM 4671 C C . VAL A 1 616 ? 42.625 31.766 11.781 1 89.19 616 VAL A C 1
ATOM 4673 O O . VAL A 1 616 ? 41.812 32.406 12.461 1 89.19 616 VAL A O 1
ATOM 4676 N N . SER A 1 617 ? 43.281 30.75 12.211 1 87.44 617 SER A N 1
ATOM 4677 C CA . SER A 1 617 ? 43.156 30.297 13.594 1 87.44 617 SER A CA 1
ATOM 4678 C C . SER A 1 617 ? 43.5 31.406 14.578 1 87.44 617 SER A C 1
ATOM 4680 O O . SER A 1 617 ? 42.75 31.641 15.539 1 87.44 617 SER A O 1
ATOM 4682 N N . GLU A 1 618 ? 44.531 32.062 14.25 1 82.75 618 GLU A N 1
ATOM 4683 C CA . GLU A 1 618 ? 45 33.125 15.125 1 82.75 618 GLU A CA 1
ATOM 4684 C C . GLU A 1 618 ? 44.031 34.312 15.117 1 82.75 618 GLU A C 1
ATOM 4686 O O . GLU A 1 618 ? 43.719 34.875 16.172 1 82.75 618 GLU A O 1
ATOM 4691 N N . THR A 1 619 ? 43.625 34.688 13.953 1 86.19 619 THR A N 1
ATOM 4692 C CA . THR A 1 619 ? 42.75 35.844 13.805 1 86.19 619 THR A CA 1
ATOM 4693 C C . THR A 1 619 ? 41.406 35.594 14.453 1 86.19 619 THR A C 1
ATOM 4695 O O . THR A 1 619 ? 40.875 36.469 15.164 1 86.19 619 THR A O 1
ATOM 4698 N N . VAL A 1 620 ? 40.812 34.438 14.219 1 86.88 620 VAL A N 1
ATOM 4699 C CA . VAL A 1 620 ? 39.531 34.125 14.781 1 86.88 620 VAL A CA 1
ATOM 4700 C C . VAL A 1 620 ? 39.625 34 16.297 1 86.88 620 VAL A C 1
ATOM 4702 O O . VAL A 1 620 ? 38.75 34.5 17.031 1 86.88 620 VAL A O 1
ATOM 4705 N N . THR A 1 621 ? 40.656 33.375 16.781 1 81.94 621 THR A N 1
ATOM 4706 C CA . THR A 1 621 ? 40.906 33.25 18.203 1 81.94 621 THR A CA 1
ATOM 4707 C C . THR A 1 621 ? 41 34.625 18.859 1 81.94 621 THR A C 1
ATOM 4709 O O . THR A 1 621 ? 40.438 34.844 19.938 1 81.94 621 THR A O 1
ATOM 4712 N N . ASN A 1 622 ? 41.688 35.469 18.219 1 77 622 ASN A N 1
ATOM 4713 C CA . ASN A 1 622 ? 41.844 36.812 18.734 1 77 622 ASN A CA 1
ATOM 4714 C C . ASN A 1 622 ? 40.469 37.5 18.891 1 77 622 ASN A C 1
ATOM 4716 O O . ASN A 1 622 ? 40.25 38.188 19.891 1 77 622 ASN A O 1
ATOM 4720 N N . VAL A 1 623 ? 39.656 37.312 17.938 1 77.69 623 VAL A N 1
ATOM 4721 C CA . VAL A 1 623 ? 38.344 37.906 17.984 1 77.69 623 VAL A CA 1
ATOM 4722 C C . VAL A 1 623 ? 37.5 37.281 19.125 1 77.69 623 VAL A C 1
ATOM 4724 O O . VAL A 1 623 ? 36.875 38 19.906 1 77.69 623 VAL A O 1
ATOM 4727 N N . LEU A 1 624 ? 37.5 36 19.297 1 80.06 624 LEU A N 1
ATOM 4728 C CA . LEU A 1 624 ? 36.656 35.281 20.25 1 80.06 624 LEU A CA 1
ATOM 4729 C C . LEU A 1 624 ? 37.156 35.531 21.688 1 80.06 624 LEU A C 1
ATOM 4731 O O . LEU A 1 624 ? 36.344 35.562 22.625 1 80.06 624 LEU A O 1
ATOM 4735 N N . VAL A 1 625 ? 38.438 35.625 21.828 1 75.44 625 VAL A N 1
ATOM 4736 C CA . VAL A 1 625 ? 39 35.781 23.172 1 75.44 625 VAL A CA 1
ATOM 4737 C C . VAL A 1 625 ? 38.906 37.25 23.609 1 75.44 625 VAL A C 1
ATOM 4739 O O . VAL A 1 625 ? 38.688 37.531 24.781 1 75.44 625 VAL A O 1
ATOM 4742 N N . HIS A 1 626 ? 39.031 38.125 22.672 1 74.5 626 HIS A N 1
ATOM 4743 C CA . HIS A 1 626 ? 39.188 39.5 23.062 1 74.5 626 HIS A CA 1
ATOM 4744 C C . HIS A 1 626 ? 37.875 40.281 22.891 1 74.5 626 HIS A C 1
ATOM 4746 O O . HIS A 1 626 ? 37.812 41.469 23.25 1 74.5 626 HIS A O 1
ATOM 4752 N N . THR A 1 627 ? 37 39.594 22.266 1 73.38 627 THR A N 1
ATOM 4753 C CA . THR A 1 627 ? 35.688 40.25 22.094 1 73.38 627 THR A CA 1
ATOM 4754 C C . THR A 1 627 ? 34.562 39.312 22.547 1 73.38 627 THR A C 1
ATOM 4756 O O . THR A 1 627 ? 34.781 38.125 22.75 1 73.38 627 THR A O 1
ATOM 4759 N N . ASP A 1 628 ? 33.375 39.906 22.797 1 73.06 628 ASP A N 1
ATOM 4760 C CA . ASP A 1 628 ? 32.188 39.125 23.156 1 73.06 628 ASP A CA 1
ATOM 4761 C C . ASP A 1 628 ? 31.281 38.906 21.953 1 73.06 628 ASP A C 1
ATOM 4763 O O . ASP A 1 628 ? 30.078 38.719 22.109 1 73.06 628 ASP A O 1
ATOM 4767 N N . ALA A 1 629 ? 31.891 39.031 20.797 1 75.94 629 ALA A N 1
ATOM 4768 C CA . ALA A 1 629 ? 31.078 38.906 19.578 1 75.94 629 ALA A CA 1
ATOM 4769 C C . ALA A 1 629 ? 31.469 37.688 18.766 1 75.94 629 ALA A C 1
ATOM 4771 O O . ALA A 1 629 ? 32.531 37.094 18.984 1 75.94 629 ALA A O 1
ATOM 4772 N N . ASP A 1 630 ? 30.578 37.344 17.891 1 80.06 630 ASP A N 1
ATOM 4773 C CA . ASP A 1 630 ? 30.859 36.281 16.922 1 80.06 630 ASP A CA 1
ATOM 4774 C C . ASP A 1 630 ? 31.844 36.781 15.852 1 80.06 630 ASP A C 1
ATOM 4776 O O . ASP A 1 630 ? 31.906 38 15.578 1 80.06 630 ASP A O 1
ATOM 4780 N N . ALA A 1 631 ? 32.625 35.875 15.43 1 82.81 631 ALA A N 1
ATOM 4781 C CA . ALA A 1 631 ? 33.562 36.219 14.352 1 82.81 631 ALA A CA 1
ATOM 4782 C C . ALA A 1 631 ? 33 35.812 12.992 1 82.81 631 ALA A C 1
ATOM 4784 O O . ALA A 1 631 ? 32.406 34.719 12.867 1 82.81 631 ALA A O 1
ATOM 4785 N N . LEU A 1 632 ? 33 36.719 12.07 1 84.69 632 LEU A N 1
ATOM 4786 C CA . LEU A 1 632 ? 32.625 36.406 10.695 1 84.69 632 LEU A CA 1
ATOM 4787 C C . LEU A 1 632 ? 33.875 36.344 9.797 1 84.69 632 LEU A C 1
ATOM 4789 O O . LEU A 1 632 ? 34.562 37.344 9.656 1 84.69 632 LEU A O 1
ATOM 4793 N N . LEU A 1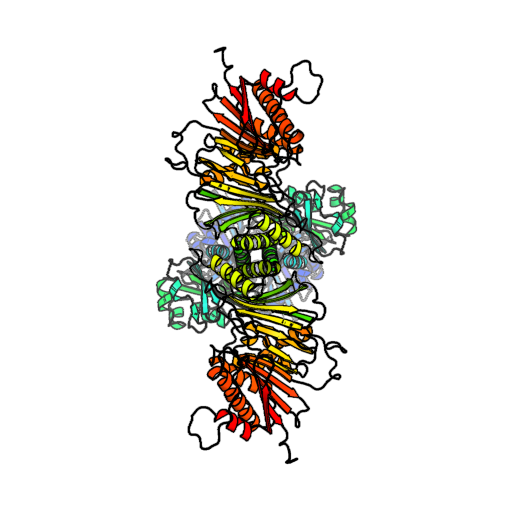 633 ? 34.156 35.188 9.297 1 86.94 633 LEU A N 1
ATOM 4794 C CA . LEU A 1 633 ? 35.25 34.969 8.383 1 86.94 633 LEU A CA 1
ATOM 4795 C C . LEU A 1 633 ? 34.781 35.062 6.93 1 86.94 633 LEU A C 1
ATOM 4797 O O . LEU A 1 633 ? 33.844 34.406 6.539 1 86.94 633 LEU A O 1
ATOM 4801 N N . LEU A 1 634 ? 35.406 35.969 6.191 1 87.88 634 LEU A N 1
ATOM 4802 C CA . LEU A 1 634 ? 35.219 36.062 4.746 1 87.88 634 LEU A CA 1
ATOM 4803 C C . LEU A 1 634 ? 36.531 35.781 4 1 87.88 634 LEU A C 1
ATOM 4805 O O . LEU A 1 634 ? 37.562 36.375 4.285 1 87.88 634 LEU A O 1
ATOM 4809 N N . ALA A 1 635 ? 36.5 34.781 3.191 1 88.69 635 ALA A N 1
ATOM 4810 C CA . ALA A 1 635 ? 37.656 34.469 2.387 1 88.69 635 ALA A CA 1
ATOM 4811 C C . ALA A 1 635 ? 37.344 34.531 0.896 1 88.69 635 ALA A C 1
ATOM 4813 O O . ALA A 1 635 ? 36.281 34.094 0.458 1 88.69 635 ALA A O 1
ATOM 4814 N N . GLU A 1 636 ? 38.25 35.156 0.198 1 88.75 636 GLU A N 1
ATOM 4815 C CA . GLU A 1 636 ? 38.094 35.312 -1.244 1 88.75 636 GLU A CA 1
ATOM 4816 C C . GLU A 1 636 ? 39.375 34.938 -1.986 1 88.75 636 GLU A C 1
ATOM 4818 O O . GLU A 1 636 ? 40.438 35.375 -1.615 1 88.75 636 GLU A O 1
ATOM 4823 N N . VAL A 1 637 ? 39.188 34.094 -2.973 1 87.81 637 VAL A N 1
ATOM 4824 C CA . VAL A 1 637 ? 40.312 33.781 -3.859 1 87.81 637 VAL A CA 1
ATOM 4825 C C . VAL A 1 637 ? 40.031 34.312 -5.262 1 87.81 637 VAL A C 1
ATOM 4827 O O . VAL A 1 637 ? 39 33.969 -5.859 1 87.81 637 VAL A O 1
ATOM 4830 N N . THR A 1 638 ? 40.906 35.156 -5.695 1 86.75 638 THR A N 1
ATOM 4831 C CA . THR A 1 638 ? 40.719 35.75 -7.012 1 86.75 638 THR A CA 1
ATOM 4832 C C . THR A 1 638 ? 41.938 35.5 -7.895 1 86.75 638 THR A C 1
ATOM 4834 O O . THR A 1 638 ? 43.062 35.312 -7.395 1 86.75 638 THR A O 1
ATOM 4837 N N . GLY A 1 639 ? 41.719 35.406 -9.234 1 81.56 639 GLY A N 1
ATOM 4838 C CA . GLY A 1 639 ? 42.812 35.312 -10.18 1 81.56 639 GLY A CA 1
ATOM 4839 C C . GLY A 1 639 ? 42.938 33.906 -10.789 1 81.56 639 GLY A C 1
ATOM 4840 O O . GLY A 1 639 ? 42.125 33.031 -10.516 1 81.56 639 GLY A O 1
ATOM 4841 N N . GLU A 1 640 ? 43.875 33.688 -11.703 1 80 640 GLU A N 1
ATOM 4842 C CA . GLU A 1 640 ? 44.156 32.438 -12.375 1 80 640 GLU A CA 1
ATOM 4843 C C . GLU A 1 640 ? 45.156 31.594 -11.602 1 80 640 GLU A C 1
ATOM 4845 O O . GLU A 1 640 ? 46 32.125 -10.883 1 80 640 GLU A O 1
ATOM 4850 N N . PRO A 1 641 ? 45 30.25 -11.742 1 80.25 641 PRO A N 1
ATOM 4851 C CA . PRO A 1 641 ? 45.938 29.391 -11.062 1 80.25 641 PRO A CA 1
ATOM 4852 C C . PRO A 1 641 ? 47.406 29.797 -11.32 1 80.25 641 PRO A C 1
ATOM 4854 O O . PRO A 1 641 ? 47.781 30.062 -12.469 1 80.25 641 PRO A O 1
ATOM 4857 N N . GLY A 1 642 ? 48.125 29.891 -10.352 1 81.88 642 GLY A N 1
ATOM 4858 C CA . GLY A 1 642 ? 49.531 30.328 -10.438 1 81.88 642 GLY A CA 1
ATOM 4859 C C . GLY A 1 642 ? 49.719 31.766 -10.047 1 81.88 642 GLY A C 1
ATOM 4860 O O . GLY A 1 642 ? 50.812 32.188 -9.68 1 81.88 642 GLY A O 1
ATOM 4861 N N . GLY A 1 643 ? 48.781 32.625 -10.18 1 82.94 643 GLY A N 1
ATOM 4862 C CA . GLY A 1 643 ? 48.812 34.031 -9.805 1 82.94 643 GLY A CA 1
ATOM 4863 C C . GLY A 1 643 ? 47.594 34.438 -8.977 1 82.94 643 GLY A C 1
ATOM 4864 O O . GLY A 1 643 ? 47.125 35.594 -9.094 1 82.94 643 GLY A O 1
ATOM 4865 N N . ARG A 1 644 ? 47.156 33.5 -8.078 1 89.25 644 ARG A N 1
ATOM 4866 C CA . ARG A 1 644 ? 45.938 33.781 -7.336 1 89.25 644 ARG A CA 1
ATOM 4867 C C . ARG A 1 644 ? 46.25 34.594 -6.078 1 89.25 644 ARG A C 1
ATOM 4869 O O . ARG A 1 644 ? 47.375 34.562 -5.586 1 89.25 644 ARG A O 1
ATOM 4876 N N . ARG A 1 645 ? 45.25 35.406 -5.637 1 90.12 645 ARG A N 1
ATOM 4877 C CA . ARG A 1 645 ? 45.312 36.156 -4.387 1 90.12 645 ARG A CA 1
ATOM 4878 C C . ARG A 1 645 ? 44.219 35.688 -3.414 1 90.12 645 ARG A C 1
ATOM 4880 O O . ARG A 1 645 ? 43.062 35.562 -3.779 1 90.12 645 ARG A O 1
ATOM 4887 N N . LEU A 1 646 ? 44.688 35.312 -2.229 1 91.94 646 LEU A N 1
ATOM 4888 C CA . LEU A 1 646 ? 43.75 35.031 -1.135 1 91.94 646 LEU A CA 1
ATOM 4889 C C . LEU A 1 646 ? 43.594 36.281 -0.25 1 91.94 646 LEU A C 1
ATOM 4891 O O . LEU A 1 646 ? 44.562 36.812 0.256 1 91.94 646 LEU A O 1
ATOM 4895 N N . ARG A 1 647 ? 42.406 36.719 -0.119 1 92.25 647 ARG A N 1
ATOM 4896 C CA . ARG A 1 647 ? 42.094 37.781 0.859 1 92.25 647 ARG A CA 1
ATOM 4897 C C . ARG A 1 647 ? 41.125 37.25 1.922 1 92.25 647 ARG A C 1
ATOM 4899 O O . ARG A 1 647 ? 40.062 36.719 1.599 1 92.25 647 ARG A O 1
ATOM 4906 N N . LEU A 1 648 ? 41.562 37.281 3.086 1 92.06 648 LEU A N 1
ATOM 4907 C CA . LEU A 1 648 ? 40.719 36.844 4.199 1 92.06 648 LEU A CA 1
ATOM 4908 C C . LEU A 1 648 ? 40.469 38 5.172 1 92.06 648 LEU A C 1
ATOM 4910 O O . LEU A 1 648 ? 41.375 38.781 5.477 1 92.06 648 LEU A O 1
ATOM 4914 N N . GLU A 1 649 ? 39.188 38.094 5.57 1 90.69 649 GLU A N 1
ATOM 4915 C CA . GLU A 1 649 ? 38.781 39.125 6.508 1 90.69 649 GLU A CA 1
ATOM 4916 C C . GLU A 1 649 ? 37.969 38.531 7.66 1 90.69 649 GLU A C 1
ATOM 4918 O O . GLU A 1 649 ? 37.125 37.656 7.449 1 90.69 649 GLU A O 1
ATOM 4923 N N . VAL A 1 650 ? 38.344 38.844 8.859 1 88.88 650 VAL A N 1
ATOM 4924 C CA . VAL A 1 650 ? 37.562 38.469 10.031 1 88.88 650 VAL A CA 1
ATOM 4925 C C . VAL A 1 650 ? 36.969 39.719 10.695 1 88.88 650 VAL A C 1
ATOM 4927 O O . VAL A 1 650 ? 37.688 40.625 11.094 1 88.88 650 VAL A O 1
ATOM 4930 N N . THR A 1 651 ? 35.625 39.688 10.688 1 85.5 651 THR A N 1
ATOM 4931 C CA . THR A 1 651 ? 34.906 40.844 11.242 1 85.5 651 THR A CA 1
ATOM 4932 C C . THR A 1 651 ? 34.281 40.5 12.594 1 85.5 651 THR A C 1
ATOM 4934 O O . THR A 1 651 ? 33.844 39.375 12.805 1 85.5 651 THR A O 1
ATOM 4937 N N . ASP A 1 652 ? 34.406 41.406 13.539 1 79.62 652 ASP A N 1
ATOM 4938 C CA . ASP A 1 652 ? 33.719 41.312 14.82 1 79.62 652 ASP A CA 1
ATOM 4939 C C . ASP A 1 652 ? 33 42.594 15.172 1 79.62 652 ASP A C 1
ATOM 4941 O O . ASP A 1 652 ? 33.344 43.656 14.648 1 79.62 652 ASP A O 1
ATOM 4945 N N . ALA A 1 653 ? 31.938 42.562 15.898 1 69.81 653 ALA A N 1
ATOM 4946 C CA . ALA A 1 653 ? 31.141 43.719 16.281 1 69.81 653 ALA A CA 1
ATOM 4947 C C . ALA A 1 653 ? 31.703 44.375 17.547 1 69.81 653 ALA A C 1
ATOM 4949 O O . ALA A 1 653 ? 31.109 45.312 18.078 1 69.81 653 ALA A O 1
ATOM 4950 N N . GLY A 1 654 ? 32.812 43.969 18.031 1 67.25 654 GLY A N 1
ATOM 4951 C CA . GLY A 1 654 ? 33.375 44.531 19.266 1 67.25 654 GLY A CA 1
ATOM 4952 C C . GLY A 1 654 ? 34.156 45.812 19.047 1 67.25 654 GLY A C 1
ATOM 4953 O O . GLY A 1 654 ? 34.75 46 17.969 1 67.25 654 GLY A O 1
ATOM 4954 N N . ASP A 1 655 ? 34.094 46.812 19.891 1 60.41 655 ASP A N 1
ATOM 4955 C CA . ASP A 1 655 ? 34.688 48.125 19.797 1 60.41 655 ASP A CA 1
ATOM 4956 C C . ASP A 1 655 ? 36.156 48.062 20.172 1 60.41 655 ASP A C 1
ATOM 4958 O O . ASP A 1 655 ? 36.906 49.062 19.984 1 60.41 655 ASP A O 1
ATOM 4962 N N . ASP A 1 656 ? 36.719 47.062 20.656 1 58.84 656 ASP A N 1
ATOM 4963 C CA . ASP A 1 656 ? 38.094 47.094 21.141 1 58.84 656 ASP A CA 1
ATOM 4964 C C . ASP A 1 656 ? 39.094 46.906 19.984 1 58.84 656 ASP A C 1
ATOM 4966 O O . ASP A 1 656 ? 38.938 45.938 19.203 1 58.84 656 ASP A O 1
ATOM 4970 N N . LEU A 1 657 ? 39.906 47.906 19.609 1 57.59 657 LEU A N 1
ATOM 4971 C CA . LEU A 1 657 ? 40.906 47.781 18.562 1 57.59 657 LEU A CA 1
ATOM 4972 C C . LEU A 1 657 ? 42.031 46.875 18.984 1 57.59 657 LEU A C 1
ATOM 4974 O O . LEU A 1 657 ? 42.469 46.906 20.141 1 57.59 657 LEU A O 1
ATOM 4978 N N . PRO A 1 658 ? 42.438 46 18.062 1 56.34 658 PRO A N 1
ATOM 4979 C CA . PRO A 1 658 ? 43.594 45.156 18.406 1 56.34 658 PRO A CA 1
ATOM 4980 C C . PRO A 1 658 ? 44.875 45.906 18.609 1 56.34 658 PRO A C 1
ATOM 4982 O O . PRO A 1 658 ? 45.094 46.969 17.984 1 56.34 658 PRO A O 1
ATOM 4985 N N . HIS A 1 659 ? 45.562 45.969 19.719 1 51.19 659 HIS A N 1
ATOM 4986 C CA . HIS A 1 659 ? 46.844 46.594 20 1 51.19 659 HIS A CA 1
ATOM 4987 C C . HIS A 1 659 ? 48.031 45.719 19.609 1 51.19 659 HIS A C 1
ATOM 4989 O O . HIS A 1 659 ? 48.094 44.531 20.016 1 51.19 659 HIS A O 1
ATOM 4995 N N . LYS A 1 660 ? 48.719 46.156 18.516 1 50.97 660 LYS A N 1
ATOM 4996 C CA . LYS A 1 660 ? 49.969 45.5 18.172 1 50.97 660 LYS A CA 1
ATOM 4997 C C . LYS A 1 660 ? 50.969 45.531 19.344 1 50.97 660 LYS A C 1
ATOM 4999 O O . LYS A 1 660 ? 51.188 46.562 19.938 1 50.97 660 LYS A O 1
ATOM 5004 N N . ARG A 1 661 ? 51.25 44.531 19.922 1 47.06 661 ARG A N 1
ATOM 5005 C CA . ARG A 1 661 ? 52.219 44.656 21 1 47.06 661 ARG A CA 1
ATOM 5006 C C . ARG A 1 661 ? 53.625 44.594 20.438 1 47.06 661 ARG A C 1
ATOM 5008 O O . ARG A 1 661 ? 53.875 43.969 19.406 1 47.06 661 ARG A O 1
ATOM 5015 N N . ARG A 1 662 ? 54.688 45.406 20.922 1 45.25 662 ARG A N 1
ATOM 5016 C CA . ARG A 1 662 ? 56.094 45.375 20.656 1 45.25 662 ARG A CA 1
ATOM 5017 C C . ARG A 1 662 ? 56.719 44.062 21.062 1 45.25 662 ARG A C 1
ATOM 5019 O O . ARG A 1 662 ? 56.25 43.406 21.984 1 45.25 662 ARG A O 1
ATOM 5026 N N . PRO A 1 663 ? 57.688 43.406 20.297 1 45.09 663 PRO A N 1
ATOM 5027 C CA . PRO A 1 663 ? 58.344 42.125 20.547 1 45.09 663 PRO A CA 1
ATOM 5028 C C . PRO A 1 663 ? 58.656 41.906 22.031 1 45.09 663 PRO A C 1
ATOM 5030 O O . PRO A 1 663 ? 58.656 40.75 22.484 1 45.09 663 PRO A O 1
ATOM 5033 N N . GLY A 1 664 ? 59.125 42.812 22.766 1 41.75 664 GLY A N 1
ATOM 5034 C CA . GLY A 1 664 ? 59.594 42.625 24.125 1 41.75 664 GLY A CA 1
ATOM 5035 C C . GLY A 1 664 ? 58.5 42.375 25.125 1 41.75 664 GLY A C 1
ATOM 5036 O O . GLY A 1 664 ? 58.75 42.188 26.312 1 41.75 664 GLY A O 1
ATOM 5037 N N . GLU A 1 665 ? 57.312 42.781 24.812 1 41.72 665 GLU A N 1
ATOM 5038 C CA . GLU A 1 665 ? 56.344 42.656 25.875 1 41.72 665 GLU A CA 1
ATOM 5039 C C . GLU A 1 665 ? 55.875 41.219 26.047 1 41.72 665 GLU A C 1
ATOM 5041 O O . GLU A 1 665 ? 55.625 40.531 25.062 1 41.72 665 GLU A O 1
ATOM 5046 N N . LEU A 1 666 ? 56.219 40.469 27.109 1 38.22 666 LEU A N 1
ATOM 5047 C CA . LEU A 1 666 ? 55.969 39.094 27.547 1 38.22 666 LEU A CA 1
ATOM 5048 C C . LEU A 1 666 ? 54.469 38.781 27.406 1 38.22 666 LEU A C 1
ATOM 5050 O O . LEU A 1 666 ? 54 37.75 27.938 1 38.22 666 LEU A O 1
ATOM 5054 N N . ALA A 1 667 ? 53.531 39.75 27.297 1 42.81 667 ALA A N 1
ATOM 5055 C CA . ALA A 1 667 ? 52.156 39.281 27.5 1 42.81 667 ALA A CA 1
ATOM 5056 C C . ALA A 1 667 ? 51.75 38.344 26.375 1 42.81 667 ALA A C 1
ATOM 5058 O O . ALA A 1 667 ? 52.094 38.562 25.219 1 42.81 667 ALA A O 1
ATOM 5059 N N . SER A 1 668 ? 51.344 37.062 26.734 1 44.22 668 SER A N 1
ATOM 5060 C CA . SER A 1 668 ? 50.812 35.969 25.922 1 44.22 668 SER A CA 1
ATOM 5061 C C . SER A 1 668 ? 49.812 36.531 24.891 1 44.22 668 SER A C 1
ATOM 5063 O O . SER A 1 668 ? 49.5 35.844 23.906 1 44.22 668 SER A O 1
ATOM 5065 N N . SER A 1 669 ? 49.25 37.719 25.125 1 46.22 669 SER A N 1
ATOM 5066 C CA . SER A 1 669 ? 48.156 38.344 24.391 1 46.22 669 SER A CA 1
ATOM 5067 C C . SER A 1 669 ? 48.688 39.312 23.344 1 46.22 669 SER A C 1
ATOM 5069 O O . SER A 1 669 ? 49.531 40.156 23.641 1 46.22 669 SER A O 1
ATOM 5071 N N . GLY A 1 670 ? 49.344 39 22.156 1 53.5 670 GLY A N 1
ATOM 5072 C CA . GLY A 1 670 ? 49.781 39.844 21.047 1 53.5 670 GLY A CA 1
ATOM 5073 C C . GLY A 1 670 ? 50.562 39.094 20 1 53.5 670 GLY A C 1
ATOM 5074 O O . GLY A 1 670 ? 50.938 39.656 18.969 1 53.5 670 GLY A O 1
ATOM 5075 N N . ARG A 1 671 ? 51 38 20.281 1 58.25 671 ARG A N 1
ATOM 5076 C CA . ARG A 1 671 ? 51.781 37.156 19.391 1 58.25 671 ARG A CA 1
ATOM 5077 C C . ARG A 1 671 ? 51 36.844 18.125 1 58.25 671 ARG A C 1
ATOM 5079 O O . ARG A 1 671 ? 51.594 36.625 17.062 1 58.25 671 ARG A O 1
ATOM 5086 N N . GLY A 1 672 ? 49.781 36.969 18.188 1 66.75 672 GLY A N 1
ATOM 5087 C CA . GLY A 1 672 ? 48.969 36.656 17.031 1 66.75 672 GLY A CA 1
ATOM 5088 C C . GLY A 1 672 ? 49.125 37.594 15.875 1 66.75 672 GLY A C 1
ATOM 5089 O O . GLY A 1 672 ? 49.25 37.188 14.719 1 66.75 672 GLY A O 1
ATOM 5090 N N . LEU A 1 673 ? 49.312 38.906 16.172 1 70.75 673 LEU A N 1
ATOM 5091 C CA . LEU A 1 673 ? 49.438 39.906 15.109 1 70.75 673 LEU A CA 1
ATOM 5092 C C . LEU A 1 673 ? 50.844 39.812 14.477 1 70.75 673 LEU A C 1
ATOM 5094 O O . LEU A 1 673 ? 51 40.094 13.289 1 70.75 673 LEU A O 1
ATOM 5098 N N . VAL A 1 674 ? 51.812 39.406 15.344 1 69.75 674 VAL A N 1
ATOM 5099 C CA . VAL A 1 674 ? 53.156 39.219 14.82 1 69.75 674 VAL A CA 1
ATOM 5100 C C . VAL A 1 674 ? 53.156 38.094 13.789 1 69.75 674 VAL A C 1
ATOM 5102 O O . VAL A 1 674 ? 53.781 38.188 12.734 1 69.75 674 VAL A O 1
ATOM 5105 N N . LEU A 1 675 ? 52.469 37.125 14.148 1 75.31 675 LEU A N 1
ATOM 5106 C CA . LEU A 1 675 ? 52.406 36 13.219 1 75.31 675 LEU A CA 1
ATOM 5107 C C . LEU A 1 675 ? 51.781 36.406 11.898 1 75.31 675 LEU A C 1
ATOM 5109 O O . LEU A 1 675 ? 52.219 35.969 10.828 1 75.31 675 LEU A O 1
ATOM 5113 N N . ILE A 1 676 ? 50.875 37.312 11.945 1 79.12 676 ILE A N 1
ATOM 5114 C CA . ILE A 1 676 ? 50.188 37.781 10.734 1 79.12 676 ILE A CA 1
ATOM 5115 C C . ILE A 1 676 ? 51.156 38.594 9.898 1 79.12 676 ILE A C 1
ATOM 5117 O O . ILE A 1 676 ? 51.25 38.438 8.68 1 79.12 676 ILE A O 1
ATOM 5121 N N . GLU A 1 677 ? 51.938 39.375 10.57 1 77.81 677 GLU A N 1
ATOM 5122 C CA . GLU A 1 677 ? 52.906 40.219 9.891 1 77.81 677 GLU A CA 1
ATOM 5123 C C . GLU A 1 677 ? 54 39.406 9.188 1 77.81 677 GLU A C 1
ATOM 5125 O O . GLU A 1 677 ? 54.438 39.75 8.094 1 77.81 677 GLU A O 1
ATOM 5130 N N . VAL A 1 678 ? 54.312 38.281 9.781 1 76.56 678 VAL A N 1
ATOM 5131 C CA . VAL A 1 678 ? 55.375 37.469 9.258 1 76.56 678 VAL A CA 1
ATOM 5132 C C . VAL A 1 678 ? 54.875 36.594 8.125 1 76.56 678 VAL A C 1
ATOM 5134 O O . VAL A 1 678 ? 55.562 36.406 7.113 1 76.56 678 VAL A O 1
ATOM 5137 N N . LEU A 1 679 ? 53.719 36.156 8.281 1 84.62 679 LEU A N 1
ATOM 5138 C CA . LEU A 1 679 ? 53.281 35.125 7.379 1 84.62 679 LEU A CA 1
ATOM 5139 C C . LEU A 1 679 ? 52.438 35.688 6.234 1 84.62 679 LEU A C 1
ATOM 5141 O O . LEU A 1 679 ? 52.375 35.094 5.156 1 84.62 679 LEU A O 1
ATOM 5145 N N . ALA A 1 680 ? 51.906 36.812 6.363 1 89.38 680 ALA A N 1
ATOM 5146 C CA . ALA A 1 680 ? 51.031 37.375 5.332 1 89.38 680 ALA A CA 1
ATOM 5147 C C . ALA A 1 680 ? 51.812 38.312 4.414 1 89.38 680 ALA A C 1
ATOM 5149 O O . ALA A 1 680 ? 52.781 38.938 4.844 1 89.38 680 ALA A O 1
ATOM 5150 N N . ASP A 1 681 ? 51.438 38.375 3.213 1 89.81 681 ASP A N 1
ATOM 5151 C CA . ASP A 1 681 ? 52.031 39.312 2.285 1 89.81 681 ASP A CA 1
ATOM 5152 C C . ASP A 1 681 ? 51.562 40.75 2.557 1 89.81 681 ASP A C 1
ATOM 5154 O O . ASP A 1 681 ? 52.281 41.688 2.365 1 89.81 681 ASP A O 1
ATOM 5158 N N . ALA A 1 682 ? 50.344 40.844 2.877 1 89.5 682 ALA A N 1
ATOM 5159 C CA . ALA A 1 682 ? 49.719 42.125 3.303 1 89.5 682 ALA A CA 1
ATOM 5160 C C . ALA A 1 682 ? 48.688 41.875 4.387 1 89.5 682 ALA A C 1
ATOM 5162 O O . ALA A 1 682 ? 48.062 40.812 4.445 1 89.5 682 ALA A O 1
ATOM 5163 N N . TRP A 1 683 ? 48.531 42.812 5.324 1 88.94 683 TRP A N 1
ATOM 5164 C CA . TRP A 1 683 ? 47.5 42.719 6.352 1 88.94 683 TRP A CA 1
ATOM 5165 C C . TRP A 1 683 ? 47.125 44.094 6.883 1 88.94 683 TRP A C 1
ATOM 5167 O O . TRP A 1 683 ? 47.812 45.062 6.629 1 88.94 683 TRP A O 1
ATOM 5177 N N . GLY A 1 684 ? 46 44.188 7.488 1 84.81 684 GLY A N 1
ATOM 5178 C CA . GLY A 1 684 ? 45.562 45.438 8.07 1 84.81 684 GLY A CA 1
ATOM 5179 C C . GLY A 1 684 ? 44.344 45.281 8.984 1 84.81 684 GLY A C 1
ATOM 5180 O O . GLY A 1 684 ? 43.844 44.156 9.188 1 84.81 684 GLY A O 1
ATOM 5181 N N . VAL A 1 685 ? 44.031 46.312 9.734 1 83.12 685 VAL A N 1
ATOM 5182 C CA . VAL A 1 685 ? 42.844 46.406 10.578 1 83.12 685 VAL A CA 1
ATOM 5183 C C . VAL A 1 685 ? 42 47.594 10.117 1 83.12 685 VAL A C 1
ATOM 5185 O O . VAL A 1 685 ? 42.531 48.688 9.914 1 83.12 685 VAL A O 1
ATOM 5188 N N . GLU A 1 686 ? 40.875 47.281 9.727 1 82.31 686 GLU A N 1
ATOM 5189 C CA . GLU A 1 686 ? 39.969 48.344 9.289 1 82.31 686 GLU A CA 1
ATOM 5190 C C . GLU A 1 686 ? 38.781 48.5 10.273 1 82.31 686 GLU A C 1
ATOM 5192 O O . GLU A 1 686 ? 38.094 47.531 10.57 1 82.31 686 GLU A O 1
ATOM 5197 N N . PRO A 1 687 ? 38.688 49.719 10.867 1 77.69 687 PRO A N 1
ATOM 5198 C CA . PRO A 1 687 ? 37.5 50 11.703 1 77.69 687 PRO A CA 1
ATOM 5199 C C . PRO A 1 687 ? 36.219 50.031 10.906 1 77.69 687 PRO A C 1
ATOM 5201 O O . PRO A 1 687 ? 36.188 50.5 9.766 1 77.69 687 PRO A O 1
ATOM 5204 N N . ARG A 1 688 ? 35.281 49.312 11.352 1 73.38 688 ARG A N 1
ATOM 5205 C CA . ARG A 1 688 ? 33.969 49.406 10.766 1 73.38 688 ARG A CA 1
ATOM 5206 C C . ARG A 1 688 ? 33 50.125 11.688 1 73.38 688 ARG A C 1
ATOM 5208 O O . ARG A 1 688 ? 33.312 50.375 12.859 1 73.38 688 ARG A O 1
ATOM 5215 N N . GLY A 1 689 ? 32.031 51.125 11.195 1 61.44 689 GLY A N 1
ATOM 5216 C CA . GLY A 1 689 ? 31.109 51.844 12.07 1 61.44 689 GLY A CA 1
ATOM 5217 C C . GLY A 1 689 ? 30.828 51.094 13.375 1 61.44 689 GLY A C 1
ATOM 5218 O O . GLY A 1 689 ? 31 51.688 14.453 1 61.44 689 GLY A O 1
ATOM 5219 N N . ARG A 1 690 ? 30.422 49.875 13.359 1 67.19 690 ARG A N 1
ATOM 5220 C CA . ARG A 1 690 ? 30.297 49 14.531 1 67.19 690 ARG A CA 1
ATOM 5221 C C . ARG A 1 690 ? 31.203 47.781 14.414 1 67.19 690 ARG A C 1
ATOM 5223 O O . ARG A 1 690 ? 30.984 46.938 13.57 1 67.19 690 ARG A O 1
ATOM 5230 N N . GLY A 1 691 ? 32.312 47.844 15.062 1 76.88 691 GLY A N 1
ATOM 5231 C CA . GLY A 1 691 ? 33.312 46.781 15.164 1 76.88 691 GLY A CA 1
ATOM 5232 C C . GLY A 1 691 ? 34.5 46.969 14.258 1 76.88 691 GLY A C 1
ATOM 5233 O O . GLY A 1 691 ? 34.844 48.094 13.938 1 76.88 691 GLY A O 1
ATOM 5234 N N . LYS A 1 692 ? 35.344 46.031 14.031 1 81.62 692 LYS A N 1
ATOM 5235 C CA . LYS A 1 692 ? 36.562 46.094 13.227 1 81.62 692 LYS A CA 1
ATOM 5236 C C . LYS A 1 692 ? 36.75 44.812 12.391 1 81.62 692 LYS A C 1
ATOM 5238 O O . LYS A 1 692 ? 36.094 43.812 12.656 1 81.62 692 LYS A O 1
ATOM 5243 N N . SER A 1 693 ? 37.5 45.062 11.375 1 88.19 693 SER A N 1
ATOM 5244 C CA . SER A 1 693 ? 37.875 43.906 10.531 1 88.19 693 SER A CA 1
ATOM 5245 C C . SER A 1 693 ? 39.375 43.781 10.43 1 88.19 693 SER A C 1
ATOM 5247 O O . SER A 1 693 ? 40.094 44.781 10.273 1 88.19 693 SER A O 1
ATOM 5249 N N . ILE A 1 694 ? 39.844 42.625 10.781 1 86.31 694 ILE A N 1
ATOM 5250 C CA . ILE A 1 694 ? 41.219 42.281 10.523 1 86.31 694 ILE A CA 1
ATOM 5251 C C . ILE A 1 694 ? 41.344 41.5 9.211 1 86.31 694 ILE A C 1
ATOM 5253 O O . ILE A 1 694 ? 40.562 40.562 8.969 1 86.31 694 ILE A O 1
ATOM 5257 N N . TRP A 1 695 ? 42.188 41.969 8.344 1 90.81 695 TRP A N 1
ATOM 5258 C CA . TRP A 1 695 ? 42.312 41.25 7.074 1 90.81 695 TRP A CA 1
ATOM 5259 C C . TRP A 1 695 ? 43.781 40.938 6.773 1 90.81 695 TRP A C 1
ATOM 5261 O O . TRP A 1 695 ? 44.688 41.562 7.309 1 90.81 695 TRP A O 1
ATOM 5271 N N . PHE A 1 696 ? 44.062 39.875 5.984 1 91.19 696 PHE A N 1
ATOM 5272 C CA . PHE A 1 696 ? 45.375 39.562 5.434 1 91.19 696 PHE A CA 1
ATOM 5273 C C . PHE A 1 696 ? 45.25 39.031 4.016 1 91.19 696 PHE A C 1
ATOM 5275 O O . PHE A 1 696 ? 44.188 38.594 3.604 1 91.19 696 PHE A O 1
ATOM 5282 N N . GLU A 1 697 ? 46.344 39.125 3.227 1 93.75 697 GLU A N 1
ATOM 5283 C CA . GLU A 1 697 ? 46.406 38.656 1.851 1 93.75 697 GLU A CA 1
ATOM 5284 C C . GLU A 1 697 ? 47.594 37.719 1.644 1 93.75 697 GLU A C 1
ATOM 5286 O O . GLU A 1 697 ? 48.656 37.938 2.256 1 93.75 697 GLU A O 1
ATOM 5291 N N . LEU A 1 698 ? 47.406 36.688 0.872 1 92.44 698 LEU A N 1
ATOM 5292 C CA . LEU A 1 698 ? 48.469 35.812 0.406 1 92.44 698 LEU A CA 1
ATOM 5293 C C . LEU A 1 698 ? 48.438 35.656 -1.112 1 92.44 698 LEU A C 1
ATOM 5295 O O . LEU A 1 698 ? 47.375 35.562 -1.704 1 92.44 698 LEU A O 1
ATOM 5299 N N . TYR A 1 699 ? 49.594 35.812 -1.774 1 91.75 699 TYR A N 1
ATOM 5300 C CA . TYR A 1 699 ? 49.719 35.656 -3.219 1 91.75 699 TYR A CA 1
ATOM 5301 C C . TYR A 1 699 ? 50.344 34.312 -3.564 1 91.75 699 TYR A C 1
ATOM 5303 O O . TYR A 1 699 ? 51.375 33.938 -2.961 1 91.75 699 TYR A O 1
ATOM 5311 N N . GLU A 1 700 ? 49.688 33.656 -4.461 1 88.81 700 GLU A N 1
ATOM 5312 C CA . GLU A 1 700 ? 50.125 32.281 -4.828 1 88.81 700 GLU A CA 1
ATOM 5313 C C . GLU A 1 700 ? 51.531 32.281 -5.379 1 88.81 700 GLU A C 1
ATOM 5315 O O . GLU A 1 700 ? 52.344 31.406 -5.059 1 88.81 700 GLU A O 1
ATOM 5320 N N . SER A 1 701 ? 51.844 33.188 -6.477 1 80.31 701 SER A N 1
ATOM 5321 C CA . SER A 1 701 ? 53.219 33.281 -6.969 1 80.31 701 SER A CA 1
ATOM 5322 C C . SER A 1 701 ? 54.062 34.156 -6.055 1 80.31 701 SER A C 1
ATOM 5324 O O . SER A 1 701 ? 53.562 35.156 -5.523 1 80.31 701 SER A O 1
ATOM 5326 N N . GLY A 1 702 ? 54.875 33.781 -5.203 1 62 702 GLY A N 1
ATOM 5327 C CA . GLY A 1 702 ? 55.781 34.531 -4.34 1 62 702 GLY A CA 1
ATOM 5328 C C . GLY A 1 702 ? 55.906 36 -4.688 1 62 702 GLY A C 1
ATOM 5329 O O . GLY A 1 702 ? 56.188 36.344 -5.828 1 62 702 GLY A O 1
ATOM 5330 N N . GLY A 1 703 ? 55 36.812 -4.391 1 48.47 703 GLY A N 1
ATOM 5331 C CA . GLY A 1 703 ? 55.125 38.25 -4.605 1 48.47 703 GLY A CA 1
ATOM 5332 C C . GLY A 1 703 ? 56.562 38.75 -4.52 1 48.47 703 GLY A C 1
ATOM 5333 O O . GLY A 1 703 ? 57.281 38.406 -3.568 1 48.47 703 GLY A O 1
ATOM 5334 N N . ALA A 1 704 ? 57.406 38.875 -5.707 1 38.47 704 ALA A N 1
ATOM 5335 C CA . ALA A 1 704 ? 58.625 39.688 -5.727 1 38.47 704 ALA A CA 1
ATOM 5336 C C . ALA A 1 704 ? 58.406 41 -4.965 1 38.47 704 ALA A C 1
ATOM 5338 O O . ALA A 1 704 ? 57.25 41.438 -4.801 1 38.47 704 ALA A O 1
ATOM 5339 N N . ASP A 1 705 ? 59.438 41.469 -4.445 1 37.53 705 ASP A N 1
ATOM 5340 C CA . ASP A 1 705 ? 59.906 42.656 -3.725 1 37.53 705 ASP A CA 1
ATOM 5341 C C . ASP A 1 705 ? 59.312 43.938 -4.344 1 37.53 705 ASP A C 1
ATOM 5343 O O . ASP A 1 705 ? 59.875 44.469 -5.305 1 37.53 705 ASP A O 1
ATOM 5347 N N . THR A 1 706 ? 58.188 44.031 -4.938 1 32.72 706 THR A N 1
ATOM 5348 C CA . THR A 1 706 ? 58.031 45.406 -5.324 1 32.72 706 THR A CA 1
ATOM 5349 C C . THR A 1 706 ? 58.062 46.312 -4.094 1 32.72 706 THR A C 1
ATOM 5351 O O . THR A 1 706 ? 57.719 47.5 -4.18 1 32.72 706 THR A O 1
ATOM 5354 N N . SER A 1 707 ? 58.5 45.781 -2.895 1 27.33 707 SER A N 1
ATOM 5355 C CA . SER A 1 707 ? 58.844 46.969 -2.162 1 27.33 707 SER A CA 1
ATOM 5356 C C . SER A 1 707 ? 60.156 47.562 -2.699 1 27.33 707 SER A C 1
ATOM 5358 O O . SER A 1 707 ? 61.094 46.844 -3.025 1 27.33 707 SER A O 1
ATOM 5360 N N . MET B 1 1 ? -0.386 -61.906 -60.125 1 28.02 1 MET B N 1
ATOM 5361 C CA . MET B 1 1 ? -0.92 -61.688 -58.781 1 28.02 1 MET B CA 1
ATOM 5362 C C . MET B 1 1 ? 0.13 -62 -57.719 1 28.02 1 MET B C 1
ATOM 5364 O O . MET B 1 1 ? 0.515 -63.156 -57.531 1 28.02 1 MET B O 1
ATOM 5368 N N . ARG B 1 2 ? 1.174 -61.281 -57.625 1 39.75 2 ARG B N 1
ATOM 5369 C CA . ARG B 1 2 ? 2.4 -61.562 -56.906 1 39.75 2 ARG B CA 1
ATOM 5370 C C . ARG B 1 2 ? 2.092 -61.969 -55.469 1 39.75 2 ARG B C 1
ATOM 5372 O O . ARG B 1 2 ? 1.433 -61.25 -54.719 1 39.75 2 ARG B O 1
ATOM 5379 N N . THR B 1 3 ? 2.043 -63.25 -55.219 1 42.16 3 THR B N 1
ATOM 5380 C CA . THR B 1 3 ? 1.666 -63.969 -54.031 1 42.16 3 THR B CA 1
ATOM 5381 C C . THR B 1 3 ? 2.566 -63.594 -52.844 1 42.16 3 THR B C 1
ATOM 5383 O O . THR B 1 3 ? 3.793 -63.656 -52.938 1 42.16 3 THR B O 1
ATOM 5386 N N . GLY B 1 4 ? 2.281 -62.562 -52.125 1 46.56 4 GLY B N 1
ATOM 5387 C CA . GLY B 1 4 ? 3.027 -62.156 -50.938 1 46.56 4 GLY B CA 1
ATOM 5388 C C . GLY B 1 4 ? 3.439 -63.312 -50.062 1 46.56 4 GLY B C 1
ATOM 5389 O O . GLY B 1 4 ? 2.922 -64.438 -50.188 1 46.56 4 GLY B O 1
ATOM 5390 N N . GLU B 1 5 ? 4.648 -63.469 -49.656 1 56.69 5 GLU B N 1
ATOM 5391 C CA . GLU B 1 5 ? 5.133 -64.5 -48.75 1 56.69 5 GLU B CA 1
ATOM 5392 C C . GLU B 1 5 ? 4.121 -64.812 -47.656 1 56.69 5 GLU B C 1
ATOM 5394 O O . GLU B 1 5 ? 3.488 -63.906 -47.125 1 56.69 5 GLU B O 1
ATOM 5399 N N . PRO B 1 6 ? 3.693 -66.125 -47.562 1 61.47 6 PRO B N 1
ATOM 5400 C CA . PRO B 1 6 ? 2.697 -66.562 -46.562 1 61.47 6 PRO B CA 1
ATOM 5401 C C . PRO B 1 6 ? 3.051 -66.062 -45.156 1 61.47 6 PRO B C 1
ATOM 5403 O O . PRO B 1 6 ? 4.223 -65.875 -44.844 1 61.47 6 PRO B O 1
ATOM 5406 N N . LEU B 1 7 ? 2.041 -65.75 -44.344 1 70.06 7 LEU B N 1
ATOM 5407 C CA . LEU B 1 7 ? 2.211 -65.375 -42.938 1 70.06 7 LEU B CA 1
ATOM 5408 C C . LEU B 1 7 ? 2.951 -66.438 -42.156 1 70.06 7 LEU B C 1
ATOM 5410 O O . LEU B 1 7 ? 2.73 -67.625 -42.406 1 70.06 7 LEU B O 1
ATOM 5414 N N . PRO B 1 8 ? 4.098 -66.188 -41.531 1 71.38 8 PRO B N 1
ATOM 5415 C CA . PRO B 1 8 ? 4.727 -67.188 -40.688 1 71.38 8 PRO B CA 1
ATOM 5416 C C . PRO B 1 8 ? 3.725 -67.875 -39.781 1 71.38 8 PRO B C 1
ATOM 5418 O O . PRO B 1 8 ? 2.602 -67.438 -39.594 1 71.38 8 PRO B O 1
ATOM 5421 N N . SER B 1 9 ? 4.078 -69.125 -39.375 1 77.19 9 SER B N 1
ATOM 5422 C CA . SER B 1 9 ? 3.213 -69.875 -38.469 1 77.19 9 SER B CA 1
ATOM 5423 C C . SER B 1 9 ? 2.893 -69 -37.219 1 77.19 9 SER B C 1
ATOM 5425 O O . SER B 1 9 ? 3.719 -68.25 -36.75 1 77.19 9 SER B O 1
ATOM 5427 N N . VAL B 1 10 ? 1.646 -69.125 -36.719 1 75.75 10 VAL B N 1
ATOM 5428 C CA . VAL B 1 10 ? 1.152 -68.312 -35.594 1 75.75 10 VAL B CA 1
ATOM 5429 C C . VAL B 1 10 ? 2.057 -68.562 -34.375 1 75.75 10 VAL B C 1
ATOM 5431 O O . VAL B 1 10 ? 2.367 -67.625 -33.656 1 75.75 10 VAL B O 1
ATOM 5434 N N . ASN B 1 11 ? 2.498 -69.812 -34.281 1 74.75 11 ASN B N 1
ATOM 5435 C CA . ASN B 1 11 ? 3.361 -70.125 -33.156 1 74.75 11 ASN B CA 1
ATOM 5436 C C . ASN B 1 11 ? 4.699 -69.375 -33.25 1 74.75 11 ASN B C 1
ATOM 5438 O O . ASN B 1 11 ? 5.23 -68.938 -32.25 1 74.75 11 ASN B O 1
ATOM 5442 N N . ASP B 1 12 ? 5.199 -69.25 -34.406 1 74.38 12 ASP B N 1
ATOM 5443 C CA . ASP B 1 12 ? 6.473 -68.562 -34.594 1 74.38 12 ASP B CA 1
ATOM 5444 C C . ASP B 1 12 ? 6.332 -67.062 -34.344 1 74.38 12 ASP B C 1
ATOM 5446 O O . ASP B 1 12 ? 7.234 -66.438 -33.781 1 74.38 12 ASP B O 1
ATOM 5450 N N . VAL B 1 13 ? 5.211 -66.562 -34.75 1 74.62 13 VAL B N 1
ATOM 5451 C CA . VAL B 1 13 ? 4.988 -65.125 -34.562 1 74.62 13 VAL B CA 1
ATOM 5452 C C . VAL B 1 13 ? 4.895 -64.812 -33.062 1 74.62 13 VAL B C 1
ATOM 5454 O O . VAL B 1 13 ? 5.512 -63.875 -32.562 1 74.62 13 VAL B O 1
ATOM 5457 N N . LEU B 1 14 ? 4.199 -65.688 -32.312 1 80.19 14 LEU B N 1
ATOM 5458 C CA . LEU B 1 14 ? 4.035 -65.438 -30.875 1 80.19 14 LEU B CA 1
ATOM 5459 C C . LEU B 1 14 ? 5.355 -65.625 -30.141 1 80.19 14 LEU B C 1
ATOM 5461 O O . LEU B 1 14 ? 5.656 -64.875 -29.203 1 80.19 14 LEU B O 1
ATOM 5465 N N . ALA B 1 15 ? 6.121 -66.562 -30.641 1 75.75 15 ALA B N 1
ATOM 5466 C CA . ALA B 1 15 ? 7.445 -66.75 -30.062 1 75.75 15 ALA B CA 1
ATOM 5467 C C . ALA B 1 15 ? 8.344 -65.562 -30.312 1 75.75 15 ALA B C 1
ATOM 5469 O O . ALA B 1 15 ? 9.055 -65.062 -29.406 1 75.75 15 ALA B O 1
ATOM 5470 N N . ALA B 1 16 ? 8.289 -65 -31.5 1 73.5 16 ALA B N 1
ATOM 5471 C CA . ALA B 1 16 ? 9.109 -63.875 -31.859 1 73.5 16 ALA B CA 1
ATOM 5472 C C . ALA B 1 16 ? 8.688 -62.625 -31.078 1 73.5 16 ALA B C 1
ATOM 5474 O O . ALA B 1 16 ? 9.516 -61.781 -30.766 1 73.5 16 ALA B O 1
ATOM 5475 N N . LEU B 1 17 ? 7.434 -62.656 -30.688 1 78.75 17 LEU B N 1
ATOM 5476 C CA . LEU B 1 17 ? 6.906 -61.5 -29.984 1 78.75 17 LEU B CA 1
ATOM 5477 C C . LEU B 1 17 ? 6.93 -61.719 -28.469 1 78.75 17 LEU B C 1
ATOM 5479 O O . LEU B 1 17 ? 6.371 -60.906 -27.719 1 78.75 17 LEU B O 1
ATOM 5483 N N . ALA B 1 18 ? 7.57 -62.781 -28.062 1 80.31 18 ALA B N 1
ATOM 5484 C CA . ALA B 1 18 ? 7.66 -63.125 -26.641 1 80.31 18 ALA B CA 1
ATOM 5485 C C . ALA B 1 18 ? 6.285 -63.094 -25.984 1 80.31 18 ALA B C 1
ATOM 5487 O O . ALA B 1 18 ? 6.129 -62.5 -24.906 1 80.31 18 ALA B O 1
ATOM 5488 N N . THR B 1 19 ? 5.293 -63.562 -26.672 1 85.12 19 THR B N 1
ATOM 5489 C CA . THR B 1 19 ? 3.924 -63.625 -26.172 1 85.12 19 THR B CA 1
ATOM 5490 C C . THR B 1 19 ? 3.604 -65 -25.641 1 85.12 19 THR B C 1
ATOM 5492 O O . THR B 1 19 ? 3.785 -66 -26.344 1 85.12 19 THR B O 1
ATOM 5495 N N . GLY B 1 20 ? 3.215 -65.062 -24.375 1 87.5 20 GLY B N 1
ATOM 5496 C CA . GLY B 1 20 ? 2.846 -66.312 -23.75 1 87.5 20 GLY B CA 1
ATOM 5497 C C . GLY B 1 20 ? 1.353 -66.562 -23.781 1 87.5 20 GLY B C 1
ATOM 5498 O O . GLY B 1 20 ? 0.551 -65.625 -23.844 1 87.5 20 GLY B O 1
ATOM 5499 N N . LEU B 1 21 ? 1.003 -67.938 -23.828 1 88.12 21 LEU B N 1
ATOM 5500 C CA . LEU B 1 21 ? -0.397 -68.312 -23.797 1 88.12 21 LEU B CA 1
ATOM 5501 C C . LEU B 1 21 ? -0.738 -68.938 -22.453 1 88.12 21 LEU B C 1
ATOM 5503 O O . LEU B 1 21 ? 0.087 -69.688 -21.875 1 88.12 21 LEU B O 1
ATOM 5507 N N . TRP B 1 22 ? -1.928 -68.625 -22.016 1 88.88 22 TRP B N 1
ATOM 5508 C CA . TRP B 1 22 ? -2.365 -69.25 -20.766 1 88.88 22 TRP B CA 1
ATOM 5509 C C . TRP B 1 22 ? -3.854 -69.562 -20.812 1 88.88 22 TRP B C 1
ATOM 5511 O O . TRP B 1 22 ? -4.59 -69 -21.641 1 88.88 22 TRP B O 1
ATOM 5521 N N . HIS B 1 23 ? -4.297 -70.562 -20.031 1 88.38 23 HIS B N 1
ATOM 5522 C CA . HIS B 1 23 ? -5.684 -71 -19.859 1 88.38 23 HIS B CA 1
ATOM 5523 C C . HIS B 1 23 ? -6.02 -71.188 -18.391 1 88.38 23 HIS B C 1
ATOM 5525 O O . HIS B 1 23 ? -5.262 -71.812 -17.656 1 88.38 23 HIS B O 1
ATOM 5531 N N . TRP B 1 24 ? -7.094 -70.438 -17.953 1 87.12 24 TRP B N 1
ATOM 5532 C CA . TRP B 1 24 ? -7.523 -70.5 -16.562 1 87.12 24 TRP B CA 1
ATOM 5533 C C . TRP B 1 24 ? -8.906 -71.188 -16.453 1 87.12 24 TRP B C 1
ATOM 5535 O O . TRP B 1 24 ? -9.891 -70.625 -16.984 1 87.12 24 TRP B O 1
ATOM 5545 N N . ASP B 1 25 ? -8.93 -72.312 -15.852 1 84.31 25 ASP B N 1
ATOM 5546 C CA . ASP B 1 25 ? -10.18 -72.938 -15.469 1 84.31 25 ASP B CA 1
ATOM 5547 C C . ASP B 1 25 ? -10.5 -72.688 -13.992 1 84.31 25 ASP B C 1
ATOM 5549 O O . ASP B 1 25 ? -9.914 -73.375 -13.117 1 84.31 25 ASP B O 1
ATOM 5553 N N . THR B 1 26 ? -11.453 -71.75 -13.797 1 81.94 26 THR B N 1
ATOM 5554 C CA . THR B 1 26 ? -11.711 -71.312 -12.43 1 81.94 26 THR B CA 1
ATOM 5555 C C . THR B 1 26 ? -12.453 -72.438 -11.656 1 81.94 26 THR B C 1
ATOM 5557 O O . THR B 1 26 ? -12.445 -72.438 -10.422 1 81.94 26 THR B O 1
ATOM 5560 N N . ALA B 1 27 ? -13.172 -73.312 -12.375 1 81.62 27 ALA B N 1
ATOM 5561 C CA . ALA B 1 27 ? -13.836 -74.438 -11.703 1 81.62 27 ALA B CA 1
ATOM 5562 C C . ALA B 1 27 ? -12.812 -75.438 -11.125 1 81.62 27 ALA B C 1
ATOM 5564 O O . ALA B 1 27 ? -12.953 -75.875 -9.977 1 81.62 27 ALA B O 1
ATOM 5565 N N . ALA B 1 28 ? -11.805 -75.812 -11.867 1 82.12 28 ALA B N 1
ATOM 5566 C CA . ALA B 1 28 ? -10.781 -76.75 -11.422 1 82.12 28 ALA B CA 1
ATOM 5567 C C . ALA B 1 28 ? -9.711 -76.062 -10.594 1 82.12 28 ALA B C 1
ATOM 5569 O O . ALA B 1 28 ? -8.93 -76.688 -9.891 1 82.12 28 ALA B O 1
ATOM 5570 N N . GLY B 1 29 ? -9.711 -74.688 -10.586 1 84.44 29 GLY B N 1
ATOM 5571 C CA . GLY B 1 29 ? -8.695 -73.875 -9.906 1 84.44 29 GLY B CA 1
ATOM 5572 C C . GLY B 1 29 ? -7.305 -74.062 -10.492 1 84.44 29 GLY B C 1
ATOM 5573 O O . GLY B 1 29 ? -6.312 -74.062 -9.766 1 84.44 29 GLY B O 1
ATOM 5574 N N . LEU B 1 30 ? -7.234 -74.375 -11.805 1 88.06 30 LEU B N 1
ATOM 5575 C CA . LEU B 1 30 ? -5.957 -74.625 -12.461 1 88.06 30 LEU B CA 1
ATOM 5576 C C . LEU B 1 30 ? -5.68 -73.625 -13.562 1 88.06 30 LEU B C 1
ATOM 5578 O O . LEU B 1 30 ? -6.594 -73.25 -14.289 1 88.06 30 LEU B O 1
ATOM 5582 N N . VAL B 1 31 ? -4.441 -73.188 -13.672 1 89.5 31 VAL B N 1
ATOM 5583 C CA . VAL B 1 31 ? -3.957 -72.312 -14.719 1 89.5 31 VAL B CA 1
ATOM 5584 C C . VAL B 1 31 ? -2.869 -73 -15.531 1 89.5 31 VAL B C 1
ATOM 5586 O O . VAL B 1 31 ? -1.814 -73.375 -15 1 89.5 31 VAL B O 1
ATOM 5589 N N . THR B 1 32 ? -3.158 -73.25 -16.781 1 90.56 32 THR B N 1
ATOM 5590 C CA . THR B 1 32 ? -2.172 -73.875 -17.672 1 90.56 32 THR B CA 1
ATOM 5591 C C . THR B 1 32 ? -1.446 -72.812 -18.484 1 90.56 32 THR B C 1
ATOM 5593 O O . THR B 1 32 ? -2.078 -71.875 -19.031 1 90.56 32 THR B O 1
ATOM 5596 N N . VAL B 1 33 ? -0.106 -72.812 -18.453 1 90.5 33 VAL B N 1
ATOM 5597 C CA . VAL B 1 33 ? 0.693 -71.812 -19.172 1 90.5 33 VAL B CA 1
ATOM 5598 C C . VAL B 1 33 ? 1.672 -72.5 -20.109 1 90.5 33 VAL B C 1
ATOM 5600 O O . VAL B 1 33 ? 2.121 -73.625 -19.828 1 90.5 33 VAL B O 1
ATOM 5603 N N . ASP B 1 34 ? 1.916 -71.875 -21.281 1 88 34 ASP B N 1
ATOM 5604 C CA . ASP B 1 34 ? 2.947 -72.438 -22.156 1 88 34 ASP B CA 1
ATOM 5605 C C . ASP B 1 34 ? 4.34 -72 -21.688 1 88 34 ASP B C 1
ATOM 5607 O O . ASP B 1 34 ? 4.488 -71.375 -20.656 1 88 34 ASP B O 1
ATOM 5611 N N . ALA B 1 35 ? 5.371 -72.438 -22.406 1 87.25 35 ALA B N 1
ATOM 5612 C CA . ALA B 1 35 ? 6.75 -72.25 -21.984 1 87.25 35 ALA B CA 1
ATOM 5613 C C . ALA B 1 35 ? 7.035 -70.75 -21.828 1 87.25 35 ALA B C 1
ATOM 5615 O O . ALA B 1 35 ? 7.656 -70.312 -20.844 1 87.25 35 ALA B O 1
ATOM 5616 N N . GLU B 1 36 ? 6.527 -69.938 -22.75 1 87.94 36 GLU B N 1
ATOM 5617 C CA . GLU B 1 36 ? 6.797 -68.5 -22.688 1 87.94 36 GLU B CA 1
ATOM 5618 C C . GLU B 1 36 ? 6.031 -67.875 -21.531 1 87.94 36 GLU B C 1
ATOM 5620 O O . GLU B 1 36 ? 6.574 -67 -20.828 1 87.94 36 GLU B O 1
ATOM 5625 N N . ALA B 1 37 ? 4.82 -68.188 -21.344 1 90.38 37 ALA B N 1
ATOM 5626 C CA . ALA B 1 37 ? 4.059 -67.625 -20.219 1 90.38 37 ALA B CA 1
ATOM 5627 C C . ALA B 1 37 ? 4.684 -68 -18.891 1 90.38 37 ALA B C 1
ATOM 5629 O O . ALA B 1 37 ? 4.73 -67.25 -17.953 1 90.38 37 ALA B O 1
ATOM 5630 N N . ALA B 1 38 ? 5.16 -69.25 -18.844 1 90.75 38 ALA B N 1
ATOM 5631 C CA . ALA B 1 38 ? 5.848 -69.688 -17.625 1 90.75 38 ALA B CA 1
ATOM 5632 C C . ALA B 1 38 ? 7.078 -68.812 -17.359 1 90.75 38 ALA B C 1
ATOM 5634 O O . ALA B 1 38 ? 7.293 -68.375 -16.234 1 90.75 38 ALA B O 1
ATOM 5635 N N . ARG B 1 39 ? 7.793 -68.562 -18.391 1 89.12 39 ARG B N 1
ATOM 5636 C CA . ARG B 1 39 ? 8.961 -67.688 -18.25 1 89.12 39 ARG B CA 1
ATOM 5637 C C . ARG B 1 39 ? 8.562 -66.312 -17.781 1 89.12 39 ARG B C 1
ATOM 5639 O O . ARG B 1 39 ? 9.211 -65.75 -16.891 1 89.12 39 ARG B O 1
ATOM 5646 N N . LEU B 1 40 ? 7.52 -65.812 -18.297 1 87.62 40 LEU B N 1
ATOM 5647 C CA . LEU B 1 40 ? 7.059 -64.438 -17.953 1 87.62 40 LEU B CA 1
ATOM 5648 C C . LEU B 1 40 ? 6.555 -64.438 -16.516 1 87.62 40 LEU B C 1
ATOM 5650 O O . LEU B 1 40 ? 6.633 -63.375 -15.859 1 87.62 40 LEU B O 1
ATOM 5654 N N . LEU B 1 41 ? 6.125 -65.438 -15.992 1 89.31 41 LEU B N 1
ATOM 5655 C CA . LEU B 1 41 ? 5.652 -65.562 -14.609 1 89.31 41 LEU B CA 1
ATOM 5656 C C . LEU B 1 41 ? 6.812 -65.812 -13.656 1 89.31 41 LEU B C 1
ATOM 5658 O O . LEU B 1 41 ? 6.613 -65.875 -12.445 1 89.31 41 LEU B O 1
ATOM 5662 N N . GLY B 1 42 ? 7.996 -65.875 -14.188 1 87.44 42 GLY B N 1
ATOM 5663 C CA . GLY B 1 42 ? 9.18 -66.062 -13.367 1 87.44 42 GLY B CA 1
ATOM 5664 C C . GLY B 1 42 ? 9.445 -67.5 -13.078 1 87.44 42 GLY B C 1
ATOM 5665 O O . GLY B 1 42 ? 10.156 -67.875 -12.125 1 87.44 42 GLY B O 1
ATOM 5666 N N . LEU B 1 43 ? 8.867 -68.438 -13.852 1 88.88 43 LEU B N 1
ATOM 5667 C CA . LEU B 1 43 ? 9.047 -69.875 -13.711 1 88.88 43 LEU B CA 1
ATOM 5668 C C . LEU B 1 43 ? 9.969 -70.438 -14.797 1 88.88 43 LEU B C 1
ATOM 5670 O O . LEU B 1 43 ? 10.273 -69.75 -15.766 1 88.88 43 LEU B O 1
ATOM 5674 N N . PRO B 1 44 ? 10.531 -71.688 -14.555 1 86.81 44 PRO B N 1
ATOM 5675 C CA . PRO B 1 44 ? 11.305 -72.25 -15.656 1 86.81 44 PRO B CA 1
ATOM 5676 C C . PRO B 1 44 ? 10.523 -72.312 -16.969 1 86.81 44 PRO B C 1
ATOM 5678 O O . PRO B 1 44 ? 9.312 -72.562 -16.953 1 86.81 44 PRO B O 1
ATOM 5681 N N . ALA B 1 45 ? 11.164 -72 -18.094 1 88.19 45 ALA B N 1
ATOM 5682 C CA . ALA B 1 45 ? 10.539 -71.812 -19.391 1 88.19 45 ALA B CA 1
ATOM 5683 C C . ALA B 1 45 ? 10.07 -73.188 -19.938 1 88.19 45 ALA B C 1
ATOM 5685 O O . ALA B 1 45 ? 10.547 -73.625 -20.984 1 88.19 45 ALA B O 1
ATOM 5686 N N . ARG B 1 46 ? 9.141 -73.875 -19.281 1 88.5 46 ARG B N 1
ATOM 5687 C CA . ARG B 1 46 ? 8.508 -75.125 -19.672 1 88.5 46 ARG B CA 1
ATOM 5688 C C . ARG B 1 46 ? 7.004 -75.062 -19.406 1 88.5 46 ARG B C 1
ATOM 5690 O O . ARG B 1 46 ? 6.559 -74.5 -18.422 1 88.5 46 ARG B O 1
ATOM 5697 N N . ALA B 1 47 ? 6.285 -75.562 -20.469 1 89.38 47 ALA B N 1
ATOM 5698 C CA . ALA B 1 47 ? 4.84 -75.625 -20.281 1 89.38 47 ALA B CA 1
ATOM 5699 C C . ALA B 1 47 ? 4.48 -76.312 -18.969 1 89.38 47 ALA B C 1
ATOM 5701 O O . ALA B 1 47 ? 5.023 -77.375 -18.641 1 89.38 47 ALA B O 1
ATOM 5702 N N . THR B 1 48 ? 3.693 -75.625 -18.109 1 89 48 THR B N 1
ATOM 5703 C CA . THR B 1 48 ? 3.35 -76.188 -16.812 1 89 48 THR B CA 1
ATOM 5704 C C . THR B 1 48 ? 1.916 -75.812 -16.422 1 89 48 THR B C 1
ATOM 5706 O O . THR B 1 48 ? 1.313 -74.938 -17.031 1 89 48 THR B O 1
ATOM 5709 N N . THR B 1 49 ? 1.281 -76.562 -15.617 1 90.75 49 THR B N 1
ATOM 5710 C CA . THR B 1 49 ? -0.025 -76.312 -15.031 1 90.75 49 THR B CA 1
ATOM 5711 C C . THR B 1 49 ? 0.113 -75.938 -13.562 1 90.75 49 THR B C 1
ATOM 5713 O O . THR B 1 49 ? 0.742 -76.625 -12.781 1 90.75 49 THR B O 1
ATOM 5716 N N . LEU B 1 50 ? -0.418 -74.688 -13.219 1 88.44 50 LEU B N 1
ATOM 5717 C CA . LEU B 1 50 ? -0.336 -74.125 -11.867 1 88.44 50 LEU B CA 1
ATOM 5718 C C . LEU B 1 50 ? -1.712 -74.125 -11.211 1 88.44 50 LEU B C 1
ATOM 5720 O O . LEU B 1 50 ? -2.73 -74 -11.906 1 88.44 50 LEU B O 1
ATOM 5724 N N . THR B 1 51 ? -1.664 -74.312 -9.836 1 86.38 51 THR B N 1
ATOM 5725 C CA . THR B 1 51 ? -2.889 -74 -9.102 1 86.38 51 THR B CA 1
ATOM 5726 C C . THR B 1 51 ? -3.135 -72.5 -9.039 1 86.38 51 THR B C 1
ATOM 5728 O O . THR B 1 51 ? -2.213 -71.688 -9.25 1 86.38 51 THR B O 1
ATOM 5731 N N . GLU B 1 52 ? -4.422 -72.125 -8.875 1 84.88 52 GLU B N 1
ATOM 5732 C CA . GLU B 1 52 ? -4.758 -70.688 -8.703 1 84.88 52 GLU B CA 1
ATOM 5733 C C . GLU B 1 52 ? -3.902 -70.062 -7.613 1 84.88 52 GLU B C 1
ATOM 5735 O O . GLU B 1 52 ? -3.453 -68.938 -7.758 1 84.88 52 GLU B O 1
ATOM 5740 N N . ALA B 1 53 ? -3.656 -70.75 -6.562 1 82.31 53 ALA B N 1
ATOM 5741 C CA . ALA B 1 53 ? -2.855 -70.25 -5.453 1 82.31 53 ALA B CA 1
ATOM 5742 C C . ALA B 1 53 ? -1.407 -70.062 -5.879 1 82.31 53 ALA B C 1
ATOM 5744 O O . ALA B 1 53 ? -0.795 -69.062 -5.516 1 82.31 53 ALA B O 1
ATOM 5745 N N . GLN B 1 54 ? -0.864 -71 -6.629 1 84.75 54 GLN B N 1
ATOM 5746 C CA . GLN B 1 54 ? 0.503 -70.875 -7.121 1 84.75 54 GLN B CA 1
ATOM 5747 C C . GLN B 1 54 ? 0.637 -69.625 -8.07 1 84.75 54 GLN B C 1
ATOM 5749 O O . GLN B 1 54 ? 1.645 -68.938 -8.039 1 84.75 54 GLN B O 1
ATOM 5754 N N . THR B 1 55 ? -0.346 -69.5 -8.875 1 86.06 55 THR B N 1
ATOM 5755 C CA . THR B 1 55 ? -0.349 -68.375 -9.797 1 86.06 55 THR B CA 1
ATOM 5756 C C . THR B 1 55 ? -0.45 -67 -9.031 1 86.06 55 THR B C 1
ATOM 5758 O O . THR B 1 55 ? 0.29 -66.062 -9.32 1 86.06 55 THR B O 1
ATOM 5761 N N . ARG B 1 56 ? -1.353 -66.938 -8.102 1 83 56 ARG B N 1
ATOM 5762 C CA . ARG B 1 56 ? -1.544 -65.75 -7.289 1 83 56 ARG B CA 1
ATOM 5763 C C . ARG B 1 56 ? -0.258 -65.375 -6.559 1 83 56 ARG B C 1
ATOM 5765 O O . ARG B 1 56 ? 0.04 -64.188 -6.391 1 83 56 ARG B O 1
ATOM 5772 N N . ALA B 1 57 ? 0.471 -66.375 -6.238 1 83.38 57 ALA B N 1
ATOM 5773 C CA . ALA B 1 57 ? 1.711 -66.125 -5.5 1 83.38 57 ALA B CA 1
ATOM 5774 C C . ALA B 1 57 ? 2.74 -65.375 -6.371 1 83.38 57 ALA B C 1
ATOM 5776 O O . ALA B 1 57 ? 3.672 -64.75 -5.855 1 83.38 57 ALA B O 1
ATOM 5777 N N . ARG B 1 58 ? 2.551 -65.438 -7.676 1 86.25 58 ARG B N 1
ATOM 5778 C CA . ARG B 1 58 ? 3.498 -64.75 -8.586 1 86.25 58 ARG B CA 1
ATOM 5779 C C . ARG B 1 58 ? 3.027 -63.375 -8.984 1 86.25 58 ARG B C 1
ATOM 5781 O O . ARG B 1 58 ? 3.73 -62.656 -9.695 1 86.25 58 ARG B O 1
ATOM 5788 N N . LEU B 1 59 ? 1.884 -63.094 -8.562 1 83.62 59 LEU B N 1
ATOM 5789 C CA . LEU B 1 59 ? 1.303 -61.812 -8.922 1 83.62 59 LEU B CA 1
ATOM 5790 C C . LEU B 1 59 ? 1.259 -60.875 -7.719 1 83.62 59 LEU B C 1
ATOM 5792 O O . LEU B 1 59 ? 1.128 -61.344 -6.582 1 83.62 59 LEU B O 1
ATOM 5796 N N . HIS B 1 60 ? 1.42 -59.625 -7.945 1 79.31 60 HIS B N 1
ATOM 5797 C CA . HIS B 1 60 ? 1.238 -58.656 -6.883 1 79.31 60 HIS B CA 1
ATOM 5798 C C . HIS B 1 60 ? -0.171 -58.719 -6.305 1 79.31 60 HIS B C 1
ATOM 5800 O O . HIS B 1 60 ? -1.151 -58.75 -7.055 1 79.31 60 HIS B O 1
ATOM 5806 N N . PRO B 1 61 ? -0.275 -58.625 -5.051 1 71.62 61 PRO B N 1
ATOM 5807 C CA . PRO B 1 61 ? -1.57 -58.875 -4.414 1 71.62 61 PRO B CA 1
ATOM 5808 C C . PRO B 1 61 ? -2.643 -57.875 -4.848 1 71.62 61 PRO B C 1
ATOM 5810 O O . PRO B 1 61 ? -3.795 -58.25 -5.07 1 71.62 61 PRO B O 1
ATOM 5813 N N . VAL B 1 62 ? -2.244 -56.719 -4.988 1 64.25 62 VAL B N 1
ATOM 5814 C CA . VAL B 1 62 ? -3.209 -55.688 -5.379 1 64.25 62 VAL B CA 1
ATOM 5815 C C . VAL B 1 62 ? -3.703 -55.969 -6.797 1 64.25 62 VAL B C 1
ATOM 5817 O O . VAL B 1 62 ? -4.879 -55.75 -7.102 1 64.25 62 VAL B O 1
ATOM 5820 N N . ASP B 1 63 ? -2.803 -56.438 -7.543 1 70.88 63 ASP B N 1
ATOM 5821 C CA . ASP B 1 63 ? -3.158 -56.656 -8.938 1 70.88 63 ASP B CA 1
ATOM 5822 C C . ASP B 1 63 ? -4.129 -57.844 -9.062 1 70.88 63 ASP B C 1
ATOM 5824 O O . ASP B 1 63 ? -4.98 -57.844 -9.953 1 70.88 63 ASP B O 1
ATOM 5828 N N . TRP B 1 64 ? -4.086 -58.719 -8.141 1 72.62 64 TRP B N 1
ATOM 5829 C CA . TRP B 1 64 ? -4.973 -59.875 -8.172 1 72.62 64 TRP B CA 1
ATOM 5830 C C . TRP B 1 64 ? -6.426 -59.469 -8.008 1 72.62 64 TRP B C 1
ATOM 5832 O O . TRP B 1 64 ? -7.309 -59.969 -8.711 1 72.62 64 TRP B O 1
ATOM 5842 N N . ASN B 1 65 ? -6.621 -58.562 -7.141 1 67.25 65 ASN B N 1
ATOM 5843 C CA . ASN B 1 65 ? -7.977 -58.062 -6.922 1 67.25 65 ASN B CA 1
ATOM 5844 C C . ASN B 1 65 ? -8.516 -57.344 -8.148 1 67.25 65 ASN B C 1
ATOM 5846 O O . ASN B 1 65 ? -9.688 -57.469 -8.484 1 67.25 65 ASN B O 1
ATOM 5850 N N . GLU B 1 66 ? -7.656 -56.656 -8.711 1 63.88 66 GLU B N 1
ATOM 5851 C CA . GLU B 1 66 ? -8.047 -55.938 -9.914 1 63.88 66 GLU B CA 1
ATOM 5852 C C . GLU B 1 66 ? -8.391 -56.906 -11.047 1 63.88 66 GLU B C 1
ATOM 5854 O O . GLU B 1 66 ? -9.352 -56.656 -11.789 1 63.88 66 GLU B O 1
ATOM 5859 N N . ILE B 1 67 ? -7.684 -57.938 -11.164 1 73.81 67 ILE B N 1
ATOM 5860 C CA . ILE B 1 67 ? -7.898 -58.938 -12.211 1 73.81 67 ILE B CA 1
ATOM 5861 C C . ILE B 1 67 ? -9.312 -59.5 -12.094 1 73.81 67 ILE B C 1
ATOM 5863 O O . ILE B 1 67 ? -10.031 -59.594 -13.094 1 73.81 67 ILE B O 1
ATOM 5867 N N . THR B 1 68 ? -9.656 -59.812 -10.906 1 70.12 68 THR B N 1
ATOM 5868 C CA . THR B 1 68 ? -10.969 -60.406 -10.688 1 70.12 68 THR B CA 1
ATOM 5869 C C . THR B 1 68 ? -12.078 -59.438 -11.039 1 70.12 68 THR B C 1
ATOM 5871 O O . THR B 1 68 ? -13.094 -59.812 -11.617 1 70.12 68 THR B O 1
ATOM 5874 N N . GLY B 1 69 ? -11.859 -58.219 -10.688 1 69.38 69 GLY B N 1
ATOM 5875 C CA . GLY B 1 69 ? -12.828 -57.188 -11.031 1 69.38 69 GLY B CA 1
ATOM 5876 C C . GLY B 1 69 ? -12.969 -56.969 -12.531 1 69.38 69 GLY B C 1
ATOM 5877 O O . GLY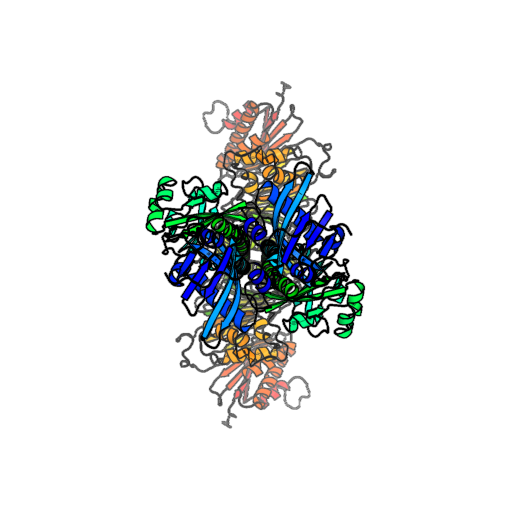 B 1 69 ? -14.086 -56.875 -13.047 1 69.38 69 GLY B O 1
ATOM 5878 N N . VAL B 1 70 ? -11.906 -56.938 -13.148 1 68.5 70 VAL B N 1
ATOM 5879 C CA . VAL B 1 70 ? -11.883 -56.688 -14.594 1 68.5 70 VAL B CA 1
ATOM 5880 C C . VAL B 1 70 ? -12.516 -57.875 -15.32 1 68.5 70 VAL B C 1
ATOM 5882 O O . VAL B 1 70 ? -13.266 -57.688 -16.281 1 68.5 70 VAL B O 1
ATOM 5885 N N . ILE B 1 71 ? -12.281 -59.031 -14.852 1 73.12 71 ILE B N 1
ATOM 5886 C CA . ILE B 1 71 ? -12.82 -60.219 -15.477 1 73.12 71 ILE B CA 1
ATOM 5887 C C . ILE B 1 71 ? -14.344 -60.25 -15.352 1 73.12 71 ILE B C 1
ATOM 5889 O O . ILE B 1 71 ? -15.047 -60.531 -16.328 1 73.12 71 ILE B O 1
ATOM 5893 N N . ARG B 1 72 ? -14.805 -59.938 -14.188 1 69 72 ARG B N 1
ATOM 5894 C CA . ARG B 1 72 ? -16.25 -59.906 -13.977 1 69 72 ARG B CA 1
ATOM 5895 C C . ARG B 1 72 ? -16.922 -58.875 -14.906 1 69 72 ARG B C 1
ATOM 5897 O O . ARG B 1 72 ? -17.969 -59.188 -15.5 1 69 72 ARG B O 1
ATOM 5904 N N . LEU B 1 73 ? -16.312 -57.781 -15 1 65.81 73 LEU B N 1
ATOM 5905 C CA . LEU B 1 73 ? -16.844 -56.75 -15.859 1 65.81 73 LEU B CA 1
ATOM 5906 C C . LEU B 1 73 ? -16.828 -57.156 -17.312 1 65.81 73 LEU B C 1
ATOM 5908 O O . LEU B 1 73 ? -17.797 -56.938 -18.047 1 65.81 73 LEU B O 1
ATOM 5912 N N . ALA B 1 74 ? -15.781 -57.75 -17.688 1 71.5 74 ALA B N 1
ATOM 5913 C CA . ALA B 1 74 ? -15.641 -58.188 -19.078 1 71.5 74 ALA B CA 1
ATOM 5914 C C . ALA B 1 74 ? -16.688 -59.25 -19.422 1 71.5 74 ALA B C 1
ATOM 5916 O O . ALA B 1 74 ? -17.219 -59.25 -20.531 1 71.5 74 ALA B O 1
ATOM 5917 N N . VAL B 1 75 ? -16.938 -60.094 -18.547 1 71.88 75 VAL B N 1
ATOM 5918 C CA . VAL B 1 75 ? -17.938 -61.125 -18.766 1 71.88 75 VAL B CA 1
ATOM 5919 C C . VAL B 1 75 ? -19.328 -60.469 -18.891 1 71.88 75 VAL B C 1
ATOM 5921 O O . VAL B 1 75 ? -20.094 -60.844 -19.781 1 71.88 75 VAL B O 1
ATOM 5924 N N . ALA B 1 76 ? -19.562 -59.562 -18.047 1 69.06 76 ALA B N 1
ATOM 5925 C CA . ALA B 1 76 ? -20.859 -58.875 -18.047 1 69.06 76 ALA B CA 1
ATOM 5926 C C . ALA B 1 76 ? -21.078 -58.125 -19.359 1 69.06 76 ALA B C 1
ATOM 5928 O O . ALA B 1 76 ? -22.188 -58.125 -19.891 1 69.06 76 ALA B O 1
ATOM 5929 N N . GLU B 1 77 ? -19.984 -57.625 -19.859 1 65.88 77 GLU B N 1
ATOM 5930 C CA . GLU B 1 77 ? -20.109 -56.781 -21.031 1 65.88 77 GLU B CA 1
ATOM 5931 C C . GLU B 1 77 ? -19.797 -57.562 -22.312 1 65.88 77 GLU B C 1
ATOM 5933 O O . GLU B 1 77 ? -20.016 -57.062 -23.422 1 65.88 77 GLU B O 1
ATOM 5938 N N . GLY B 1 78 ? -19.391 -58.719 -22.078 1 68.31 78 GLY B N 1
ATOM 5939 C CA . GLY B 1 78 ? -19.031 -59.5 -23.25 1 68.31 78 GLY B CA 1
ATOM 5940 C C . GLY B 1 78 ? -17.828 -58.969 -23.984 1 68.31 78 GLY B C 1
ATOM 5941 O O . GLY B 1 78 ? -17.781 -59 -25.219 1 68.31 78 GLY B O 1
ATOM 5942 N N . THR B 1 79 ? -16.938 -58.312 -23.234 1 72.25 79 THR B N 1
ATOM 5943 C CA . THR B 1 79 ? -15.742 -57.719 -23.828 1 72.25 79 THR B CA 1
ATOM 5944 C C . THR B 1 79 ? -14.484 -58.469 -23.375 1 72.25 79 THR B C 1
ATOM 5946 O O . THR B 1 79 ? -14.57 -59.438 -22.625 1 72.25 79 THR B O 1
ATOM 5949 N N . LEU B 1 80 ? -13.328 -58.031 -23.906 1 74.94 80 LEU B N 1
ATOM 5950 C CA . LEU B 1 80 ? -12.039 -58.594 -23.5 1 74.94 80 LEU B CA 1
ATOM 5951 C C . LEU B 1 80 ? -11.578 -57.969 -22.172 1 74.94 80 LEU B C 1
ATOM 5953 O O . LEU B 1 80 ? -11.875 -56.812 -21.875 1 74.94 80 LEU B O 1
ATOM 5957 N N . ALA B 1 81 ? -11.055 -58.875 -21.422 1 75.31 81 ALA B N 1
ATOM 5958 C CA . ALA B 1 81 ? -10.422 -58.406 -20.188 1 75.31 81 ALA B CA 1
ATOM 5959 C C . ALA B 1 81 ? -8.93 -58.156 -20.406 1 75.31 81 ALA B C 1
ATOM 5961 O O . ALA B 1 81 ? -8.203 -59.031 -20.875 1 75.31 81 ALA B O 1
ATOM 5962 N N . GLU B 1 82 ? -8.531 -56.906 -20.234 1 72.88 82 GLU B N 1
ATOM 5963 C CA . GLU B 1 82 ? -7.113 -56.562 -20.297 1 72.88 82 GLU B CA 1
ATOM 5964 C C . GLU B 1 82 ? -6.621 -55.969 -18.969 1 72.88 82 GLU B C 1
ATOM 5966 O O . GLU B 1 82 ? -7.234 -55.062 -18.422 1 72.88 82 GLU B O 1
ATOM 5971 N N . VAL B 1 83 ? -5.504 -56.594 -18.438 1 72.38 83 VAL B N 1
ATOM 5972 C CA . VAL B 1 83 ? -4.973 -56.125 -17.156 1 72.38 83 VAL B CA 1
ATOM 5973 C C . VAL B 1 83 ? -3.447 -56.156 -17.203 1 72.38 83 VAL B C 1
ATOM 5975 O O . VAL B 1 83 ? -2.846 -57 -17.875 1 72.38 83 VAL B O 1
ATOM 5978 N N . ARG B 1 84 ? -2.848 -55.188 -16.594 1 72.38 84 ARG B N 1
ATOM 5979 C CA . ARG B 1 84 ? -1.413 -55.219 -16.312 1 72.38 84 ARG B CA 1
ATOM 5980 C C . ARG B 1 84 ? -1.125 -55.812 -14.945 1 72.38 84 ARG B C 1
ATOM 5982 O O . ARG B 1 84 ? -1.779 -55.469 -13.961 1 72.38 84 ARG B O 1
ATOM 5989 N N . ILE B 1 85 ? -0.162 -56.688 -14.992 1 77 85 ILE B N 1
ATOM 5990 C CA . ILE B 1 85 ? 0.095 -57.469 -13.781 1 77 85 ILE B CA 1
ATOM 5991 C C . ILE B 1 85 ? 1.586 -57.438 -13.453 1 77 85 ILE B C 1
ATOM 5993 O O . ILE B 1 85 ? 2.428 -57.656 -14.328 1 77 85 ILE B O 1
ATOM 5997 N N . ARG B 1 86 ? 1.9 -57 -12.234 1 79.81 86 ARG B N 1
ATOM 5998 C CA . ARG B 1 86 ? 3.27 -57.094 -11.742 1 79.81 86 ARG B CA 1
ATOM 5999 C C . ARG B 1 86 ? 3.58 -58.531 -11.32 1 79.81 86 ARG B C 1
ATOM 6001 O O . ARG B 1 86 ? 2.893 -59.094 -10.469 1 79.81 86 ARG B O 1
ATOM 6008 N N . ILE B 1 87 ? 4.543 -59.062 -11.961 1 84.12 87 ILE B N 1
ATOM 6009 C CA . ILE B 1 87 ? 4.98 -60.406 -11.625 1 84.12 87 ILE B CA 1
ATOM 6010 C C . ILE B 1 87 ? 6.043 -60.344 -10.531 1 84.12 87 ILE B C 1
ATOM 6012 O O . ILE B 1 87 ? 7.012 -59.594 -10.641 1 84.12 87 ILE B O 1
ATOM 6016 N N . MET B 1 88 ? 5.816 -61.094 -9.523 1 82.62 88 MET B N 1
ATOM 6017 C CA . MET B 1 88 ? 6.695 -61.062 -8.359 1 82.62 88 MET B CA 1
ATOM 6018 C C . MET B 1 88 ? 7.543 -62.312 -8.281 1 82.62 88 MET B C 1
ATOM 6020 O O . MET B 1 88 ? 7.125 -63.375 -8.75 1 82.62 88 MET B O 1
ATOM 6024 N N . ASP B 1 89 ? 8.773 -62.156 -7.82 1 79.44 89 ASP B N 1
ATOM 6025 C CA . ASP B 1 89 ? 9.57 -63.344 -7.535 1 79.44 89 ASP B CA 1
ATOM 6026 C C . ASP B 1 89 ? 9.242 -63.906 -6.156 1 79.44 89 ASP B C 1
ATOM 6028 O O . ASP B 1 89 ? 8.359 -63.406 -5.465 1 79.44 89 ASP B O 1
ATOM 6032 N N . GLU B 1 90 ? 9.938 -65.062 -5.77 1 73.12 90 GLU B N 1
ATOM 6033 C CA . GLU B 1 90 ? 9.68 -65.812 -4.527 1 73.12 90 GLU B CA 1
ATOM 6034 C C . GLU B 1 90 ? 9.961 -64.938 -3.312 1 73.12 90 GLU B C 1
ATOM 6036 O O . GLU B 1 90 ? 9.414 -65.125 -2.232 1 73.12 90 GLU B O 1
ATOM 6041 N N . GLN B 1 91 ? 10.742 -63.844 -3.521 1 72.5 91 GLN B N 1
ATOM 6042 C CA . GLN B 1 91 ? 11.133 -62.969 -2.414 1 72.5 91 GLN B CA 1
ATOM 6043 C C . GLN B 1 91 ? 10.227 -61.75 -2.332 1 72.5 91 GLN B C 1
ATOM 6045 O O . GLN B 1 91 ? 10.43 -60.875 -1.493 1 72.5 91 GLN B O 1
ATOM 6050 N N . GLY B 1 92 ? 9.289 -61.562 -3.156 1 70.31 92 GLY B N 1
ATOM 6051 C CA . GLY B 1 92 ? 8.312 -60.469 -3.133 1 70.31 92 GLY B CA 1
ATOM 6052 C C . GLY B 1 92 ? 8.734 -59.281 -3.959 1 70.31 92 GLY B C 1
ATOM 6053 O O . GLY B 1 92 ? 8.164 -58.188 -3.818 1 70.31 92 GLY B O 1
ATOM 6054 N N . ARG B 1 93 ? 9.75 -59.438 -4.746 1 73.62 93 ARG B N 1
ATOM 6055 C CA . ARG B 1 93 ? 10.188 -58.344 -5.621 1 73.62 93 ARG B CA 1
ATOM 6056 C C . ARG B 1 93 ? 9.508 -58.438 -6.984 1 73.62 93 ARG B C 1
ATOM 6058 O O . ARG B 1 93 ? 9.289 -59.531 -7.504 1 73.62 93 ARG B O 1
ATOM 6065 N N . VAL B 1 94 ? 9.266 -57.281 -7.508 1 74.31 94 VAL B N 1
ATOM 6066 C CA . VAL B 1 94 ? 8.625 -57.25 -8.82 1 74.31 94 VAL B CA 1
ATOM 6067 C C . VAL B 1 94 ? 9.648 -57.594 -9.898 1 74.31 94 VAL B C 1
ATOM 6069 O O . VAL B 1 94 ? 10.664 -56.906 -10.047 1 74.31 94 VAL B O 1
ATOM 6072 N N . LEU B 1 95 ? 9.461 -58.688 -10.656 1 77.62 95 LEU B N 1
ATOM 6073 C CA . LEU B 1 95 ? 10.344 -59.156 -11.719 1 77.62 95 LEU B CA 1
ATOM 6074 C C . LEU B 1 95 ? 10.086 -58.375 -13.016 1 77.62 95 LEU B C 1
ATOM 6076 O O . LEU B 1 95 ? 11.023 -57.969 -13.695 1 77.62 95 LEU B O 1
ATOM 6080 N N . ARG B 1 96 ? 8.867 -58.281 -13.312 1 76.38 96 ARG B N 1
ATOM 6081 C CA . ARG B 1 96 ? 8.445 -57.625 -14.555 1 76.38 96 ARG B CA 1
ATOM 6082 C C . ARG B 1 96 ? 6.953 -57.312 -14.523 1 76.38 96 ARG B C 1
ATOM 6084 O O . ARG B 1 96 ? 6.227 -57.812 -13.656 1 76.38 96 ARG B O 1
ATOM 6091 N N . VAL B 1 97 ? 6.66 -56.344 -15.336 1 76.06 97 VAL B N 1
ATOM 6092 C CA . VAL B 1 97 ? 5.238 -56.094 -15.547 1 76.06 97 VAL B CA 1
ATOM 6093 C C . VAL B 1 97 ? 4.781 -56.719 -16.844 1 76.06 97 VAL B C 1
ATOM 6095 O O . VAL B 1 97 ? 5.453 -56.625 -17.875 1 76.06 97 VAL B O 1
ATOM 6098 N N . VAL B 1 98 ? 3.631 -57.469 -16.719 1 80.94 98 VAL B N 1
ATOM 6099 C CA . VAL B 1 98 ? 3.107 -58.125 -17.906 1 80.94 98 VAL B CA 1
ATOM 6100 C C . VAL B 1 98 ? 1.682 -57.656 -18.172 1 80.94 98 VAL B C 1
ATOM 6102 O O . VAL B 1 98 ? 0.986 -57.219 -17.25 1 80.94 98 VAL B O 1
ATOM 6105 N N . ARG B 1 99 ? 1.396 -57.625 -19.422 1 80 99 ARG B N 1
ATOM 6106 C CA . ARG B 1 99 ? 0.02 -57.406 -19.844 1 80 99 ARG B CA 1
ATOM 6107 C C . ARG B 1 99 ? -0.67 -58.719 -20.203 1 80 99 ARG B C 1
ATOM 6109 O O . ARG B 1 99 ? -0.143 -59.5 -20.984 1 80 99 ARG B O 1
ATOM 6116 N N . SER B 1 100 ? -1.846 -58.844 -19.578 1 82.38 100 SER B N 1
ATOM 6117 C CA . SER B 1 100 ? -2.648 -60.031 -19.875 1 82.38 100 SER B CA 1
ATOM 6118 C C . SER B 1 100 ? -3.934 -59.656 -20.609 1 82.38 100 SER B C 1
ATOM 6120 O O . SER B 1 100 ? -4.641 -58.719 -20.188 1 82.38 100 SER B O 1
ATOM 6122 N N . ARG B 1 101 ? -4.16 -60.188 -21.75 1 80.62 101 ARG B N 1
ATOM 6123 C CA . ARG B 1 101 ? -5.402 -60.062 -22.5 1 80.62 101 ARG B CA 1
ATOM 6124 C C . ARG B 1 101 ? -6.133 -61.406 -22.562 1 80.62 101 ARG B C 1
ATOM 6126 O O . ARG B 1 101 ? -5.531 -62.438 -22.906 1 80.62 101 ARG B O 1
ATOM 6133 N N . SER B 1 102 ? -7.438 -61.344 -22.125 1 83.81 102 SER B N 1
ATOM 6134 C CA . SER B 1 102 ? -8.148 -62.625 -22.109 1 83.81 102 SER B CA 1
ATOM 6135 C C . SER B 1 102 ? -9.625 -62.438 -22.453 1 83.81 102 SER B C 1
ATOM 6137 O O . SER B 1 102 ? -10.164 -61.344 -22.328 1 83.81 102 SER B O 1
ATOM 6139 N N . LYS B 1 103 ? -10.195 -63.406 -23.016 1 78.25 103 LYS B N 1
ATOM 6140 C CA . LYS B 1 103 ? -11.641 -63.5 -23.234 1 78.25 103 LYS B CA 1
ATOM 6141 C C . LYS B 1 103 ? -12.289 -64.438 -22.234 1 78.25 103 LYS B C 1
ATOM 6143 O O . LYS B 1 103 ? -12.156 -65.688 -22.375 1 78.25 103 LYS B O 1
ATOM 6148 N N . PRO B 1 104 ? -12.938 -63.781 -21.281 1 79.94 104 PRO B N 1
ATOM 6149 C CA . PRO B 1 104 ? -13.57 -64.688 -20.281 1 79.94 104 PRO B CA 1
ATOM 6150 C C . PRO B 1 104 ? -14.898 -65.25 -20.781 1 79.94 104 PRO B C 1
ATOM 6152 O O . PRO B 1 104 ? -15.617 -64.562 -21.547 1 79.94 104 PRO B O 1
ATOM 6155 N N . SER B 1 105 ? -15.125 -66.5 -20.609 1 78.06 105 SER B N 1
ATOM 6156 C CA . SER B 1 105 ? -16.406 -67.188 -20.859 1 78.06 105 SER B CA 1
ATOM 6157 C C . SER B 1 105 ? -16.953 -67.812 -19.578 1 78.06 105 SER B C 1
ATOM 6159 O O . SER B 1 105 ? -16.219 -68.375 -18.781 1 78.06 105 SER B O 1
ATOM 6161 N N . TYR B 1 106 ? -18.188 -67.5 -19.344 1 79.12 106 TYR B N 1
ATOM 6162 C CA . TYR B 1 106 ? -18.859 -68 -18.156 1 79.12 106 TYR B CA 1
ATOM 6163 C C . TYR B 1 106 ? -19.562 -69.312 -18.453 1 79.12 106 TYR B C 1
ATOM 6165 O O . TYR B 1 106 ? -20.328 -69.438 -19.422 1 79.12 106 TYR B O 1
ATOM 6173 N N . ASP B 1 107 ? -19.188 -70.312 -17.844 1 74.38 107 ASP B N 1
ATOM 6174 C CA . ASP B 1 107 ? -19.891 -71.625 -17.922 1 74.38 107 ASP B CA 1
ATOM 6175 C C . ASP B 1 107 ? -21.016 -71.688 -16.891 1 74.38 107 ASP B C 1
ATOM 6177 O O . ASP B 1 107 ? -20.766 -71.812 -15.695 1 74.38 107 ASP B O 1
ATOM 6181 N N . PRO B 1 108 ? -22.234 -71.5 -17.281 1 76.19 108 PRO B N 1
ATOM 6182 C CA . PRO B 1 108 ? -23.359 -71.5 -16.344 1 76.19 108 PRO B CA 1
ATOM 6183 C C . PRO B 1 108 ? -23.516 -72.812 -15.594 1 76.19 108 PRO B C 1
ATOM 6185 O O . PRO B 1 108 ? -24.078 -72.875 -14.5 1 76.19 108 PRO B O 1
ATOM 6188 N N . GLU B 1 109 ? -23.219 -74 -16.156 1 76.12 109 GLU B N 1
ATOM 6189 C CA . GLU B 1 109 ? -23.391 -75.312 -15.5 1 76.12 109 GLU B CA 1
ATOM 6190 C C . GLU B 1 109 ? -22.422 -75.438 -14.328 1 76.12 109 GLU B C 1
ATOM 6192 O O . GLU B 1 109 ? -22.797 -75.938 -13.266 1 76.12 109 GLU B O 1
ATOM 6197 N N . ARG B 1 110 ? -21.25 -74.938 -14.484 1 77.81 110 ARG B N 1
ATOM 6198 C CA . ARG B 1 110 ? -20.234 -75.062 -13.453 1 77.81 110 ARG B CA 1
ATOM 6199 C C . ARG B 1 110 ? -20.078 -73.812 -12.625 1 77.81 110 ARG B C 1
ATOM 6201 O O . ARG B 1 110 ? -19.312 -73.812 -11.664 1 77.81 110 ARG B O 1
ATOM 6208 N N . HIS B 1 111 ? -20.922 -72.75 -12.93 1 77.56 111 HIS B N 1
ATOM 6209 C CA . HIS B 1 111 ? -20.844 -71.5 -12.281 1 77.56 111 HIS B CA 1
ATOM 6210 C C . HIS B 1 111 ? -19.391 -71 -12.172 1 77.56 111 HIS B C 1
ATOM 6212 O O . HIS B 1 111 ? -18.953 -70.562 -11.102 1 77.56 111 HIS B O 1
ATOM 6218 N N . SER B 1 112 ? -18.672 -71.25 -13.211 1 80.69 112 SER B N 1
ATOM 6219 C CA . SER B 1 112 ? -17.266 -70.938 -13.211 1 80.69 112 SER B CA 1
ATOM 6220 C C . SER B 1 112 ? -16.859 -70.25 -14.516 1 80.69 112 SER B C 1
ATOM 6222 O O . SER B 1 112 ? -17.641 -70.188 -15.477 1 80.69 112 SER B O 1
ATOM 6224 N N . TYR B 1 113 ? -15.703 -69.5 -14.43 1 82.38 113 TYR B N 1
ATOM 6225 C CA . TYR B 1 113 ? -15.18 -68.812 -15.602 1 82.38 113 TYR B CA 1
ATOM 6226 C C . TYR B 1 113 ? -14.07 -69.625 -16.25 1 82.38 113 TYR B C 1
ATOM 6228 O O . TYR B 1 113 ? -13.32 -70.312 -15.57 1 82.38 113 TYR B O 1
ATOM 6236 N N . GLU B 1 114 ? -14.102 -69.688 -17.547 1 84.06 114 GLU B N 1
ATOM 6237 C CA . GLU B 1 114 ? -12.953 -70.188 -18.328 1 84.06 114 GLU B CA 1
ATOM 6238 C C . GLU B 1 114 ? -12.328 -69.062 -19.125 1 84.06 114 GLU B C 1
ATOM 6240 O O . GLU B 1 114 ? -13.023 -68.312 -19.844 1 84.06 114 GLU B O 1
ATOM 6245 N N . LEU B 1 115 ? -11.039 -68.875 -18.812 1 85.88 115 LEU B N 1
ATOM 6246 C CA . LEU B 1 115 ? -10.344 -67.75 -19.469 1 85.88 115 LEU B CA 1
ATOM 6247 C C . LEU B 1 115 ? -9.148 -68.25 -20.266 1 85.88 115 LEU B C 1
ATOM 6249 O O . LEU B 1 115 ? -8.43 -69.125 -19.797 1 85.88 115 LEU B O 1
ATOM 6253 N N . THR B 1 116 ? -9.055 -67.875 -21.5 1 84.81 116 THR B N 1
ATOM 6254 C CA . THR B 1 116 ? -7.855 -68.062 -22.312 1 84.81 116 THR B CA 1
ATOM 6255 C C . THR B 1 116 ? -7.285 -66.75 -22.75 1 84.81 116 THR B C 1
ATOM 6257 O O . THR B 1 116 ? -8.031 -65.875 -23.172 1 84.81 116 THR B O 1
ATOM 6260 N N . GLY B 1 117 ? -6.039 -66.562 -22.5 1 86.69 117 GLY B N 1
ATOM 6261 C CA . GLY B 1 117 ? -5.484 -65.312 -22.812 1 86.69 117 GLY B CA 1
ATOM 6262 C C . GLY B 1 117 ? -4.012 -65.312 -23.188 1 86.69 117 GLY B C 1
ATOM 6263 O O . GLY B 1 117 ? -3.434 -66.438 -23.297 1 86.69 117 GLY B O 1
ATOM 6264 N N . THR B 1 118 ? -3.459 -64.188 -23.516 1 84.75 118 THR B N 1
ATOM 6265 C CA . THR B 1 118 ? -2.045 -63.969 -23.828 1 84.75 118 THR B CA 1
ATOM 6266 C C . THR B 1 118 ? -1.363 -63.156 -22.734 1 84.75 118 THR B C 1
ATOM 6268 O O . THR B 1 118 ? -2.023 -62.406 -22 1 84.75 118 THR B O 1
ATOM 6271 N N . LEU B 1 119 ? -0.154 -63.438 -22.5 1 84.5 119 LEU B N 1
ATOM 6272 C CA . LEU B 1 119 ? 0.714 -62.719 -21.578 1 84.5 119 LEU B CA 1
ATOM 6273 C C . LEU B 1 119 ? 1.912 -62.125 -22.312 1 84.5 119 LEU B C 1
ATOM 6275 O O . LEU B 1 119 ? 2.586 -62.812 -23.078 1 84.5 119 LEU B O 1
ATOM 6279 N N . GLN B 1 120 ? 2.068 -60.875 -22.219 1 80 120 GLN B N 1
ATOM 6280 C CA . GLN B 1 120 ? 3.203 -60.219 -22.844 1 80 120 GLN B CA 1
ATOM 6281 C C . GLN B 1 120 ? 3.926 -59.312 -21.844 1 80 120 GLN B C 1
ATOM 6283 O O . GLN B 1 120 ? 3.291 -58.688 -21 1 80 120 GLN B O 1
ATOM 6288 N N . GLU B 1 121 ? 5.227 -59.531 -21.844 1 73.19 121 GLU B N 1
ATOM 6289 C CA . GLU B 1 121 ? 5.98 -58.594 -21 1 73.19 121 GLU B CA 1
ATOM 6290 C C . GLU B 1 121 ? 5.875 -57.156 -21.516 1 73.19 121 GLU B C 1
ATOM 6292 O O . GLU B 1 121 ? 5.984 -56.938 -22.719 1 73.19 121 GLU B O 1
ATOM 6297 N N . VAL B 1 122 ? 5.383 -56.469 -20.766 1 59.5 122 VAL B N 1
ATOM 6298 C CA . VAL B 1 122 ? 5.293 -55.062 -21.109 1 59.5 122 VAL B CA 1
ATOM 6299 C C . VAL B 1 122 ? 6.566 -54.344 -20.688 1 59.5 122 VAL B C 1
ATOM 6301 O O . VAL B 1 122 ? 7.031 -54.5 -19.547 1 59.5 122 VAL B O 1
ATOM 6304 N N . THR B 1 123 ? 7.602 -54.312 -21.578 1 46.47 123 THR B N 1
ATOM 6305 C CA . THR B 1 123 ? 8.805 -53.594 -21.203 1 46.47 123 THR B CA 1
ATOM 6306 C C . THR B 1 123 ? 8.453 -52.188 -20.719 1 46.47 123 THR B C 1
ATOM 6308 O O . THR B 1 123 ? 7.629 -51.5 -21.328 1 46.47 123 THR B O 1
ATOM 6311 N N . GLU B 1 124 ? 8.555 -52.062 -19.547 1 41.47 124 GLU B N 1
ATOM 6312 C CA . GLU B 1 124 ? 8.539 -50.656 -19.156 1 41.47 124 GLU B CA 1
ATOM 6313 C C . GLU B 1 124 ? 9.344 -49.812 -20.125 1 41.47 124 GLU B C 1
ATOM 6315 O O . GLU B 1 124 ? 10.43 -50.219 -20.547 1 41.47 124 GLU B O 1
ATOM 6320 N N . PRO B 1 125 ? 8.703 -49.062 -21.094 1 37.47 125 PRO B N 1
ATOM 6321 C CA . PRO B 1 125 ? 9.68 -48.438 -21.969 1 37.47 125 PRO B CA 1
ATOM 6322 C C . PRO B 1 125 ? 11.031 -48.219 -21.281 1 37.47 125 PRO B C 1
ATOM 6324 O O . PRO B 1 125 ? 11.102 -48.125 -20.062 1 37.47 125 PRO B O 1
ATOM 6327 N N . ALA B 1 126 ? 12.148 -48.812 -21.828 1 32.94 126 ALA B N 1
ATOM 6328 C CA . ALA B 1 126 ? 13.414 -48.406 -21.25 1 32.94 126 ALA B CA 1
ATOM 6329 C C . ALA B 1 126 ? 13.289 -47.031 -20.594 1 32.94 126 ALA B C 1
ATOM 6331 O O . ALA B 1 126 ? 12.492 -46.188 -21.047 1 32.94 126 ALA B O 1
ATOM 6332 N N . PRO B 1 127 ? 14 -46.656 -19.578 1 31.19 127 PRO B N 1
ATOM 6333 C CA . PRO B 1 127 ? 14.242 -45.281 -19.156 1 31.19 127 PRO B CA 1
ATOM 6334 C C . PRO B 1 127 ? 14.57 -44.344 -20.312 1 31.19 127 PRO B C 1
ATOM 6336 O O . PRO B 1 127 ? 15.445 -44.656 -21.125 1 31.19 127 PRO B O 1
ATOM 6339 N N . GLY B 1 128 ? 13.562 -43.562 -21 1 31.62 128 GLY B N 1
ATOM 6340 C CA . GLY B 1 128 ? 13.617 -42.719 -22.172 1 31.62 128 GLY B CA 1
ATOM 6341 C C . GLY B 1 128 ? 12.555 -43.031 -23.203 1 31.62 128 GLY B C 1
ATOM 6342 O O . GLY B 1 128 ? 12.391 -42.312 -24.188 1 31.62 128 GLY B O 1
ATOM 6343 N N . THR B 1 129 ? 12.219 -44.438 -23.547 1 31.12 129 THR B N 1
ATOM 6344 C CA . THR B 1 129 ? 11.414 -44.688 -24.734 1 31.12 129 THR B CA 1
ATOM 6345 C C . THR B 1 129 ? 9.93 -44.719 -24.391 1 31.12 129 THR B C 1
ATOM 6347 O O . THR B 1 129 ? 9.555 -44.938 -23.25 1 31.12 129 THR B O 1
ATOM 6350 N N . ALA B 1 130 ? 8.891 -44.656 -25.375 1 33.16 130 ALA B N 1
ATOM 6351 C CA . ALA B 1 130 ? 7.477 -44.281 -25.391 1 33.16 130 ALA B CA 1
ATOM 6352 C C . ALA B 1 130 ? 6.613 -45.344 -24.734 1 33.16 130 ALA B C 1
ATOM 6354 O O . ALA B 1 130 ? 5.664 -45.031 -24.016 1 33.16 130 ALA B O 1
ATOM 6355 N N . ALA B 1 131 ? 6.605 -46.656 -25.031 1 33.72 131 ALA B N 1
ATOM 6356 C CA . ALA B 1 131 ? 5.645 -47.75 -24.875 1 33.72 131 ALA B CA 1
ATOM 6357 C C . ALA B 1 131 ? 5.66 -48.281 -23.453 1 33.72 131 ALA B C 1
ATOM 6359 O O . ALA B 1 131 ? 4.633 -48.75 -22.938 1 33.72 131 ALA B O 1
ATOM 6360 N N . GLY B 1 132 ? 6.785 -48.719 -22.828 1 32.31 132 GLY B N 1
ATOM 6361 C CA . GLY B 1 132 ? 6.906 -49.469 -21.609 1 32.31 132 GLY B CA 1
ATOM 6362 C C . GLY B 1 132 ? 6.191 -48.844 -20.438 1 32.31 132 GLY B C 1
ATOM 6363 O O . GLY B 1 132 ? 6.129 -49.406 -19.344 1 32.31 132 GLY B O 1
ATOM 6364 N N . ARG B 1 133 ? 6.305 -47.625 -20.219 1 33.97 133 ARG B N 1
ATOM 6365 C CA . ARG B 1 133 ? 5.793 -46.812 -19.109 1 33.97 133 ARG B CA 1
ATOM 6366 C C . ARG B 1 133 ? 4.27 -46.875 -19.062 1 33.97 133 ARG B C 1
ATOM 6368 O O . ARG B 1 133 ? 3.646 -46.156 -18.266 1 33.97 133 ARG B O 1
ATOM 6375 N N . SER B 1 134 ? 3.477 -47.75 -19.781 1 30.47 134 SER B N 1
ATOM 6376 C CA . SER B 1 134 ? 2.086 -47.406 -20.047 1 30.47 134 SER B CA 1
ATOM 6377 C C . SER B 1 134 ? 1.146 -48.031 -19.031 1 30.47 134 SER B C 1
ATOM 6379 O O . SER B 1 134 ? 0.187 -47.406 -18.578 1 30.47 134 SER B O 1
ATOM 6381 N N . ALA B 1 135 ? 1.127 -49.562 -18.781 1 32.88 135 ALA B N 1
ATOM 6382 C CA . ALA B 1 135 ? -0.095 -50.156 -18.234 1 32.88 135 ALA B CA 1
ATOM 6383 C C . ALA B 1 135 ? -0.203 -49.938 -16.734 1 32.88 135 ALA B C 1
ATOM 6385 O O . ALA B 1 135 ? -1.25 -49.5 -16.25 1 32.88 135 ALA B O 1
ATOM 6386 N N . VAL B 1 136 ? 0.496 -50.812 -15.766 1 32.03 136 VAL B N 1
ATOM 6387 C CA . VAL B 1 136 ? 0.517 -50.656 -14.32 1 32.03 136 VAL B CA 1
ATOM 6388 C C . VAL B 1 136 ? 0.94 -49.219 -13.969 1 32.03 136 VAL B C 1
ATOM 6390 O O . VAL B 1 136 ? 0.504 -48.688 -12.961 1 32.03 136 VAL B O 1
ATOM 6393 N N . THR B 1 137 ? 1.783 -48.75 -14.688 1 37.53 137 THR B N 1
ATOM 6394 C CA . THR B 1 137 ? 2.426 -47.438 -14.773 1 37.53 137 THR B CA 1
ATOM 6395 C C . THR B 1 137 ? 1.428 -46.375 -15.219 1 37.53 137 THR B C 1
ATOM 6397 O O . THR B 1 137 ? 1.614 -45.188 -14.953 1 37.53 137 THR B O 1
ATOM 6400 N N . GLY B 1 138 ? 0.449 -47.094 -15.805 1 40.81 138 GLY B N 1
ATOM 6401 C CA . GLY B 1 138 ? -0.612 -46.188 -16.25 1 40.81 138 GLY B CA 1
ATOM 6402 C C . GLY B 1 138 ? -1.409 -45.594 -15.102 1 40.81 138 GLY B C 1
ATOM 6403 O O . GLY B 1 138 ? -1.646 -44.375 -15.062 1 40.81 138 GLY B O 1
ATOM 6404 N N . ASP B 1 139 ? -1.878 -46.844 -14.227 1 43.59 139 ASP B N 1
ATOM 6405 C CA . ASP B 1 139 ? -2.646 -46.312 -13.086 1 43.59 139 ASP B CA 1
ATOM 6406 C C . ASP B 1 139 ? -1.779 -45.469 -12.18 1 43.59 139 ASP B C 1
ATOM 6408 O O . ASP B 1 139 ? -2.223 -44.406 -11.711 1 43.59 139 ASP B O 1
ATOM 6412 N N . TRP B 1 140 ? -0.555 -46.188 -11.875 1 49.97 140 TRP B N 1
ATOM 6413 C CA . TRP B 1 140 ? 0.347 -45.375 -11.078 1 49.97 140 TRP B CA 1
ATOM 6414 C C . TRP B 1 140 ? 0.642 -44.062 -11.781 1 49.97 140 TRP B C 1
ATOM 6416 O O . TRP B 1 140 ? 0.646 -43 -11.148 1 49.97 140 TRP B O 1
ATOM 6426 N N . ARG B 1 141 ? 0.952 -44.25 -13.016 1 55.41 141 ARG B N 1
ATOM 6427 C CA . ARG B 1 141 ? 1.198 -43.031 -13.781 1 55.41 141 ARG B CA 1
ATOM 6428 C C . ARG B 1 141 ? -0.023 -42.125 -13.758 1 55.41 141 ARG B C 1
ATOM 6430 O O . ARG B 1 141 ? 0.111 -40.906 -13.641 1 55.41 141 ARG B O 1
ATOM 6437 N N . ARG B 1 142 ? -1.161 -42.844 -13.828 1 57.94 142 ARG B N 1
ATOM 6438 C CA . ARG B 1 142 ? -2.383 -42.031 -13.766 1 57.94 142 ARG B CA 1
ATOM 6439 C C . ARG B 1 142 ? -2.551 -41.406 -12.391 1 57.94 142 ARG B C 1
ATOM 6441 O O . ARG B 1 142 ? -2.936 -40.25 -12.281 1 57.94 142 ARG B O 1
ATOM 6448 N N . SER B 1 143 ? -2.293 -42.312 -11.453 1 65.31 143 SER B N 1
ATOM 6449 C CA . SER B 1 143 ? -2.408 -41.781 -10.094 1 65.31 143 SER B CA 1
ATOM 6450 C C . SER B 1 143 ? -1.406 -40.656 -9.852 1 65.31 143 SER B C 1
ATOM 6452 O O . SER B 1 143 ? -1.737 -39.656 -9.219 1 65.31 143 SER B O 1
ATOM 6454 N N . ARG B 1 144 ? -0.224 -40.938 -10.414 1 70.06 144 ARG B N 1
ATOM 6455 C CA . ARG B 1 144 ? 0.814 -39.906 -10.273 1 70.06 144 ARG B CA 1
ATOM 6456 C C . ARG B 1 144 ? 0.419 -38.625 -10.984 1 70.06 144 ARG B C 1
ATOM 6458 O O . ARG B 1 144 ? 0.593 -37.531 -10.445 1 70.06 144 ARG B O 1
ATOM 6465 N N . GLU B 1 145 ? -0.04 -38.812 -12.125 1 70.12 145 GLU B N 1
ATOM 6466 C CA . GLU B 1 145 ? -0.451 -37.625 -12.906 1 70.12 145 GLU B CA 1
ATOM 6467 C C . GLU B 1 145 ? -1.604 -36.906 -12.234 1 70.12 145 GLU B C 1
ATOM 6469 O O . GLU B 1 145 ? -1.61 -35.656 -12.188 1 70.12 145 GLU B O 1
ATOM 6474 N N . ALA B 1 146 ? -2.533 -37.75 -11.852 1 71.88 146 ALA B N 1
ATOM 6475 C CA . ALA B 1 146 ? -3.656 -37.125 -11.141 1 71.88 146 ALA B CA 1
ATOM 6476 C C . ALA B 1 146 ? -3.182 -36.375 -9.898 1 71.88 146 ALA B C 1
ATOM 6478 O O . ALA B 1 146 ? -3.654 -35.281 -9.617 1 71.88 146 ALA B O 1
ATOM 6479 N N . PHE B 1 147 ? -2.291 -36.938 -9.234 1 77.81 147 PHE B N 1
ATOM 6480 C CA . PHE B 1 147 ? -1.737 -36.312 -8.047 1 77.81 147 PHE B CA 1
ATOM 6481 C C . PHE B 1 147 ? -1.056 -35 -8.406 1 77.81 147 PHE B C 1
ATOM 6483 O O . PHE B 1 147 ? -1.292 -33.969 -7.758 1 77.81 147 PHE B O 1
ATOM 6490 N N . LEU B 1 148 ? -0.188 -35.062 -9.406 1 81.94 148 LEU B N 1
ATOM 6491 C CA . LEU B 1 148 ? 0.57 -33.844 -9.773 1 81.94 148 LEU B CA 1
ATOM 6492 C C . LEU B 1 148 ? -0.361 -32.75 -10.234 1 81.94 148 LEU B C 1
ATOM 6494 O O . LEU B 1 148 ? -0.132 -31.562 -9.93 1 81.94 148 LEU B O 1
ATOM 6498 N N . LEU B 1 149 ? -1.381 -33.094 -10.906 1 74.94 149 LEU B N 1
ATOM 6499 C CA . LEU B 1 149 ? -2.35 -32.094 -11.336 1 74.94 149 LEU B CA 1
ATOM 6500 C C . LEU B 1 149 ? -3.088 -31.5 -10.141 1 74.94 149 LEU B C 1
ATOM 6502 O O . LEU B 1 149 ? -3.293 -30.297 -10.07 1 74.94 149 LEU B O 1
ATOM 6506 N N . ASP B 1 150 ? -3.412 -32.375 -9.211 1 77.94 150 ASP B N 1
ATOM 6507 C CA . ASP B 1 150 ? -4.117 -31.938 -8.023 1 77.94 150 ASP B CA 1
ATOM 6508 C C . ASP B 1 150 ? -3.215 -31.062 -7.148 1 77.94 150 ASP B C 1
ATOM 6510 O O . ASP B 1 150 ? -3.65 -30.031 -6.625 1 77.94 150 ASP B O 1
ATOM 6514 N N . ALA B 1 151 ? -2.043 -31.531 -7.02 1 84.62 151 ALA B N 1
ATOM 6515 C CA . ALA B 1 151 ? -1.072 -30.75 -6.25 1 84.62 151 ALA B CA 1
ATOM 6516 C C . ALA B 1 151 ? -0.832 -29.391 -6.879 1 84.62 151 ALA B C 1
ATOM 6518 O O . ALA B 1 151 ? -0.798 -28.375 -6.18 1 84.62 151 ALA B O 1
ATOM 6519 N N . GLY B 1 152 ? -0.706 -29.375 -8.18 1 83.19 152 GLY B N 1
ATOM 6520 C CA . GLY B 1 152 ? -0.522 -28.125 -8.898 1 83.19 152 GLY B CA 1
ATOM 6521 C C . GLY B 1 152 ? -1.675 -27.156 -8.711 1 83.19 152 GLY B C 1
ATOM 6522 O O . GLY B 1 152 ? -1.46 -25.953 -8.492 1 83.19 152 GLY B O 1
ATOM 6523 N N . ARG B 1 153 ? -2.818 -27.703 -8.773 1 76.12 153 ARG B N 1
ATOM 6524 C CA . ARG B 1 153 ? -4.016 -26.891 -8.586 1 76.12 153 ARG B CA 1
ATOM 6525 C C . ARG B 1 153 ? -4.074 -26.328 -7.172 1 76.12 153 ARG B C 1
ATOM 6527 O O . ARG B 1 153 ? -4.328 -25.125 -6.988 1 76.12 153 ARG B O 1
ATOM 6534 N N . ALA B 1 154 ? -3.854 -27.156 -6.227 1 82.88 154 ALA B N 1
ATOM 6535 C CA . ALA B 1 154 ? -3.932 -26.734 -4.828 1 82.88 154 ALA B CA 1
ATOM 6536 C C . ALA B 1 154 ? -2.893 -25.672 -4.523 1 82.88 154 ALA B C 1
ATOM 6538 O O . ALA B 1 154 ? -3.191 -24.672 -3.852 1 82.88 154 ALA B O 1
ATOM 6539 N N . LEU B 1 155 ? -1.737 -25.859 -5.039 1 87.62 155 LEU B N 1
ATOM 6540 C CA . LEU B 1 155 ? -0.666 -24.906 -4.801 1 87.62 155 LEU B CA 1
ATOM 6541 C C . LEU B 1 155 ? -0.928 -23.594 -5.547 1 87.62 155 LEU B C 1
ATOM 6543 O O . LEU B 1 155 ? -0.571 -22.516 -5.066 1 87.62 155 LEU B O 1
ATOM 6547 N N . ALA B 1 156 ? -1.589 -23.656 -6.625 1 81.19 156 ALA B N 1
ATOM 6548 C CA . ALA B 1 156 ? -1.933 -22.469 -7.391 1 81.19 156 ALA B CA 1
ATOM 6549 C C . ALA B 1 156 ? -3.018 -21.656 -6.691 1 81.19 156 ALA B C 1
ATOM 6551 O O . ALA B 1 156 ? -3.061 -20.438 -6.812 1 81.19 156 ALA B O 1
ATOM 6552 N N . GLU B 1 157 ? -3.838 -22.328 -5.902 1 79.56 157 GLU B N 1
ATOM 6553 C CA . GLU B 1 157 ? -4.949 -21.656 -5.223 1 79.56 157 GLU B CA 1
ATOM 6554 C C . GLU B 1 157 ? -4.488 -21 -3.922 1 79.56 157 GLU B C 1
ATOM 6556 O O . GLU B 1 157 ? -5.184 -20.156 -3.375 1 79.56 157 GLU B O 1
ATOM 6561 N N . ALA B 1 158 ? -3.348 -21.406 -3.471 1 85.94 158 ALA B N 1
ATOM 6562 C CA . ALA B 1 158 ? -2.844 -20.844 -2.223 1 85.94 158 ALA B CA 1
ATOM 6563 C C . ALA B 1 158 ? -2.447 -19.391 -2.402 1 85.94 158 ALA B C 1
ATOM 6565 O O . ALA B 1 158 ? -1.743 -19.047 -3.352 1 85.94 158 ALA B O 1
ATOM 6566 N N . ARG B 1 159 ? -2.871 -18.531 -1.441 1 83.12 159 ARG B N 1
ATOM 6567 C CA . ARG B 1 159 ? -2.711 -17.094 -1.619 1 83.12 159 ARG B CA 1
ATOM 6568 C C . ARG B 1 159 ? -1.684 -16.531 -0.641 1 83.12 159 ARG B C 1
ATOM 6570 O O . ARG B 1 159 ? -1.364 -15.336 -0.684 1 83.12 159 ARG B O 1
ATOM 6577 N N . SER B 1 160 ? -1.244 -17.266 0.249 1 88.75 160 SER B N 1
ATOM 6578 C CA . SER B 1 160 ? -0.25 -16.844 1.228 1 88.75 160 SER B CA 1
ATOM 6579 C C . SER B 1 160 ? 0.795 -17.922 1.468 1 88.75 160 SER B C 1
ATOM 6581 O O . SER B 1 160 ? 0.575 -19.094 1.138 1 88.75 160 SER B O 1
ATOM 6583 N N . THR B 1 161 ? 1.894 -17.469 1.999 1 91.94 161 THR B N 1
ATOM 6584 C CA . THR B 1 161 ? 2.951 -18.406 2.334 1 91.94 161 THR B CA 1
ATOM 6585 C C . THR B 1 161 ? 2.439 -19.469 3.301 1 91.94 161 THR B C 1
ATOM 6587 O O . THR B 1 161 ? 2.727 -20.656 3.135 1 91.94 161 THR B O 1
ATOM 6590 N N . GLN B 1 162 ? 1.665 -19.062 4.242 1 90.62 162 GLN B N 1
ATOM 6591 C CA . GLN B 1 162 ? 1.11 -19.984 5.223 1 90.62 162 GLN B CA 1
ATOM 6592 C C . GLN B 1 162 ? 0.196 -21.016 4.551 1 90.62 162 GLN B C 1
ATOM 6594 O O . GLN B 1 162 ? 0.211 -22.188 4.906 1 90.62 162 GLN B O 1
ATOM 6599 N N . GLU B 1 163 ? -0.57 -20.594 3.611 1 89.44 163 GLU B N 1
ATOM 6600 C CA . GLU B 1 163 ? -1.458 -21.5 2.893 1 89.44 163 GLU B CA 1
ATOM 6601 C C . GLU B 1 163 ? -0.665 -22.5 2.043 1 89.44 163 GLU B C 1
ATOM 6603 O O . GLU B 1 163 ? -1.03 -23.672 1.944 1 89.44 163 GLU B O 1
ATOM 6608 N N . VAL B 1 164 ? 0.362 -22.016 1.383 1 93.19 164 VAL B N 1
ATOM 6609 C CA . VAL B 1 164 ? 1.218 -22.906 0.594 1 93.19 164 VAL B CA 1
ATOM 6610 C C . VAL B 1 164 ? 1.79 -24 1.484 1 93.19 164 VAL B C 1
ATOM 6612 O O . VAL B 1 164 ? 1.78 -25.172 1.111 1 93.19 164 VAL B O 1
ATOM 6615 N N . LEU B 1 165 ? 2.283 -23.625 2.68 1 91.62 165 LEU B N 1
ATOM 6616 C CA . LEU B 1 165 ? 2.863 -24.594 3.605 1 91.62 165 LEU B CA 1
ATOM 6617 C C . LEU B 1 165 ? 1.817 -25.594 4.062 1 91.62 165 LEU B C 1
ATOM 6619 O O . LEU B 1 165 ? 2.111 -26.797 4.188 1 91.62 165 LEU B O 1
ATOM 6623 N N . ARG B 1 166 ? 0.639 -25.125 4.262 1 89.56 166 ARG B N 1
ATOM 6624 C CA . ARG B 1 166 ? -0.451 -26.016 4.656 1 89.56 166 ARG B CA 1
ATOM 6625 C C . ARG B 1 166 ? -0.761 -27.016 3.551 1 89.56 166 ARG B C 1
ATOM 6627 O O . ARG B 1 166 ? -0.945 -28.219 3.822 1 89.56 166 ARG B O 1
ATOM 6634 N N . VAL B 1 167 ? -0.793 -26.547 2.297 1 88.81 167 VAL B N 1
ATOM 6635 C CA . VAL B 1 167 ? -1.042 -27.422 1.16 1 88.81 167 VAL B CA 1
ATOM 6636 C C . VAL B 1 167 ? 0.093 -28.438 1.034 1 88.81 167 VAL B C 1
ATOM 6638 O O . VAL B 1 167 ? -0.152 -29.625 0.851 1 88.81 167 VAL B O 1
ATOM 6641 N N . ALA B 1 168 ? 1.293 -28 1.157 1 89.81 168 ALA B N 1
ATOM 6642 C CA . ALA B 1 168 ? 2.455 -28.875 1.053 1 89.81 168 ALA B CA 1
ATOM 6643 C C . ALA B 1 168 ? 2.406 -29.969 2.109 1 89.81 168 ALA B C 1
ATOM 6645 O O . ALA B 1 168 ? 2.729 -31.141 1.827 1 89.81 168 ALA B O 1
ATOM 6646 N N . ALA B 1 169 ? 2.018 -29.578 3.26 1 86.31 169 ALA B N 1
ATOM 6647 C CA . ALA B 1 169 ? 1.941 -30.531 4.375 1 86.31 169 ALA B CA 1
ATOM 6648 C C . ALA B 1 169 ? 0.872 -31.594 4.125 1 86.31 169 ALA B C 1
ATOM 6650 O O . ALA B 1 169 ? 0.966 -32.719 4.637 1 86.31 169 ALA B O 1
ATOM 6651 N N . GLY B 1 170 ? -0.088 -31.281 3.32 1 81.75 170 GLY B N 1
ATOM 6652 C CA . GLY B 1 170 ? -1.2 -32.188 3.078 1 81.75 170 GLY B CA 1
ATOM 6653 C C . GLY B 1 170 ? -1.032 -33 1.817 1 81.75 170 GLY B C 1
ATOM 6654 O O . GLY B 1 170 ? -1.875 -33.875 1.507 1 81.75 170 GLY B O 1
ATOM 6655 N N . LEU B 1 171 ? 0.068 -32.75 1.128 1 82 171 LEU B N 1
ATOM 6656 C CA . LEU B 1 171 ? 0.274 -33.5 -0.108 1 82 171 LEU B CA 1
ATOM 6657 C C . LEU B 1 171 ? 0.571 -34.969 0.186 1 82 171 LEU B C 1
ATOM 6659 O O . LEU B 1 171 ? 1.451 -35.281 0.992 1 82 171 LEU B O 1
ATOM 6663 N N . SER B 1 172 ? -0.283 -35.875 -0.328 1 77.81 172 SER B N 1
ATOM 6664 C CA . SER B 1 172 ? -0.118 -37.312 -0.2 1 77.81 172 SER B CA 1
ATOM 6665 C C . SER B 1 172 ? 0.36 -37.938 -1.508 1 77.81 172 SER B C 1
ATOM 6667 O O . SER B 1 172 ? -0.446 -38.25 -2.393 1 77.81 172 SER B O 1
ATOM 6669 N N . MET B 1 173 ? 1.65 -38.125 -1.603 1 77.75 173 MET B N 1
ATOM 6670 C CA . MET B 1 173 ? 2.223 -38.688 -2.82 1 77.75 173 MET B CA 1
ATOM 6671 C C . MET B 1 173 ? 1.87 -40.156 -2.951 1 77.75 173 MET B C 1
ATOM 6673 O O . MET B 1 173 ? 1.935 -40.906 -1.973 1 77.75 173 MET B O 1
ATOM 6677 N N . PRO B 1 174 ? 1.422 -40.5 -4.121 1 68.56 174 PRO B N 1
ATOM 6678 C CA . PRO B 1 174 ? 1.03 -41.906 -4.309 1 68.56 174 PRO B CA 1
ATOM 6679 C C . PRO B 1 174 ? 2.172 -42.875 -4.027 1 68.56 174 PRO B C 1
ATOM 6681 O O . PRO B 1 174 ? 3.201 -42.844 -4.707 1 68.56 174 PRO B O 1
ATOM 6684 N N . GLY B 1 175 ? 2.055 -43.656 -3.064 1 66.12 175 GLY B N 1
ATOM 6685 C CA . GLY B 1 175 ? 2.979 -44.75 -2.795 1 66.12 175 GLY B CA 1
ATOM 6686 C C . GLY B 1 175 ? 4.102 -44.375 -1.854 1 66.12 175 GLY B C 1
ATOM 6687 O O . GLY B 1 175 ? 4.863 -45.219 -1.399 1 66.12 175 GLY B O 1
ATOM 6688 N N . PHE B 1 176 ? 4.387 -43.094 -1.591 1 74.31 176 PHE B N 1
ATOM 6689 C CA . PHE B 1 176 ? 5.465 -42.719 -0.684 1 74.31 176 PHE B CA 1
ATOM 6690 C C . PHE B 1 176 ? 5.27 -41.312 -0.157 1 74.31 176 PHE B C 1
ATOM 6692 O O . PHE B 1 176 ? 5.973 -40.375 -0.57 1 74.31 176 PHE B O 1
ATOM 6699 N N . SER B 1 177 ? 4.508 -41.125 0.791 1 80.88 177 SER B N 1
ATOM 6700 C CA . SER B 1 177 ? 4.23 -39.812 1.381 1 80.88 177 SER B CA 1
ATOM 6701 C C . SER B 1 177 ? 5.184 -39.5 2.535 1 80.88 177 SER B C 1
ATOM 6703 O O . SER B 1 177 ? 5.457 -40.375 3.361 1 80.88 177 SER B O 1
ATOM 6705 N N . PRO B 1 178 ? 5.695 -38.312 2.529 1 87.75 178 PRO B N 1
ATOM 6706 C CA . PRO B 1 178 ? 6.602 -37.938 3.617 1 87.75 178 PRO B CA 1
ATOM 6707 C C . PRO B 1 178 ? 5.891 -37.812 4.965 1 87.75 178 PRO B C 1
ATOM 6709 O O . PRO B 1 178 ? 4.715 -37.438 5.016 1 87.75 178 PRO B O 1
ATOM 6712 N N . ASP B 1 179 ? 6.605 -38.125 6.039 1 87.25 179 ASP B N 1
ATOM 6713 C CA . ASP B 1 179 ? 6.121 -38 7.41 1 87.25 179 ASP B CA 1
ATOM 6714 C C . ASP B 1 179 ? 6.555 -36.688 8.031 1 87.25 179 ASP B C 1
ATOM 6716 O O . ASP B 1 179 ? 6.02 -36.281 9.062 1 87.25 179 ASP B O 1
ATOM 6720 N N . GLY B 1 180 ? 7.492 -36.094 7.496 1 88.94 180 GLY B N 1
ATOM 6721 C CA . GLY B 1 180 ? 7.973 -34.781 7.922 1 88.94 180 GLY B CA 1
ATOM 6722 C C . GLY B 1 180 ? 8.391 -33.906 6.766 1 88.94 180 GLY B C 1
ATOM 6723 O O . GLY B 1 180 ? 8.961 -34.375 5.781 1 88.94 180 GLY B O 1
ATOM 6724 N N . LEU B 1 181 ? 8.07 -32.656 6.898 1 91.69 181 LEU B N 1
ATOM 6725 C CA . LEU B 1 181 ? 8.43 -31.688 5.859 1 91.69 181 LEU B CA 1
ATOM 6726 C C . LEU B 1 181 ? 8.984 -30.406 6.469 1 91.69 181 LEU B C 1
ATOM 6728 O O . LEU B 1 181 ? 8.602 -30.016 7.578 1 91.69 181 LEU B O 1
ATOM 6732 N N . ALA B 1 182 ? 9.953 -29.828 5.832 1 92.56 182 ALA B N 1
ATOM 6733 C CA . ALA B 1 182 ? 10.453 -28.5 6.176 1 92.56 182 ALA B CA 1
ATOM 6734 C C . ALA B 1 182 ? 10.781 -27.703 4.918 1 92.56 182 ALA B C 1
ATOM 6736 O O . ALA B 1 182 ? 11.227 -28.266 3.914 1 92.56 182 ALA B O 1
ATOM 6737 N N . VAL B 1 183 ? 10.477 -26.5 4.965 1 94.75 183 VAL B N 1
ATOM 6738 C CA . VAL B 1 183 ? 10.805 -25.578 3.881 1 94.75 183 VAL B CA 1
ATOM 6739 C C . VAL B 1 183 ? 11.805 -24.531 4.375 1 94.75 183 VAL B C 1
ATOM 6741 O O . VAL B 1 183 ? 11.555 -23.859 5.383 1 94.75 183 VAL B O 1
ATOM 6744 N N . PHE B 1 184 ? 12.883 -24.438 3.639 1 94.38 184 PHE B N 1
ATOM 6745 C CA . PHE B 1 184 ? 13.938 -23.5 4 1 94.38 184 PHE B CA 1
ATOM 6746 C C . PHE B 1 184 ? 14.023 -22.359 2.992 1 94.38 184 PHE B C 1
ATOM 6748 O O . PHE B 1 184 ? 13.883 -22.578 1.787 1 94.38 184 PHE B O 1
ATOM 6755 N N . GLY B 1 185 ? 14.227 -21.172 3.486 1 93.62 185 GLY B N 1
ATOM 6756 C CA . GLY B 1 185 ? 14.562 -20.016 2.666 1 93.62 185 GLY B CA 1
ATOM 6757 C C . GLY B 1 185 ? 15.969 -19.5 2.906 1 93.62 185 GLY B C 1
ATOM 6758 O O . GLY B 1 185 ? 16.766 -20.141 3.602 1 93.62 185 GLY B O 1
ATOM 6759 N N . VAL B 1 186 ? 16.297 -18.422 2.188 1 91.69 186 VAL B N 1
ATOM 6760 C CA . VAL B 1 186 ? 17.625 -17.828 2.328 1 91.69 186 VAL B CA 1
ATOM 6761 C C . VAL B 1 186 ? 17.484 -16.344 2.619 1 91.69 186 VAL B C 1
ATOM 6763 O O . VAL B 1 186 ? 16.719 -15.641 1.966 1 91.69 186 VAL B O 1
ATOM 6766 N N . GLU B 1 187 ? 18.109 -15.875 3.572 1 84.69 187 GLU B N 1
ATOM 6767 C CA . GLU B 1 187 ? 18.281 -14.461 3.883 1 84.69 187 GLU B CA 1
ATOM 6768 C C . GLU B 1 187 ? 19.75 -14.086 3.998 1 84.69 187 GLU B C 1
ATOM 6770 O O . GLU B 1 187 ? 20.438 -14.508 4.941 1 84.69 187 GLU B O 1
ATOM 6775 N N . GLY B 1 188 ? 20.156 -13.328 3.037 1 80.12 188 GLY B N 1
ATOM 6776 C CA . GLY B 1 188 ? 21.594 -13.094 2.988 1 80.12 188 GLY B CA 1
ATOM 6777 C C . GLY B 1 188 ? 22.391 -14.352 2.695 1 80.12 188 GLY B C 1
ATOM 6778 O O . GLY B 1 188 ? 22.219 -14.977 1.646 1 80.12 188 GLY B O 1
ATOM 6779 N N . ASP B 1 189 ? 23.188 -14.742 3.689 1 86.75 189 ASP B N 1
ATOM 6780 C CA . ASP B 1 189 ? 24 -15.945 3.523 1 86.75 189 ASP B CA 1
ATOM 6781 C C . ASP B 1 189 ? 23.625 -17 4.555 1 86.75 189 ASP B C 1
ATOM 6783 O O . ASP B 1 189 ? 24.469 -17.812 4.953 1 86.75 189 ASP B O 1
ATOM 6787 N N . ARG B 1 190 ? 22.359 -16.891 4.938 1 91.75 190 ARG B N 1
ATOM 6788 C CA . ARG B 1 190 ? 21.922 -17.812 5.98 1 91.75 190 ARG B CA 1
ATOM 6789 C C . ARG B 1 190 ? 20.625 -18.516 5.59 1 91.75 190 ARG B C 1
ATOM 6791 O O . ARG B 1 190 ? 19.781 -17.922 4.895 1 91.75 190 ARG B O 1
ATOM 6798 N N . LEU B 1 191 ? 20.562 -19.719 6.09 1 91.62 191 LEU B N 1
ATOM 6799 C CA . LEU B 1 191 ? 19.328 -20.484 5.906 1 91.62 191 LEU B CA 1
ATOM 6800 C C . LEU B 1 191 ? 18.297 -20.094 6.949 1 91.62 191 LEU B C 1
ATOM 6802 O O . LEU B 1 191 ? 18.625 -19.906 8.125 1 91.62 191 LEU B O 1
ATOM 6806 N N . THR B 1 192 ? 17.156 -19.859 6.473 1 90.31 192 THR B N 1
ATOM 6807 C CA . THR B 1 192 ? 16.031 -19.594 7.367 1 90.31 192 THR B CA 1
ATOM 6808 C C . THR B 1 192 ? 14.938 -20.641 7.188 1 90.31 192 THR B C 1
ATOM 6810 O O . THR B 1 192 ? 14.844 -21.281 6.133 1 90.31 192 THR B O 1
ATOM 6813 N N . VAL B 1 193 ? 14.195 -20.891 8.219 1 90 193 VAL B N 1
ATOM 6814 C CA . VAL B 1 193 ? 13.078 -21.828 8.141 1 90 193 VAL B CA 1
ATOM 6815 C C . VAL B 1 193 ? 11.781 -21.047 7.883 1 90 193 VAL B C 1
ATOM 6817 O O . VAL B 1 193 ? 11.367 -20.234 8.703 1 90 193 VAL B O 1
ATOM 6820 N N . ILE B 1 194 ? 11.148 -21.312 6.805 1 90.06 194 ILE B N 1
ATOM 6821 C CA . ILE B 1 194 ? 9.883 -20.672 6.457 1 90.06 194 ILE B CA 1
ATOM 6822 C C . ILE B 1 194 ? 8.727 -21.391 7.141 1 90.06 194 ILE B C 1
ATOM 6824 O O . ILE B 1 194 ? 7.766 -20.766 7.59 1 90.06 194 ILE B O 1
ATOM 6828 N N . GLY B 1 195 ? 8.82 -22.703 7.156 1 88.31 195 GLY B N 1
ATOM 6829 C CA . GLY B 1 195 ? 7.805 -23.5 7.812 1 88.31 195 GLY B CA 1
ATOM 6830 C C . GLY B 1 195 ? 8.18 -24.969 7.914 1 88.31 195 GLY B C 1
ATOM 6831 O O . GLY B 1 195 ? 9.125 -25.422 7.27 1 88.31 195 GLY B O 1
ATOM 6832 N N . HIS B 1 196 ? 7.52 -25.688 8.805 1 85.38 196 HIS B N 1
ATOM 6833 C CA . HIS B 1 196 ? 7.738 -27.109 8.961 1 85.38 196 HIS B CA 1
ATOM 6834 C C . HIS B 1 196 ? 6.461 -27.828 9.406 1 85.38 196 HIS B C 1
ATOM 6836 O O . HIS B 1 196 ? 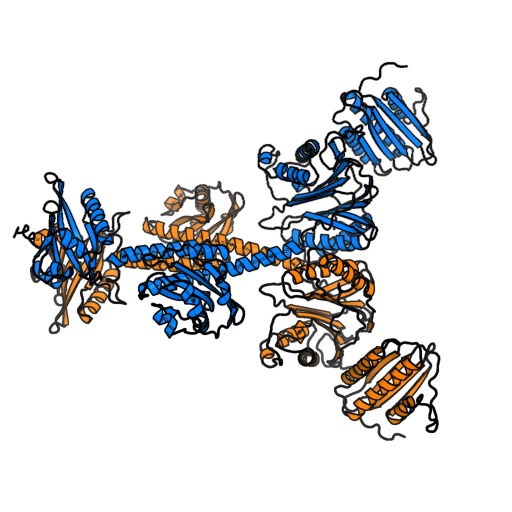5.539 -27.188 9.914 1 85.38 196 HIS B O 1
ATOM 6842 N N . HIS B 1 197 ? 6.328 -28.922 9.117 1 79.88 197 HIS B N 1
ATOM 6843 C CA . HIS B 1 197 ? 5.207 -29.781 9.484 1 79.88 197 HIS B CA 1
ATOM 6844 C C . HIS B 1 197 ? 5.684 -31.172 9.891 1 79.88 197 HIS B C 1
ATOM 6846 O O . HIS B 1 197 ? 6.617 -31.703 9.289 1 79.88 197 HIS B O 1
ATOM 6852 N N . GLY B 1 198 ? 4.977 -31.781 10.844 1 70.5 198 GLY B N 1
ATOM 6853 C CA . GLY B 1 198 ? 5.27 -33.125 11.281 1 70.5 198 GLY B CA 1
ATOM 6854 C C . GLY B 1 198 ? 6.379 -33.188 12.32 1 70.5 198 GLY B C 1
ATOM 6855 O O . GLY B 1 198 ? 6.938 -34.25 12.57 1 70.5 198 GLY B O 1
ATOM 6856 N N . HIS B 1 199 ? 6.762 -31.953 12.672 1 66.38 199 HIS B N 1
ATOM 6857 C CA . HIS B 1 199 ? 7.777 -31.859 13.719 1 66.38 199 HIS B CA 1
ATOM 6858 C C . HIS B 1 199 ? 7.227 -31.172 14.961 1 66.38 199 HIS B C 1
ATOM 6860 O O . HIS B 1 199 ? 6.25 -30.422 14.875 1 66.38 199 HIS B O 1
ATOM 6866 N N . ARG B 1 200 ? 7.609 -31.578 16.109 1 54.81 200 ARG B N 1
ATOM 6867 C CA . ARG B 1 200 ? 7.156 -30.953 17.344 1 54.81 200 ARG B CA 1
ATOM 6868 C C . ARG B 1 200 ? 7.492 -29.453 17.359 1 54.81 200 ARG B C 1
ATOM 6870 O O . ARG B 1 200 ? 8.547 -29.047 16.859 1 54.81 200 ARG B O 1
ATOM 6877 N N . PRO B 1 201 ? 6.578 -28.547 17.797 1 56 201 PRO B N 1
ATOM 6878 C CA . PRO B 1 201 ? 6.828 -27.109 17.922 1 56 201 PRO B CA 1
ATOM 6879 C C . PRO B 1 201 ? 8.07 -26.797 18.75 1 56 201 PRO B C 1
ATOM 6881 O O . PRO B 1 201 ? 8.359 -27.5 19.734 1 56 201 PRO B O 1
ATOM 6884 N N . GLY B 1 202 ? 8.977 -25.844 18.375 1 53.97 202 GLY B N 1
ATOM 6885 C CA . GLY B 1 202 ? 10.148 -25.422 19.141 1 53.97 202 GLY B CA 1
ATOM 6886 C C . GLY B 1 202 ? 11.438 -26.031 18.609 1 53.97 202 GLY B C 1
ATOM 6887 O O . GLY B 1 202 ? 12.531 -25.625 19.016 1 53.97 202 GLY B O 1
ATOM 6888 N N . VAL B 1 203 ? 11.305 -27.078 17.922 1 54.59 203 VAL B N 1
ATOM 6889 C CA . VAL B 1 203 ? 12.492 -27.859 17.562 1 54.59 203 VAL B CA 1
ATOM 6890 C C . VAL B 1 203 ? 13.172 -27.234 16.344 1 54.59 203 VAL B C 1
ATOM 6892 O O . VAL B 1 203 ? 14.273 -27.641 15.961 1 54.59 203 VAL B O 1
ATOM 6895 N N . ASP B 1 204 ? 12.594 -26.297 15.672 1 58.12 204 ASP B N 1
ATOM 6896 C CA . ASP B 1 204 ? 13.148 -25.75 14.438 1 58.12 204 ASP B CA 1
ATOM 6897 C C . ASP B 1 204 ? 14.328 -24.812 14.742 1 58.12 204 ASP B C 1
ATOM 6899 O O . ASP B 1 204 ? 15.008 -24.359 13.82 1 58.12 204 ASP B O 1
ATOM 6903 N N . GLY B 1 205 ? 14.586 -24.656 16 1 61.94 205 GLY B N 1
ATOM 6904 C CA . GLY B 1 205 ? 15.539 -23.656 16.453 1 61.94 205 GLY B CA 1
ATOM 6905 C C . GLY B 1 205 ? 16.938 -23.891 15.93 1 61.94 205 GLY B C 1
ATOM 6906 O O . GLY B 1 205 ? 17.516 -23.031 15.266 1 61.94 205 GLY B O 1
ATOM 6907 N N . PRO B 1 206 ? 17.344 -25.156 15.953 1 66.75 206 PRO B N 1
ATOM 6908 C CA . PRO B 1 206 ? 18.75 -25.359 15.641 1 66.75 206 PRO B CA 1
ATOM 6909 C C . PRO B 1 206 ? 19.047 -25.266 14.148 1 66.75 206 PRO B C 1
ATOM 6911 O O . PRO B 1 206 ? 20.203 -25.062 13.75 1 66.75 206 PRO B O 1
ATOM 6914 N N . PHE B 1 207 ? 18.016 -25.406 13.344 1 76.44 207 PHE B N 1
ATOM 6915 C CA . PHE B 1 207 ? 18.281 -25.406 11.906 1 76.44 207 PHE B CA 1
ATOM 6916 C C . PHE B 1 207 ? 17.984 -24.047 11.305 1 76.44 207 PHE B C 1
ATOM 6918 O O . PHE B 1 207 ? 18.094 -23.859 10.094 1 76.44 207 PHE B O 1
ATOM 6925 N N . SER B 1 208 ? 17.656 -23.156 12.164 1 76.94 208 SER B N 1
ATOM 6926 C CA . SER B 1 208 ? 17.375 -21.812 11.664 1 76.94 208 SER B CA 1
ATOM 6927 C C . SER B 1 208 ? 18.625 -20.938 11.727 1 76.94 208 SER B C 1
ATOM 6929 O O . SER B 1 208 ? 19.438 -21.062 12.641 1 76.94 208 SER B O 1
ATOM 6931 N N . HIS B 1 209 ? 18.906 -20.219 10.711 1 83.19 209 HIS B N 1
ATOM 6932 C CA . HIS B 1 209 ? 19.953 -19.203 10.594 1 83.19 209 HIS B CA 1
ATOM 6933 C C . HIS B 1 209 ? 21.328 -19.844 10.422 1 83.19 209 HIS B C 1
ATOM 6935 O O . HIS B 1 209 ? 22.312 -19.359 10.969 1 83.19 209 HIS B O 1
ATOM 6941 N N . LEU B 1 210 ? 21.312 -21.031 9.805 1 88.94 210 LEU B N 1
ATOM 6942 C CA . LEU B 1 210 ? 22.594 -21.672 9.469 1 88.94 210 LEU B CA 1
ATOM 6943 C C . LEU B 1 210 ? 23.234 -20.984 8.281 1 88.94 210 LEU B C 1
ATOM 6945 O O . LEU B 1 210 ? 22.562 -20.609 7.32 1 88.94 210 LEU B O 1
ATOM 6949 N N . PRO B 1 211 ? 24.562 -20.812 8.461 1 91.19 211 PRO B N 1
ATOM 6950 C CA . PRO B 1 211 ? 25.234 -20.297 7.273 1 91.19 211 PRO B CA 1
ATOM 6951 C C . PRO B 1 211 ? 25.141 -21.234 6.074 1 91.19 211 PRO B C 1
ATOM 6953 O O . PRO B 1 211 ? 25.094 -22.453 6.25 1 91.19 211 PRO B O 1
ATOM 6956 N N . LEU B 1 212 ? 25.125 -20.703 4.914 1 93.19 212 LEU B N 1
ATOM 6957 C CA . LEU B 1 212 ? 25.016 -21.5 3.693 1 93.19 212 LEU B CA 1
ATOM 6958 C C . LEU B 1 212 ? 26.25 -22.375 3.504 1 93.19 212 LEU B C 1
ATOM 6960 O O . LEU B 1 212 ? 26.219 -23.328 2.725 1 93.19 212 LEU B O 1
ATOM 6964 N N . THR B 1 213 ? 27.266 -22.062 4.254 1 91.62 213 THR B N 1
ATOM 6965 C CA . THR B 1 213 ? 28.484 -22.859 4.176 1 91.62 213 THR B CA 1
ATOM 6966 C C . THR B 1 213 ? 28.438 -24.031 5.137 1 91.62 213 THR B C 1
ATOM 6968 O O . THR B 1 213 ? 29.328 -24.875 5.152 1 91.62 213 THR B O 1
ATOM 6971 N N . ALA B 1 214 ? 27.375 -24.141 5.879 1 91.06 214 ALA B N 1
ATOM 6972 C CA . ALA B 1 214 ? 27.25 -25.203 6.863 1 91.06 214 ALA B CA 1
ATOM 6973 C C . ALA B 1 214 ? 27.156 -26.578 6.184 1 91.06 214 ALA B C 1
ATOM 6975 O O . ALA B 1 214 ? 26.734 -26.672 5.031 1 91.06 214 ALA B O 1
ATOM 6976 N N . ASP B 1 215 ? 27.625 -27.547 6.918 1 92.19 215 ASP B N 1
ATOM 6977 C CA . ASP B 1 215 ? 27.516 -28.938 6.469 1 92.19 215 ASP B CA 1
ATOM 6978 C C . ASP B 1 215 ? 26.125 -29.5 6.734 1 92.19 215 ASP B C 1
ATOM 6980 O O . ASP B 1 215 ? 25.953 -30.359 7.602 1 92.19 215 ASP B O 1
ATOM 6984 N N . TYR B 1 216 ? 25.203 -29.078 6.062 1 94.69 216 TYR B N 1
ATOM 6985 C CA . TYR B 1 216 ? 23.797 -29.438 6.156 1 94.69 216 TYR B CA 1
ATOM 6986 C C . TYR B 1 216 ? 23.188 -29.641 4.773 1 94.69 216 TYR B C 1
ATOM 6988 O O . TYR B 1 216 ? 23.469 -28.859 3.854 1 94.69 216 TYR B O 1
ATOM 6996 N N . PRO B 1 217 ? 22.484 -30.719 4.598 1 96.19 217 PRO B N 1
ATOM 6997 C CA . PRO B 1 217 ? 21.984 -31.031 3.254 1 96.19 217 PRO B CA 1
ATOM 6998 C C . PRO B 1 217 ? 21.25 -29.859 2.615 1 96.19 217 PRO B C 1
ATOM 7000 O O . PRO B 1 217 ? 21.422 -29.578 1.428 1 96.19 217 PRO B O 1
ATOM 7003 N N . ALA B 1 218 ? 20.422 -29.172 3.379 1 95.94 218 ALA B N 1
ATOM 7004 C CA . ALA B 1 218 ? 19.656 -28.062 2.824 1 95.94 218 ALA B CA 1
ATOM 7005 C C . ALA B 1 218 ? 20.578 -26.953 2.348 1 95.94 218 ALA B C 1
ATOM 7007 O O . ALA B 1 218 ? 20.328 -26.312 1.319 1 95.94 218 ALA B O 1
ATOM 7008 N N . ALA B 1 219 ? 21.609 -26.703 3.082 1 95.69 219 ALA B N 1
ATOM 7009 C CA . ALA B 1 219 ? 22.594 -25.703 2.688 1 95.69 219 ALA B CA 1
ATOM 7010 C C . ALA B 1 219 ? 23.281 -26.094 1.389 1 95.69 219 ALA B C 1
ATOM 7012 O O . ALA B 1 219 ? 23.5 -25.266 0.505 1 95.69 219 ALA B O 1
ATOM 7013 N N . GLU B 1 220 ? 23.625 -27.344 1.304 1 95.69 220 GLU B N 1
ATOM 7014 C CA . GLU B 1 220 ? 24.25 -27.844 0.091 1 95.69 220 GLU B CA 1
ATOM 7015 C C . GLU B 1 220 ? 23.328 -27.703 -1.117 1 95.69 220 GLU B C 1
ATOM 7017 O O . GLU B 1 220 ? 23.781 -27.312 -2.199 1 95.69 220 GLU B O 1
ATOM 7022 N N . VAL B 1 221 ? 22.109 -28.016 -0.89 1 96.88 221 VAL B N 1
ATOM 7023 C CA . VAL B 1 221 ? 21.125 -27.938 -1.959 1 96.88 221 VAL B CA 1
ATOM 7024 C C . VAL B 1 221 ? 21.031 -26.5 -2.465 1 96.88 221 VAL B C 1
ATOM 7026 O O . VAL B 1 221 ? 21 -26.25 -3.674 1 96.88 221 VAL B O 1
ATOM 7029 N N . VAL B 1 222 ? 21.016 -25.547 -1.581 1 95.5 222 VAL B N 1
ATOM 7030 C CA . VAL B 1 222 ? 20.906 -24.141 -1.963 1 95.5 222 VAL B CA 1
ATOM 7031 C C . VAL B 1 222 ? 22.172 -23.703 -2.697 1 95.5 222 VAL B C 1
ATOM 7033 O O . VAL B 1 222 ? 22.094 -23 -3.707 1 95.5 222 VAL B O 1
ATOM 7036 N N . ARG B 1 223 ? 23.266 -24.172 -2.273 1 92.81 223 ARG B N 1
ATOM 7037 C CA . ARG B 1 223 ? 24.547 -23.781 -2.861 1 92.81 223 ARG B CA 1
ATOM 7038 C C . ARG B 1 223 ? 24.703 -24.359 -4.262 1 92.81 223 ARG B C 1
ATOM 7040 O O . ARG B 1 223 ? 25.219 -23.688 -5.164 1 92.81 223 ARG B O 1
ATOM 7047 N N . THR B 1 224 ? 24.234 -25.547 -4.484 1 93 224 THR B N 1
ATOM 7048 C CA . THR B 1 224 ? 24.531 -26.266 -5.715 1 93 224 THR B CA 1
ATOM 7049 C C . THR B 1 224 ? 23.344 -26.266 -6.66 1 93 224 THR B C 1
ATOM 7051 O O . THR B 1 224 ? 23.5 -26.484 -7.863 1 93 224 THR B O 1
ATOM 7054 N N . GLY B 1 225 ? 22.188 -26.172 -6.09 1 92.81 225 GLY B N 1
ATOM 7055 C CA . GLY B 1 225 ? 20.969 -26.266 -6.887 1 92.81 225 GLY B CA 1
ATOM 7056 C C . GLY B 1 225 ? 20.609 -27.688 -7.246 1 92.81 225 GLY B C 1
ATOM 7057 O O . GLY B 1 225 ? 19.781 -27.922 -8.125 1 92.81 225 GLY B O 1
ATOM 7058 N N . ARG B 1 226 ? 21.234 -28.609 -6.57 1 93.31 226 ARG B N 1
ATOM 7059 C CA . ARG B 1 226 ? 21 -30.031 -6.848 1 93.31 226 ARG B CA 1
ATOM 7060 C C . ARG B 1 226 ? 20.375 -30.719 -5.645 1 93.31 226 ARG B C 1
ATOM 7062 O O . ARG B 1 226 ? 20.719 -30.422 -4.496 1 93.31 226 ARG B O 1
ATOM 7069 N N . PRO B 1 227 ? 19.516 -31.672 -5.93 1 97.06 227 PRO B N 1
ATOM 7070 C CA . PRO B 1 227 ? 18.891 -32.406 -4.816 1 97.06 227 PRO B CA 1
ATOM 7071 C C . PRO B 1 227 ? 19.859 -33.312 -4.086 1 97.06 227 PRO B C 1
ATOM 7073 O O . PRO B 1 227 ? 20.859 -33.75 -4.668 1 97.06 227 PRO B O 1
ATOM 7076 N N . VAL B 1 228 ? 19.578 -33.531 -2.838 1 96.88 228 VAL B N 1
ATOM 7077 C CA . VAL B 1 228 ? 20.297 -34.5 -2.01 1 96.88 228 VAL B CA 1
ATOM 7078 C C . VAL B 1 228 ? 19.328 -35.562 -1.502 1 96.88 228 VAL B C 1
ATOM 7080 O O . VAL B 1 228 ? 18.297 -35.25 -0.896 1 96.88 228 VAL B O 1
ATOM 7083 N N . TYR B 1 229 ? 19.641 -36.812 -1.808 1 95.88 229 TYR B N 1
ATOM 7084 C CA . TYR B 1 229 ? 18.844 -37.938 -1.35 1 95.88 229 TYR B CA 1
ATOM 7085 C C . TYR B 1 229 ? 19.609 -38.781 -0.344 1 95.88 229 TYR B C 1
ATOM 7087 O O . TYR B 1 229 ? 20.75 -39.188 -0.608 1 95.88 229 TYR B O 1
ATOM 7095 N N . LEU B 1 230 ? 19.047 -38.906 0.796 1 96.31 230 LEU B N 1
ATOM 7096 C CA . LEU B 1 230 ? 19.594 -39.75 1.842 1 96.31 230 LEU B CA 1
ATOM 7097 C C . LEU B 1 230 ? 18.672 -40.938 2.111 1 96.31 230 LEU B C 1
ATOM 7099 O O . LEU B 1 230 ? 17.625 -40.781 2.746 1 96.31 230 LEU B O 1
ATOM 7103 N N . SER B 1 231 ? 19.109 -42.125 1.734 1 90.81 231 SER B N 1
ATOM 7104 C CA . SER B 1 231 ? 18.203 -43.281 1.697 1 90.81 231 SER B CA 1
ATOM 7105 C C . SER B 1 231 ? 18.188 -44 3.033 1 90.81 231 SER B C 1
ATOM 7107 O O . SER B 1 231 ? 17.359 -44.875 3.264 1 90.81 231 SER B O 1
ATOM 7109 N N . SER B 1 232 ? 19.234 -43.656 3.992 1 92.5 232 SER B N 1
ATOM 7110 C CA . SER B 1 232 ? 19.297 -44.312 5.297 1 92.5 232 SER B CA 1
ATOM 7111 C C . SER B 1 232 ? 19.953 -43.406 6.336 1 92.5 232 SER B C 1
ATOM 7113 O O . SER B 1 232 ? 20.672 -42.469 5.984 1 92.5 232 SER B O 1
ATOM 7115 N N . PRO B 1 233 ? 19.703 -43.719 7.625 1 95.12 233 PRO B N 1
ATOM 7116 C CA . PRO B 1 233 ? 20.391 -42.969 8.68 1 95.12 233 PRO B CA 1
ATOM 7117 C C . PRO B 1 233 ? 21.906 -43.062 8.57 1 95.12 233 PRO B C 1
ATOM 7119 O O . PRO B 1 233 ? 22.625 -42.094 8.844 1 95.12 233 PRO B O 1
ATOM 7122 N N . ASP B 1 234 ? 22.344 -44.188 8.102 1 93.5 234 ASP B N 1
ATOM 7123 C CA . ASP B 1 234 ? 23.781 -44.375 7.926 1 93.5 234 ASP B CA 1
ATOM 7124 C C . ASP B 1 234 ? 24.328 -43.438 6.824 1 93.5 234 ASP B C 1
ATOM 7126 O O . ASP B 1 234 ? 25.422 -42.906 6.941 1 93.5 234 ASP B O 1
ATOM 7130 N N . ASP B 1 235 ? 23.547 -43.344 5.809 1 93.31 235 ASP B N 1
ATOM 7131 C CA . ASP B 1 235 ? 23.906 -42.438 4.723 1 93.31 235 ASP B CA 1
ATOM 7132 C C . ASP B 1 235 ? 23.984 -41 5.219 1 93.31 235 ASP B C 1
ATOM 7134 O O . ASP B 1 235 ? 24.938 -40.281 4.895 1 93.31 235 ASP B O 1
ATOM 7138 N N . TYR B 1 236 ? 23.031 -40.594 6.082 1 95.69 236 TYR B N 1
ATOM 7139 C CA . TYR B 1 236 ? 23.016 -39.25 6.648 1 95.69 236 TYR B CA 1
ATOM 7140 C C . TYR B 1 236 ? 24.25 -39.031 7.527 1 95.69 236 TYR B C 1
ATOM 7142 O O . TYR B 1 236 ? 24.969 -38.062 7.355 1 95.69 236 TYR B O 1
ATOM 7150 N N . ARG B 1 237 ? 24.516 -39.906 8.414 1 94.88 237 ARG B N 1
ATOM 7151 C CA . ARG B 1 237 ? 25.625 -39.844 9.352 1 94.88 237 ARG B CA 1
ATOM 7152 C C . ARG B 1 237 ? 26.953 -39.75 8.617 1 94.88 237 ARG B C 1
ATOM 7154 O O . ARG B 1 237 ? 27.844 -39 9.016 1 94.88 237 ARG B O 1
ATOM 7161 N N . GLY B 1 238 ? 27.094 -40.531 7.613 1 95 238 GLY B N 1
ATOM 7162 C CA . GLY B 1 238 ? 28.328 -40.594 6.852 1 95 238 GLY B CA 1
ATOM 7163 C C . GLY B 1 238 ? 28.594 -39.312 6.078 1 95 238 GLY B C 1
ATOM 7164 O O . GLY B 1 238 ? 29.719 -38.781 6.07 1 95 238 GLY B O 1
ATOM 7165 N N . ARG B 1 239 ? 27.609 -38.75 5.438 1 94.56 239 ARG B N 1
ATOM 7166 C CA . ARG B 1 239 ? 27.781 -37.625 4.547 1 94.56 239 ARG B CA 1
ATOM 7167 C C . ARG B 1 239 ? 27.75 -36.312 5.32 1 94.56 239 ARG B C 1
ATOM 7169 O O . ARG B 1 239 ? 28.438 -35.344 4.953 1 94.56 239 ARG B O 1
ATOM 7176 N N . TYR B 1 240 ? 26.922 -36.281 6.398 1 95.69 240 TYR B N 1
ATOM 7177 C CA . TYR B 1 240 ? 26.766 -35.062 7.176 1 95.69 240 TYR B CA 1
ATOM 7178 C C . TYR B 1 240 ? 26.891 -35.344 8.664 1 95.69 240 TYR B C 1
ATOM 7180 O O . TYR B 1 240 ? 25.953 -35.156 9.43 1 95.69 240 TYR B O 1
ATOM 7188 N N . PRO B 1 241 ? 28.047 -35.625 9.125 1 93.88 241 PRO B N 1
ATOM 7189 C CA . PRO B 1 241 ? 28.25 -36 10.523 1 93.88 241 PRO B CA 1
ATOM 7190 C C . PRO B 1 241 ? 28 -34.844 11.5 1 93.88 241 PRO B C 1
ATOM 7192 O O . PRO B 1 241 ? 27.609 -35.094 12.641 1 93.88 241 PRO B O 1
ATOM 7195 N N . VAL B 1 242 ? 28.141 -33.625 11.094 1 90.06 242 VAL B N 1
ATOM 7196 C CA . VAL B 1 242 ? 28.031 -32.469 11.977 1 90.06 242 VAL B CA 1
ATOM 7197 C C . VAL B 1 242 ? 26.562 -32.219 12.336 1 90.06 242 VAL B C 1
ATOM 7199 O O . VAL B 1 242 ? 26.25 -31.859 13.469 1 90.06 242 VAL B O 1
ATOM 7202 N N . THR B 1 243 ? 25.672 -32.438 11.398 1 90.56 243 THR B N 1
ATOM 7203 C CA . THR B 1 243 ? 24.281 -32.094 11.641 1 90.56 243 THR B CA 1
ATOM 7204 C C . THR B 1 243 ? 23.469 -33.344 11.992 1 90.56 243 THR B C 1
ATOM 7206 O O . THR B 1 243 ? 22.297 -33.25 12.367 1 90.56 243 THR B O 1
ATOM 7209 N N . TRP B 1 244 ? 24.047 -34.5 11.953 1 91.94 244 TRP B N 1
ATOM 7210 C CA . TRP B 1 244 ? 23.359 -35.75 12.234 1 91.94 244 TRP B CA 1
ATOM 7211 C C . TRP B 1 244 ? 22.812 -35.781 13.656 1 91.94 244 TRP B C 1
ATOM 7213 O O . TRP B 1 244 ? 21.672 -36.156 13.891 1 91.94 244 TRP B O 1
ATOM 7223 N N . PRO B 1 245 ? 23.578 -35.312 14.648 1 88.88 245 PRO B N 1
ATOM 7224 C CA . PRO B 1 245 ? 23.062 -35.344 16.016 1 88.88 245 PRO B CA 1
ATOM 7225 C C . PRO B 1 245 ? 21.781 -34.531 16.172 1 88.88 245 PRO B C 1
ATOM 7227 O O . PRO B 1 245 ? 20.953 -34.875 17.031 1 88.88 245 PRO B O 1
ATOM 7230 N N . LEU B 1 246 ? 21.609 -33.594 15.375 1 85.56 246 LEU B N 1
ATOM 7231 C CA . LEU B 1 246 ? 20.406 -32.781 15.43 1 85.56 246 LEU B CA 1
ATOM 7232 C C . LEU B 1 246 ? 19.25 -33.5 14.719 1 85.56 246 LEU B C 1
ATOM 7234 O O . LEU B 1 246 ? 18.109 -33.438 15.195 1 85.56 246 LEU B O 1
ATOM 7238 N N . ALA B 1 247 ? 19.531 -34.25 13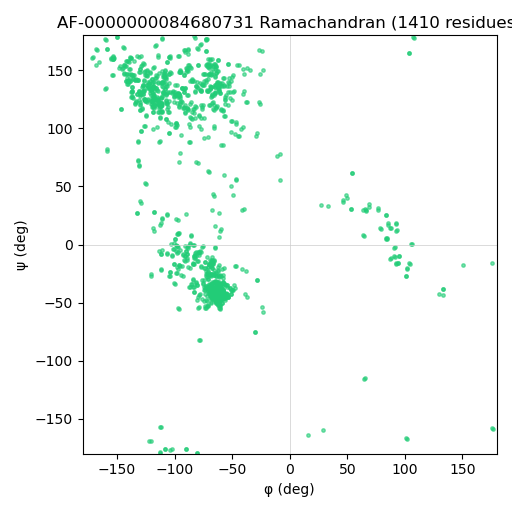.648 1 89 247 ALA B N 1
ATOM 7239 C CA . ALA B 1 247 ? 18.516 -34.844 12.805 1 89 247 ALA B CA 1
ATOM 7240 C C . ALA B 1 247 ? 18.031 -36.156 13.391 1 89 247 ALA B C 1
ATOM 7242 O O . ALA B 1 247 ? 16.859 -36.531 13.211 1 89 247 ALA B O 1
ATOM 7243 N N . ARG B 1 248 ? 18.906 -36.844 14.109 1 89.69 248 ARG B N 1
ATOM 7244 C CA . ARG B 1 248 ? 18.609 -38.219 14.578 1 89.69 248 ARG B CA 1
ATOM 7245 C C . ARG B 1 248 ? 17.438 -38.219 15.539 1 89.69 248 ARG B C 1
ATOM 7247 O O . ARG B 1 248 ? 16.719 -39.219 15.648 1 89.69 248 ARG B O 1
ATOM 7254 N N . HIS B 1 249 ? 17.203 -37.094 16.188 1 85.75 249 HIS B N 1
ATOM 7255 C CA . HIS B 1 249 ? 16.188 -37.031 17.234 1 85.75 249 HIS B CA 1
ATOM 7256 C C . HIS B 1 249 ? 14.781 -37.094 16.641 1 85.75 249 HIS B C 1
ATOM 7258 O O . HIS B 1 249 ? 13.812 -37.375 17.344 1 85.75 249 HIS B O 1
ATOM 7264 N N . PHE B 1 250 ? 14.609 -36.969 15.289 1 87.69 250 PHE B N 1
ATOM 7265 C CA . PHE B 1 250 ? 13.289 -36.906 14.672 1 87.69 250 PHE B CA 1
ATOM 7266 C C . PHE B 1 250 ? 12.828 -38.312 14.289 1 87.69 250 PHE B C 1
ATOM 7268 O O . PHE B 1 250 ? 11.664 -38.5 13.922 1 87.69 250 PHE B O 1
ATOM 7275 N N . GLY B 1 251 ? 13.68 -39.312 14.359 1 88.12 251 GLY B N 1
ATOM 7276 C CA . GLY B 1 251 ? 13.312 -40.719 14.141 1 88.12 251 GLY B CA 1
ATOM 7277 C C . GLY B 1 251 ? 12.938 -41 12.703 1 88.12 251 GLY B C 1
ATOM 7278 O O . GLY B 1 251 ? 12.023 -41.812 12.445 1 88.12 251 GLY B O 1
ATOM 7279 N N . ARG B 1 252 ? 13.539 -40.375 11.766 1 92.69 252 ARG B N 1
ATOM 7280 C CA . ARG B 1 252 ? 13.297 -40.594 10.352 1 92.69 252 ARG B CA 1
ATOM 7281 C C . ARG B 1 252 ? 14.336 -41.562 9.773 1 92.69 252 ARG B C 1
ATOM 7283 O O . ARG B 1 252 ? 15.391 -41.781 10.383 1 92.69 252 ARG B O 1
ATOM 7290 N N . ARG B 1 253 ? 13.992 -42.125 8.602 1 93.44 253 ARG B N 1
ATOM 7291 C CA . ARG B 1 253 ? 14.875 -43.156 8.055 1 93.44 253 ARG B CA 1
ATOM 7292 C C . ARG B 1 253 ? 15.406 -42.75 6.688 1 93.44 253 ARG B C 1
ATOM 7294 O O . ARG B 1 253 ? 16.422 -43.25 6.23 1 93.44 253 ARG B O 1
ATOM 7301 N N . SER B 1 254 ? 14.711 -41.969 6.004 1 94.94 254 SER B N 1
ATOM 7302 C CA . SER B 1 254 ? 15.125 -41.469 4.699 1 94.94 254 SER B CA 1
ATOM 7303 C C . SER B 1 254 ? 14.781 -40 4.547 1 94.94 254 SER B C 1
ATOM 7305 O O . SER B 1 254 ? 13.844 -39.5 5.172 1 94.94 254 SER B O 1
ATOM 7307 N N . TRP B 1 255 ? 15.562 -39.219 3.744 1 95.81 255 TRP B N 1
ATOM 7308 C CA . TRP B 1 255 ? 15.359 -37.781 3.539 1 95.81 255 TRP B CA 1
ATOM 7309 C C . TRP B 1 255 ? 15.602 -37.406 2.082 1 95.81 255 TRP B C 1
ATOM 7311 O O . TRP B 1 255 ? 16.5 -37.938 1.434 1 95.81 255 TRP B O 1
ATOM 7321 N N . ALA B 1 256 ? 14.797 -36.594 1.56 1 96.88 256 ALA B N 1
ATOM 7322 C CA . ALA B 1 256 ? 15.039 -35.938 0.289 1 96.88 256 ALA B CA 1
ATOM 7323 C C . ALA B 1 256 ? 15.062 -34.406 0.472 1 96.88 256 ALA B C 1
ATOM 7325 O O . ALA B 1 256 ? 14.156 -33.844 1.083 1 96.88 256 ALA B O 1
ATOM 7326 N N . PHE B 1 257 ? 16.125 -33.812 0.135 1 97.81 257 PHE B N 1
ATOM 7327 C CA . PHE B 1 257 ? 16.25 -32.344 0.084 1 97.81 257 PHE B CA 1
ATOM 7328 C C . PHE B 1 257 ? 16.281 -31.859 -1.358 1 97.81 257 PHE B C 1
ATOM 7330 O O . PHE B 1 257 ? 17.141 -32.281 -2.143 1 97.81 257 PHE B O 1
ATOM 7337 N N . LEU B 1 258 ? 15.367 -31.031 -1.725 1 97.44 258 LEU B N 1
ATOM 7338 C CA . LEU B 1 258 ? 15.258 -30.578 -3.107 1 97.44 258 LEU B CA 1
ATOM 7339 C C . LEU B 1 258 ? 15.305 -29.062 -3.184 1 97.44 258 LEU B C 1
ATOM 7341 O O . LEU B 1 258 ? 14.805 -28.375 -2.287 1 97.44 258 LEU B O 1
ATOM 7345 N N . PRO B 1 259 ? 15.898 -28.516 -4.242 1 96.81 259 PRO B N 1
ATOM 7346 C CA . PRO B 1 259 ? 15.914 -27.062 -4.402 1 96.81 259 PRO B CA 1
ATOM 7347 C C . PRO B 1 259 ? 14.547 -26.5 -4.766 1 96.81 259 PRO B C 1
ATOM 7349 O O . PRO B 1 259 ? 13.797 -27.109 -5.523 1 96.81 259 PRO B O 1
ATOM 7352 N N . LEU B 1 260 ? 14.195 -25.5 -4.102 1 96.31 260 LEU B N 1
ATOM 7353 C CA . LEU B 1 260 ? 13.047 -24.703 -4.508 1 96.31 260 LEU B CA 1
ATOM 7354 C C . LEU B 1 260 ? 13.461 -23.641 -5.523 1 96.31 260 LEU B C 1
ATOM 7356 O O . LEU B 1 260 ? 14.125 -22.656 -5.176 1 96.31 260 LEU B O 1
ATOM 7360 N N . THR B 1 261 ? 13.016 -23.906 -6.773 1 89.94 261 THR B N 1
ATOM 7361 C CA . THR B 1 261 ? 13.469 -23.016 -7.832 1 89.94 261 THR B CA 1
ATOM 7362 C C . THR B 1 261 ? 12.297 -22.266 -8.453 1 89.94 261 THR B C 1
ATOM 7364 O O . THR B 1 261 ? 11.219 -22.828 -8.633 1 89.94 261 THR B O 1
ATOM 7367 N N . ALA B 1 262 ? 12.43 -21.031 -8.656 1 84.06 262 ALA B N 1
ATOM 7368 C CA . ALA B 1 262 ? 11.492 -20.172 -9.383 1 84.06 262 ALA B CA 1
ATOM 7369 C C . ALA B 1 262 ? 12.227 -19.203 -10.297 1 84.06 262 ALA B C 1
ATOM 7371 O O . ALA B 1 262 ? 13.195 -18.562 -9.891 1 84.06 262 ALA B O 1
ATOM 7372 N N . SER B 1 263 ? 11.812 -19.094 -11.586 1 76.88 263 SER B N 1
ATOM 7373 C CA . SER B 1 263 ? 12.398 -18.203 -12.578 1 76.88 263 SER B CA 1
ATOM 7374 C C . SER B 1 263 ? 13.906 -18.406 -12.68 1 76.88 263 SER B C 1
ATOM 7376 O O . SER B 1 263 ? 14.672 -17.438 -12.688 1 76.88 263 SER B O 1
ATOM 7378 N N . GLY B 1 264 ? 14.367 -19.578 -12.438 1 78.12 264 GLY B N 1
ATOM 7379 C CA . GLY B 1 264 ? 15.758 -19.938 -12.641 1 78.12 264 GLY B CA 1
ATOM 7380 C C . GLY B 1 264 ? 16.625 -19.719 -11.414 1 78.12 264 GLY B C 1
ATOM 7381 O O . GLY B 1 264 ? 17.828 -19.953 -11.445 1 78.12 264 GLY B O 1
ATOM 7382 N N . ARG B 1 265 ? 16.109 -19.203 -10.352 1 85.25 265 ARG B N 1
ATOM 7383 C CA . ARG B 1 265 ? 16.859 -18.953 -9.133 1 85.25 265 ARG B CA 1
ATOM 7384 C C . ARG B 1 265 ? 16.438 -19.906 -8.023 1 85.25 265 ARG B C 1
ATOM 7386 O O . ARG B 1 265 ? 15.258 -20.234 -7.895 1 85.25 265 ARG B O 1
ATOM 7393 N N . THR B 1 266 ? 17.422 -20.359 -7.293 1 91.94 266 THR B N 1
ATOM 7394 C CA . THR B 1 266 ? 17.125 -21.188 -6.125 1 91.94 266 THR B CA 1
ATOM 7395 C C . THR B 1 266 ? 16.75 -20.312 -4.93 1 91.94 266 THR B C 1
ATOM 7397 O O . THR B 1 266 ? 17.594 -19.547 -4.43 1 91.94 266 THR B O 1
ATOM 7400 N N . LEU B 1 267 ? 15.609 -20.438 -4.449 1 92.31 267 LEU B N 1
ATOM 7401 C CA . LEU B 1 267 ? 15.078 -19.625 -3.365 1 92.31 267 LEU B CA 1
ATOM 7402 C C . LEU B 1 267 ? 15.32 -20.281 -2.014 1 92.31 267 LEU B C 1
ATOM 7404 O O . LEU B 1 267 ? 15.297 -19.609 -0.978 1 92.31 267 LEU B O 1
ATOM 7408 N N . GLY B 1 268 ? 15.406 -21.516 -2.059 1 95.94 268 GLY B N 1
ATOM 7409 C CA . GLY B 1 268 ? 15.539 -22.281 -0.839 1 95.94 268 GLY B CA 1
ATOM 7410 C C . GLY B 1 268 ? 15.547 -23.781 -1.087 1 95.94 268 GLY B C 1
ATOM 7411 O O . GLY B 1 268 ? 15.961 -24.234 -2.154 1 95.94 268 GLY B O 1
ATOM 7412 N N . ALA B 1 269 ? 15.203 -24.531 0.013 1 97.06 269 ALA B N 1
ATOM 7413 C CA . ALA B 1 269 ? 15.195 -26 -0.072 1 97.06 269 ALA B CA 1
ATOM 7414 C C . ALA B 1 269 ? 13.945 -26.578 0.59 1 97.06 269 ALA B C 1
ATOM 7416 O O . ALA B 1 269 ? 13.406 -25.984 1.534 1 97.06 269 ALA B O 1
ATOM 7417 N N . TRP B 1 270 ? 13.484 -27.656 0.029 1 96.69 270 TRP B N 1
ATOM 7418 C CA . TRP B 1 270 ? 12.383 -28.438 0.587 1 96.69 270 TRP B CA 1
ATOM 7419 C C . TRP B 1 270 ? 12.883 -29.781 1.102 1 96.69 270 TRP B C 1
ATOM 7421 O O . TRP B 1 270 ? 13.602 -30.5 0.398 1 96.69 270 TRP B O 1
ATOM 7431 N N . MET B 1 271 ? 12.57 -30.094 2.338 1 95.94 271 MET B N 1
ATOM 7432 C CA . MET B 1 271 ? 12.938 -31.375 2.922 1 95.94 271 MET B CA 1
ATOM 7433 C C . MET B 1 271 ? 11.711 -32.281 3.068 1 95.94 271 MET B C 1
ATOM 7435 O O . MET B 1 271 ? 10.711 -31.875 3.664 1 95.94 271 MET B O 1
ATOM 7439 N N . ALA B 1 272 ? 11.75 -33.406 2.527 1 94.81 272 ALA B N 1
ATOM 7440 C CA . ALA B 1 272 ? 10.789 -34.5 2.76 1 94.81 272 ALA B CA 1
ATOM 7441 C C . ALA B 1 272 ? 11.438 -35.656 3.512 1 94.81 272 ALA B C 1
ATOM 7443 O O . ALA B 1 272 ? 12.383 -36.25 3.018 1 94.81 272 ALA B O 1
ATOM 7444 N N . ALA B 1 273 ? 10.953 -35.844 4.715 1 93.94 273 ALA B N 1
ATOM 7445 C CA . ALA B 1 273 ? 11.5 -36.938 5.543 1 93.94 273 ALA B CA 1
ATOM 7446 C C . ALA B 1 273 ? 10.508 -38.062 5.688 1 93.94 273 ALA B C 1
ATOM 7448 O O . ALA B 1 273 ? 9.297 -37.844 5.781 1 93.94 273 ALA B O 1
ATOM 7449 N N . PHE B 1 274 ? 11.078 -39.281 5.715 1 90.56 274 PHE B N 1
ATOM 7450 C CA . PHE B 1 274 ? 10.242 -40.469 5.73 1 90.56 274 PHE B CA 1
ATOM 7451 C C . PHE B 1 274 ? 10.578 -41.344 6.934 1 90.56 274 PHE B C 1
ATOM 7453 O O . PHE B 1 274 ? 11.742 -41.531 7.281 1 90.56 274 PHE B O 1
ATOM 7460 N N . ALA B 1 275 ? 9.555 -41.844 7.566 1 89.94 275 ALA B N 1
ATOM 7461 C CA . ALA B 1 275 ? 9.742 -42.75 8.711 1 89.94 275 ALA B CA 1
ATOM 7462 C C . ALA B 1 275 ? 10.086 -44.156 8.25 1 89.94 275 ALA B C 1
ATOM 7464 O O . ALA B 1 275 ? 10.43 -45 9.07 1 89.94 275 ALA B O 1
ATOM 7465 N N . TYR B 1 276 ? 10.031 -44.406 7.008 1 87 276 TYR B N 1
ATOM 7466 C CA . TYR B 1 276 ? 10.359 -45.688 6.395 1 87 276 TYR B CA 1
ATOM 7467 C C . TYR B 1 276 ? 11.398 -45.5 5.289 1 87 276 TYR B C 1
ATOM 7469 O O . TYR B 1 276 ? 11.602 -44.406 4.797 1 87 276 TYR B O 1
ATOM 7477 N N . PRO B 1 277 ? 12.133 -46.531 4.992 1 85.81 277 PRO B N 1
ATOM 7478 C CA . PRO B 1 277 ? 13.164 -46.406 3.963 1 85.81 277 PRO B CA 1
ATOM 7479 C C . PRO B 1 277 ? 12.586 -46.188 2.572 1 85.81 277 PRO B C 1
ATOM 7481 O O . PRO B 1 277 ? 11.602 -46.812 2.188 1 85.81 277 PRO B O 1
ATOM 7484 N N . VAL B 1 278 ? 13.047 -45.219 1.903 1 85.56 278 VAL B N 1
ATOM 7485 C CA . VAL B 1 278 ? 12.688 -44.906 0.529 1 85.56 278 VAL B CA 1
ATOM 7486 C C . VAL B 1 278 ? 13.914 -45 -0.371 1 85.56 278 VAL B C 1
ATOM 7488 O O . VAL B 1 278 ? 14.984 -44.5 -0.038 1 85.56 278 VAL B O 1
ATOM 7491 N N . ALA B 1 279 ? 13.828 -45.656 -1.47 1 81.25 279 ALA B N 1
ATOM 7492 C CA . ALA B 1 279 ? 14.961 -45.906 -2.361 1 81.25 279 ALA B CA 1
ATOM 7493 C C . ALA B 1 279 ? 15.188 -44.719 -3.295 1 81.25 279 ALA B C 1
ATOM 7495 O O . ALA B 1 279 ? 16.266 -44.594 -3.887 1 81.25 279 ALA B O 1
ATOM 7496 N N . PHE B 1 280 ? 14.25 -43.812 -3.457 1 86.88 280 PHE B N 1
ATOM 7497 C CA . PHE B 1 280 ? 14.289 -42.656 -4.352 1 86.88 280 PHE B CA 1
ATOM 7498 C C . PHE B 1 280 ? 14.602 -43.094 -5.777 1 86.88 280 PHE B C 1
ATOM 7500 O O . PHE B 1 280 ? 15.578 -42.625 -6.375 1 86.88 280 PHE B O 1
ATOM 7507 N N . THR B 1 281 ? 13.703 -43.906 -6.297 1 75.94 281 THR B N 1
ATOM 7508 C CA . THR B 1 281 ? 13.789 -44.312 -7.691 1 75.94 281 THR B CA 1
ATOM 7509 C C . THR B 1 281 ? 13.672 -43.125 -8.633 1 75.94 281 THR B C 1
ATOM 7511 O O . THR B 1 281 ? 13.281 -42.031 -8.211 1 75.94 281 THR B O 1
ATOM 7514 N N . PRO B 1 282 ? 14.156 -43.312 -9.844 1 73.88 282 PRO B N 1
ATOM 7515 C CA . PRO B 1 282 ? 14.023 -42.188 -10.781 1 73.88 282 PRO B CA 1
ATOM 7516 C C . PRO B 1 282 ? 12.602 -41.625 -10.836 1 73.88 282 PRO B C 1
ATOM 7518 O O . PRO B 1 282 ? 12.414 -40.406 -10.922 1 73.88 282 PRO B O 1
ATOM 7521 N N . ASP B 1 283 ? 11.609 -42.5 -10.789 1 71.81 283 ASP B N 1
ATOM 7522 C CA . ASP B 1 283 ? 10.219 -42.062 -10.797 1 71.81 283 ASP B CA 1
ATOM 7523 C C . ASP B 1 283 ? 9.883 -41.25 -9.539 1 71.81 283 ASP B C 1
ATOM 7525 O O . ASP B 1 283 ? 9.227 -40.219 -9.617 1 71.81 283 ASP B O 1
ATOM 7529 N N . GLU B 1 284 ? 10.328 -41.844 -8.414 1 79.94 284 GLU B N 1
ATOM 7530 C CA . GLU B 1 284 ? 10.109 -41.125 -7.164 1 79.94 284 GLU B CA 1
ATOM 7531 C C . GLU B 1 284 ? 10.805 -39.781 -7.164 1 79.94 284 GLU B C 1
ATOM 7533 O O . GLU B 1 284 ? 10.234 -38.781 -6.73 1 79.94 284 GLU B O 1
ATOM 7538 N N . ARG B 1 285 ? 11.984 -39.75 -7.723 1 86.75 285 ARG B N 1
ATOM 7539 C CA . ARG B 1 285 ? 12.75 -38.531 -7.816 1 86.75 285 ARG B CA 1
ATOM 7540 C C . ARG B 1 285 ? 12.055 -37.531 -8.734 1 86.75 285 ARG B C 1
ATOM 7542 O O . ARG B 1 285 ? 12.031 -36.312 -8.461 1 86.75 285 ARG B O 1
ATOM 7549 N N . ALA B 1 286 ? 11.477 -38.031 -9.797 1 81.5 286 ALA B N 1
ATOM 7550 C CA . ALA B 1 286 ? 10.781 -37.156 -10.742 1 81.5 286 ALA B CA 1
ATOM 7551 C C . ALA B 1 286 ? 9.57 -36.5 -10.086 1 81.5 286 ALA B C 1
ATOM 7553 O O . ALA B 1 286 ? 9.328 -35.281 -10.289 1 81.5 286 ALA B O 1
ATOM 7554 N N . VAL B 1 287 ? 8.812 -37.281 -9.312 1 83.88 287 VAL B N 1
ATOM 7555 C CA . VAL B 1 287 ? 7.656 -36.75 -8.617 1 83.88 287 VAL B CA 1
ATOM 7556 C C . VAL B 1 287 ? 8.109 -35.688 -7.617 1 83.88 287 VAL B C 1
ATOM 7558 O O . VAL B 1 287 ? 7.562 -34.562 -7.586 1 83.88 287 VAL B O 1
ATOM 7561 N N . LEU B 1 288 ? 9.141 -36 -6.836 1 91.69 288 LEU B N 1
ATOM 7562 C CA . LEU B 1 288 ? 9.648 -35.062 -5.824 1 91.69 288 LEU B CA 1
ATOM 7563 C C . LEU B 1 288 ? 10.148 -33.781 -6.465 1 91.69 288 LEU B C 1
ATOM 7565 O O . LEU B 1 288 ? 9.891 -32.688 -5.957 1 91.69 288 LEU B O 1
ATOM 7569 N N . THR B 1 289 ? 10.828 -33.938 -7.57 1 89.81 289 THR B N 1
ATOM 7570 C CA . THR B 1 289 ? 11.375 -32.781 -8.273 1 89.81 289 THR B CA 1
ATOM 7571 C C . THR B 1 289 ? 10.25 -31.875 -8.789 1 89.81 289 THR B C 1
ATOM 7573 O O . THR B 1 289 ? 10.328 -30.656 -8.68 1 89.81 289 THR B O 1
ATOM 7576 N N . THR B 1 290 ? 9.242 -32.5 -9.352 1 85.88 290 THR B N 1
ATOM 7577 C CA . THR B 1 290 ? 8.117 -31.734 -9.867 1 85.88 290 THR B CA 1
ATOM 7578 C C . THR B 1 290 ? 7.402 -31 -8.742 1 85.88 290 THR B C 1
ATOM 7580 O O . THR B 1 290 ? 7.078 -29.812 -8.875 1 85.88 290 THR B O 1
ATOM 7583 N N . VAL B 1 291 ? 7.191 -31.672 -7.676 1 90.75 291 VAL B N 1
ATOM 7584 C CA . VAL B 1 291 ? 6.531 -31.047 -6.535 1 90.75 291 VAL B CA 1
ATOM 7585 C C . VAL B 1 291 ? 7.383 -29.906 -6.008 1 90.75 291 VAL B C 1
ATOM 7587 O O . VAL B 1 291 ? 6.863 -28.828 -5.699 1 90.75 291 VAL B O 1
ATOM 7590 N N . ALA B 1 292 ? 8.672 -30.094 -5.898 1 93.94 292 ALA B N 1
ATOM 7591 C CA . ALA B 1 292 ? 9.578 -29.062 -5.422 1 93.94 292 ALA B CA 1
ATOM 7592 C C . ALA B 1 292 ? 9.508 -27.812 -6.309 1 93.94 292 ALA B C 1
ATOM 7594 O O . ALA B 1 292 ? 9.523 -26.688 -5.812 1 93.94 292 ALA B O 1
ATOM 7595 N N . ARG B 1 293 ? 9.469 -28.062 -7.562 1 87.44 293 ARG B N 1
ATOM 7596 C CA . ARG B 1 293 ? 9.359 -26.953 -8.5 1 87.44 293 ARG B CA 1
ATOM 7597 C C . ARG B 1 293 ? 8.055 -26.188 -8.297 1 87.44 293 ARG B C 1
ATOM 7599 O O . ARG B 1 293 ? 8.047 -24.953 -8.289 1 87.44 293 ARG B O 1
ATOM 7606 N N . MET B 1 294 ? 6.965 -26.953 -8.195 1 88.56 294 MET B N 1
ATOM 7607 C CA . MET B 1 294 ? 5.672 -26.328 -7.953 1 88.56 294 MET B CA 1
ATOM 7608 C C . MET B 1 294 ? 5.68 -25.547 -6.637 1 88.56 294 MET B C 1
ATOM 7610 O O . MET B 1 294 ? 5.148 -24.438 -6.559 1 88.56 294 MET B O 1
ATOM 7614 N N . LEU B 1 295 ? 6.32 -26.125 -5.68 1 92.88 295 LEU B N 1
ATOM 7615 C CA . LEU B 1 295 ? 6.422 -25.484 -4.375 1 92.88 295 LEU B CA 1
ATOM 7616 C C . LEU B 1 295 ? 7.25 -24.203 -4.461 1 92.88 295 LEU B C 1
ATOM 7618 O O . LEU B 1 295 ? 6.883 -23.188 -3.883 1 92.88 295 LEU B O 1
ATOM 7622 N N . GLY B 1 296 ? 8.375 -24.312 -5.16 1 92.69 296 GLY B N 1
ATOM 7623 C CA . GLY B 1 296 ? 9.195 -23.125 -5.363 1 92.69 296 GLY B CA 1
ATOM 7624 C C . GLY B 1 296 ? 8.438 -21.984 -6.012 1 92.69 296 GLY B C 1
ATOM 7625 O O . GLY B 1 296 ? 8.523 -20.844 -5.559 1 92.69 296 GLY B O 1
ATOM 7626 N N . GLN B 1 297 ? 7.66 -22.297 -6.98 1 86.88 297 GLN B N 1
ATOM 7627 C CA . GLN B 1 297 ? 6.875 -21.281 -7.688 1 86.88 297 GLN B CA 1
ATOM 7628 C C . GLN B 1 297 ? 5.785 -20.703 -6.785 1 86.88 297 GLN B C 1
ATOM 7630 O O . GLN B 1 297 ? 5.578 -19.484 -6.762 1 86.88 297 GLN B O 1
ATOM 7635 N N . ALA B 1 298 ? 5.117 -21.625 -6.113 1 90.81 298 ALA B N 1
ATOM 7636 C CA . ALA B 1 298 ? 4.043 -21.188 -5.223 1 90.81 298 ALA B CA 1
ATOM 7637 C C . ALA B 1 298 ? 4.582 -20.297 -4.109 1 90.81 298 ALA B C 1
ATOM 7639 O O . ALA B 1 298 ? 3.986 -19.266 -3.789 1 90.81 298 ALA B O 1
ATOM 7640 N N . LEU B 1 299 ? 5.695 -20.641 -3.551 1 92.38 299 LEU B N 1
ATOM 7641 C CA . LEU B 1 299 ? 6.281 -19.859 -2.459 1 92.38 299 LEU B CA 1
ATOM 7642 C C . LEU B 1 299 ? 6.781 -18.516 -2.957 1 92.38 299 LEU B C 1
ATOM 7644 O O . LEU B 1 299 ? 6.672 -17.5 -2.252 1 92.38 299 LEU B O 1
ATOM 7648 N N . SER B 1 300 ? 7.344 -18.5 -4.105 1 89.44 300 SER B N 1
ATOM 7649 C CA . SER B 1 300 ? 7.801 -17.25 -4.684 1 89.44 300 SER B CA 1
ATOM 7650 C C . SER B 1 300 ? 6.641 -16.266 -4.879 1 89.44 300 SER B C 1
ATOM 7652 O O . SER B 1 300 ? 6.727 -15.109 -4.473 1 89.44 300 SER B O 1
ATOM 7654 N N . ARG B 1 301 ? 5.59 -16.719 -5.395 1 84.69 301 ARG B N 1
ATOM 7655 C CA . ARG B 1 301 ? 4.418 -15.891 -5.645 1 84.69 301 ARG B CA 1
ATOM 7656 C C . ARG B 1 301 ? 3.768 -15.453 -4.34 1 84.69 301 ARG B C 1
ATOM 7658 O O . ARG B 1 301 ? 3.432 -14.273 -4.172 1 84.69 301 ARG B O 1
ATOM 7665 N N . ALA B 1 302 ? 3.561 -16.406 -3.506 1 87.5 302 ALA B N 1
ATOM 7666 C CA . ALA B 1 302 ? 2.92 -16.109 -2.229 1 87.5 302 ALA B CA 1
ATOM 7667 C C . ALA B 1 302 ? 3.768 -15.148 -1.4 1 87.5 302 ALA B C 1
ATOM 7669 O O . ALA B 1 302 ? 3.232 -14.273 -0.719 1 87.5 302 ALA B O 1
ATOM 7670 N N . GLY B 1 303 ? 5.059 -15.367 -1.407 1 87.06 303 GLY B N 1
ATOM 7671 C CA . GLY B 1 303 ? 5.949 -14.461 -0.701 1 87.06 303 GLY B CA 1
ATOM 7672 C C . GLY B 1 303 ? 5.852 -13.023 -1.188 1 87.06 303 GLY B C 1
ATOM 7673 O O . GLY B 1 303 ? 5.793 -12.094 -0.382 1 87.06 303 GLY B O 1
ATOM 7674 N N . ALA B 1 304 ? 5.82 -12.852 -2.447 1 83.62 304 ALA B N 1
ATOM 7675 C CA . ALA B 1 304 ? 5.672 -11.523 -3.035 1 83.62 304 ALA B CA 1
ATOM 7676 C C . ALA B 1 304 ? 4.328 -10.906 -2.65 1 83.62 304 ALA B C 1
ATOM 7678 O O . ALA B 1 304 ? 4.258 -9.719 -2.326 1 83.62 304 ALA B O 1
ATOM 7679 N N . ALA B 1 305 ? 3.309 -11.703 -2.686 1 83.88 305 ALA B N 1
ATOM 7680 C CA . ALA B 1 305 ? 1.979 -11.234 -2.312 1 83.88 305 ALA B CA 1
ATOM 7681 C C . ALA B 1 305 ? 1.928 -10.836 -0.84 1 83.88 305 ALA B C 1
ATOM 7683 O O . ALA B 1 305 ? 1.343 -9.812 -0.486 1 83.88 305 ALA B O 1
ATOM 7684 N N . ASP B 1 306 ? 2.537 -11.648 -0.028 1 86.81 306 ASP B N 1
ATOM 7685 C CA . ASP B 1 306 ? 2.586 -11.352 1.4 1 86.81 306 ASP B CA 1
ATOM 7686 C C . ASP B 1 306 ? 3.32 -10.039 1.665 1 86.81 306 ASP B C 1
ATOM 7688 O O . ASP B 1 306 ? 2.871 -9.219 2.471 1 86.81 306 ASP B O 1
ATOM 7692 N N . SER B 1 307 ? 4.406 -9.906 1.027 1 82.69 307 SER B N 1
ATOM 7693 C CA . SER B 1 307 ? 5.203 -8.695 1.196 1 82.69 307 SER B CA 1
ATOM 7694 C C . SER B 1 307 ? 4.422 -7.461 0.765 1 82.69 307 SER B C 1
ATOM 7696 O O . SER B 1 307 ? 4.449 -6.434 1.447 1 82.69 307 SER B O 1
ATOM 7698 N N . GLN B 1 308 ? 3.768 -7.559 -0.294 1 82.38 308 GLN B N 1
ATOM 7699 C CA . GLN B 1 308 ? 2.963 -6.445 -0.784 1 82.38 308 GLN B CA 1
ATOM 7700 C C . GLN B 1 308 ? 1.822 -6.125 0.177 1 82.38 308 GLN B C 1
ATOM 7702 O O . GLN B 1 308 ? 1.492 -4.957 0.391 1 82.38 308 GLN B O 1
ATOM 7707 N N . ARG B 1 309 ? 1.251 -7.137 0.616 1 82.44 309 ARG B N 1
ATOM 7708 C CA . ARG B 1 309 ? 0.167 -6.957 1.577 1 82.44 309 ARG B CA 1
ATOM 7709 C C . ARG B 1 309 ? 0.669 -6.285 2.85 1 82.44 309 ARG B C 1
ATOM 7711 O O . ARG B 1 309 ? 0.029 -5.367 3.367 1 82.44 309 ARG B O 1
ATOM 7718 N N . GLU B 1 310 ? 1.732 -6.734 3.365 1 82.38 310 GLU B N 1
ATOM 7719 C CA . GLU B 1 310 ? 2.324 -6.156 4.566 1 82.38 310 GLU B CA 1
ATOM 7720 C C . GLU B 1 310 ? 2.678 -4.688 4.359 1 82.38 310 GLU B C 1
ATOM 7722 O O . GLU B 1 310 ? 2.475 -3.861 5.254 1 82.38 310 GLU B O 1
ATOM 7727 N N . LEU B 1 311 ? 3.191 -4.441 3.225 1 81.12 311 LEU B N 1
ATOM 7728 C CA . LEU B 1 311 ? 3.514 -3.062 2.877 1 81.12 311 LEU B CA 1
ATOM 7729 C C . LEU B 1 311 ? 2.262 -2.193 2.877 1 81.12 311 LEU B C 1
ATOM 7731 O O . LEU B 1 311 ? 2.238 -1.132 3.504 1 81.12 311 LEU B O 1
ATOM 7735 N N . ALA B 1 312 ? 1.308 -2.652 2.178 1 82 312 ALA B N 1
ATOM 7736 C CA . ALA B 1 312 ? 0.057 -1.901 2.096 1 82 312 ALA B CA 1
ATOM 7737 C C . ALA B 1 312 ? -0.547 -1.688 3.48 1 82 312 ALA B C 1
ATOM 7739 O O . ALA B 1 312 ? -0.98 -0.583 3.812 1 82 312 ALA B O 1
ATOM 7740 N N . GLU B 1 313 ? -0.543 -2.713 4.266 1 83 313 GLU B N 1
ATOM 7741 C CA . GLU B 1 313 ? -1.084 -2.635 5.617 1 83 313 GLU B CA 1
ATOM 7742 C C . GLU B 1 313 ? -0.273 -1.671 6.48 1 83 313 GLU B C 1
ATOM 7744 O O . GLU B 1 313 ? -0.838 -0.897 7.258 1 83 313 GLU B O 1
ATOM 7749 N N . GLY B 1 314 ? 0.995 -1.752 6.379 1 81.5 314 GLY B N 1
ATOM 7750 C CA . GLY B 1 314 ? 1.857 -0.854 7.129 1 81.5 314 GLY B CA 1
ATOM 7751 C C . GLY B 1 314 ? 1.65 0.607 6.777 1 81.5 314 GLY B C 1
ATOM 7752 O O . GLY B 1 314 ? 1.571 1.46 7.664 1 81.5 314 GLY B O 1
ATOM 7753 N N . LEU B 1 315 ? 1.564 0.851 5.527 1 80.75 315 LEU B N 1
ATOM 7754 C CA . LEU B 1 315 ? 1.334 2.215 5.062 1 80.75 315 LEU B CA 1
ATOM 7755 C C . LEU B 1 315 ? -0.029 2.723 5.523 1 80.75 315 LEU B C 1
ATOM 7757 O O . LEU B 1 315 ? -0.158 3.871 5.949 1 80.75 315 LEU B O 1
ATOM 7761 N N . GLN B 1 316 ? -0.998 1.895 5.43 1 80.38 316 GLN B N 1
ATOM 7762 C CA . GLN B 1 316 ? -2.344 2.252 5.863 1 80.38 316 GLN B CA 1
ATOM 7763 C C . GLN B 1 316 ? -2.379 2.543 7.363 1 80.38 316 GLN B C 1
ATOM 7765 O O . GLN B 1 316 ? -3.02 3.502 7.797 1 80.38 316 GLN B O 1
ATOM 7770 N N . ARG B 1 317 ? -1.705 1.809 8.133 1 79.31 317 ARG B N 1
ATOM 7771 C CA . ARG B 1 317 ? -1.649 2.002 9.578 1 79.31 317 ARG B CA 1
ATOM 7772 C C . ARG B 1 317 ? -1.077 3.371 9.922 1 79.31 317 ARG B C 1
ATOM 7774 O O . ARG B 1 317 ? -1.499 3.998 10.898 1 79.31 317 ARG B O 1
ATOM 7781 N N . SER B 1 318 ? -0.218 3.756 9.133 1 77.75 318 SER B N 1
ATOM 7782 C CA . SER B 1 318 ? 0.411 5.051 9.375 1 77.75 318 SER B CA 1
ATOM 7783 C C . SER B 1 318 ? -0.567 6.195 9.125 1 77.75 318 SER B C 1
ATOM 7785 O O . SER B 1 318 ? -0.354 7.312 9.602 1 77.75 318 SER B O 1
ATOM 7787 N N . MET B 1 319 ? -1.597 5.859 8.445 1 77.62 319 MET B N 1
ATOM 7788 C CA . MET B 1 319 ? -2.57 6.887 8.094 1 77.62 319 MET B CA 1
ATOM 7789 C C . MET B 1 319 ? -3.775 6.84 9.023 1 77.62 319 MET B C 1
ATOM 7791 O O . MET B 1 319 ? -4.574 7.777 9.062 1 77.62 319 MET B O 1
ATOM 7795 N N . LEU B 1 320 ? -3.912 5.656 9.75 1 74.75 320 LEU B N 1
ATOM 7796 C CA . LEU B 1 320 ? -5.117 5.422 10.531 1 74.75 320 LEU B CA 1
ATOM 7797 C C . LEU B 1 320 ? -5.105 6.262 11.812 1 74.75 320 LEU B C 1
ATOM 7799 O O . LEU B 1 320 ? -4.043 6.508 12.383 1 74.75 320 LEU B O 1
ATOM 7803 N N . PRO B 1 321 ? -6.352 6.645 12.172 1 65.62 321 PRO B N 1
ATOM 7804 C CA . PRO B 1 321 ? -6.559 7.426 13.398 1 65.62 321 PRO B CA 1
ATOM 7805 C C . PRO B 1 321 ? -6.266 6.625 14.664 1 65.62 321 PRO B C 1
ATOM 7807 O O . PRO B 1 321 ? -6.434 5.402 14.68 1 65.62 321 PRO B O 1
ATOM 7810 N N . SER B 1 322 ? -5.422 7.141 15.547 1 65.69 322 SER B N 1
ATOM 7811 C CA . SER B 1 322 ? -5.246 6.484 16.844 1 65.69 322 SER B CA 1
ATOM 7812 C C . SER B 1 322 ? -6.062 7.18 17.922 1 65.69 322 SER B C 1
ATOM 7814 O O . SER B 1 322 ? -6.223 8.398 17.906 1 65.69 322 SER B O 1
ATOM 7816 N N . LEU B 1 323 ? -6.918 6.371 18.719 1 65.88 323 LEU B N 1
ATOM 7817 C CA . LEU B 1 323 ? -7.703 6.957 19.797 1 65.88 323 LEU B CA 1
ATOM 7818 C C . LEU B 1 323 ? -6.801 7.441 20.922 1 65.88 323 LEU B C 1
ATOM 7820 O O . LEU B 1 323 ? -7.18 8.328 21.688 1 65.88 323 LEU B O 1
ATOM 7824 N N . GLY B 1 324 ? -5.633 7.824 20.578 1 62.91 324 GLY B N 1
ATOM 7825 C CA . GLY B 1 324 ? -4.719 8.312 21.594 1 62.91 324 GLY B CA 1
ATOM 7826 C C . GLY B 1 324 ? -5.141 7.945 23.016 1 62.91 324 GLY B C 1
ATOM 7827 O O . GLY B 1 324 ? -5.969 7.051 23.203 1 62.91 324 GLY B O 1
ATOM 7828 N N . PRO B 1 325 ? -4.609 8.57 24.109 1 63.53 325 PRO B N 1
ATOM 7829 C CA . PRO B 1 325 ? -4.867 8.297 25.516 1 63.53 325 PRO B CA 1
ATOM 7830 C C . PRO B 1 325 ? -6.293 8.641 25.938 1 63.53 325 PRO B C 1
ATOM 7832 O O . PRO B 1 325 ? -6.984 9.383 25.234 1 63.53 325 PRO B O 1
ATOM 7835 N N . GLN B 1 326 ? -6.656 8.047 27.016 1 80.06 326 GLN B N 1
ATOM 7836 C CA . GLN B 1 326 ? -7.949 8.328 27.625 1 80.06 326 GLN B CA 1
ATOM 7837 C C . GLN B 1 326 ? -8.039 9.789 28.047 1 80.06 326 GLN B C 1
ATOM 7839 O O . GLN B 1 326 ? -7.047 10.383 28.469 1 80.06 326 GLN B O 1
ATOM 7844 N N . ILE B 1 327 ? -9.148 10.461 27.781 1 88.44 327 ILE B N 1
ATOM 7845 C CA . ILE B 1 327 ? -9.414 11.828 28.203 1 88.44 327 ILE B CA 1
ATOM 7846 C C . ILE B 1 327 ? -9.953 11.828 29.641 1 88.44 327 ILE B C 1
ATOM 7848 O O . ILE B 1 327 ? -11.008 11.258 29.906 1 88.44 327 ILE B O 1
ATOM 7852 N N . PRO B 1 328 ? -9.188 12.43 30.516 1 87.69 328 PRO B N 1
ATOM 7853 C CA . PRO B 1 328 ? -9.695 12.461 31.891 1 87.69 328 PRO B CA 1
ATOM 7854 C C . PRO B 1 328 ? -11.086 13.086 32 1 87.69 328 PRO B C 1
ATOM 7856 O O . PRO B 1 328 ? -11.32 14.164 31.438 1 87.69 328 PRO B O 1
ATOM 7859 N N . GLY B 1 329 ? -11.984 12.422 32.594 1 88.69 329 GLY B N 1
ATOM 7860 C CA . GLY B 1 329 ? -13.305 12.969 32.875 1 88.69 329 GLY B CA 1
ATOM 7861 C C . GLY B 1 329 ? -14.281 12.75 31.734 1 88.69 329 GLY B C 1
ATOM 7862 O O . GLY B 1 329 ? -15.477 13.039 31.875 1 88.69 329 GLY B O 1
ATOM 7863 N N . LEU B 1 330 ? -13.789 12.352 30.641 1 93.25 330 LEU B N 1
ATOM 7864 C CA . LEU B 1 330 ? -14.625 12.07 29.484 1 93.25 330 LEU B CA 1
ATOM 7865 C C . LEU B 1 330 ? -14.375 10.664 28.953 1 93.25 330 LEU B C 1
ATOM 7867 O O . LEU B 1 330 ? -13.297 10.102 29.172 1 93.25 330 LEU B O 1
ATOM 7871 N N . THR B 1 331 ? -15.391 10.133 28.422 1 93.06 331 THR B N 1
ATOM 7872 C CA . THR B 1 331 ? -15.258 8.836 27.781 1 93.06 331 THR B CA 1
ATOM 7873 C C . THR B 1 331 ? -15.359 8.977 26.266 1 93.06 331 THR B C 1
ATOM 7875 O O . THR B 1 331 ? -16.266 9.648 25.75 1 93.06 331 THR B O 1
ATOM 7878 N N . VAL B 1 332 ? -14.422 8.312 25.609 1 93.94 332 VAL B N 1
ATOM 7879 C CA . VAL B 1 332 ? -14.414 8.383 24.141 1 93.94 332 VAL B CA 1
ATOM 7880 C C . VAL B 1 332 ? -14.516 6.973 23.562 1 93.94 332 VAL B C 1
ATOM 7882 O O . VAL B 1 332 ? -13.922 6.031 24.094 1 93.94 332 VAL B O 1
ATOM 7885 N N . ALA B 1 333 ? -15.32 6.781 22.594 1 94.69 333 ALA B N 1
ATOM 7886 C CA . ALA B 1 333 ? -15.398 5.566 21.781 1 94.69 333 ALA B CA 1
ATOM 7887 C C . ALA B 1 333 ? -15.414 5.902 20.297 1 94.69 333 ALA B C 1
ATOM 7889 O O . ALA B 1 333 ? -16.016 6.891 19.875 1 94.69 333 ALA B O 1
ATOM 7890 N N . ALA B 1 334 ? -14.742 5.113 19.516 1 94.19 334 ALA B N 1
ATOM 7891 C CA . ALA B 1 334 ? -14.688 5.363 18.078 1 94.19 334 ALA B CA 1
ATOM 7892 C C . ALA B 1 334 ? -14.734 4.055 17.281 1 94.19 334 ALA B C 1
ATOM 7894 O O . ALA B 1 334 ? -14.344 3.002 17.797 1 94.19 334 ALA B O 1
ATOM 7895 N N . ARG B 1 335 ? -15.336 4.113 16.125 1 93.44 335 ARG B N 1
ATOM 7896 C CA . ARG B 1 335 ? -15.344 3.018 15.156 1 93.44 335 ARG B CA 1
ATOM 7897 C C . ARG B 1 335 ? -15.039 3.527 13.75 1 93.44 335 ARG B C 1
ATOM 7899 O O . ARG B 1 335 ? -15.484 4.609 13.367 1 93.44 335 ARG B O 1
ATOM 7906 N N . TYR B 1 336 ? -14.312 2.779 13.039 1 91.31 336 TYR B N 1
ATOM 7907 C CA . TYR B 1 336 ? -13.961 3.064 11.648 1 91.31 336 TYR B CA 1
ATOM 7908 C C . TYR B 1 336 ? -14.133 1.823 10.781 1 91.31 336 TYR B C 1
ATOM 7910 O O . TYR B 1 336 ? -13.516 0.787 11.047 1 91.31 336 TYR B O 1
ATOM 7918 N N . ILE B 1 337 ? -14.969 1.939 9.766 1 89.94 337 ILE B N 1
ATOM 7919 C CA . ILE B 1 337 ? -15.227 0.833 8.852 1 89.94 337 ILE B CA 1
ATOM 7920 C C . ILE B 1 337 ? -15 1.287 7.414 1 89.94 337 ILE B C 1
ATOM 7922 O O . ILE B 1 337 ? -15.898 1.865 6.789 1 89.94 337 ILE B O 1
ATOM 7926 N N . PRO B 1 338 ? -13.883 0.922 6.875 1 84.69 338 PRO B N 1
ATOM 7927 C CA . PRO B 1 338 ? -13.633 1.253 5.469 1 84.69 338 PRO B CA 1
ATOM 7928 C C . PRO B 1 338 ? -14.383 0.333 4.508 1 84.69 338 PRO B C 1
ATOM 7930 O O . PRO B 1 338 ? -14.602 -0.841 4.816 1 84.69 338 PRO B O 1
ATOM 7933 N N . THR B 1 339 ? -15.117 0.634 3.436 1 71.5 339 THR B N 1
ATOM 7934 C CA . THR B 1 339 ? -15.883 -0.218 2.537 1 71.5 339 THR B CA 1
ATOM 7935 C C . THR B 1 339 ? -15.18 -0.361 1.19 1 71.5 339 THR B C 1
ATOM 7937 O O . THR B 1 339 ? -15.445 -1.304 0.442 1 71.5 339 THR B O 1
ATOM 7940 N N . GLY B 1 340 ? -14.055 0.376 0.848 1 58.78 340 GLY B N 1
ATOM 7941 C CA . GLY B 1 340 ? -13.484 0.325 -0.487 1 58.78 340 GLY B CA 1
ATOM 7942 C C . GLY B 1 340 ? -12.516 -0.825 -0.676 1 58.78 340 GLY B C 1
ATOM 7943 O O . GLY B 1 340 ? -11.648 -1.059 0.17 1 58.78 340 GLY B O 1
ATOM 7944 N N . GLY B 1 341 ? -12.828 -1.804 -1.809 1 57.59 341 GLY B N 1
ATOM 7945 C CA . GLY B 1 341 ? -12.102 -2.746 -2.645 1 57.59 341 GLY B CA 1
ATOM 7946 C C . GLY B 1 341 ? -10.859 -3.301 -1.978 1 57.59 341 GLY B C 1
ATOM 7947 O O . GLY B 1 341 ? -9.812 -3.434 -2.617 1 57.59 341 GLY B O 1
ATOM 7948 N N . GLY B 1 342 ? -10.953 -3.479 -0.632 1 63.31 342 GLY B N 1
ATOM 7949 C CA . GLY B 1 342 ? -9.766 -4.07 -0.03 1 63.31 342 GLY B CA 1
ATOM 7950 C C . GLY B 1 342 ? -8.945 -3.08 0.767 1 63.31 342 GLY B C 1
ATOM 7951 O O . GLY B 1 342 ? -7.961 -3.455 1.409 1 63.31 342 GLY B O 1
ATOM 7952 N N . LEU B 1 343 ? -9.453 -1.841 0.796 1 67.81 343 LEU B N 1
ATOM 7953 C CA . LEU B 1 343 ? -8.742 -0.81 1.543 1 67.81 343 LEU B CA 1
ATOM 7954 C C . LEU B 1 343 ? -9.07 -0.89 3.029 1 67.81 343 LEU B C 1
ATOM 7956 O O . LEU B 1 343 ? -10.211 -1.163 3.404 1 67.81 343 LEU B O 1
ATOM 7960 N N . GLN B 1 344 ? -8.055 -0.765 3.807 1 75.56 344 GLN B N 1
ATOM 7961 C CA . GLN B 1 344 ? -8.258 -0.636 5.242 1 75.56 344 GLN B CA 1
ATOM 7962 C C . GLN B 1 344 ? -8.391 0.829 5.652 1 75.56 344 GLN B C 1
ATOM 7964 O O . GLN B 1 344 ? -8.695 1.132 6.809 1 75.56 344 GLN B O 1
ATOM 7969 N N . VAL B 1 345 ? -8.18 1.674 4.641 1 81.81 345 VAL B N 1
ATOM 7970 C CA . VAL B 1 345 ? -8.305 3.104 4.902 1 81.81 345 VAL B CA 1
ATOM 7971 C C . VAL B 1 345 ? -9.047 3.775 3.75 1 81.81 345 VAL B C 1
ATOM 7973 O O . VAL B 1 345 ? -8.773 3.504 2.58 1 81.81 345 VAL B O 1
ATOM 7976 N N . GLY B 1 346 ? -10.102 4.523 4.055 1 87.56 346 GLY B N 1
ATOM 7977 C CA . GLY B 1 346 ? -10.883 5.262 3.068 1 87.56 346 GLY B CA 1
ATOM 7978 C C . GLY B 1 346 ? -10.734 6.766 3.197 1 87.56 346 GLY B C 1
ATOM 7979 O O . GLY B 1 346 ? -9.688 7.262 3.617 1 87.56 346 GLY B O 1
ATOM 7980 N N . GLY B 1 347 ? -11.656 7.449 2.732 1 90.25 347 GLY B N 1
ATOM 7981 C CA . GLY B 1 347 ? -11.633 8.906 2.75 1 90.25 347 GLY B CA 1
ATOM 7982 C C . GLY B 1 347 ? -12.102 9.492 4.066 1 90.25 347 GLY B C 1
ATOM 7983 O O . GLY B 1 347 ? -11.891 10.68 4.332 1 90.25 347 GLY B O 1
ATOM 7984 N N . ASP B 1 348 ? -12.648 8.656 4.91 1 92.94 348 ASP B N 1
ATOM 7985 C CA . ASP B 1 348 ? -13.133 9.141 6.203 1 92.94 348 ASP B CA 1
ATOM 7986 C C . ASP B 1 348 ? -12.039 9.062 7.262 1 92.94 348 ASP B C 1
ATOM 7988 O O . ASP B 1 348 ? -11.125 8.234 7.164 1 92.94 348 ASP B O 1
ATOM 7992 N N . TRP B 1 349 ? -12.117 9.945 8.242 1 92.81 349 TRP B N 1
ATOM 7993 C CA . TRP B 1 349 ? -11.141 9.852 9.32 1 92.81 349 TRP B CA 1
ATOM 7994 C C . TRP B 1 349 ? -11.695 10.43 10.617 1 92.81 349 TRP B C 1
ATOM 7996 O O . TRP B 1 349 ? -12.719 11.109 10.609 1 92.81 349 TRP B O 1
ATOM 8006 N N . TYR B 1 350 ? -11.109 10.094 11.703 1 94.25 350 TYR B N 1
ATOM 8007 C CA . TYR B 1 350 ? -11.258 10.773 12.984 1 94.25 350 TYR B CA 1
ATOM 8008 C C . TYR B 1 350 ? -9.914 10.898 13.695 1 94.25 350 TYR B C 1
ATOM 8010 O O . TYR B 1 350 ? -8.938 10.242 13.312 1 94.25 350 TYR B O 1
ATOM 8018 N N . ASP B 1 351 ? -9.836 11.773 14.609 1 92.62 351 ASP B N 1
ATOM 8019 C CA . ASP B 1 351 ? -8.617 11.961 15.391 1 92.62 351 ASP B CA 1
ATOM 8020 C C . ASP B 1 351 ? -8.93 12.555 16.766 1 92.62 351 ASP B C 1
ATOM 8022 O O . ASP B 1 351 ? -9.922 13.258 16.922 1 92.62 351 ASP B O 1
ATOM 8026 N N . ILE B 1 352 ? -8.195 12.172 17.719 1 93.06 352 ILE B N 1
ATOM 8027 C CA . ILE B 1 352 ? -8.188 12.773 19.047 1 93.06 352 ILE B CA 1
ATOM 8028 C C . ILE B 1 352 ? -6.809 13.359 19.344 1 93.06 352 ILE B C 1
ATOM 8030 O O . ILE B 1 352 ? -5.812 12.633 19.328 1 93.06 352 ILE B O 1
ATOM 8034 N N . ILE B 1 353 ? -6.785 14.648 19.688 1 91.31 353 ILE B N 1
ATOM 8035 C CA . ILE B 1 353 ? -5.512 15.359 19.766 1 91.31 353 ILE B CA 1
ATOM 8036 C C . ILE B 1 353 ? -5.406 16.094 21.094 1 91.31 353 ILE B C 1
ATOM 8038 O O . ILE B 1 353 ? -6.184 17.016 21.359 1 91.31 353 ILE B O 1
ATOM 8042 N N . PRO B 1 354 ? -4.449 15.711 21.938 1 90.31 354 PRO B N 1
ATOM 8043 C CA . PRO B 1 354 ? -4.191 16.547 23.109 1 90.31 354 PRO B CA 1
ATOM 8044 C C . PRO B 1 354 ? -3.662 17.922 22.75 1 90.31 354 PRO B C 1
ATOM 8046 O O . PRO B 1 354 ? -2.799 18.047 21.875 1 90.31 354 PRO B O 1
ATOM 8049 N N . LEU B 1 355 ? -4.156 18.938 23.359 1 93 355 LEU B N 1
ATOM 8050 C CA . LEU B 1 355 ? -3.756 20.312 23.062 1 93 355 LEU B CA 1
ATOM 8051 C C . LEU B 1 355 ? -2.875 20.875 24.188 1 93 355 LEU B C 1
ATOM 8053 O O . LEU B 1 355 ? -2.947 20.406 25.328 1 93 355 LEU B O 1
ATOM 8057 N N . PRO B 1 356 ? -2.08 21.875 23.844 1 88.44 356 PRO B N 1
ATOM 8058 C CA . PRO B 1 356 ? -1.205 22.453 24.875 1 88.44 356 PRO B CA 1
ATOM 8059 C C . PRO B 1 356 ? -1.982 23.078 26.031 1 88.44 356 PRO B C 1
ATOM 8061 O O . PRO B 1 356 ? -1.479 23.141 27.156 1 88.44 356 PRO B O 1
ATOM 8064 N N . SER B 1 357 ? -3.193 23.438 25.828 1 91.56 357 SER B N 1
ATOM 8065 C CA . SER B 1 357 ? -4.02 24.078 26.844 1 91.56 357 SER B CA 1
ATOM 8066 C C . SER B 1 357 ? -4.555 23.062 27.844 1 91.56 357 SER B C 1
ATOM 8068 O O . SER B 1 357 ? -5.172 23.438 28.844 1 91.56 357 SER B O 1
ATOM 8070 N N . GLY B 1 358 ? -4.293 21.828 27.578 1 90.56 358 GLY B N 1
ATOM 8071 C CA . GLY B 1 358 ? -4.887 20.781 28.422 1 90.56 358 GLY B CA 1
ATOM 8072 C C . GLY B 1 358 ? -6.223 20.297 27.891 1 90.56 358 GLY B C 1
ATOM 8073 O O . GLY B 1 358 ? -6.75 19.297 28.375 1 90.56 358 GLY B O 1
ATOM 8074 N N . ARG B 1 359 ? -6.688 21.016 26.953 1 95.06 359 ARG B N 1
ATOM 8075 C CA . ARG B 1 359 ? -7.91 20.594 26.281 1 95.06 359 ARG B CA 1
ATOM 8076 C C . ARG B 1 359 ? -7.617 19.5 25.25 1 95.06 359 ARG B C 1
ATOM 8078 O O . ARG B 1 359 ? -6.461 19.156 25.016 1 95.06 359 ARG B O 1
ATOM 8085 N N . TYR B 1 360 ? -8.719 18.891 24.766 1 94.88 360 TYR B N 1
ATOM 8086 C CA . TYR B 1 360 ? -8.594 17.875 23.734 1 94.88 360 TYR B CA 1
ATOM 8087 C C . TYR B 1 360 ? -9.398 18.25 22.5 1 94.88 360 TYR B C 1
ATOM 8089 O O . TYR B 1 360 ? -10.516 18.766 22.609 1 94.88 360 TYR B O 1
ATOM 8097 N N . ALA B 1 361 ? -8.812 18.016 21.375 1 95.94 361 ALA B N 1
ATOM 8098 C CA . ALA B 1 361 ? -9.523 18.234 20.125 1 95.94 361 ALA B CA 1
ATOM 8099 C C . ALA B 1 361 ? -10.016 16.906 19.547 1 95.94 361 ALA B C 1
ATOM 8101 O O . ALA B 1 361 ? -9.297 15.906 19.562 1 95.94 361 ALA B O 1
ATOM 8102 N N . LEU B 1 362 ? -11.258 16.859 19.156 1 96.19 362 LEU B N 1
ATOM 8103 C CA . LEU B 1 362 ? -11.836 15.773 18.359 1 96.19 362 LEU B CA 1
ATOM 8104 C C . LEU B 1 362 ? -12.102 16.234 16.938 1 96.19 362 LEU B C 1
ATOM 8106 O O . LEU B 1 362 ? -12.68 17.312 16.719 1 96.19 362 LEU B O 1
ATOM 8110 N N . ALA B 1 363 ? -11.641 15.484 16.016 1 96.56 363 ALA B N 1
ATOM 8111 C CA . ALA B 1 363 ? -11.875 15.789 14.602 1 96.56 363 ALA B CA 1
ATOM 8112 C C . ALA B 1 363 ? -12.453 14.586 13.867 1 96.56 363 ALA B C 1
ATOM 8114 O O . ALA B 1 363 ? -12.047 13.445 14.117 1 96.56 363 ALA B O 1
ATOM 8115 N N . ILE B 1 364 ? -13.422 14.844 13.047 1 96.88 364 ILE B N 1
ATOM 8116 C CA . ILE B 1 364 ? -13.961 13.828 12.148 1 96.88 364 ILE B CA 1
ATOM 8117 C C . ILE B 1 364 ? -14.234 14.445 10.773 1 96.88 364 ILE B C 1
ATOM 8119 O O . ILE B 1 364 ? -14.633 15.609 10.68 1 96.88 364 ILE B O 1
ATOM 8123 N N . GLY B 1 365 ? -13.938 13.695 9.719 1 96.81 365 GLY B N 1
ATOM 8124 C CA . GLY B 1 365 ? -14.133 14.25 8.391 1 96.81 365 GLY B CA 1
ATOM 8125 C C . GLY B 1 365 ? -14.227 13.188 7.309 1 96.81 365 GLY B C 1
ATOM 8126 O O . GLY B 1 365 ? -14.156 11.992 7.602 1 96.81 365 GLY B O 1
ATOM 8127 N N . ASP B 1 366 ? -14.484 13.727 6.082 1 95.81 366 ASP B N 1
ATOM 8128 C CA . ASP B 1 366 ? -14.688 12.891 4.902 1 95.81 366 ASP B CA 1
ATOM 8129 C C . ASP B 1 366 ? -14.156 13.57 3.646 1 95.81 366 ASP B C 1
ATOM 8131 O O . ASP B 1 366 ? -14.688 14.594 3.217 1 95.81 366 ASP B O 1
ATOM 8135 N N . VAL B 1 367 ? -13.164 12.922 3.086 1 94.81 367 VAL B N 1
ATOM 8136 C CA . VAL B 1 367 ? -12.641 13.414 1.816 1 94.81 367 VAL B CA 1
ATOM 8137 C C . VAL B 1 367 ? -13.477 12.867 0.665 1 94.81 367 VAL B C 1
ATOM 8139 O O . VAL B 1 367 ? -13.859 11.695 0.664 1 94.81 367 VAL B O 1
ATOM 8142 N N . GLN B 1 368 ? -13.703 13.664 -0.285 1 92.12 368 GLN B N 1
ATOM 8143 C CA . GLN B 1 368 ? -14.508 13.273 -1.435 1 92.12 368 GLN B CA 1
ATOM 8144 C C . GLN B 1 368 ? -13.883 12.086 -2.162 1 92.12 368 GLN B C 1
ATOM 8146 O O . GLN B 1 368 ? -12.695 12.109 -2.496 1 92.12 368 GLN B O 1
ATOM 8151 N N . GLY B 1 369 ? -14.68 11.148 -2.398 1 84.5 369 GLY B N 1
ATOM 8152 C CA . GLY B 1 369 ? -14.242 9.969 -3.121 1 84.5 369 GLY B CA 1
ATOM 8153 C C . GLY B 1 369 ? -14.016 8.766 -2.219 1 84.5 369 GLY B C 1
ATOM 8154 O O . GLY B 1 369 ? -13.945 8.906 -0.997 1 84.5 369 GLY B O 1
ATOM 8155 N N . HIS B 1 370 ? -13.922 7.605 -2.723 1 81.69 370 HIS B N 1
ATOM 8156 C CA . HIS B 1 370 ? -13.719 6.398 -1.93 1 81.69 370 HIS B CA 1
ATOM 8157 C C . HIS B 1 370 ? -12.609 5.531 -2.52 1 81.69 370 HIS B C 1
ATOM 8159 O O . HIS B 1 370 ? -12.602 4.312 -2.326 1 81.69 370 HIS B O 1
ATOM 8165 N N . ASP B 1 371 ? -11.672 6.137 -3.211 1 82.38 371 ASP B N 1
ATOM 8166 C CA . ASP B 1 371 ? -10.555 5.453 -3.857 1 82.38 371 ASP B CA 1
ATOM 8167 C C . ASP B 1 371 ? -9.242 5.727 -3.123 1 82.38 371 ASP B C 1
ATOM 8169 O O . ASP B 1 371 ? -9.234 6.375 -2.076 1 82.38 371 ASP B O 1
ATOM 8173 N N . VAL B 1 372 ? -8.234 5.223 -3.695 1 82.81 372 VAL B N 1
ATOM 8174 C CA . VAL B 1 372 ? -6.918 5.305 -3.074 1 82.81 372 VAL B CA 1
ATOM 8175 C C . VAL B 1 372 ? -6.484 6.766 -2.971 1 82.81 372 VAL B C 1
ATOM 8177 O O . VAL B 1 372 ? -5.828 7.156 -2.004 1 82.81 372 VAL B O 1
ATOM 8180 N N . ARG B 1 373 ? -6.855 7.555 -3.963 1 85.12 373 ARG B N 1
ATOM 8181 C CA . ARG B 1 373 ? -6.523 8.977 -3.922 1 85.12 373 ARG B CA 1
ATOM 8182 C C . ARG B 1 373 ? -7.188 9.664 -2.732 1 85.12 373 ARG B C 1
ATOM 8184 O O . ARG B 1 373 ? -6.562 10.469 -2.045 1 85.12 373 ARG B O 1
ATOM 8191 N N . ALA B 1 374 ? -8.43 9.312 -2.533 1 89.44 374 ALA B N 1
ATOM 8192 C CA . ALA B 1 374 ? -9.148 9.867 -1.391 1 89.44 374 ALA B CA 1
ATOM 8193 C C . ALA B 1 374 ? -8.469 9.484 -0.077 1 89.44 374 ALA B C 1
ATOM 8195 O O . ALA B 1 374 ? -8.336 10.32 0.824 1 89.44 374 ALA B O 1
ATOM 8196 N N . ALA B 1 375 ? -8.062 8.273 0.01 1 88.69 375 ALA B N 1
ATOM 8197 C CA . ALA B 1 375 ? -7.379 7.797 1.208 1 88.69 375 ALA B CA 1
ATOM 8198 C C . ALA B 1 375 ? -6.074 8.555 1.43 1 88.69 375 ALA B C 1
ATOM 8200 O O . ALA B 1 375 ? -5.746 8.922 2.561 1 88.69 375 ALA B O 1
ATOM 8201 N N . GLY B 1 376 ? -5.34 8.727 0.391 1 87.12 376 GLY B N 1
ATOM 8202 C CA . GLY B 1 376 ? -4.094 9.469 0.477 1 87.12 376 GLY B CA 1
ATOM 8203 C C . GLY B 1 376 ? -4.289 10.906 0.925 1 87.12 376 GLY B C 1
ATOM 8204 O O . GLY B 1 376 ? -3.559 11.398 1.79 1 87.12 376 GLY B O 1
ATOM 8205 N N . LEU B 1 377 ? -5.227 11.578 0.331 1 90 377 LEU B N 1
ATOM 8206 C CA . LEU B 1 377 ? -5.535 12.961 0.701 1 90 377 LEU B CA 1
ATOM 8207 C C . LEU B 1 377 ? -6.004 13.039 2.148 1 90 377 LEU B C 1
ATOM 8209 O O . LEU B 1 377 ? -5.641 13.969 2.873 1 90 377 LEU B O 1
ATOM 8213 N N . MET B 1 378 ? -6.773 12.055 2.453 1 92.62 378 MET B N 1
ATOM 8214 C CA . MET B 1 378 ? -7.234 11.992 3.836 1 92.62 378 MET B CA 1
ATOM 8215 C C . MET B 1 378 ? -6.055 11.922 4.801 1 92.62 378 MET B C 1
ATOM 8217 O O . MET B 1 378 ? -6.012 12.648 5.793 1 92.62 378 MET B O 1
ATOM 8221 N N . GLY B 1 379 ? -5.18 11.031 4.539 1 90.44 379 GLY B N 1
ATOM 8222 C CA . GLY B 1 379 ? -4.004 10.914 5.387 1 90.44 379 GLY B CA 1
ATOM 8223 C C . GLY B 1 379 ? -3.236 12.219 5.527 1 90.44 379 GLY B C 1
ATOM 8224 O O . GLY B 1 379 ? -2.83 12.586 6.629 1 90.44 379 GLY B O 1
ATOM 8225 N N . GLN B 1 380 ? -3.068 12.914 4.473 1 90.88 380 GLN B N 1
ATOM 8226 C CA . GLN B 1 380 ? -2.348 14.188 4.473 1 90.88 380 GLN B CA 1
ATOM 8227 C C . GLN B 1 380 ? -3.109 15.25 5.254 1 90.88 380 GLN B C 1
ATOM 8229 O O . GLN B 1 380 ? -2.523 15.969 6.07 1 90.88 380 GLN B O 1
ATOM 8234 N N . LEU B 1 381 ? -4.348 15.297 4.992 1 94 381 LEU B N 1
ATOM 8235 C CA . LEU B 1 381 ? -5.184 16.281 5.656 1 94 381 LEU B CA 1
ATOM 8236 C C . LEU B 1 381 ? -5.238 16.031 7.16 1 94 381 LEU B C 1
ATOM 8238 O O . LEU B 1 381 ? -5.156 16.969 7.957 1 94 381 LEU B O 1
ATOM 8242 N N . ARG B 1 382 ? -5.438 14.859 7.512 1 94.31 382 ARG B N 1
ATOM 8243 C CA . ARG B 1 382 ? -5.48 14.5 8.93 1 94.31 382 ARG B CA 1
ATOM 8244 C C . ARG B 1 382 ? -4.195 14.922 9.633 1 94.31 382 ARG B C 1
ATOM 8246 O O . ARG B 1 382 ? -4.238 15.508 10.719 1 94.31 382 ARG B O 1
ATOM 8253 N N . ILE B 1 383 ? -3.121 14.648 9.047 1 91.94 383 ILE B N 1
ATOM 8254 C CA . ILE B 1 383 ? -1.827 14.969 9.641 1 91.94 383 ILE B CA 1
ATOM 8255 C C . ILE B 1 383 ? -1.662 16.484 9.734 1 91.94 383 ILE B C 1
ATOM 8257 O O . ILE B 1 383 ? -1.208 17 10.758 1 91.94 383 ILE B O 1
ATOM 8261 N N . ALA B 1 384 ? -1.98 17.188 8.703 1 94.44 384 ALA B N 1
ATOM 8262 C CA . ALA B 1 384 ? -1.899 18.641 8.719 1 94.44 384 ALA B CA 1
ATOM 8263 C C . ALA B 1 384 ? -2.785 19.234 9.812 1 94.44 384 ALA B C 1
ATOM 8265 O O . ALA B 1 384 ? -2.359 20.125 10.547 1 94.44 384 ALA B O 1
ATOM 8266 N N . LEU B 1 385 ? -3.988 18.719 9.844 1 96.12 385 LEU B N 1
ATOM 8267 C CA . LEU B 1 385 ? -4.922 19.203 10.852 1 96.12 385 LEU B CA 1
ATOM 8268 C C . LEU B 1 385 ? -4.371 18.969 12.258 1 96.12 385 LEU B C 1
ATOM 8270 O O . LEU B 1 385 ? -4.441 19.844 13.109 1 96.12 385 LEU B O 1
ATOM 8274 N N . ARG B 1 386 ? -3.85 17.859 12.477 1 92.75 386 ARG B N 1
ATOM 8275 C CA . ARG B 1 386 ? -3.232 17.547 13.758 1 92.75 386 ARG B CA 1
ATOM 8276 C C . ARG B 1 386 ? -2.086 18.5 14.062 1 92.75 386 ARG B C 1
ATOM 8278 O O . ARG B 1 386 ? -1.929 18.953 15.203 1 92.75 386 ARG B O 1
ATOM 8285 N N . ALA B 1 387 ? -1.291 18.781 13.086 1 93.06 387 ALA B N 1
ATOM 8286 C CA . ALA B 1 387 ? -0.173 19.703 13.25 1 93.06 387 ALA B CA 1
ATOM 8287 C C . ALA B 1 387 ? -0.661 21.094 13.68 1 93.06 387 ALA B C 1
ATOM 8289 O O . ALA B 1 387 ? -0.114 21.688 14.609 1 93.06 387 ALA B O 1
ATOM 8290 N N . TYR B 1 388 ? -1.672 21.578 13.062 1 95.75 388 TYR B N 1
ATOM 8291 C CA . TYR B 1 388 ? -2.225 22.891 13.383 1 95.75 388 TYR B CA 1
ATOM 8292 C C . TYR B 1 388 ? -2.844 22.891 14.773 1 95.75 388 TYR B C 1
ATOM 8294 O O . TYR B 1 388 ? -2.652 23.844 15.547 1 95.75 388 TYR B O 1
ATOM 8302 N N . ALA B 1 389 ? -3.553 21.828 15.062 1 95 389 ALA B N 1
ATOM 8303 C CA . ALA B 1 389 ? -4.191 21.719 16.375 1 95 389 ALA B CA 1
ATOM 8304 C C . ALA B 1 389 ? -3.154 21.688 17.484 1 95 389 ALA B C 1
ATOM 8306 O O . ALA B 1 389 ? -3.322 22.344 18.516 1 95 389 ALA B O 1
ATOM 8307 N N . SER B 1 390 ? -2.15 21.062 17.266 1 89.81 390 SER B N 1
ATOM 8308 C CA . SER B 1 390 ? -1.124 20.859 18.281 1 89.81 390 SER B CA 1
ATOM 8309 C C . SER B 1 390 ? -0.391 22.156 18.578 1 89.81 390 SER B C 1
ATOM 8311 O O . SER B 1 390 ? 0.279 22.266 19.609 1 89.81 390 SER B O 1
ATOM 8313 N N . GLU B 1 391 ? -0.532 23.094 17.703 1 89.5 391 GLU B N 1
ATOM 8314 C CA . GLU B 1 391 ? 0.059 24.422 17.938 1 89.5 391 GLU B CA 1
ATOM 8315 C C . GLU B 1 391 ? -0.805 25.25 18.875 1 89.5 391 GLU B C 1
ATOM 8317 O O . GLU B 1 391 ? -0.37 26.297 19.375 1 89.5 391 GLU B O 1
ATOM 8322 N N . GLY B 1 392 ? -1.989 24.812 19.078 1 90.56 392 GLY B N 1
ATOM 8323 C CA . GLY B 1 392 ? -2.871 25.5 20 1 90.56 392 GLY B CA 1
ATOM 8324 C C . GLY B 1 392 ? -3.748 26.547 19.328 1 90.56 392 GLY B C 1
ATOM 8325 O O . GLY B 1 392 ? -4.293 27.422 20 1 90.56 392 GLY B O 1
ATOM 8326 N N . HIS B 1 393 ? -3.869 26.438 18.047 1 93.06 393 HIS B N 1
ATOM 8327 C CA . HIS B 1 393 ? -4.762 27.359 17.344 1 93.06 393 HIS B CA 1
ATOM 8328 C C . HIS B 1 393 ? -6.215 27.125 17.734 1 93.06 393 HIS B C 1
ATOM 8330 O O . HIS B 1 393 ? -6.586 26.016 18.125 1 93.06 393 HIS B O 1
ATOM 8336 N N . ARG B 1 394 ? -6.992 28.172 17.609 1 95.5 394 ARG B N 1
ATOM 8337 C CA . ARG B 1 394 ? -8.43 28.047 17.844 1 95.5 394 ARG B CA 1
ATOM 8338 C C . ARG B 1 394 ? -9.086 27.219 16.734 1 95.5 394 ARG B C 1
ATOM 8340 O O . ARG B 1 394 ? -8.562 27.125 15.625 1 95.5 394 ARG B O 1
ATOM 8347 N N . PRO B 1 395 ? -10.281 26.672 17.047 1 97.44 395 PRO B N 1
ATOM 8348 C CA . PRO B 1 395 ? -10.953 25.812 16.078 1 97.44 395 PRO B CA 1
ATOM 8349 C C . PRO B 1 395 ? -11.133 26.469 14.719 1 97.44 395 PRO B C 1
ATOM 8351 O O . PRO B 1 395 ? -10.906 25.828 13.688 1 97.44 395 PRO B O 1
ATOM 8354 N N . ASP B 1 396 ? -11.57 27.734 14.672 1 96.38 396 ASP B N 1
ATOM 8355 C CA . ASP B 1 396 ? -11.758 28.438 13.406 1 96.38 396 ASP B CA 1
ATOM 8356 C C . ASP B 1 396 ? -10.453 28.531 12.625 1 96.38 396 ASP B C 1
ATOM 8358 O O . ASP B 1 396 ? -10.43 28.281 11.414 1 96.38 396 ASP B O 1
ATOM 8362 N N . ALA B 1 397 ? -9.391 28.812 13.328 1 96.25 397 ALA B N 1
ATOM 8363 C CA . ALA B 1 397 ? -8.078 28.953 12.703 1 96.25 397 ALA B CA 1
ATOM 8364 C C . ALA B 1 397 ? -7.562 27.609 12.203 1 96.25 397 ALA B C 1
ATOM 8366 O O . ALA B 1 397 ? -6.922 27.531 11.156 1 96.25 397 ALA B O 1
ATOM 8367 N N . VAL B 1 398 ? -7.797 26.578 12.984 1 97.44 398 VAL B N 1
ATOM 8368 C CA . VAL B 1 398 ? -7.371 25.25 12.578 1 97.44 398 VAL B CA 1
ATOM 8369 C C . VAL B 1 398 ? -8.031 24.875 11.25 1 97.44 398 VAL B C 1
ATOM 8371 O O . VAL B 1 398 ? -7.352 24.438 10.32 1 97.44 398 VAL B O 1
ATOM 8374 N N . LEU B 1 399 ? -9.328 25.109 11.109 1 98.06 399 LEU B N 1
ATOM 8375 C CA . LEU B 1 399 ? -10.039 24.719 9.891 1 98.06 399 LEU B CA 1
ATOM 8376 C C . LEU B 1 399 ? -9.641 25.625 8.727 1 98.06 399 LEU B C 1
ATOM 8378 O O . LEU B 1 399 ? -9.547 25.156 7.586 1 98.06 399 LEU B O 1
ATOM 8382 N N . SER B 1 400 ? -9.453 26.875 9.008 1 96.88 400 SER B N 1
ATOM 8383 C CA . SER B 1 400 ? -9.023 27.781 7.938 1 96.88 400 SER B CA 1
ATOM 8384 C C . SER B 1 400 ? -7.684 27.344 7.355 1 96.88 400 SER B C 1
ATOM 8386 O O . SER B 1 400 ? -7.5 27.344 6.137 1 96.88 400 SER B O 1
ATOM 8388 N N . ARG B 1 401 ? -6.797 26.969 8.203 1 95.31 401 ARG B N 1
ATOM 8389 C CA . ARG B 1 401 ? -5.473 26.531 7.77 1 95.31 401 ARG B CA 1
ATOM 8390 C C . ARG B 1 401 ? -5.543 25.188 7.062 1 95.31 401 ARG B C 1
ATOM 8392 O O . ARG B 1 401 ? -4.863 24.969 6.055 1 95.31 401 ARG B O 1
ATOM 8399 N N . ALA B 1 402 ? -6.352 24.312 7.625 1 96.81 402 ALA B N 1
ATOM 8400 C CA . ALA B 1 402 ? -6.551 23.016 6.984 1 96.81 402 ALA B CA 1
ATOM 8401 C C . ALA B 1 402 ? -7.141 23.172 5.586 1 96.81 402 ALA B C 1
ATOM 8403 O O . ALA B 1 402 ? -6.773 22.453 4.664 1 96.81 402 ALA B O 1
ATOM 8404 N N . SER B 1 403 ? -8.047 24.125 5.43 1 96.06 403 SER B N 1
ATOM 8405 C CA . SER B 1 403 ? -8.656 24.391 4.133 1 96.06 403 SER B CA 1
ATOM 8406 C C . SER B 1 403 ? -7.625 24.891 3.127 1 96.06 403 SER B C 1
ATOM 8408 O O . SER B 1 403 ? -7.605 24.438 1.979 1 96.06 403 SER B O 1
ATOM 8410 N N . ARG B 1 404 ? -6.824 25.75 3.535 1 92.88 404 ARG B N 1
ATOM 8411 C CA . ARG B 1 404 ? -5.762 26.266 2.678 1 92.88 404 ARG B CA 1
ATOM 8412 C C . ARG B 1 404 ? -4.797 25.156 2.281 1 92.88 404 ARG B C 1
ATOM 8414 O O . ARG B 1 404 ? -4.348 25.094 1.134 1 92.88 404 ARG B O 1
ATOM 8421 N N . PHE B 1 405 ? -4.543 24.375 3.193 1 91.69 405 PHE B N 1
ATOM 8422 C CA . PHE B 1 405 ? -3.643 23.25 2.941 1 91.69 405 PHE B CA 1
ATOM 8423 C C . PHE B 1 405 ? -4.207 22.344 1.862 1 91.69 405 PHE B C 1
ATOM 8425 O O . PHE B 1 405 ? -3.516 22.016 0.897 1 91.69 405 PHE B O 1
ATOM 8432 N N . LEU B 1 406 ? -5.395 21.906 2.107 1 93 406 LEU B N 1
ATOM 8433 C CA . LEU B 1 406 ? -6.02 20.984 1.158 1 93 406 LEU B CA 1
ATOM 8434 C C . LEU B 1 406 ? -6.121 21.625 -0.224 1 93 406 LEU B C 1
ATOM 8436 O O . LEU B 1 406 ? -5.883 20.969 -1.236 1 93 406 LEU B O 1
ATOM 8440 N N . HIS B 1 407 ? -6.465 22.859 -0.223 1 90.69 407 HIS B N 1
ATOM 8441 C CA . HIS B 1 407 ? -6.539 23.578 -1.489 1 90.69 407 HIS B CA 1
ATOM 8442 C C . HIS B 1 407 ? -5.199 23.547 -2.217 1 90.69 407 HIS B C 1
ATOM 8444 O O . HIS B 1 407 ? -5.152 23.359 -3.436 1 90.69 407 HIS B O 1
ATOM 8450 N N . GLY B 1 408 ? -4.148 23.703 -1.526 1 83.69 408 GLY B N 1
ATOM 8451 C CA . GLY B 1 408 ? -2.814 23.766 -2.104 1 83.69 408 GLY B CA 1
ATOM 8452 C C . GLY B 1 408 ? -2.359 22.438 -2.691 1 83.69 408 GLY B C 1
ATOM 8453 O O . GLY B 1 408 ? -1.65 22.422 -3.699 1 83.69 408 GLY B O 1
ATOM 8454 N N . ILE B 1 409 ? -2.764 21.359 -2.078 1 81.31 409 ILE B N 1
ATOM 8455 C CA . ILE B 1 409 ? -2.227 20.078 -2.529 1 81.31 409 ILE B CA 1
ATOM 8456 C C . ILE B 1 409 ? -3.145 19.469 -3.59 1 81.31 409 ILE B C 1
ATOM 8458 O O . ILE B 1 409 ? -2.787 18.484 -4.246 1 81.31 409 ILE B O 1
ATOM 8462 N N . THR B 1 410 ? -4.262 19.938 -3.754 1 79.25 410 THR B N 1
ATOM 8463 C CA . THR B 1 410 ? -5.168 19.406 -4.762 1 79.25 410 THR B CA 1
ATOM 8464 C C . THR B 1 410 ? -5.137 20.25 -6.027 1 79.25 410 THR B C 1
ATOM 8466 O O . THR B 1 410 ? -5.645 19.844 -7.07 1 79.25 410 THR B O 1
ATOM 8469 N N . GLN B 1 411 ? -4.801 21.422 -5.984 1 67.25 411 GLN B N 1
ATOM 8470 C CA . GLN B 1 411 ? -4.816 22.297 -7.16 1 67.25 411 GLN B CA 1
ATOM 8471 C C . GLN B 1 411 ? -3.514 22.188 -7.941 1 67.25 411 GLN B C 1
ATOM 8473 O O . GLN B 1 411 ? -3.311 22.891 -8.93 1 67.25 411 GLN B O 1
ATOM 8478 N N . ASP B 1 412 ? -2.705 21.359 -7.449 1 54.88 412 ASP B N 1
ATOM 8479 C CA . ASP B 1 412 ? -1.502 21.281 -8.273 1 54.88 412 ASP B CA 1
ATOM 8480 C C . ASP B 1 412 ? -1.848 20.938 -9.719 1 54.88 412 ASP B C 1
ATOM 8482 O O . ASP B 1 412 ? -2.852 20.266 -9.984 1 54.88 412 ASP B O 1
ATOM 8486 N N . GLU B 1 413 ? -1.423 21.75 -10.664 1 49.47 413 GLU B N 1
ATOM 8487 C CA . GLU B 1 413 ? -1.636 21.875 -12.102 1 49.47 413 GLU B CA 1
ATOM 8488 C C . GLU B 1 413 ? -1.956 20.531 -12.734 1 49.47 413 GLU B C 1
ATOM 8490 O O . GLU B 1 413 ? -2.697 20.453 -13.719 1 49.47 413 GLU B O 1
ATOM 8495 N N . HIS B 1 414 ? -1.395 19.531 -12.133 1 49.97 414 HIS B N 1
ATOM 8496 C CA . HIS B 1 414 ? -1.577 18.312 -12.914 1 49.97 414 HIS B CA 1
ATOM 8497 C C . HIS B 1 414 ? -2.824 17.562 -12.477 1 49.97 414 HIS B C 1
ATOM 8499 O O . HIS B 1 414 ? -3.186 16.547 -13.078 1 49.97 414 HIS B O 1
ATOM 8505 N N . MET B 1 415 ? -3.332 18.125 -11.328 1 53.81 415 MET B N 1
ATOM 8506 C CA . MET B 1 415 ? -4.461 17.297 -10.906 1 53.81 415 MET B CA 1
ATOM 8507 C C . MET B 1 415 ? -5.785 17.922 -11.344 1 53.81 415 MET B C 1
ATOM 8509 O O . MET B 1 415 ? -6.055 19.094 -11.055 1 53.81 415 MET B O 1
ATOM 8513 N N . THR B 1 416 ? -6.383 17.453 -12.383 1 58.22 416 THR B N 1
ATOM 8514 C CA . THR B 1 416 ? -7.625 17.828 -13.047 1 58.22 416 THR B CA 1
ATOM 8515 C C . THR B 1 416 ? -8.828 17.578 -12.141 1 58.22 416 THR B C 1
ATOM 8517 O O . THR B 1 416 ? -9.961 17.906 -12.5 1 58.22 416 THR B O 1
ATOM 8520 N N . ASP B 1 417 ? -8.633 17.031 -10.938 1 69.81 417 ASP B N 1
ATOM 8521 C CA . ASP B 1 417 ? -9.828 16.703 -10.172 1 69.81 417 ASP B CA 1
ATOM 8522 C C . ASP B 1 417 ? -9.727 17.203 -8.742 1 69.81 417 ASP B C 1
ATOM 8524 O O . ASP B 1 417 ? -9.234 16.5 -7.859 1 69.81 417 ASP B O 1
ATOM 8528 N N . PRO B 1 418 ? -10.219 18.547 -8.586 1 80.38 418 PRO B N 1
ATOM 8529 C CA . PRO B 1 418 ? -10.164 19.062 -7.211 1 80.38 418 PRO B CA 1
ATOM 8530 C C . PRO B 1 418 ? -11.039 18.25 -6.246 1 80.38 418 PRO B C 1
ATOM 8532 O O . PRO B 1 418 ? -12.117 17.797 -6.621 1 80.38 418 PRO B O 1
ATOM 8535 N N . ARG B 1 419 ? -10.469 17.938 -5.121 1 90.31 419 ARG B N 1
ATOM 8536 C CA . ARG B 1 419 ? -11.18 17.203 -4.082 1 90.31 419 ARG B CA 1
ATOM 8537 C C . ARG B 1 419 ? -11.367 18.062 -2.832 1 90.31 419 ARG B C 1
ATOM 8539 O O . ARG B 1 419 ? -10.508 18.875 -2.504 1 90.31 419 ARG B O 1
ATOM 8546 N N . PHE B 1 420 ? -12.5 17.969 -2.254 1 95.44 420 PHE B N 1
ATOM 8547 C CA . PHE B 1 420 ? -12.789 18.672 -1.015 1 95.44 420 PHE B CA 1
ATOM 8548 C C . PHE B 1 420 ? -13.055 17.688 0.122 1 95.44 420 PHE B C 1
ATOM 8550 O O . PHE B 1 420 ? -13.102 16.484 -0.095 1 95.44 420 PHE B O 1
ATOM 8557 N N . ALA B 1 421 ? -13.148 18.234 1.323 1 97.5 421 ALA B N 1
ATOM 8558 C CA . ALA B 1 421 ? -13.406 17.391 2.49 1 97.5 421 ALA B CA 1
ATOM 8559 C C . ALA B 1 421 ? -14.367 18.078 3.455 1 97.5 421 ALA B C 1
ATOM 8561 O O . ALA B 1 421 ? -14.297 19.281 3.656 1 97.5 421 ALA B O 1
ATOM 8562 N N . THR B 1 422 ? -15.242 17.359 4.012 1 98 422 THR B N 1
ATOM 8563 C CA . THR B 1 422 ? -16.016 17.859 5.133 1 98 422 THR B CA 1
ATOM 8564 C C . THR B 1 422 ? -15.297 17.594 6.453 1 98 422 THR B C 1
ATOM 8566 O O . THR B 1 422 ? -14.438 16.719 6.535 1 98 422 THR B O 1
ATOM 8569 N N . CYS B 1 423 ? -15.57 18.391 7.449 1 98.44 423 CYS B N 1
ATOM 8570 C CA . CYS B 1 423 ? -14.875 18.203 8.719 1 98.44 423 CYS B CA 1
ATOM 8571 C C . CYS B 1 423 ? -15.641 18.859 9.859 1 98.44 423 CYS B C 1
ATOM 8573 O O . CYS B 1 423 ? -16.188 19.953 9.703 1 98.44 423 CYS B O 1
ATOM 8575 N N . LEU B 1 424 ? -15.766 18.172 10.906 1 98.44 424 LEU B N 1
ATOM 8576 C CA . LEU B 1 424 ? -16.203 18.703 12.188 1 98.44 424 LEU B CA 1
ATOM 8577 C C . LEU B 1 424 ? -15.086 18.672 13.211 1 98.44 424 LEU B C 1
ATOM 8579 O O . LEU B 1 424 ? -14.5 17.609 13.461 1 98.44 424 LEU B O 1
ATOM 8583 N N . TYR B 1 425 ? -14.695 19.844 13.734 1 98.44 425 TYR B N 1
ATOM 8584 C CA . TYR B 1 425 ? -13.617 19.984 14.703 1 98.44 425 TYR B CA 1
ATOM 8585 C C . TYR B 1 425 ? -14.164 20.484 16.047 1 98.44 425 TYR B C 1
ATOM 8587 O O . TYR B 1 425 ? -14.758 21.578 16.109 1 98.44 425 TYR B O 1
ATOM 8595 N N . VAL B 1 426 ? -13.891 19.734 17.156 1 98 426 VAL B N 1
ATOM 8596 C CA . VAL B 1 426 ? -14.43 20.047 18.484 1 98 426 VAL B CA 1
ATOM 8597 C C . VAL B 1 426 ? -13.289 20.141 19.484 1 98 426 VAL B C 1
ATOM 8599 O O . VAL B 1 426 ? -12.492 19.219 19.641 1 98 426 VAL B O 1
ATOM 8602 N N . GLU B 1 427 ? -13.195 21.203 20.156 1 97.81 427 GLU B N 1
ATOM 8603 C CA . GLU B 1 427 ? -12.328 21.312 21.312 1 97.81 427 GLU B CA 1
ATOM 8604 C C . GLU B 1 427 ? -13.109 21.125 22.609 1 97.81 427 GLU B C 1
ATOM 8606 O O . GLU B 1 427 ? -14.102 21.828 22.844 1 97.81 427 GLU B O 1
ATOM 8611 N N . ALA B 1 428 ? -12.625 20.234 23.453 1 97.06 428 ALA B N 1
ATOM 8612 C CA . ALA B 1 428 ? -13.344 19.891 24.672 1 97.06 428 ALA B CA 1
ATOM 8613 C C . ALA B 1 428 ? -12.492 20.188 25.906 1 97.06 428 ALA B C 1
ATOM 8615 O O . ALA B 1 428 ? -11.32 19.812 25.953 1 97.06 428 ALA B O 1
ATOM 8616 N N . ASP B 1 429 ? -13.102 20.812 26.812 1 95.38 429 ASP B N 1
ATOM 8617 C CA . ASP B 1 429 ? -12.516 20.969 28.141 1 95.38 429 ASP B CA 1
ATOM 8618 C C . ASP B 1 429 ? -12.945 19.828 29.062 1 95.38 429 ASP B C 1
ATOM 8620 O O . ASP B 1 429 ? -14.117 19.75 29.453 1 95.38 429 ASP B O 1
ATOM 8624 N N . PRO B 1 430 ? -12.016 19.031 29.438 1 93.25 430 PRO B N 1
ATOM 8625 C CA . PRO B 1 430 ? -12.406 17.844 30.203 1 93.25 430 PRO B CA 1
ATOM 8626 C C . PRO B 1 430 ? -12.969 18.188 31.578 1 93.25 430 PRO B C 1
ATOM 8628 O O . PRO B 1 430 ? -13.734 17.422 32.156 1 93.25 430 PRO B O 1
ATOM 8631 N N . GLU B 1 431 ? -12.617 19.25 32.125 1 88.69 431 GLU B N 1
ATOM 8632 C CA . GLU B 1 431 ? -13.047 19.625 33.469 1 88.69 431 GLU B CA 1
ATOM 8633 C C . GLU B 1 431 ? -14.477 20.172 33.469 1 88.69 431 GLU B C 1
ATOM 8635 O O . GLU B 1 431 ? -15.289 19.812 34.312 1 88.69 431 GLU B O 1
ATOM 8640 N N . THR B 1 432 ? -14.82 21 32.5 1 90.38 432 THR B N 1
ATOM 8641 C CA . THR B 1 432 ? -16.094 21.719 32.5 1 90.38 432 THR B CA 1
ATOM 8642 C C . THR B 1 432 ? -17.078 21.094 31.531 1 90.38 432 THR B C 1
ATOM 8644 O O . THR B 1 432 ? -18.281 21.312 31.641 1 90.38 432 THR B O 1
ATOM 8647 N N . GLY B 1 433 ? -16.562 20.422 30.594 1 92.94 433 GLY B N 1
ATOM 8648 C CA . GLY B 1 433 ? -17.406 19.891 29.547 1 92.94 433 GLY B CA 1
ATOM 8649 C C . GLY B 1 433 ? -17.688 20.891 28.438 1 92.94 433 GLY B C 1
ATOM 8650 O O . GLY B 1 433 ? -18.453 20.609 27.516 1 92.94 433 GLY B O 1
ATOM 8651 N N . LEU B 1 434 ? -17.062 22.031 28.516 1 93.12 434 LEU B N 1
ATOM 8652 C CA . LEU B 1 434 ? -17.25 23.047 27.5 1 93.12 434 LEU B CA 1
ATOM 8653 C C . LEU B 1 434 ? -16.719 22.578 26.141 1 93.12 434 LEU B C 1
ATOM 8655 O O . LEU B 1 434 ? -15.602 22.062 26.062 1 93.12 434 LEU B O 1
ATOM 8659 N N . LEU B 1 435 ? -17.578 22.734 25.125 1 96.06 435 LEU B N 1
ATOM 8660 C CA . LEU B 1 435 ? -17.219 22.391 23.75 1 96.06 435 LEU B CA 1
ATOM 8661 C C . LEU B 1 435 ? -17.172 23.625 22.859 1 96.06 435 LEU B C 1
ATOM 8663 O O . LEU B 1 435 ? -18.047 24.5 22.969 1 96.06 435 LEU B O 1
ATOM 8667 N N . GLU B 1 436 ? -16.172 23.766 22.125 1 96.06 436 GLU B N 1
ATOM 8668 C CA . GLU B 1 436 ? -16.078 24.734 21.047 1 96.06 436 GLU B CA 1
ATOM 8669 C C . GLU B 1 436 ? -15.953 24.031 19.688 1 96.06 436 GLU B C 1
ATOM 8671 O O . GLU B 1 436 ? -15.016 23.266 19.453 1 96.06 436 GLU B O 1
ATOM 8676 N N . ILE B 1 437 ? -16.891 24.391 18.766 1 97.06 437 ILE B N 1
ATOM 8677 C CA . ILE B 1 437 ? -17.031 23.562 17.578 1 97.06 437 ILE B CA 1
ATOM 8678 C C . ILE B 1 437 ? -16.922 24.438 16.328 1 97.06 437 ILE B C 1
ATOM 8680 O O . ILE B 1 437 ? -17.516 25.516 16.266 1 97.06 437 ILE B O 1
ATOM 8684 N N . ALA B 1 438 ? -16.141 24.016 15.398 1 97.88 438 ALA B N 1
ATOM 8685 C CA . ALA B 1 438 ? -16.125 24.547 14.039 1 97.88 438 ALA B CA 1
ATOM 8686 C C . ALA B 1 438 ? -16.484 23.469 13.016 1 97.88 438 ALA B C 1
ATOM 8688 O O . ALA B 1 438 ? -16.062 22.328 13.148 1 97.88 438 ALA B O 1
ATOM 8689 N N . ARG B 1 439 ? -17.297 23.891 12 1 97.88 439 ARG B N 1
ATOM 8690 C CA . ARG B 1 439 ? -17.797 22.891 11.062 1 97.88 439 ARG B CA 1
ATOM 8691 C C . ARG B 1 439 ? -17.562 23.312 9.617 1 97.88 439 ARG B C 1
ATOM 8693 O O . ARG B 1 439 ? -17.844 24.453 9.242 1 97.88 439 ARG B O 1
ATOM 8700 N N . ALA B 1 440 ? -16.984 22.422 8.859 1 98.31 440 ALA B N 1
ATOM 8701 C CA . ALA B 1 440 ? -16.766 22.625 7.426 1 98.31 440 ALA B CA 1
ATOM 8702 C C . ALA B 1 440 ? -17.609 21.641 6.613 1 98.31 440 ALA B C 1
ATOM 8704 O O . ALA B 1 440 ? -17.141 20.562 6.246 1 98.31 440 ALA B O 1
ATOM 8705 N N . GLY B 1 441 ? -18.812 21.969 6.281 1 96.81 441 GLY B N 1
ATOM 8706 C CA . GLY B 1 441 ? -19.672 21.203 5.406 1 96.81 441 GLY B CA 1
ATOM 8707 C C . GLY B 1 441 ? -20.047 19.844 5.973 1 96.81 441 GLY B C 1
ATOM 8708 O O . GLY B 1 441 ? -20.609 19 5.27 1 96.81 441 GLY B O 1
ATOM 8709 N N . HIS B 1 442 ? -19.734 19.516 7.199 1 97.81 442 HIS B N 1
ATOM 8710 C CA . HIS B 1 442 ? -19.953 18.203 7.797 1 97.81 442 HIS B CA 1
ATOM 8711 C C . HIS B 1 442 ? -21.312 18.156 8.5 1 97.81 442 HIS B C 1
ATOM 8713 O O . HIS B 1 442 ? -21.984 19.172 8.648 1 97.81 442 HIS B O 1
ATOM 8719 N N . LEU B 1 443 ? -21.75 17 8.859 1 96.38 443 LEU B N 1
ATOM 8720 C CA . LEU B 1 443 ? -23 16.781 9.594 1 96.38 443 LEU B CA 1
ATOM 8721 C C . LEU B 1 443 ? -22.922 17.422 10.977 1 96.38 443 LEU B C 1
ATOM 8723 O O . LEU B 1 443 ? -21.859 17.453 11.594 1 96.38 443 LEU B O 1
ATOM 8727 N N . ASP B 1 444 ? -24.078 17.875 11.43 1 94.5 444 ASP B N 1
ATOM 8728 C CA . ASP B 1 444 ? -24.172 18.375 12.797 1 94.5 444 ASP B CA 1
ATOM 8729 C C . ASP B 1 444 ? -24.016 17.25 13.812 1 94.5 444 ASP B C 1
ATOM 8731 O O . ASP B 1 444 ? -24.406 16.109 13.539 1 94.5 444 ASP B O 1
ATOM 8735 N N . PRO B 1 445 ? -23.422 17.562 14.945 1 96.38 445 PRO B N 1
ATOM 8736 C CA . PRO B 1 445 ? -23.375 16.547 15.992 1 96.38 445 PRO B CA 1
ATOM 8737 C C . PRO B 1 445 ? -24.75 16.266 16.609 1 96.38 445 PRO B C 1
ATOM 8739 O O . PRO B 1 445 ? -25.609 17.141 16.609 1 96.38 445 PRO B O 1
ATOM 8742 N N . ALA B 1 446 ? -24.891 15.086 17.109 1 96 446 ALA B N 1
ATOM 8743 C CA . ALA B 1 446 ? -26.094 14.695 17.859 1 96 446 ALA B CA 1
ATOM 8744 C C . ALA B 1 446 ? -25.781 14.484 19.328 1 96 446 ALA B C 1
ATOM 8746 O O . ALA B 1 446 ? -24.734 13.938 19.688 1 96 446 ALA B O 1
ATOM 8747 N N . ILE B 1 447 ? -26.688 14.945 20.172 1 93.75 447 ILE B N 1
ATOM 8748 C CA . ILE B 1 447 ? -26.516 14.805 21.609 1 93.75 447 ILE B CA 1
ATOM 8749 C C . ILE B 1 447 ? -27.594 13.891 22.172 1 93.75 447 ILE B C 1
ATOM 8751 O O . ILE B 1 447 ? -28.797 14.141 21.984 1 93.75 447 ILE B O 1
ATOM 8755 N N . ARG B 1 448 ? -27.141 12.875 22.75 1 93.62 448 ARG B N 1
ATOM 8756 C CA . ARG B 1 448 ? -28.047 12.109 23.594 1 93.62 448 ARG B CA 1
ATOM 8757 C C . ARG B 1 448 ? -28.047 12.641 25.031 1 93.62 448 ARG B C 1
ATOM 8759 O O . ARG B 1 448 ? -27.031 12.555 25.734 1 93.62 448 ARG B O 1
ATOM 8766 N N . MET B 1 449 ? -29.109 13.086 25.422 1 87.5 449 MET B N 1
ATOM 8767 C CA . MET B 1 449 ? -29.234 13.688 26.75 1 87.5 449 MET B CA 1
ATOM 8768 C C . MET B 1 449 ? -29.297 12.609 27.828 1 87.5 449 MET B C 1
ATOM 8770 O O . MET B 1 449 ? -29.359 11.414 27.516 1 87.5 449 MET B O 1
ATOM 8774 N N . ALA B 1 450 ? -29.25 13.047 29.047 1 83.25 450 ALA B N 1
ATOM 8775 C CA . ALA B 1 450 ? -29.188 12.133 30.188 1 83.25 450 ALA B CA 1
ATOM 8776 C C . ALA B 1 450 ? -30.438 11.242 30.25 1 83.25 450 ALA B C 1
ATOM 8778 O O . ALA B 1 450 ? -30.359 10.102 30.719 1 83.25 450 ALA B O 1
ATOM 8779 N N . ASP B 1 451 ? -31.516 11.734 29.734 1 78.12 451 ASP B N 1
ATOM 8780 C CA . ASP B 1 451 ? -32.75 10.969 29.812 1 78.12 451 ASP B CA 1
ATOM 8781 C C . ASP B 1 451 ? -32.938 10.062 28.594 1 78.12 451 ASP B C 1
ATOM 8783 O O . ASP B 1 451 ? -33.938 9.398 28.438 1 78.12 451 ASP B O 1
ATOM 8787 N N . GLY B 1 452 ? -31.953 10.164 27.672 1 84.62 452 GLY B N 1
ATOM 8788 C CA . GLY B 1 452 ? -31.969 9.266 26.531 1 84.62 452 GLY B CA 1
ATOM 8789 C C . GLY B 1 452 ? -32.438 9.938 25.25 1 84.62 452 GLY B C 1
ATOM 8790 O O . GLY B 1 452 ? -32.281 9.391 24.156 1 84.62 452 GLY B O 1
ATOM 8791 N N . THR B 1 453 ? -33.062 11.109 25.375 1 84 453 THR B N 1
ATOM 8792 C CA . THR B 1 453 ? -33.531 11.828 24.203 1 84 453 THR B CA 1
ATOM 8793 C C . THR B 1 453 ? -32.375 12.273 23.328 1 84 453 THR B C 1
ATOM 8795 O O . THR B 1 453 ? -31.344 12.734 23.844 1 84 453 THR B O 1
ATOM 8798 N N . VAL B 1 454 ? -32.562 12.094 22.016 1 90.06 454 VAL B N 1
ATOM 8799 C CA . VAL B 1 454 ? -31.484 12.453 21.078 1 90.06 454 VAL B CA 1
ATOM 8800 C C . VAL B 1 454 ? -31.891 13.68 20.281 1 90.06 454 VAL B C 1
ATOM 8802 O O . VAL B 1 454 ? -33 13.734 19.734 1 90.06 454 VAL B O 1
ATOM 8805 N N . MET B 1 455 ? -30.969 14.648 20.234 1 84.75 455 MET B N 1
ATOM 8806 C CA . MET B 1 455 ? -31.203 15.867 19.453 1 84.75 455 MET B CA 1
ATOM 8807 C C . MET B 1 455 ? -29.969 16.219 18.625 1 84.75 455 MET B C 1
ATOM 8809 O O . MET B 1 455 ? -28.844 16.078 19.094 1 84.75 455 MET B O 1
ATOM 8813 N N . THR B 1 456 ? -30.266 16.688 17.438 1 88.12 456 THR B N 1
ATOM 8814 C CA . THR B 1 456 ? -29.188 17.281 16.641 1 88.12 456 THR B CA 1
ATOM 8815 C C . THR B 1 456 ? -28.859 18.688 17.156 1 88.12 456 THR B C 1
ATOM 8817 O O . THR B 1 456 ? -29.766 19.469 17.438 1 88.12 456 THR B O 1
ATOM 8820 N N . ARG B 1 457 ? -27.609 18.953 17.344 1 85.44 457 ARG B N 1
ATOM 8821 C CA . ARG B 1 457 ? -27.156 20.281 17.75 1 85.44 457 ARG B CA 1
ATOM 8822 C C . ARG B 1 457 ? -26.656 21.078 16.547 1 85.44 457 ARG B C 1
ATOM 8824 O O . ARG B 1 457 ? -25.516 20.906 16.109 1 85.44 457 ARG B O 1
ATOM 8831 N N . PRO B 1 458 ? -27.5 22.047 16.094 1 84.19 458 PRO B N 1
ATOM 8832 C CA . PRO B 1 458 ? -27.047 22.859 14.969 1 84.19 458 PRO B CA 1
ATOM 8833 C C . PRO B 1 458 ? -25.781 23.656 15.297 1 84.19 458 PRO B C 1
ATOM 8835 O O . PRO B 1 458 ? -25.719 24.297 16.344 1 84.19 458 PRO B O 1
ATOM 8838 N N . THR B 1 459 ? -24.859 23.594 14.43 1 87.81 459 THR B N 1
ATOM 8839 C CA . THR B 1 459 ? -23.609 24.328 14.555 1 87.81 459 THR B CA 1
ATOM 8840 C C . THR B 1 459 ? -23.391 25.234 13.344 1 87.81 459 THR B C 1
ATOM 8842 O O . THR B 1 459 ? -23.734 24.875 12.219 1 87.81 459 THR B O 1
ATOM 8845 N N . ALA B 1 460 ? -22.875 26.453 13.641 1 85 460 ALA B N 1
ATOM 8846 C CA . ALA B 1 460 ? -22.5 27.328 12.531 1 85 460 ALA B CA 1
ATOM 8847 C C . ALA B 1 460 ? -21.375 26.688 11.703 1 85 460 ALA B C 1
ATOM 8849 O O . ALA B 1 460 ? -20.5 26.031 12.25 1 85 460 ALA B O 1
ATOM 8850 N N . GLY B 1 461 ? -21.5 26.797 10.398 1 88.44 461 GLY B N 1
ATOM 8851 C CA . GLY B 1 461 ? -20.484 26.141 9.586 1 88.44 461 GLY B CA 1
ATOM 8852 C C . GLY B 1 461 ? -20.156 26.922 8.328 1 88.44 461 GLY B C 1
ATOM 8853 O O . GLY B 1 461 ? -20.75 27.953 8.047 1 88.44 461 GLY B O 1
ATOM 8854 N N . GLY B 1 462 ? -19.078 26.453 7.688 1 92.19 462 GLY B N 1
ATOM 8855 C CA . GLY B 1 462 ? -18.641 26.984 6.402 1 92.19 462 GLY B CA 1
ATOM 8856 C C . GLY B 1 462 ? -18.578 25.922 5.312 1 92.19 462 GLY B C 1
ATOM 8857 O O . GLY B 1 462 ? -19.125 24.828 5.48 1 92.19 462 GLY B O 1
ATOM 8858 N N . LEU B 1 463 ? -17.969 26.359 4.207 1 95.19 463 LEU B N 1
ATOM 8859 C CA . LEU B 1 463 ? -17.812 25.469 3.068 1 95.19 463 LEU B CA 1
ATOM 8860 C C . LEU B 1 463 ? -16.891 24.297 3.422 1 95.19 463 LEU B C 1
ATOM 8862 O O . LEU B 1 463 ? -16.078 24.406 4.344 1 95.19 463 LEU B O 1
ATOM 8866 N N . PRO B 1 464 ? -17.078 23.203 2.676 1 97.5 464 PRO B N 1
ATOM 8867 C CA . PRO B 1 464 ? -16.094 22.141 2.871 1 97.5 464 PRO B CA 1
ATOM 8868 C C . PRO B 1 464 ? -14.656 22.609 2.695 1 97.5 464 PRO B C 1
ATOM 8870 O O . PRO B 1 464 ? -14.414 23.594 1.999 1 97.5 464 PRO B O 1
ATOM 8873 N N . LEU B 1 465 ? -13.766 21.906 3.318 1 97.81 465 LEU B N 1
ATOM 8874 C CA . LEU B 1 465 ? -12.352 22.266 3.244 1 97.81 465 LEU B CA 1
ATOM 8875 C C . LEU B 1 465 ? -11.844 22.156 1.811 1 97.81 465 LEU B C 1
ATOM 8877 O O . LEU B 1 465 ? -12.203 21.234 1.084 1 97.81 465 LEU B O 1
ATOM 8881 N N . GLY B 1 466 ? -11.008 23.109 1.363 1 94.94 466 GLY B N 1
ATOM 8882 C CA . GLY B 1 466 ? -10.328 23.047 0.078 1 94.94 466 GLY B CA 1
ATOM 8883 C C . GLY B 1 466 ? -11.078 23.766 -1.028 1 94.94 466 GLY B C 1
ATOM 8884 O O . GLY B 1 466 ? -10.531 23.984 -2.113 1 94.94 466 GLY B O 1
ATOM 8885 N N . VAL B 1 467 ? -12.359 24.078 -0.833 1 93.19 467 VAL B N 1
ATOM 8886 C CA . VAL B 1 467 ? -13.164 24.719 -1.859 1 93.19 467 VAL B CA 1
ATOM 8887 C C . VAL B 1 467 ? -12.734 26.188 -2.008 1 93.19 467 VAL B C 1
ATOM 8889 O O . VAL B 1 467 ? -12.531 26.672 -3.125 1 93.19 467 VAL B O 1
ATOM 8892 N N . ASP B 1 468 ? -12.633 26.828 -0.895 1 91.88 468 ASP B N 1
ATOM 8893 C CA . ASP B 1 468 ? -12.172 28.203 -0.812 1 91.88 468 ASP B CA 1
ATOM 8894 C C . ASP B 1 468 ? -11.039 28.344 0.2 1 91.88 468 ASP B C 1
ATOM 8896 O O . ASP B 1 468 ? -11.242 28.156 1.4 1 91.88 468 ASP B O 1
ATOM 8900 N N . PRO B 1 469 ? -9.875 28.734 -0.254 1 88.19 469 PRO B N 1
ATOM 8901 C CA . PRO B 1 469 ? -8.727 28.828 0.659 1 88.19 469 PRO B CA 1
ATOM 8902 C C . PRO B 1 469 ? -8.883 29.953 1.676 1 88.19 469 PRO B C 1
ATOM 8904 O O . PRO B 1 469 ? -8.195 29.969 2.701 1 88.19 469 PRO B O 1
ATOM 8907 N N . ASP B 1 470 ? -9.781 30.844 1.487 1 88.5 470 ASP B N 1
ATOM 8908 C CA . ASP B 1 470 ? -9.969 31.984 2.387 1 88.5 470 ASP B CA 1
ATOM 8909 C C . ASP B 1 470 ? -11.281 31.859 3.156 1 88.5 470 ASP B C 1
ATOM 8911 O O . ASP B 1 470 ? -11.805 32.844 3.664 1 88.5 470 ASP B O 1
ATOM 8915 N N . ALA B 1 471 ? -11.703 30.688 3.24 1 90.12 471 ALA B N 1
ATOM 8916 C CA . ALA B 1 471 ? -12.984 30.469 3.912 1 90.12 471 ALA B CA 1
ATOM 8917 C C . ALA B 1 471 ? -12.867 30.719 5.414 1 90.12 471 ALA B C 1
ATOM 8919 O O . ALA B 1 471 ? -11.812 30.469 6.008 1 90.12 471 ALA B O 1
ATOM 8920 N N . ASP B 1 472 ? -13.977 31.219 5.969 1 92.44 472 ASP B N 1
ATOM 8921 C CA . ASP B 1 472 ? -14.094 31.375 7.414 1 92.44 472 ASP B CA 1
ATOM 8922 C C . ASP B 1 472 ? -14.984 30.297 8.016 1 92.44 472 ASP B C 1
ATOM 8924 O O . ASP B 1 472 ? -15.953 29.859 7.395 1 92.44 472 ASP B O 1
ATOM 8928 N N . TYR B 1 473 ? -14.625 29.969 9.25 1 96.12 473 TYR B N 1
ATOM 8929 C CA . TYR B 1 473 ? -15.375 28.938 9.961 1 96.12 473 TYR B CA 1
ATOM 8930 C C . TYR B 1 473 ? -15.789 29.422 11.344 1 96.12 473 TYR B C 1
ATOM 8932 O O . TYR B 1 473 ? -15.008 29.312 12.297 1 96.12 473 TYR B O 1
ATOM 8940 N N . PRO B 1 474 ? -17.031 29.891 11.414 1 92.5 474 PRO B N 1
ATOM 8941 C CA . PRO B 1 474 ? -17.484 30.375 12.727 1 92.5 474 PRO B CA 1
ATOM 8942 C C . PRO B 1 474 ? -17.531 29.25 13.766 1 92.5 474 PRO B C 1
ATOM 8944 O O . PRO B 1 474 ? -17.688 28.078 13.406 1 92.5 474 PRO B O 1
ATOM 8947 N N . THR B 1 475 ? -17.391 29.656 15.008 1 93.56 475 THR B N 1
ATOM 8948 C CA . THR B 1 475 ? -17.375 28.672 16.078 1 93.56 475 THR B CA 1
ATOM 8949 C C . THR B 1 475 ? -18.688 28.688 16.844 1 93.56 475 THR B C 1
ATOM 8951 O O . THR B 1 475 ? -19.344 29.719 16.938 1 93.56 475 THR B O 1
ATOM 8954 N N . THR B 1 476 ? -19.094 27.594 17.312 1 89.12 476 THR B N 1
ATOM 8955 C CA . THR B 1 476 ? -20.234 27.406 18.188 1 89.12 476 THR B CA 1
ATOM 8956 C C . THR B 1 476 ? -19.797 26.812 19.531 1 89.12 476 THR B C 1
ATOM 8958 O O . THR B 1 476 ? -18.953 25.906 19.562 1 89.12 476 THR B O 1
ATOM 8961 N N . ARG B 1 477 ? -20.328 27.375 20.625 1 88.62 477 ARG B N 1
ATOM 8962 C CA . ARG B 1 477 ? -19.953 26.891 21.953 1 88.62 477 ARG B CA 1
ATOM 8963 C C . ARG B 1 477 ? -21.156 26.359 22.719 1 88.62 477 ARG B C 1
ATOM 8965 O O . ARG B 1 477 ? -22.25 26.938 22.625 1 88.62 477 ARG B O 1
ATOM 8972 N N . PHE B 1 478 ? -21 25.234 23.359 1 84.88 478 PHE B N 1
ATOM 8973 C CA . PHE B 1 478 ? -21.984 24.734 24.312 1 84.88 478 PHE B CA 1
ATOM 8974 C C . PHE B 1 478 ? -21.344 23.734 25.25 1 84.88 478 PHE B C 1
ATOM 8976 O O . PHE B 1 478 ? -20.203 23.312 25.047 1 84.88 478 PHE B O 1
ATOM 8983 N N . THR B 1 479 ? -22.031 23.359 26.328 1 88.69 479 THR B N 1
ATOM 8984 C CA . THR B 1 479 ? -21.484 22.469 27.344 1 88.69 479 THR B CA 1
ATOM 8985 C C . THR B 1 479 ? -22.109 21.078 27.234 1 88.69 479 THR B C 1
ATOM 8987 O O . THR B 1 479 ? -23.328 20.953 27.062 1 88.69 479 THR B O 1
ATOM 8990 N N . LEU B 1 480 ? -21.328 20.109 27.234 1 92.12 480 LEU B N 1
ATOM 8991 C CA . LEU B 1 480 ? -21.766 18.734 27.391 1 92.12 480 LEU B CA 1
ATOM 8992 C C . LEU B 1 480 ? -22.047 18.406 28.859 1 92.12 480 LEU B C 1
ATOM 8994 O O . LEU B 1 480 ? -21.125 18.312 29.656 1 92.12 480 LEU B O 1
ATOM 8998 N N . GLU B 1 481 ? -23.281 18.219 29.141 1 85.81 481 GLU B N 1
ATOM 8999 C CA . GLU B 1 481 ? -23.672 18.016 30.531 1 85.81 481 GLU B CA 1
ATOM 9000 C C . GLU B 1 481 ? -23.406 16.578 30.984 1 85.81 481 GLU B C 1
ATOM 9002 O O . GLU B 1 481 ? -23.312 15.672 30.156 1 85.81 481 GLU B O 1
ATOM 9007 N N . PRO B 1 482 ? -23.203 16.422 32.375 1 88 482 PRO B N 1
ATOM 9008 C CA . PRO B 1 482 ? -23.016 15.047 32.875 1 88 482 PRO B CA 1
ATOM 9009 C C . PRO B 1 482 ? -24.125 14.102 32.406 1 88 482 PRO B C 1
ATOM 9011 O O . PRO B 1 482 ? -25.312 14.453 32.469 1 88 482 PRO B O 1
ATOM 9014 N N . GLY B 1 483 ? -23.719 12.969 31.891 1 88.75 483 GLY B N 1
ATOM 9015 C CA . GLY B 1 483 ? -24.672 11.969 31.438 1 88.75 483 GLY B CA 1
ATOM 9016 C C . GLY B 1 483 ? -24.969 12.055 29.953 1 88.75 483 GLY B C 1
ATOM 9017 O O . GLY B 1 483 ? -25.609 11.172 29.391 1 88.75 483 GLY B O 1
ATOM 9018 N N . GLU B 1 484 ? -24.516 13.094 29.344 1 91.25 484 GLU B N 1
ATOM 9019 C CA . GLU B 1 484 ? -24.781 13.281 27.922 1 91.25 484 GLU B CA 1
ATOM 9020 C C . GLU B 1 484 ? -23.688 12.633 27.062 1 91.25 484 GLU B C 1
ATOM 9022 O O . GLU B 1 484 ? -22.562 12.445 27.531 1 91.25 484 GLU B O 1
ATOM 9027 N N . ILE B 1 485 ? -24.094 12.188 25.859 1 95.56 485 ILE B N 1
ATOM 9028 C CA . ILE B 1 485 ? -23.188 11.633 24.859 1 95.56 485 ILE B CA 1
ATOM 9029 C C . ILE B 1 485 ? -23.312 12.398 23.547 1 95.56 485 ILE B C 1
ATOM 9031 O O . ILE B 1 485 ? -24.406 12.523 23 1 95.56 485 ILE B O 1
ATOM 9035 N N . MET B 1 486 ? -22.219 12.945 23.078 1 97.12 486 MET B N 1
ATOM 9036 C CA . MET B 1 486 ? -22.188 13.555 21.75 1 97.12 486 MET B CA 1
ATOM 9037 C C . MET B 1 486 ? -21.75 12.531 20.688 1 97.12 486 MET B C 1
ATOM 9039 O O . MET B 1 486 ? -20.781 11.805 20.891 1 97.12 486 MET B O 1
ATOM 9043 N N . THR B 1 487 ? -22.516 12.5 19.641 1 98 487 THR B N 1
ATOM 9044 C CA . THR B 1 487 ? -22.219 11.586 18.547 1 98 487 THR B CA 1
ATOM 9045 C C . THR B 1 487 ? -21.797 12.352 17.297 1 98 487 THR B C 1
ATOM 9047 O O . THR B 1 487 ? -22.531 13.219 16.812 1 98 487 THR B O 1
ATOM 9050 N N . LEU B 1 488 ? -20.594 12.062 16.797 1 98.12 488 LEU B N 1
ATOM 9051 C CA . LEU B 1 488 ? -20.094 12.5 15.5 1 98.12 488 LEU B CA 1
ATOM 9052 C C . LEU B 1 488 ? -19.969 11.328 14.531 1 98.12 488 LEU B C 1
ATOM 9054 O O . LEU B 1 488 ? -19.516 10.25 14.906 1 98.12 488 LEU B O 1
ATOM 9058 N N . CYS B 1 489 ? -20.422 11.57 13.289 1 97.69 489 CYS B N 1
ATOM 9059 C CA . CYS B 1 489 ? -20.328 10.461 12.344 1 97.69 489 CYS B CA 1
ATOM 9060 C C . CYS B 1 489 ? -20.234 10.977 10.914 1 97.69 489 CYS B C 1
ATOM 9062 O O . CYS B 1 489 ? -20.516 12.148 10.656 1 97.69 489 CYS B O 1
ATOM 9064 N N . THR B 1 490 ? -19.75 10.172 10.031 1 96.19 490 THR B N 1
ATOM 9065 C CA . THR B 1 490 ? -19.797 10.469 8.602 1 96.19 490 THR B CA 1
ATOM 9066 C C . THR B 1 490 ? -21.094 9.969 7.977 1 96.19 490 THR B C 1
ATOM 9068 O O . THR B 1 490 ? -21.844 9.242 8.617 1 96.19 490 THR B O 1
ATOM 9071 N N . ASP B 1 491 ? -21.344 10.406 6.75 1 93.88 491 ASP B N 1
ATOM 9072 C CA . ASP B 1 491 ? -22.625 10.148 6.113 1 93.88 491 ASP B CA 1
ATOM 9073 C C . ASP B 1 491 ? -22.797 8.664 5.793 1 93.88 491 ASP B C 1
ATOM 9075 O O . ASP B 1 491 ? -23.922 8.18 5.633 1 93.88 491 ASP B O 1
ATOM 9079 N N . GLY B 1 492 ? -21.734 7.93 5.762 1 92.75 492 GLY B N 1
ATOM 9080 C CA . GLY B 1 492 ? -21.828 6.496 5.535 1 92.75 492 GLY B CA 1
ATOM 9081 C C . GLY B 1 492 ? -22.656 5.781 6.586 1 92.75 492 GLY B C 1
ATOM 9082 O O . GLY B 1 492 ? -23.328 4.801 6.281 1 92.75 492 GLY B O 1
ATOM 9083 N N . LEU B 1 493 ? -22.547 6.219 7.816 1 94.06 493 LEU B N 1
ATOM 9084 C CA . LEU B 1 493 ? -23.344 5.613 8.875 1 94.06 493 LEU B CA 1
ATOM 9085 C C . LEU B 1 493 ? -24.828 5.805 8.594 1 94.06 493 LEU B C 1
ATOM 9087 O O . LEU B 1 493 ? -25.641 4.938 8.93 1 94.06 493 LEU B O 1
ATOM 9091 N N . ILE B 1 494 ? -25.188 6.914 8.016 1 93.56 494 ILE B N 1
ATOM 9092 C CA . ILE B 1 494 ? -26.578 7.301 7.824 1 93.56 494 ILE B CA 1
ATOM 9093 C C . ILE B 1 494 ? -27.109 6.711 6.516 1 93.56 494 ILE B C 1
ATOM 9095 O O . ILE B 1 494 ? -28.203 6.168 6.473 1 93.56 494 ILE B O 1
ATOM 9099 N N . GLU B 1 495 ? -26.312 6.648 5.5 1 91.5 495 GLU B N 1
ATOM 9100 C CA . GLU B 1 495 ? -26.797 6.367 4.152 1 91.5 495 GLU B CA 1
ATOM 9101 C C . GLU B 1 495 ? -26.656 4.883 3.818 1 91.5 495 GLU B C 1
ATOM 9103 O O . GLU B 1 495 ? -27.281 4.398 2.863 1 91.5 495 GLU B O 1
ATOM 9108 N N . THR B 1 496 ? -25.906 4.238 4.52 1 88.62 496 THR B N 1
ATOM 9109 C CA . THR B 1 496 ? -25.688 2.824 4.227 1 88.62 496 THR B CA 1
ATOM 9110 C C . THR B 1 496 ? -27.016 2.066 4.25 1 88.62 496 THR B C 1
ATOM 9112 O O . THR B 1 496 ? -27.875 2.336 5.09 1 88.62 496 THR B O 1
ATOM 9115 N N . GLY B 1 497 ? -27.172 1.04 3.316 1 85.19 497 GLY B N 1
ATOM 9116 C CA . GLY B 1 497 ? -28.375 0.217 3.25 1 85.19 497 GLY B CA 1
ATOM 9117 C C . GLY B 1 497 ? -29.453 0.813 2.375 1 85.19 497 GLY B C 1
ATOM 9118 O O . GLY B 1 497 ? -30.641 0.469 2.514 1 85.19 497 GLY B O 1
ATOM 9119 N N . GLY B 1 498 ? -29.031 1.801 1.593 1 86.75 498 GLY B N 1
ATOM 9120 C CA . GLY B 1 498 ? -29.984 2.42 0.676 1 86.75 498 GLY B CA 1
ATOM 9121 C C . GLY B 1 498 ? -30.828 3.498 1.327 1 86.75 498 GLY B C 1
ATOM 9122 O O . GLY B 1 498 ? -31.922 3.795 0.863 1 86.75 498 GLY B O 1
ATOM 9123 N N . HIS B 1 499 ? -30.312 4.066 2.354 1 89.44 499 HIS B N 1
ATOM 9124 C CA . HIS B 1 499 ? -31.047 5.105 3.062 1 89.44 499 HIS B CA 1
ATOM 9125 C C . HIS B 1 499 ? -30.641 6.496 2.566 1 89.44 499 HIS B C 1
ATOM 9127 O O . HIS B 1 499 ? -29.516 6.703 2.129 1 89.44 499 HIS B O 1
ATOM 9133 N N . ASP B 1 500 ? -31.656 7.387 2.627 1 89.5 500 ASP B N 1
ATOM 9134 C CA . ASP B 1 500 ? -31.312 8.805 2.486 1 89.5 500 ASP B CA 1
ATOM 9135 C C . ASP B 1 500 ? -31.016 9.43 3.844 1 89.5 500 ASP B C 1
ATOM 9137 O O . ASP B 1 500 ? -30.984 8.742 4.863 1 89.5 500 ASP B O 1
ATOM 9141 N N . MET B 1 501 ? -30.781 10.641 3.887 1 90.06 501 MET B N 1
ATOM 9142 C CA . MET B 1 501 ? -30.375 11.32 5.113 1 90.06 501 MET B CA 1
ATOM 9143 C C . MET B 1 501 ? -31.469 11.258 6.168 1 90.06 501 MET B C 1
ATOM 9145 O O . MET B 1 501 ? -31.188 11.031 7.348 1 90.06 501 MET B O 1
ATOM 9149 N N . GLU B 1 502 ? -32.688 11.398 5.746 1 88.94 502 GLU B N 1
ATOM 9150 C CA . GLU B 1 502 ? -33.781 11.438 6.68 1 88.94 502 GLU B CA 1
ATOM 9151 C C . GLU B 1 502 ? -34.062 10.055 7.262 1 88.94 502 GLU B C 1
ATOM 9153 O O . GLU B 1 502 ? -34.094 9.883 8.484 1 88.94 502 GLU B O 1
ATOM 9158 N N . SER B 1 503 ? -34.281 9.078 6.367 1 90.06 503 SER B N 1
ATOM 9159 C CA . SER B 1 503 ? -34.594 7.727 6.828 1 90.06 503 SER B CA 1
ATOM 9160 C C . SER B 1 503 ? -33.406 7.121 7.59 1 90.06 503 SER B C 1
ATOM 9162 O O . SER B 1 503 ? -33.625 6.41 8.578 1 90.06 503 SER B O 1
ATOM 9164 N N . GLY B 1 504 ? -32.25 7.363 7.133 1 92.31 504 GLY B N 1
ATOM 9165 C CA . GLY B 1 504 ? -31.062 6.859 7.816 1 92.31 504 GLY B CA 1
ATOM 9166 C C . GLY B 1 504 ? -30.891 7.441 9.211 1 92.31 504 GLY B C 1
ATOM 9167 O O . GLY B 1 504 ? -30.5 6.73 10.141 1 92.31 504 GLY B O 1
ATOM 9168 N N . TRP B 1 505 ? -31.203 8.719 9.273 1 92.31 505 TRP B N 1
ATOM 9169 C CA . TRP B 1 505 ? -31.094 9.352 10.586 1 92.31 505 TRP B CA 1
ATOM 9170 C C . TRP B 1 505 ? -32.125 8.797 11.547 1 92.31 505 TRP B C 1
ATOM 9172 O O . TRP B 1 505 ? -31.859 8.633 12.742 1 92.31 505 TRP B O 1
ATOM 9182 N N . ARG B 1 506 ? -33.281 8.578 11.141 1 90.44 506 ARG B N 1
ATOM 9183 C CA . ARG B 1 506 ? -34.312 7.98 11.984 1 90.44 506 ARG B CA 1
ATOM 9184 C C . ARG B 1 506 ? -33.844 6.656 12.57 1 90.44 506 ARG B C 1
ATOM 9186 O O . ARG B 1 506 ? -34.062 6.383 13.75 1 90.44 506 ARG B O 1
ATOM 9193 N N . ARG B 1 507 ? -33.188 5.879 11.711 1 92 507 ARG B N 1
ATOM 9194 C CA . ARG B 1 507 ? -32.656 4.594 12.148 1 92 507 ARG B CA 1
ATOM 9195 C C . ARG B 1 507 ? -31.578 4.781 13.203 1 92 507 ARG B C 1
ATOM 9197 O O . ARG B 1 507 ? -31.594 4.121 14.242 1 92 507 ARG B O 1
ATOM 9204 N N . VAL B 1 508 ? -30.703 5.664 12.953 1 94.75 508 VAL B N 1
ATOM 9205 C CA . VAL B 1 508 ? -29.578 5.918 13.859 1 94.75 508 VAL B CA 1
ATOM 9206 C C . VAL B 1 508 ? -30.094 6.492 15.172 1 94.75 508 VAL B C 1
ATOM 9208 O O . VAL B 1 508 ? -29.641 6.094 16.25 1 94.75 508 VAL B O 1
ATOM 9211 N N . ARG B 1 509 ? -31.016 7.387 15.102 1 93.88 509 ARG B N 1
ATOM 9212 C CA . ARG B 1 509 ? -31.594 8.008 16.281 1 93.88 509 ARG B CA 1
ATOM 9213 C C . ARG B 1 509 ? -32.25 6.969 17.172 1 93.88 509 ARG B C 1
ATOM 9215 O O . ARG B 1 509 ? -32.094 7.004 18.406 1 93.88 509 ARG B O 1
ATOM 9222 N N . ALA B 1 510 ? -32.938 6.07 16.594 1 92.75 510 ALA B N 1
ATOM 9223 C CA . ALA B 1 510 ? -33.594 5.012 17.359 1 92.75 510 ALA B CA 1
ATOM 9224 C C . ALA B 1 510 ? -32.594 4.18 18.125 1 92.75 510 ALA B C 1
ATOM 9226 O O . ALA B 1 510 ? -32.812 3.822 19.281 1 92.75 510 ALA B O 1
ATOM 9227 N N . ILE B 1 511 ? -31.547 3.91 17.484 1 94.44 511 ILE B N 1
ATOM 9228 C CA . ILE B 1 511 ? -30.484 3.123 18.125 1 94.44 511 ILE B CA 1
ATOM 9229 C C . ILE B 1 511 ? -29.891 3.904 19.297 1 94.44 511 ILE B C 1
ATOM 9231 O O . ILE B 1 511 ? -29.672 3.348 20.375 1 94.44 511 ILE B O 1
ATOM 9235 N N . LEU B 1 512 ? -29.672 5.172 19.094 1 95.38 512 LEU B N 1
ATOM 9236 C CA . LEU B 1 512 ? -29.109 6.031 20.125 1 95.38 512 LEU B CA 1
ATOM 9237 C C . LEU B 1 512 ? -30.047 6.109 21.328 1 95.38 512 LEU B C 1
ATOM 9239 O O . LEU B 1 512 ? -29.594 6.059 22.469 1 95.38 512 LEU B O 1
ATOM 9243 N N . GLU B 1 513 ? -31.266 6.188 21.109 1 92.25 513 GLU B N 1
ATOM 9244 C CA . GLU B 1 513 ? -32.25 6.375 22.172 1 92.25 513 GLU B CA 1
ATOM 9245 C C . GLU B 1 513 ? -32.469 5.082 22.938 1 92.25 513 GLU B C 1
ATOM 9247 O O . GLU B 1 513 ? -32.656 5.105 24.156 1 92.25 513 GLU B O 1
ATOM 9252 N N . ASP B 1 514 ? -32.375 3.994 22.25 1 92.12 514 ASP B N 1
ATOM 9253 C CA . ASP B 1 514 ? -32.75 2.713 22.844 1 92.12 514 ASP B CA 1
ATOM 9254 C C . ASP B 1 514 ? -31.578 2.098 23.609 1 92.12 514 ASP B C 1
ATOM 9256 O O . ASP B 1 514 ? -31.781 1.246 24.484 1 92.12 514 ASP B O 1
ATOM 9260 N N . HIS B 1 515 ? -30.438 2.516 23.312 1 92.19 515 HIS B N 1
ATOM 9261 C CA . HIS B 1 515 ? -29.266 1.861 23.891 1 92.19 515 HIS B CA 1
ATOM 9262 C C . HIS B 1 515 ? -29.062 2.252 25.344 1 92.19 515 HIS B C 1
ATOM 9264 O O . HIS B 1 515 ? -29.234 3.418 25.703 1 92.19 515 HIS B O 1
ATOM 9270 N N . ARG B 1 516 ? -28.719 1.277 26.266 1 86.69 516 ARG B N 1
ATOM 9271 C CA . ARG B 1 516 ? -28.562 1.538 27.703 1 86.69 516 ARG B CA 1
ATOM 9272 C C . ARG B 1 516 ? -27.125 1.247 28.141 1 86.69 516 ARG B C 1
ATOM 9274 O O . ARG B 1 516 ? -26.781 1.455 29.312 1 86.69 516 ARG B O 1
ATOM 9281 N N . GLY B 1 517 ? -26.219 1.057 27.266 1 87 517 GLY B N 1
ATOM 9282 C CA . GLY B 1 517 ? -24.859 0.696 27.641 1 87 517 GLY B CA 1
ATOM 9283 C C . GLY B 1 517 ? -23.891 1.862 27.562 1 87 517 GLY B C 1
ATOM 9284 O O . GLY B 1 517 ? -24.297 3.021 27.609 1 87 517 GLY B O 1
ATOM 9285 N N . ASP B 1 518 ? -22.609 1.611 27.812 1 89.44 518 ASP B N 1
ATOM 9286 C CA . ASP B 1 518 ? -21.547 2.619 27.766 1 89.44 518 ASP B CA 1
ATOM 9287 C C . ASP B 1 518 ? -21.234 3.025 26.328 1 89.44 518 ASP B C 1
ATOM 9289 O O . ASP B 1 518 ? -21.781 2.441 25.375 1 89.44 518 ASP B O 1
ATOM 9293 N N . PRO B 1 519 ? -20.531 4.074 26.141 1 92.44 519 PRO B N 1
ATOM 9294 C CA . PRO B 1 519 ? -20.234 4.566 24.797 1 92.44 519 PRO B CA 1
ATOM 9295 C C . PRO B 1 519 ? -19.594 3.502 23.906 1 92.44 519 PRO B C 1
ATOM 9297 O O . PRO B 1 519 ? -19.844 3.463 22.703 1 92.44 519 PRO B O 1
ATOM 9300 N N . GLU B 1 520 ? -18.797 2.641 24.422 1 93.56 520 GLU B N 1
ATOM 9301 C CA . GLU B 1 52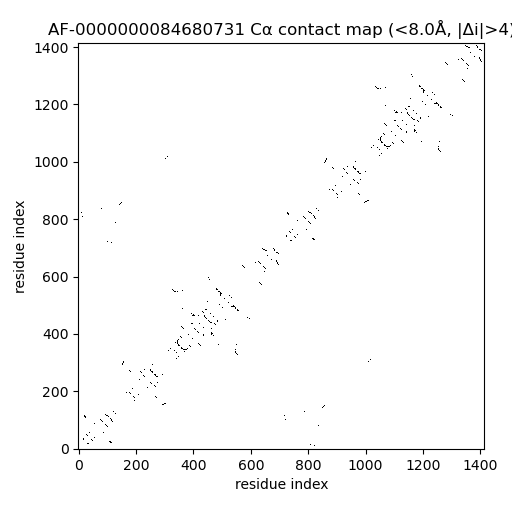0 ? -18.156 1.577 23.641 1 93.56 520 GLU B CA 1
ATOM 9302 C C . GLU B 1 520 ? -19.203 0.634 23.047 1 93.56 520 GLU B C 1
ATOM 9304 O O . GLU B 1 520 ? -19.156 0.335 21.859 1 93.56 520 GLU B O 1
ATOM 9309 N N . SER B 1 521 ? -20.031 0.185 23.906 1 95.12 521 SER B N 1
ATOM 9310 C CA . SER B 1 521 ? -21.078 -0.715 23.422 1 95.12 521 SER B CA 1
ATOM 9311 C C . SER B 1 521 ? -22.062 0.009 22.5 1 95.12 521 SER B C 1
ATOM 9313 O O . SER B 1 521 ? -22.625 -0.595 21.594 1 95.12 521 SER B O 1
ATOM 9315 N N . LEU B 1 522 ? -22.266 1.272 22.797 1 95.81 522 LEU B N 1
ATOM 9316 C CA . LEU B 1 522 ? -23.109 2.068 21.906 1 95.81 522 LEU B CA 1
ATOM 9317 C C . LEU B 1 522 ? -22.516 2.156 20.516 1 95.81 522 LEU B C 1
ATOM 9319 O O . LEU B 1 522 ? -23.234 2.045 19.516 1 95.81 522 LEU B O 1
ATOM 9323 N N . ALA B 1 523 ? -21.25 2.398 20.438 1 96.19 523 ALA B N 1
ATOM 9324 C CA . ALA B 1 523 ? -20.594 2.443 19.141 1 96.19 523 ALA B CA 1
ATOM 9325 C C . ALA B 1 523 ? -20.766 1.126 18.391 1 96.19 523 ALA B C 1
ATOM 9327 O O . ALA B 1 523 ? -21.031 1.122 17.188 1 96.19 523 ALA B O 1
ATOM 9328 N N . ASP B 1 524 ? -20.688 0.068 19.062 1 95.25 524 ASP B N 1
ATOM 9329 C CA . ASP B 1 524 ? -20.906 -1.248 18.469 1 95.25 524 ASP B CA 1
ATOM 9330 C C . ASP B 1 524 ? -22.328 -1.391 17.969 1 95.25 524 ASP B C 1
ATOM 9332 O O . ASP B 1 524 ? -22.562 -1.93 16.875 1 95.25 524 ASP B O 1
ATOM 9336 N N . ALA B 1 525 ? -23.172 -0.947 18.766 1 95.62 525 ALA B N 1
ATOM 9337 C CA . ALA B 1 525 ? -24.594 -1.049 18.422 1 95.62 525 ALA B CA 1
ATOM 9338 C C . ALA B 1 525 ? -24.906 -0.255 17.156 1 95.62 525 ALA B C 1
ATOM 9340 O O . ALA B 1 525 ? -25.688 -0.697 16.312 1 95.62 525 ALA B O 1
ATOM 9341 N N . LEU B 1 526 ? -24.359 0.858 17.047 1 95.81 526 LEU B N 1
ATOM 9342 C CA . LEU B 1 526 ? -24.562 1.691 15.859 1 95.81 526 LEU B CA 1
ATOM 9343 C C . LEU B 1 526 ? -24.062 0.988 14.609 1 95.81 526 LEU B C 1
ATOM 9345 O O . LEU B 1 526 ? -24.766 0.925 13.602 1 95.81 526 LEU B O 1
ATOM 9349 N N . VAL B 1 527 ? -22.859 0.453 14.664 1 93.44 527 VAL B N 1
ATOM 9350 C CA . VAL B 1 527 ? -22.266 -0.219 13.523 1 93.44 527 VAL B CA 1
ATOM 9351 C C . VAL B 1 527 ? -23.062 -1.476 13.18 1 93.44 527 VAL B C 1
ATOM 9353 O O . VAL B 1 527 ? -23.344 -1.734 12.008 1 93.44 527 VAL B O 1
ATOM 9356 N N . GLN B 1 528 ? -23.438 -2.197 14.172 1 91.94 528 GLN B N 1
ATOM 9357 C CA . GLN B 1 528 ? -24.219 -3.418 13.961 1 91.94 528 GLN B CA 1
ATOM 9358 C C . GLN B 1 528 ? -25.594 -3.105 13.383 1 91.94 528 GLN B C 1
ATOM 9360 O O . GLN B 1 528 ? -26.125 -3.875 12.578 1 91.94 528 GLN B O 1
ATOM 9365 N N . GLY B 1 529 ? -26.141 -2.049 13.836 1 90.75 529 GLY B N 1
ATOM 9366 C CA . GLY B 1 529 ? -27.453 -1.648 13.344 1 90.75 529 GLY B CA 1
ATOM 9367 C C . GLY B 1 529 ? -27.453 -1.299 11.867 1 90.75 529 GLY B C 1
ATOM 9368 O O . GLY B 1 529 ? -28.469 -1.451 11.195 1 90.75 529 GLY B O 1
ATOM 9369 N N . VAL B 1 530 ? -26.297 -0.872 11.391 1 89.38 530 VAL B N 1
ATOM 9370 C CA . VAL B 1 530 ? -26.25 -0.394 10.016 1 89.38 530 VAL B CA 1
ATOM 9371 C C . VAL B 1 530 ? -25.672 -1.48 9.109 1 89.38 530 VAL B C 1
ATOM 9373 O O . VAL B 1 530 ? -26.047 -1.594 7.941 1 89.38 530 VAL B O 1
ATOM 9376 N N . LEU B 1 531 ? -24.734 -2.312 9.578 1 87 531 LEU B N 1
ATOM 9377 C CA . LEU B 1 531 ? -24.047 -3.287 8.742 1 87 531 LEU B CA 1
ATOM 9378 C C . LEU B 1 531 ? -24.438 -4.711 9.125 1 87 531 LEU B C 1
ATOM 9380 O O . LEU B 1 531 ? -24.234 -5.645 8.344 1 87 531 LEU B O 1
ATOM 9384 N N . GLY B 1 532 ? -24.906 -4.848 10.289 1 83.5 532 GLY B N 1
ATOM 9385 C CA . GLY B 1 532 ? -25.203 -6.188 10.773 1 83.5 532 GLY B CA 1
ATOM 9386 C C . GLY B 1 532 ? -26.438 -6.793 10.133 1 83.5 532 GLY B C 1
ATOM 9387 O O . GLY B 1 532 ? -27.094 -6.152 9.305 1 83.5 532 GLY B O 1
ATOM 9388 N N . PRO B 1 533 ? -26.75 -8.016 10.445 1 76.44 533 PRO B N 1
ATOM 9389 C CA . PRO B 1 533 ? -27.875 -8.758 9.859 1 76.44 533 PRO B CA 1
ATOM 9390 C C . PRO B 1 533 ? -29.203 -8.039 10.031 1 76.44 533 PRO B C 1
ATOM 9392 O O . PRO B 1 533 ? -30.078 -8.141 9.172 1 76.44 533 PRO B O 1
ATOM 9395 N N . SER B 1 534 ? -29.328 -7.391 11.109 1 74.19 534 SER B N 1
ATOM 9396 C CA . SER B 1 534 ? -30.594 -6.719 11.398 1 74.19 534 SER B CA 1
ATOM 9397 C C . SER B 1 534 ? -30.844 -5.574 10.422 1 74.19 534 SER B C 1
ATOM 9399 O O . SER B 1 534 ? -31.984 -5.133 10.25 1 74.19 534 SER B O 1
ATOM 9401 N N . SER B 1 535 ? -29.781 -5.152 9.719 1 76.06 535 SER B N 1
ATOM 9402 C CA . SER B 1 535 ? -29.891 -4.016 8.812 1 76.06 535 SER B CA 1
ATOM 9403 C C . SER B 1 535 ? -30.641 -4.391 7.543 1 76.06 535 SER B C 1
ATOM 9405 O O . SER B 1 535 ? -31.172 -3.521 6.852 1 76.06 535 SER B O 1
ATOM 9407 N N . HIS B 1 536 ? -30.656 -5.629 7.332 1 73.75 536 HIS B N 1
ATOM 9408 C CA . HIS B 1 536 ? -31.328 -6.102 6.129 1 73.75 536 HIS B CA 1
ATOM 9409 C C . HIS B 1 536 ? -32.844 -5.938 6.242 1 73.75 536 HIS B C 1
ATOM 9411 O O . HIS B 1 536 ? -33.531 -5.867 5.23 1 73.75 536 HIS B O 1
ATOM 9417 N N . HIS B 1 537 ? -33.25 -5.812 7.469 1 71.69 537 HIS B N 1
ATOM 9418 C CA . HIS B 1 537 ? -34.688 -5.699 7.703 1 71.69 537 HIS B CA 1
ATOM 9419 C C . HIS B 1 537 ? -35.125 -4.242 7.648 1 71.69 537 HIS B C 1
ATOM 9421 O O . HIS B 1 537 ? -36.344 -3.963 7.633 1 71.69 537 HIS B O 1
ATOM 9427 N N . THR B 1 538 ? -34.188 -3.365 7.582 1 74.5 538 THR B N 1
ATOM 9428 C CA . THR B 1 538 ? -34.5 -1.942 7.559 1 74.5 538 THR B CA 1
ATOM 9429 C C . THR B 1 538 ? -33.875 -1.263 6.355 1 74.5 538 THR B C 1
ATOM 9431 O O . THR B 1 538 ? -33.188 -0.25 6.5 1 74.5 538 THR B O 1
ATOM 9434 N N . ALA B 1 539 ? -34.156 -1.867 5.203 1 77.69 539 ALA B N 1
ATOM 9435 C CA . ALA B 1 539 ? -33.5 -1.331 3.996 1 77.69 539 ALA B CA 1
ATOM 9436 C C . ALA B 1 539 ? -34.156 -0.011 3.584 1 77.69 539 ALA B C 1
ATOM 9438 O O . ALA B 1 539 ? -35.344 0.187 3.773 1 77.69 539 ALA B O 1
ATOM 9439 N N . GLY B 1 540 ? -33.25 0.833 3.18 1 78.12 540 GLY B N 1
ATOM 9440 C CA . GLY B 1 540 ? -33.75 2.113 2.686 1 78.12 540 GLY B CA 1
ATOM 9441 C C . GLY B 1 540 ? -34.438 2.012 1.343 1 78.12 540 GLY B C 1
ATOM 9442 O O . GLY B 1 540 ? -34.562 0.918 0.788 1 78.12 540 GLY B O 1
ATOM 9443 N N . PRO B 1 541 ? -34.906 3.092 0.987 1 76.5 541 PRO B N 1
ATOM 9444 C CA . PRO B 1 541 ? -35.688 3.107 -0.256 1 76.5 541 PRO B CA 1
ATOM 9445 C C . PRO B 1 541 ? -34.812 2.98 -1.5 1 76.5 541 PRO B C 1
ATOM 9447 O O . PRO B 1 541 ? -35.312 2.682 -2.586 1 76.5 541 PRO B O 1
ATOM 9450 N N . ARG B 1 542 ? -33.562 3.193 -1.268 1 77 542 ARG B N 1
ATOM 9451 C CA . ARG B 1 542 ? -32.656 3.156 -2.416 1 77 542 ARG B CA 1
ATOM 9452 C C . ARG B 1 542 ? -31.859 1.854 -2.447 1 77 542 ARG B C 1
ATOM 9454 O O . ARG B 1 542 ? -31.797 1.139 -1.446 1 77 542 ARG B O 1
ATOM 9461 N N . PRO B 1 543 ? -31.297 1.514 -3.686 1 71 543 PRO B N 1
ATOM 9462 C CA . PRO B 1 543 ? -30.438 0.326 -3.736 1 71 543 PRO B CA 1
ATOM 9463 C C . PRO B 1 543 ? -29.219 0.437 -2.822 1 71 543 PRO B C 1
ATOM 9465 O O . PRO B 1 543 ? -28.641 1.519 -2.689 1 71 543 PRO B O 1
ATOM 9468 N N . ASP B 1 544 ? -28.938 -0.62 -2.131 1 67 544 ASP B N 1
ATOM 9469 C CA . ASP B 1 544 ? -27.875 -0.677 -1.14 1 67 544 ASP B CA 1
ATOM 9470 C C . ASP B 1 544 ? -26.5 -0.637 -1.811 1 67 544 ASP B C 1
ATOM 9472 O O . ASP B 1 544 ? -26.094 -1.605 -2.453 1 67 544 ASP B O 1
ATOM 9476 N N . ARG B 1 545 ? -26 0.633 -1.928 1 62.06 545 ARG B N 1
ATOM 9477 C CA . ARG B 1 545 ? -24.641 0.713 -2.457 1 62.06 545 ARG B CA 1
ATOM 9478 C C . ARG B 1 545 ? -23.625 0.791 -1.328 1 62.06 545 ARG B C 1
ATOM 9480 O O . ARG B 1 545 ? -23.703 1.669 -0.467 1 62.06 545 ARG B O 1
ATOM 9487 N N . ARG B 1 546 ? -23.266 -0.28 -0.657 1 63.16 546 ARG B N 1
ATOM 9488 C CA . ARG B 1 546 ? -22.297 -0.352 0.433 1 63.16 546 ARG B CA 1
ATOM 9489 C C . ARG B 1 546 ? -20.938 0.181 -0.005 1 63.16 546 ARG B C 1
ATOM 9491 O O . ARG B 1 546 ? -19.922 -0.512 0.117 1 63.16 546 ARG B O 1
ATOM 9498 N N . GLU B 1 547 ? -20.953 1.542 -0.43 1 71.94 547 GLU B N 1
ATOM 9499 C CA . GLU B 1 547 ? -19.75 2.008 -1.103 1 71.94 547 GLU B CA 1
ATOM 9500 C C . GLU B 1 547 ? -19.031 3.07 -0.274 1 71.94 547 GLU B C 1
ATOM 9502 O O . GLU B 1 547 ? -17.891 3.438 -0.577 1 71.94 547 GLU B O 1
ATOM 9507 N N . ASP B 1 548 ? -19.719 3.469 0.889 1 82.94 548 ASP B N 1
ATOM 9508 C CA . ASP B 1 548 ? -19.094 4.586 1.582 1 82.94 548 ASP B CA 1
ATOM 9509 C C . ASP B 1 548 ? -18.438 4.129 2.881 1 82.94 548 ASP B C 1
ATOM 9511 O O . ASP B 1 548 ? -18.922 3.215 3.545 1 82.94 548 ASP B O 1
ATOM 9515 N N . ASP B 1 549 ? -17.422 4.762 3.287 1 90 549 ASP B N 1
ATOM 9516 C CA . ASP B 1 549 ? -16.75 4.527 4.562 1 90 549 ASP B CA 1
ATOM 9517 C C . ASP B 1 549 ? -17.609 5.023 5.727 1 90 549 ASP B C 1
ATOM 9519 O O . ASP B 1 549 ? -18.484 5.875 5.547 1 90 549 ASP B O 1
ATOM 9523 N N . ILE B 1 550 ? -17.375 4.441 6.875 1 92.62 550 ILE B N 1
ATOM 9524 C CA . ILE B 1 550 ? -18.109 4.852 8.07 1 92.62 550 ILE B CA 1
ATOM 9525 C C . ILE B 1 550 ? -17.125 5.207 9.18 1 92.62 550 ILE B C 1
ATOM 9527 O O . ILE B 1 550 ? -16.234 4.422 9.508 1 92.62 550 ILE B O 1
ATOM 9531 N N . ALA B 1 551 ? -17.234 6.367 9.703 1 94.69 551 ALA B N 1
ATOM 9532 C CA . ALA B 1 551 ? -16.547 6.754 10.938 1 94.69 551 ALA B CA 1
ATOM 9533 C C . ALA B 1 551 ? -17.547 7.262 11.977 1 94.69 551 ALA B C 1
ATOM 9535 O O . ALA B 1 551 ? -18.484 7.992 11.641 1 94.69 551 ALA B O 1
ATOM 9536 N N . VAL B 1 552 ? -17.359 6.785 13.195 1 96.5 552 VAL B N 1
ATOM 9537 C CA . VAL B 1 552 ? -18.188 7.203 14.32 1 96.5 552 VAL B CA 1
ATOM 9538 C C . VAL B 1 552 ? -17.297 7.59 15.5 1 96.5 552 VAL B C 1
ATOM 9540 O O . VAL B 1 552 ? -16.312 6.902 15.797 1 96.5 552 VAL B O 1
ATOM 9543 N N . LEU B 1 553 ? -17.562 8.711 16.094 1 96.19 553 LEU B N 1
ATOM 9544 C CA . LEU B 1 553 ? -16.875 9.188 17.281 1 96.19 553 LEU B CA 1
ATOM 9545 C C . LEU B 1 553 ? -17.875 9.609 18.359 1 96.19 553 LEU B C 1
ATOM 9547 O O . LEU B 1 553 ? -18.734 10.477 18.109 1 96.19 553 LEU B O 1
ATOM 9551 N N . LEU B 1 554 ? -17.797 8.945 19.547 1 97.12 554 LEU B N 1
ATOM 9552 C CA . LEU B 1 554 ? -18.672 9.266 20.688 1 97.12 554 LEU B CA 1
ATOM 9553 C C . LEU B 1 554 ? -17.875 9.922 21.812 1 97.12 554 LEU B C 1
ATOM 9555 O O . LEU B 1 554 ? -16.781 9.477 22.141 1 97.12 554 LEU B O 1
ATOM 9559 N N . LEU B 1 555 ? -18.391 11 22.281 1 96.56 555 LEU B N 1
ATOM 9560 C CA . LEU B 1 555 ? -17.859 11.672 23.469 1 96.56 555 LEU B CA 1
ATOM 9561 C C . LEU B 1 555 ? -18.891 11.727 24.578 1 96.56 555 LEU B C 1
ATOM 9563 O O . LEU B 1 555 ? -19.938 12.352 24.422 1 96.56 555 LEU B O 1
ATOM 9567 N N . GLY B 1 556 ? -18.531 11.086 25.688 1 95.25 556 GLY B N 1
ATOM 9568 C CA . GLY B 1 556 ? -19.469 11.055 26.812 1 95.25 556 GLY B CA 1
ATOM 9569 C C . GLY B 1 556 ? -18.906 11.703 28.062 1 95.25 556 GLY B C 1
ATOM 9570 O O . GLY B 1 556 ? -17.719 11.586 28.359 1 95.25 556 GLY B O 1
ATOM 9571 N N . ARG B 1 557 ? -19.781 12.375 28.734 1 93.19 557 ARG B N 1
ATOM 9572 C CA . ARG B 1 557 ? -19.469 12.906 30.062 1 93.19 557 ARG B CA 1
ATOM 9573 C C . ARG B 1 557 ? -20.203 12.125 31.156 1 93.19 557 ARG B C 1
ATOM 9575 O O . ARG B 1 557 ? -21.406 12.273 31.328 1 93.19 557 ARG B O 1
ATOM 9582 N N . PRO B 1 558 ? -19.344 11.352 31.859 1 88.5 558 PRO B N 1
ATOM 9583 C CA . PRO B 1 558 ? -20 10.516 32.875 1 88.5 558 PRO B CA 1
ATOM 9584 C C . PRO B 1 558 ? -20.656 11.336 33.969 1 88.5 558 PRO B C 1
ATOM 9586 O O . PRO B 1 558 ? -20.141 12.398 34.344 1 88.5 558 PRO B O 1
ATOM 9589 N N . GLY B 1 559 ? -21.797 10.875 34.469 1 78 559 GLY B N 1
ATOM 9590 C CA . GLY B 1 559 ? -22.484 11.508 35.594 1 78 559 GLY B CA 1
ATOM 9591 C C . GLY B 1 559 ? -21.766 11.32 36.906 1 78 559 GLY B C 1
ATOM 9592 O O . GLY B 1 559 ? -20.859 10.5 37.031 1 78 559 GLY B O 1
ATOM 9593 N N . ALA B 1 560 ? -21.688 12.336 37.906 1 62.53 560 ALA B N 1
ATOM 9594 C CA . ALA B 1 560 ? -21.047 12.328 39.219 1 62.53 560 ALA B CA 1
ATOM 9595 C C . ALA B 1 560 ? -21.047 10.93 39.812 1 62.53 560 ALA B C 1
ATOM 9597 O O . ALA B 1 560 ? -20.047 10.492 40.375 1 62.53 560 ALA B O 1
ATOM 9598 N N . ASP B 1 561 ? -22.125 10.477 40.281 1 55.94 561 ASP B N 1
ATOM 9599 C CA . ASP B 1 561 ? -22.094 9.305 41.156 1 55.94 561 ASP B CA 1
ATOM 9600 C C . ASP B 1 561 ? -21.875 8.023 40.375 1 55.94 561 ASP B C 1
ATOM 9602 O O . ASP B 1 561 ? -21.641 6.961 40.938 1 55.94 561 ASP B O 1
ATOM 9606 N N . ARG B 1 562 ? -22.5 7.59 39.219 1 52.28 562 ARG B N 1
ATOM 9607 C CA . ARG B 1 562 ? -22.609 6.203 38.75 1 52.28 562 ARG B CA 1
ATOM 9608 C C . ARG B 1 562 ? -22.094 6.047 37.344 1 52.28 562 ARG B C 1
ATOM 9610 O O . ARG B 1 562 ? -22.047 7.016 36.562 1 52.28 562 ARG B O 1
ATOM 9617 N N . GLY B 1 563 ? -21.062 5.094 37.031 1 55.62 563 GLY B N 1
ATOM 9618 C CA . GLY B 1 563 ? -20.609 4.539 35.781 1 55.62 563 GLY B CA 1
ATOM 9619 C C . GLY B 1 563 ? -21.656 4.562 34.688 1 55.62 563 GLY B C 1
ATOM 9620 O O . GLY B 1 563 ? -22.766 5.078 34.906 1 55.62 563 GLY B O 1
ATOM 9621 N N . TRP B 1 564 ? -21.281 4.336 33.469 1 59.38 564 TRP B N 1
ATOM 9622 C CA . TRP B 1 564 ? -22.188 4.164 32.344 1 59.38 564 TRP B CA 1
ATOM 9623 C C . TRP B 1 564 ? -23.141 2.984 32.562 1 59.38 564 TRP B C 1
ATOM 9625 O O . TRP B 1 564 ? -22.719 1.957 33.125 1 59.38 564 TRP B O 1
ATOM 9635 N N . GLY B 1 565 ? -24.516 3.008 32.688 1 51.59 565 GLY B N 1
ATOM 9636 C CA . GLY B 1 565 ? -25.438 1.874 32.719 1 51.59 565 GLY B CA 1
ATOM 9637 C C . GLY B 1 565 ? -26.453 1.956 33.844 1 51.59 565 GLY B C 1
ATOM 9638 O O . GLY B 1 565 ? -27.328 1.093 33.938 1 51.59 565 GLY B O 1
ATOM 9639 N N . ASP B 1 566 ? -26.047 2.443 35.031 1 46.75 566 ASP B N 1
ATOM 9640 C CA . ASP B 1 566 ? -27.031 2.326 36.125 1 46.75 566 ASP B CA 1
ATOM 9641 C C . ASP B 1 566 ? -28.266 3.201 35.844 1 46.75 566 ASP B C 1
ATOM 9643 O O . ASP B 1 566 ? -28.141 4.422 35.719 1 46.75 566 ASP B O 1
ATOM 9647 N N . PRO B 1 567 ? -29.25 2.611 35.406 1 43.5 567 PRO B N 1
ATOM 9648 C CA . PRO B 1 567 ? -30.516 3.307 35.094 1 43.5 567 PRO B CA 1
ATOM 9649 C C . PRO B 1 567 ? -30.953 4.219 36.25 1 43.5 567 PRO B C 1
ATOM 9651 O O . PRO B 1 567 ? -31.859 5.043 36.062 1 43.5 567 PRO B O 1
ATOM 9654 N N . ALA B 1 568 ? -30.719 3.873 37.562 1 38 568 ALA B N 1
ATOM 9655 C CA . ALA B 1 568 ? -31.438 4.379 38.719 1 38 568 ALA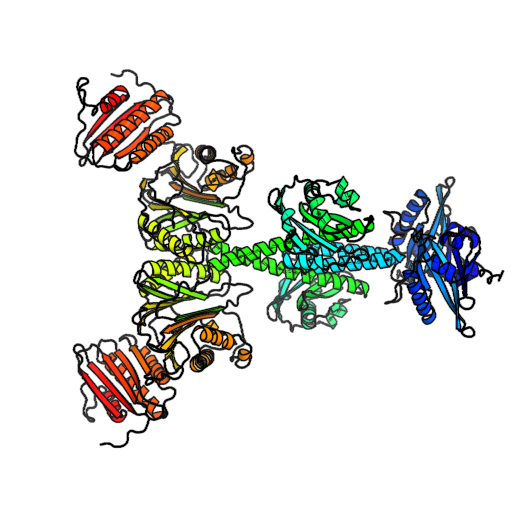 B CA 1
ATOM 9656 C C . ALA B 1 568 ? -31.203 5.875 38.906 1 38 568 ALA B C 1
ATOM 9658 O O . ALA B 1 568 ? -31.891 6.527 39.688 1 38 568 ALA B O 1
ATOM 9659 N N . ALA B 1 569 ? -30.031 6.336 38.875 1 41.69 569 ALA B N 1
ATOM 9660 C CA . ALA B 1 569 ? -29.891 7.719 39.344 1 41.69 569 ALA B CA 1
ATOM 9661 C C . ALA B 1 569 ? -30.594 8.688 38.406 1 41.69 569 ALA B C 1
ATOM 9663 O O . ALA B 1 569 ? -29.969 9.234 37.5 1 41.69 569 ALA B O 1
ATOM 9664 N N . ALA B 1 570 ? -31.688 8.445 37.969 1 42.34 570 ALA B N 1
ATOM 9665 C CA . ALA B 1 570 ? -32.531 9.391 37.219 1 42.34 570 ALA B CA 1
ATOM 9666 C C . ALA B 1 570 ? -32.656 10.711 37.969 1 42.34 570 ALA B C 1
ATOM 9668 O O . ALA B 1 570 ? -33.438 10.805 38.938 1 42.34 570 ALA B O 1
ATOM 9669 N N . ARG B 1 571 ? -31.719 11.328 38.406 1 43.81 571 ARG B N 1
ATOM 9670 C CA . ARG B 1 571 ? -32.031 12.719 38.719 1 43.81 571 ARG B CA 1
ATOM 9671 C C . ARG B 1 571 ? -33 13.289 37.688 1 43.81 571 ARG B C 1
ATOM 9673 O O . ARG B 1 571 ? -33.062 12.82 36.562 1 43.81 571 ARG B O 1
ATOM 9680 N N . PRO B 1 572 ? -33.875 14.305 38.031 1 48.06 572 PRO B N 1
ATOM 9681 C CA . PRO B 1 572 ? -34.875 14.953 37.188 1 48.06 572 PRO B CA 1
ATOM 9682 C C . PRO B 1 572 ? -34.344 15.352 35.812 1 48.06 572 PRO B C 1
ATOM 9684 O O . PRO B 1 572 ? -33.25 15.922 35.75 1 48.06 572 PRO B O 1
ATOM 9687 N N . ALA B 1 573 ? -34.688 14.609 34.812 1 57.41 573 ALA B N 1
ATOM 9688 C CA . ALA B 1 573 ? -34.438 14.594 33.375 1 57.41 573 ALA B CA 1
ATOM 9689 C C . ALA B 1 573 ? -34.625 15.984 32.75 1 57.41 573 ALA B C 1
ATOM 9691 O O . ALA B 1 573 ? -35.719 16.406 32.469 1 57.41 573 ALA B O 1
ATOM 9692 N N . VAL B 1 574 ? -33.938 16.969 33.25 1 68.69 574 VAL B N 1
ATOM 9693 C CA . VAL B 1 574 ? -34 18.266 32.594 1 68.69 574 VAL B CA 1
ATOM 9694 C C . VAL B 1 574 ? -33.344 18.188 31.219 1 68.69 574 VAL B C 1
ATOM 9696 O O . VAL B 1 574 ? -32.219 17.719 31.094 1 68.69 574 VAL B O 1
ATOM 9699 N N . ARG B 1 575 ? -34.25 18.422 30.266 1 78.38 575 ARG B N 1
ATOM 9700 C CA . ARG B 1 575 ? -33.719 18.609 28.906 1 78.38 575 ARG B CA 1
ATOM 9701 C C . ARG B 1 575 ? -33.406 20.078 28.656 1 78.38 575 ARG B C 1
ATOM 9703 O O . ARG B 1 575 ? -34.25 20.953 28.828 1 78.38 575 ARG B O 1
ATOM 9710 N N . ARG B 1 576 ? -32.156 20.281 28.438 1 75.31 576 ARG B N 1
ATOM 9711 C CA . ARG B 1 576 ? -31.797 21.656 28.141 1 75.31 576 ARG B CA 1
ATOM 9712 C C . ARG B 1 576 ? -31.141 21.766 26.766 1 75.31 576 ARG B C 1
ATOM 9714 O O . ARG B 1 576 ? -30.375 20.891 26.359 1 75.31 576 ARG B O 1
ATOM 9721 N N . THR B 1 577 ? -31.578 22.75 25.984 1 78.56 577 THR B N 1
ATOM 9722 C CA . THR B 1 577 ? -30.922 23.031 24.719 1 78.56 577 THR B CA 1
ATOM 9723 C C . THR B 1 577 ? -30.75 24.531 24.516 1 78.56 577 THR B C 1
ATOM 9725 O O . THR B 1 577 ? -31.453 25.328 25.141 1 78.56 577 THR B O 1
ATOM 9728 N N . ALA B 1 578 ? -29.672 24.875 23.875 1 77.56 578 ALA B N 1
ATOM 9729 C CA . ALA B 1 578 ? -29.406 26.266 23.531 1 77.56 578 ALA B CA 1
ATOM 9730 C C . ALA B 1 578 ? -29.094 26.406 22.047 1 77.56 578 ALA B C 1
ATOM 9732 O O . ALA B 1 578 ? -28.453 25.531 21.453 1 77.56 578 ALA B O 1
ATOM 9733 N N . LEU B 1 579 ? -29.672 27.406 21.438 1 80.25 579 LEU B N 1
ATOM 9734 C CA . LEU B 1 579 ? -29.422 27.703 20.031 1 80.25 579 LEU B CA 1
ATOM 9735 C C . LEU B 1 579 ? -29.234 29.203 19.812 1 80.25 579 LEU B C 1
ATOM 9737 O O . LEU B 1 579 ? -30.047 30 20.297 1 80.25 579 LEU B O 1
ATOM 9741 N N . SER B 1 580 ? -28.141 29.516 19.203 1 77.25 580 SER B N 1
ATOM 9742 C CA . SER B 1 580 ? -27.922 30.922 18.844 1 77.25 580 SER B CA 1
ATOM 9743 C C . SER B 1 580 ? -28.344 31.188 17.406 1 77.25 580 SER B C 1
ATOM 9745 O O . SER B 1 580 ? -28.078 30.375 16.516 1 77.25 580 SER B O 1
ATOM 9747 N N . VAL B 1 581 ? -29.141 32.219 17.234 1 79.06 581 VAL B N 1
ATOM 9748 C CA . VAL B 1 581 ? -29.531 32.688 15.914 1 79.06 581 VAL B CA 1
ATOM 9749 C C . VAL B 1 581 ? -28.922 34.062 15.617 1 79.06 581 VAL B C 1
ATOM 9751 O O . VAL B 1 581 ? -29.281 35.031 16.266 1 79.06 581 VAL B O 1
ATOM 9754 N N . ALA B 1 582 ? -28.062 34.031 14.633 1 76.56 582 ALA B N 1
ATOM 9755 C CA . ALA B 1 582 ? -27.391 35.281 14.289 1 76.56 582 ALA B CA 1
ATOM 9756 C C . ALA B 1 582 ? -28.344 36.25 13.617 1 76.56 582 ALA B C 1
ATOM 9758 O O . ALA B 1 582 ? -29.266 35.844 12.906 1 76.56 582 ALA B O 1
ATOM 9759 N N . GLN B 1 583 ? -28.031 37.531 13.766 1 75.5 583 GLN B N 1
ATOM 9760 C CA . GLN B 1 583 ? -28.859 38.625 13.242 1 75.5 583 GLN B CA 1
ATOM 9761 C C . GLN B 1 583 ? -28.922 38.562 11.711 1 75.5 583 GLN B C 1
ATOM 9763 O O . GLN B 1 583 ? -29.953 38.875 11.117 1 75.5 583 GLN B O 1
ATOM 9768 N N . ASP B 1 584 ? -27.844 38.094 11.156 1 73.25 584 ASP B N 1
ATOM 9769 C CA . ASP B 1 584 ? -27.766 38.156 9.703 1 73.25 584 ASP B CA 1
ATOM 9770 C C . ASP B 1 584 ? -28.172 36.812 9.078 1 73.25 584 ASP B C 1
ATOM 9772 O O . ASP B 1 584 ? -28.047 36.625 7.871 1 73.25 584 ASP B O 1
ATOM 9776 N N . GLU B 1 585 ? -28.719 35.906 9.891 1 76.75 585 GLU B N 1
ATOM 9777 C CA . GLU B 1 585 ? -29.141 34.625 9.375 1 76.75 585 GLU B CA 1
ATOM 9778 C C . GLU B 1 585 ? -30.562 34.281 9.82 1 76.75 585 GLU B C 1
ATOM 9780 O O . GLU B 1 585 ? -30.781 33.25 10.461 1 76.75 585 GLU B O 1
ATOM 9785 N N . PRO B 1 586 ? -31.516 35 9.328 1 70.75 586 PRO B N 1
ATOM 9786 C CA . PRO B 1 586 ? -32.906 34.75 9.781 1 70.75 586 PRO B CA 1
ATOM 9787 C C . PRO B 1 586 ? -33.438 33.406 9.336 1 70.75 586 PRO B C 1
ATOM 9789 O O . PRO B 1 586 ? -34.375 32.875 9.93 1 70.75 586 PRO B O 1
ATOM 9792 N N . GLU B 1 587 ? -32.688 32.875 8.383 1 73.88 587 GLU B N 1
ATOM 9793 C CA . GLU B 1 587 ? -33.094 31.562 7.914 1 73.88 587 GLU B CA 1
ATOM 9794 C C . GLU B 1 587 ? -32.906 30.516 9 1 73.88 587 GLU B C 1
ATOM 9796 O O . GLU B 1 587 ? -33.531 29.453 8.961 1 73.88 587 GLU B O 1
ATOM 9801 N N . ARG B 1 588 ? -32.219 30.906 9.953 1 77.88 588 ARG B N 1
ATOM 9802 C CA . ARG B 1 588 ? -31.938 29.969 11.023 1 77.88 588 ARG B CA 1
ATOM 9803 C C . ARG B 1 588 ? -33.094 29.875 12 1 77.88 588 ARG B C 1
ATOM 9805 O O . ARG B 1 588 ? -33.094 29.031 12.898 1 77.88 588 ARG B O 1
ATOM 9812 N N . ILE B 1 589 ? -34.125 30.75 11.82 1 82 589 ILE B N 1
ATOM 9813 C CA . ILE B 1 589 ? -35.312 30.641 12.633 1 82 589 ILE B CA 1
ATOM 9814 C C . ILE B 1 589 ? -36 29.297 12.391 1 82 589 ILE B C 1
ATOM 9816 O O . ILE B 1 589 ? -36.5 28.688 13.328 1 82 589 ILE B O 1
ATOM 9820 N N . ALA B 1 590 ? -35.875 28.906 11.156 1 81.5 590 ALA B N 1
ATOM 9821 C CA . ALA B 1 590 ? -36.438 27.594 10.812 1 81.5 590 ALA B CA 1
ATOM 9822 C C . ALA B 1 590 ? -35.719 26.484 11.586 1 81.5 590 ALA B C 1
ATOM 9824 O O . ALA B 1 590 ? -36.375 25.531 12.023 1 81.5 590 ALA B O 1
ATOM 9825 N N . GLU B 1 591 ? -34.562 26.719 11.766 1 80.88 591 GLU B N 1
ATOM 9826 C CA . GLU B 1 591 ? -33.781 25.75 12.523 1 80.88 591 GLU B CA 1
ATOM 9827 C C . GLU B 1 591 ? -34.219 25.703 13.984 1 80.88 591 GLU B C 1
ATOM 9829 O O . GLU B 1 591 ? -34.281 24.625 14.594 1 80.88 591 GLU B O 1
ATOM 9834 N N . ALA B 1 592 ? -34.438 26.844 14.492 1 83.69 592 ALA B N 1
ATOM 9835 C CA . ALA B 1 592 ? -34.938 26.922 15.875 1 83.69 592 ALA B CA 1
ATOM 9836 C C . ALA B 1 592 ? -36.25 26.172 16.031 1 83.69 592 ALA B C 1
ATOM 9838 O O . ALA B 1 592 ? -36.469 25.469 17.031 1 83.69 592 ALA B O 1
ATOM 9839 N N . ARG B 1 593 ? -37.094 26.312 15.086 1 85.62 593 ARG B N 1
ATOM 9840 C CA . ARG B 1 593 ? -38.375 25.625 15.117 1 85.62 593 ARG B CA 1
ATOM 9841 C C . ARG B 1 593 ? -38.188 24.109 15.102 1 85.62 593 ARG B C 1
ATOM 9843 O O . ARG B 1 593 ? -38.812 23.406 15.906 1 85.62 593 ARG B O 1
ATOM 9850 N N . ARG B 1 594 ? -37.375 23.734 14.219 1 81.25 594 ARG B N 1
ATOM 9851 C CA . ARG B 1 594 ? -37.094 22.297 14.102 1 81.25 594 ARG B CA 1
ATOM 9852 C C . ARG B 1 594 ? -36.5 21.75 15.391 1 81.25 594 ARG B C 1
ATOM 9854 O O . ARG B 1 594 ? -36.875 20.672 15.852 1 81.25 594 ARG B O 1
ATOM 9861 N N . HIS B 1 595 ? -35.656 22.547 15.867 1 83.06 595 HIS B N 1
ATOM 9862 C CA . HIS B 1 595 ? -34.969 22.172 17.094 1 83.06 595 HIS B CA 1
ATOM 9863 C C . HIS B 1 595 ? -35.969 22 18.25 1 83.06 595 HIS B C 1
ATOM 9865 O O . HIS B 1 595 ? -35.844 21.047 19.016 1 83.06 595 HIS B O 1
ATOM 9871 N N . LEU B 1 596 ? -36.812 22.875 18.344 1 87 596 LEU B N 1
ATOM 9872 C CA . LEU B 1 596 ? -37.812 22.797 19.422 1 87 596 LEU B CA 1
ATOM 9873 C C . LEU B 1 596 ? -38.719 21.609 19.234 1 87 596 LEU B C 1
ATOM 9875 O O . LEU B 1 596 ? -39.094 20.938 20.203 1 87 596 LEU B O 1
ATOM 9879 N N . ARG B 1 597 ? -39.094 21.375 18.047 1 85.88 597 ARG B N 1
ATOM 9880 C CA . ARG B 1 597 ? -39.938 20.219 17.781 1 85.88 597 ARG B CA 1
ATOM 9881 C C . ARG B 1 597 ? -39.25 18.938 18.203 1 85.88 597 ARG B C 1
ATOM 9883 O O . ARG B 1 597 ? -39.875 18.031 18.766 1 85.88 597 ARG B O 1
ATOM 9890 N N . GLU B 1 598 ? -38.031 18.906 17.906 1 80.44 598 GLU B N 1
ATOM 9891 C CA . GLU B 1 598 ? -37.25 17.734 18.281 1 80.44 598 GLU B CA 1
ATOM 9892 C C . GLU B 1 598 ? -37.156 17.594 19.797 1 80.44 598 GLU B C 1
ATOM 9894 O O . GLU B 1 598 ? -37.281 16.484 20.328 1 80.44 598 GLU B O 1
ATOM 9899 N N . LEU B 1 599 ? -37 18.703 20.406 1 82.94 599 LEU B N 1
ATOM 9900 C CA . LEU B 1 599 ? -36.906 18.703 21.875 1 82.94 599 LEU B CA 1
ATOM 9901 C C . LEU B 1 599 ? -38.219 18.203 22.484 1 82.94 599 LEU B C 1
ATOM 9903 O O . LEU B 1 599 ? -38.219 17.531 23.516 1 82.94 599 LEU B O 1
ATOM 9907 N N . LEU B 1 600 ? -39.312 18.484 21.781 1 86.88 600 LEU B N 1
ATOM 9908 C CA . LEU B 1 600 ? -40.625 18.188 22.312 1 86.88 600 LEU B CA 1
ATOM 9909 C C . LEU B 1 600 ? -41.25 16.984 21.609 1 86.88 600 LEU B C 1
ATOM 9911 O O . LEU B 1 600 ? -42.469 16.875 21.5 1 86.88 600 LEU B O 1
ATOM 9915 N N . HIS B 1 601 ? -40.406 16.172 21.094 1 79 601 HIS B N 1
ATOM 9916 C CA . HIS B 1 601 ? -40.875 15.07 20.234 1 79 601 HIS B CA 1
ATOM 9917 C C . HIS B 1 601 ? -41.844 14.172 20.969 1 79 601 HIS B C 1
ATOM 9919 O O . HIS B 1 601 ? -42.719 13.547 20.359 1 79 601 HIS B O 1
ATOM 9925 N N . ASP B 1 602 ? -41.812 14.055 22.25 1 79.25 602 ASP B N 1
ATOM 9926 C CA . ASP B 1 602 ? -42.656 13.156 23.016 1 79.25 602 ASP B CA 1
ATOM 9927 C C . ASP B 1 602 ? -43.656 13.945 23.891 1 79.25 602 ASP B C 1
ATOM 9929 O O . ASP B 1 602 ? -44.219 13.406 24.844 1 79.25 602 ASP B O 1
ATOM 9933 N N . TRP B 1 603 ? -43.781 15.188 23.516 1 86.5 603 TRP B N 1
ATOM 9934 C CA . TRP B 1 603 ? -44.75 16.016 24.25 1 86.5 603 TRP B CA 1
ATOM 9935 C C . TRP B 1 603 ? -46.188 15.547 23.969 1 86.5 603 TRP B C 1
ATOM 9937 O O . TRP B 1 603 ? -46.5 15.164 22.844 1 86.5 603 TRP B O 1
ATOM 9947 N N . GLY B 1 604 ? -47 15.43 24.906 1 82.88 604 GLY B N 1
ATOM 9948 C CA . GLY B 1 604 ? -48.312 14.812 24.859 1 82.88 604 GLY B CA 1
ATOM 9949 C C . GLY B 1 604 ? -49.25 15.484 23.891 1 82.88 604 GLY B C 1
ATOM 9950 O O . GLY B 1 604 ? -50.031 14.812 23.203 1 82.88 604 GLY B O 1
ATOM 9951 N N . SER B 1 605 ? -49.281 16.828 23.797 1 86.06 605 SER B N 1
ATOM 9952 C CA . SER B 1 605 ? -50.219 17.578 22.969 1 86.06 605 SER B CA 1
ATOM 9953 C C . SER B 1 605 ? -49.531 18.156 21.734 1 86.06 605 SER B C 1
ATOM 9955 O O . SER B 1 605 ? -48.656 19.031 21.859 1 86.06 605 SER B O 1
ATOM 9957 N N . ALA B 1 606 ? -49.938 17.734 20.562 1 88 606 ALA B N 1
ATOM 9958 C CA . ALA B 1 606 ? -49.406 18.25 19.328 1 88 606 ALA B CA 1
ATOM 9959 C C . ALA B 1 606 ? -49.688 19.75 19.172 1 88 606 ALA B C 1
ATOM 9961 O O . ALA B 1 606 ? -48.875 20.5 18.656 1 88 606 ALA B O 1
ATOM 9962 N N . ASP B 1 607 ? -50.844 20.094 19.688 1 86.5 607 ASP B N 1
ATOM 9963 C CA . ASP B 1 607 ? -51.25 21.5 19.609 1 86.5 607 ASP B CA 1
ATOM 9964 C C . ASP B 1 607 ? -50.312 22.375 20.438 1 86.5 607 ASP B C 1
ATOM 9966 O O . ASP B 1 607 ? -49.969 23.484 20.031 1 86.5 607 ASP B O 1
ATOM 9970 N N . GLN B 1 608 ? -49.938 21.828 21.531 1 89.25 608 GLN B N 1
ATOM 9971 C CA . GLN B 1 608 ? -49.031 22.578 22.375 1 89.25 608 GLN B CA 1
ATOM 9972 C C . GLN B 1 608 ? -47.656 22.703 21.75 1 89.25 608 GLN B C 1
ATOM 9974 O O . GLN B 1 608 ? -47 23.734 21.875 1 89.25 608 GLN B O 1
ATOM 9979 N N . VAL B 1 609 ? -47.25 21.688 21.094 1 92.06 609 VAL B N 1
ATOM 9980 C CA . VAL B 1 609 ? -45.969 21.719 20.406 1 92.06 609 VAL B CA 1
ATOM 9981 C C . VAL B 1 609 ? -46 22.781 19.312 1 92.06 609 VAL B C 1
ATOM 9983 O O . VAL B 1 609 ? -45.062 23.578 19.188 1 92.06 609 VAL B O 1
ATOM 9986 N N . ASP B 1 610 ? -47.062 22.828 18.578 1 89.69 610 ASP B N 1
ATOM 9987 C CA . ASP B 1 610 ? -47.188 23.828 17.531 1 89.69 610 ASP B CA 1
ATOM 9988 C C . ASP B 1 610 ? -47.188 25.25 18.125 1 89.69 610 ASP B C 1
ATOM 9990 O O . ASP B 1 610 ? -46.594 26.156 17.547 1 89.69 610 ASP B O 1
ATOM 9994 N N . SER B 1 611 ? -47.875 25.375 19.219 1 88.69 611 SER B N 1
ATOM 9995 C CA . SER B 1 611 ? -47.906 26.656 19.906 1 88.69 611 SER B CA 1
ATOM 9996 C C . SER B 1 611 ? -46.5 27.078 20.344 1 88.69 611 SER B C 1
ATOM 9998 O O . SER B 1 611 ? -46.094 28.234 20.172 1 88.69 611 SER B O 1
ATOM 10000 N N . ALA B 1 612 ? -45.844 26.109 20.891 1 91.19 612 ALA B N 1
ATOM 10001 C CA . ALA B 1 612 ? -44.469 26.391 21.359 1 91.19 612 ALA B CA 1
ATOM 10002 C C . ALA B 1 612 ? -43.594 26.828 20.188 1 91.19 612 ALA B C 1
ATOM 10004 O O . ALA B 1 612 ? -42.844 27.797 20.312 1 91.19 612 ALA B O 1
ATOM 10005 N N . VAL B 1 613 ? -43.688 26.172 19.094 1 91 613 VAL B N 1
ATOM 10006 C CA . VAL B 1 613 ? -42.906 26.438 17.906 1 91 613 VAL B CA 1
ATOM 10007 C C . VAL B 1 613 ? -43.25 27.828 17.359 1 91 613 VAL B C 1
ATOM 10009 O O . VAL B 1 613 ? -42.344 28.578 16.969 1 91 613 VAL B O 1
ATOM 10012 N N . LEU B 1 614 ? -44.469 28.125 17.328 1 87.56 614 LEU B N 1
ATOM 10013 C CA . LEU B 1 614 ? -44.906 29.453 16.891 1 87.56 614 LEU B CA 1
ATOM 10014 C C . LEU B 1 614 ? -44.375 30.547 17.797 1 87.56 614 LEU B C 1
ATOM 10016 O O . LEU B 1 614 ? -43.938 31.594 17.328 1 87.56 614 LEU B O 1
ATOM 10020 N N . LEU B 1 615 ? -44.406 30.281 19.062 1 89.31 615 LEU B N 1
ATOM 10021 C CA . LEU B 1 615 ? -43.906 31.25 20.047 1 89.31 615 LEU B CA 1
ATOM 10022 C C . LEU B 1 615 ? -42.438 31.5 19.875 1 89.31 615 LEU B C 1
ATOM 10024 O O . LEU B 1 615 ? -41.969 32.656 19.984 1 89.31 615 LEU B O 1
ATOM 10028 N N . VAL B 1 616 ? -41.719 30.469 19.656 1 89.31 616 VAL B N 1
ATOM 10029 C CA . VAL B 1 616 ? -40.281 30.609 19.438 1 89.31 616 VAL B CA 1
ATOM 10030 C C . VAL B 1 616 ? -40.031 31.469 18.203 1 89.31 616 VAL B C 1
ATOM 10032 O O . VAL B 1 616 ? -39.188 32.344 18.219 1 89.31 616 VAL B O 1
ATOM 10035 N N . SER B 1 617 ? -40.75 31.172 17.156 1 87.5 617 SER B N 1
ATOM 10036 C CA . SER B 1 617 ? -40.594 31.922 15.922 1 87.5 617 SER B CA 1
ATOM 10037 C C . SER B 1 617 ? -40.844 33.406 16.141 1 87.5 617 SER B C 1
ATOM 10039 O O . SER B 1 617 ? -40.094 34.25 15.672 1 87.5 617 SER B O 1
ATOM 10041 N N . GLU B 1 618 ? -41.906 33.625 16.875 1 82.69 618 GLU B N 1
ATOM 10042 C CA . GLU B 1 618 ? -42.281 35 17.141 1 82.69 618 GLU B CA 1
ATOM 10043 C C . GLU B 1 618 ? -41.25 35.719 18.016 1 82.69 618 GLU B C 1
ATOM 10045 O O . GLU B 1 618 ? -40.906 36.844 17.75 1 82.69 618 GLU B O 1
ATOM 10050 N N . THR B 1 619 ? -40.844 35.031 19.031 1 86.31 619 THR B N 1
ATOM 10051 C CA . THR B 1 619 ? -39.938 35.656 20 1 86.31 619 THR B CA 1
ATOM 10052 C C . THR B 1 619 ? -38.562 35.906 19.359 1 86.31 619 THR B C 1
ATOM 10054 O O . THR B 1 619 ? -38 37 19.547 1 86.31 619 THR B O 1
ATOM 10057 N N . VAL B 1 620 ? -38.062 34.969 18.609 1 86.94 620 VAL B N 1
ATOM 10058 C CA . VAL B 1 620 ? -36.781 35.125 17.969 1 86.94 620 VAL B CA 1
ATOM 10059 C C . VAL B 1 620 ? -36.844 36.219 16.891 1 86.94 620 VAL B C 1
ATOM 10061 O O . VAL B 1 620 ? -35.938 37.031 16.781 1 86.94 620 VAL B O 1
ATOM 10064 N N . THR B 1 621 ? -37.906 36.188 16.125 1 82 621 THR B N 1
ATOM 10065 C CA . THR B 1 621 ? -38.094 37.219 15.102 1 82 621 THR B CA 1
ATOM 10066 C C . THR B 1 621 ? -38.125 38.625 15.734 1 82 621 THR B C 1
ATOM 10068 O O . THR B 1 621 ? -37.562 39.562 15.195 1 82 621 THR B O 1
ATOM 10071 N N . ASN B 1 622 ? -38.781 38.719 16.812 1 77.06 622 ASN B N 1
ATOM 10072 C CA . ASN B 1 622 ? -38.844 40 17.516 1 77.06 622 ASN B CA 1
ATOM 10073 C C . ASN B 1 622 ? -37.469 40.5 17.906 1 77.06 622 ASN B C 1
ATOM 10075 O O . ASN B 1 622 ? -37.156 41.688 17.766 1 77.06 622 ASN B O 1
ATOM 10079 N N . VAL B 1 623 ? -36.656 39.594 18.344 1 77.62 623 VAL B N 1
ATOM 10080 C CA . VAL B 1 623 ? -35.312 39.969 18.75 1 77.62 623 VAL B CA 1
ATOM 10081 C C . VAL B 1 623 ? -34.5 40.375 17.531 1 77.62 623 VAL B C 1
ATOM 10083 O O . VAL B 1 623 ? -33.812 41.406 17.547 1 77.62 623 VAL B O 1
ATOM 10086 N N . LEU B 1 624 ? -34.562 39.688 16.438 1 80.06 624 LEU B N 1
ATOM 10087 C CA . LEU B 1 624 ? -33.75 39.906 15.258 1 80.06 624 LEU B CA 1
ATOM 10088 C C . LEU B 1 624 ? -34.188 41.156 14.523 1 80.06 624 LEU B C 1
ATOM 10090 O O . LEU B 1 624 ? -33.375 41.844 13.906 1 80.06 624 LEU B O 1
ATOM 10094 N N . VAL B 1 625 ? -35.438 41.406 14.531 1 75.44 625 VAL B N 1
ATOM 10095 C CA . VAL B 1 625 ? -36 42.562 13.797 1 75.44 625 VAL B CA 1
ATOM 10096 C C . VAL B 1 625 ? -35.812 43.812 14.617 1 75.44 625 VAL B C 1
ATOM 10098 O O . VAL B 1 625 ? -35.531 44.875 14.07 1 75.44 625 VAL B O 1
ATOM 10101 N N . HIS B 1 626 ? -35.906 43.688 15.891 1 74.38 626 HIS B N 1
ATOM 10102 C CA . HIS B 1 626 ? -36 44.875 16.703 1 74.38 626 HIS B CA 1
ATOM 10103 C C . HIS B 1 626 ? -34.656 45.188 17.375 1 74.38 626 HIS B C 1
ATOM 10105 O O . HIS B 1 626 ? -34.5 46.219 18.031 1 74.38 626 HIS B O 1
ATOM 10111 N N . THR B 1 627 ? -33.812 44.219 17.234 1 73.12 627 THR B N 1
ATOM 10112 C CA . THR B 1 627 ? -32.5 44.469 17.797 1 73.12 627 THR B CA 1
ATOM 10113 C C . THR B 1 627 ? -31.391 44.125 16.781 1 73.12 627 THR B C 1
ATOM 10115 O O . THR B 1 627 ? -31.672 43.531 15.742 1 73.12 627 THR B O 1
ATOM 10118 N N . ASP B 1 628 ? -30.188 44.656 17.016 1 72.56 628 ASP B N 1
ATOM 10119 C CA . ASP B 1 628 ? -29.031 44.375 16.156 1 72.56 628 ASP B CA 1
ATOM 10120 C C . ASP B 1 628 ? -28.172 43.25 16.75 1 72.56 628 ASP B C 1
ATOM 10122 O O . ASP B 1 628 ? -26.969 43.219 16.5 1 72.56 628 ASP B O 1
ATOM 10126 N N . ALA B 1 629 ? -28.781 42.469 17.609 1 75.81 629 ALA B N 1
ATOM 10127 C CA . ALA B 1 629 ? -28.016 41.438 18.297 1 75.81 629 ALA B CA 1
ATOM 10128 C C . ALA B 1 629 ? -28.469 40.062 17.891 1 75.81 629 ALA B C 1
ATOM 10130 O O . ALA B 1 629 ? -29.547 39.875 17.312 1 75.81 629 ALA B O 1
ATOM 10131 N N . ASP B 1 630 ? -27.609 39.125 18.156 1 79.88 630 ASP B N 1
ATOM 10132 C CA . ASP B 1 630 ? -27.969 37.719 18.016 1 79.88 630 ASP B CA 1
ATOM 10133 C C . ASP B 1 630 ? -28.938 37.281 19.094 1 79.88 630 ASP B C 1
ATOM 10135 O O . ASP B 1 630 ? -28.969 37.875 20.188 1 79.88 630 ASP B O 1
ATOM 10139 N N . ALA B 1 631 ? -29.797 36.406 18.703 1 82.81 631 ALA B N 1
ATOM 10140 C CA . ALA B 1 631 ? -30.734 35.844 19.672 1 82.81 631 ALA B CA 1
ATOM 10141 C C . ALA B 1 631 ? -30.219 34.5 20.219 1 82.81 631 ALA B C 1
ATOM 10143 O O . ALA B 1 631 ? -29.672 33.688 19.484 1 82.81 631 ALA B O 1
ATOM 10144 N N . LEU B 1 632 ? -30.203 34.406 21.531 1 84.56 632 LEU B N 1
ATOM 10145 C CA . LEU B 1 632 ? -29.875 33.156 22.172 1 84.56 632 LEU B CA 1
ATOM 10146 C C . LEU B 1 632 ? -31.125 32.5 22.75 1 84.56 632 LEU B C 1
ATOM 10148 O O . LEU B 1 632 ? -31.797 33.062 23.609 1 84.56 632 LEU B O 1
ATOM 10152 N N . LEU B 1 633 ? -31.469 31.375 22.188 1 86.88 633 LEU B N 1
ATOM 10153 C CA . LEU B 1 633 ? -32.625 30.594 22.656 1 86.88 633 LEU B CA 1
ATOM 10154 C C . LEU B 1 633 ? -32.188 29.531 23.656 1 86.88 633 LEU B C 1
ATOM 10156 O O . LEU B 1 633 ? -31.266 28.75 23.375 1 86.88 633 LEU B O 1
ATOM 10160 N N . LEU B 1 634 ? -32.781 29.562 24.844 1 87.69 634 LEU B N 1
ATOM 10161 C CA . LEU B 1 634 ? -32.594 28.516 25.844 1 87.69 634 LEU B CA 1
ATOM 10162 C C . LEU B 1 634 ? -33.938 27.828 26.141 1 87.69 634 LEU B C 1
ATOM 10164 O O . LEU B 1 634 ? -34.938 28.5 26.453 1 87.69 634 LEU B O 1
ATOM 10168 N N . ALA B 1 635 ? -33.969 26.578 25.922 1 88.5 635 ALA B N 1
ATOM 10169 C CA . ALA B 1 635 ? -35.156 25.812 26.219 1 88.5 635 ALA B CA 1
ATOM 10170 C C . ALA B 1 635 ? -34.875 24.703 27.234 1 88.5 635 ALA B C 1
ATOM 10172 O O . ALA B 1 635 ? -33.844 24.031 27.141 1 88.5 635 ALA B O 1
ATOM 10173 N N . GLU B 1 636 ? -35.75 24.625 28.172 1 88.56 636 GLU B N 1
ATOM 10174 C CA . GLU B 1 636 ? -35.625 23.609 29.219 1 88.56 636 GLU B CA 1
ATOM 10175 C C . GLU B 1 636 ? -36.938 22.875 29.453 1 88.56 636 GLU B C 1
ATOM 10177 O O . GLU B 1 636 ? -38 23.5 29.578 1 88.56 636 GLU B O 1
ATOM 10182 N N . VAL B 1 637 ? -36.844 21.578 29.438 1 87.56 637 VAL B N 1
ATOM 10183 C CA . VAL B 1 637 ? -37.969 20.734 29.797 1 87.56 637 VAL B CA 1
ATOM 10184 C C . VAL B 1 637 ? -37.688 20 31.109 1 87.56 637 VAL B C 1
ATOM 10186 O O . VAL B 1 637 ? -36.719 19.281 31.219 1 87.56 637 VAL B O 1
ATOM 10189 N N . THR B 1 638 ? -38.562 20.281 32.062 1 86.5 638 THR B N 1
ATOM 10190 C CA . THR B 1 638 ? -38.375 19.672 33.375 1 86.5 638 THR B CA 1
ATOM 10191 C C . THR B 1 638 ? -39.625 18.891 33.781 1 86.5 638 THR B C 1
ATOM 10193 O O . THR B 1 638 ? -40.719 19.203 33.344 1 86.5 638 THR B O 1
ATOM 10196 N N . GLY B 1 639 ? -39.406 17.812 34.562 1 81.5 639 GLY B N 1
ATOM 10197 C CA . GLY B 1 639 ? -40.531 17.062 35.125 1 81.5 639 GLY B CA 1
ATOM 10198 C C . GLY B 1 639 ? -40.75 15.711 34.469 1 81.5 639 GLY B C 1
ATOM 10199 O O . GLY B 1 639 ? -39.969 15.312 33.594 1 81.5 639 GLY B O 1
ATOM 10200 N N . GLU B 1 640 ? -41.719 14.922 34.906 1 79.81 640 GLU B N 1
ATOM 10201 C CA . GLU B 1 640 ? -42.062 13.602 34.406 1 79.81 640 GLU B CA 1
ATOM 10202 C C . GLU B 1 640 ? -43.094 13.695 33.281 1 79.81 640 GLU B C 1
ATOM 10204 O O . GLU B 1 640 ? -43.906 14.633 33.25 1 79.81 640 GLU B O 1
ATOM 10209 N N . PRO B 1 641 ? -43 12.719 32.344 1 79.81 641 PRO B N 1
ATOM 10210 C CA . PRO B 1 641 ? -44 12.719 31.266 1 79.81 641 PRO B CA 1
ATOM 10211 C C . PRO B 1 641 ? -45.406 12.852 31.797 1 79.81 641 PRO B C 1
ATOM 10213 O O . PRO B 1 641 ? -45.812 12.18 32.75 1 79.81 641 PRO B O 1
ATOM 10216 N N . GLY B 1 642 ? -46.094 13.688 31.234 1 81.88 642 GLY B N 1
ATOM 10217 C CA . GLY B 1 642 ? -47.469 13.969 31.656 1 81.88 642 GLY B CA 1
ATOM 10218 C C . GLY B 1 642 ? -47.594 15.211 32.5 1 81.88 642 GLY B C 1
ATOM 10219 O O . GLY B 1 642 ? -48.656 15.812 32.594 1 81.88 642 GLY B O 1
ATOM 10220 N N . GLY B 1 643 ? -46.594 15.617 33.219 1 83 643 GLY B N 1
ATOM 10221 C CA . GLY B 1 643 ? -46.531 16.812 34.031 1 83 643 GLY B CA 1
ATOM 10222 C C . GLY B 1 643 ? -45.312 17.656 33.781 1 83 643 GLY B C 1
ATOM 10223 O O . GLY B 1 643 ? -44.781 18.281 34.719 1 83 643 GLY B O 1
ATOM 10224 N N . ARG B 1 644 ? -44.906 17.688 32.5 1 89.38 644 ARG B N 1
ATOM 10225 C CA . ARG B 1 644 ? -43.656 18.391 32.219 1 89.38 644 ARG B CA 1
ATOM 10226 C C . ARG B 1 644 ? -43.906 19.891 32 1 89.38 644 ARG B C 1
ATOM 10228 O O . ARG B 1 644 ? -45 20.297 31.688 1 89.38 644 ARG B O 1
ATOM 10235 N N . ARG B 1 645 ? -42.844 20.703 32.312 1 90.12 645 ARG B N 1
ATOM 10236 C CA . ARG B 1 645 ? -42.844 22.141 32.062 1 90.12 645 ARG B CA 1
ATOM 10237 C C . ARG B 1 645 ? -41.781 22.531 31.047 1 90.12 645 ARG B C 1
ATOM 10239 O O . ARG B 1 645 ? -40.625 22.125 31.172 1 90.12 645 ARG B O 1
ATOM 10246 N N . LEU B 1 646 ? -42.219 23.203 30 1 91.94 646 LEU B N 1
ATOM 10247 C CA . LEU B 1 646 ? -41.281 23.812 29.078 1 91.94 646 LEU B CA 1
ATOM 10248 C C . LEU B 1 646 ? -41.031 25.281 29.422 1 91.94 646 LEU B C 1
ATOM 10250 O O . LEU B 1 646 ? -42 26.062 29.531 1 91.94 646 LEU B O 1
ATOM 10254 N N . ARG B 1 647 ? -39.844 25.609 29.672 1 92.19 647 ARG B N 1
ATOM 10255 C CA . ARG B 1 647 ? -39.438 27.016 29.828 1 92.19 647 ARG B CA 1
ATOM 10256 C C . ARG B 1 647 ? -38.5 27.438 28.703 1 92.19 647 ARG B C 1
ATOM 10258 O O . ARG B 1 647 ? -37.469 26.797 28.484 1 92.19 647 ARG B O 1
ATOM 10265 N N . LEU B 1 648 ? -38.906 28.375 28 1 92.12 648 LEU B N 1
ATOM 10266 C CA . LEU B 1 648 ? -38.062 28.891 26.922 1 92.12 648 LEU B CA 1
ATOM 10267 C C . LEU B 1 648 ? -37.719 30.359 27.156 1 92.12 648 LEU B C 1
ATOM 10269 O O . LEU B 1 648 ? -38.594 31.141 27.578 1 92.12 648 LEU B O 1
ATOM 10273 N N . GLU B 1 649 ? -36.438 30.656 26.938 1 90.56 649 GLU B N 1
ATOM 10274 C CA . GLU B 1 649 ? -35.938 32.031 27.109 1 90.56 649 GLU B CA 1
ATOM 10275 C C . GLU B 1 649 ? -35.156 32.469 25.875 1 90.56 649 GLU B C 1
ATOM 10277 O O . GLU B 1 649 ? -34.344 31.703 25.328 1 90.56 649 GLU B O 1
ATOM 10282 N N . VAL B 1 650 ? -35.5 33.625 25.375 1 88.88 650 VAL B N 1
ATOM 10283 C CA . VAL B 1 650 ? -34.719 34.219 24.297 1 88.88 650 VAL B CA 1
ATOM 10284 C C . VAL B 1 650 ? -34.031 35.5 24.797 1 88.88 650 VAL B C 1
ATOM 10286 O O . VAL B 1 650 ? -34.719 36.438 25.25 1 88.88 650 VAL B O 1
ATOM 10289 N N . THR B 1 651 ? -32.688 35.438 24.766 1 85.38 651 THR B N 1
ATOM 10290 C CA . THR B 1 651 ? -31.922 36.562 25.266 1 85.38 651 THR B CA 1
ATOM 10291 C C . THR B 1 651 ? -31.281 37.344 24.109 1 85.38 651 THR B C 1
ATOM 10293 O O . THR B 1 651 ? -30.906 36.75 23.094 1 85.38 651 THR B O 1
ATOM 10296 N N . ASP B 1 652 ? -31.359 38.656 24.203 1 79.19 652 ASP B N 1
ATOM 10297 C CA . ASP B 1 652 ? -30.641 39.531 23.266 1 79.19 652 ASP B CA 1
ATOM 10298 C C . ASP B 1 652 ? -29.844 40.594 24 1 79.19 652 ASP B C 1
ATOM 10300 O O . ASP B 1 652 ? -30.141 40.906 25.156 1 79.19 652 ASP B O 1
ATOM 10304 N N . ALA B 1 653 ? -28.766 41.062 23.469 1 69.56 653 ALA B N 1
ATOM 10305 C CA . ALA B 1 653 ? -27.906 42.062 24.094 1 69.56 653 ALA B CA 1
ATOM 10306 C C . ALA B 1 653 ? -28.406 43.469 23.781 1 69.56 653 ALA B C 1
ATOM 10308 O O . ALA B 1 653 ? -27.75 44.469 24.141 1 69.56 653 ALA B O 1
ATOM 10309 N N . GLY B 1 654 ? -29.531 43.625 23.188 1 66.81 654 GLY B N 1
ATOM 10310 C CA . GLY B 1 654 ? -30.016 44.969 22.844 1 66.81 654 GLY B CA 1
ATOM 10311 C C . GLY B 1 654 ? -30.734 45.656 23.969 1 66.81 654 GLY B C 1
ATOM 10312 O O . GLY B 1 654 ? -31.344 45 24.828 1 66.81 654 GLY B O 1
ATOM 10313 N N . ASP B 1 655 ? -30.609 46.938 24.188 1 60.44 655 ASP B N 1
ATOM 10314 C CA . ASP B 1 655 ? -31.141 47.75 25.281 1 60.44 655 ASP B CA 1
ATOM 10315 C C . ASP B 1 655 ? -32.625 48.094 25.031 1 60.44 655 ASP B C 1
ATOM 10317 O O . ASP B 1 655 ? -33.312 48.625 25.922 1 60.44 655 ASP B O 1
ATOM 10321 N N . ASP B 1 656 ? -33.219 47.812 23.953 1 58.81 656 ASP B N 1
ATOM 10322 C CA . ASP B 1 656 ? -34.562 48.281 23.688 1 58.81 656 ASP B CA 1
ATOM 10323 C C . ASP B 1 656 ? -35.594 47.312 24.312 1 58.81 656 ASP B C 1
ATOM 10325 O O . ASP B 1 656 ? -35.531 46.094 24.094 1 58.81 656 ASP B O 1
ATOM 10329 N N . LEU B 1 657 ? -36.375 47.75 25.328 1 57.38 657 LEU B N 1
ATOM 10330 C CA . LEU B 1 657 ? -37.406 46.938 25.969 1 57.38 657 LEU B CA 1
ATOM 10331 C C . LEU B 1 657 ? -38.562 46.688 25.016 1 57.38 657 LEU B C 1
ATOM 10333 O O . LEU B 1 657 ? -38.969 47.625 24.297 1 57.38 657 LEU B O 1
ATOM 10337 N N . PRO B 1 658 ? -39.031 45.469 24.969 1 56.47 658 PRO B N 1
ATOM 10338 C CA . PRO B 1 658 ? -40.219 45.188 24.125 1 56.47 658 PRO B CA 1
ATOM 10339 C C . PRO B 1 658 ? -41.469 45.938 24.594 1 56.47 658 PRO B C 1
ATOM 10341 O O . PRO B 1 658 ? -41.625 46.125 25.797 1 56.47 658 PRO B O 1
ATOM 10344 N N . HIS B 1 659 ? -42.156 46.812 23.906 1 51.28 659 HIS B N 1
ATOM 10345 C CA . HIS B 1 659 ? -43.375 47.531 24.234 1 51.28 659 HIS B CA 1
ATOM 10346 C C . HIS B 1 659 ? -44.594 46.688 23.859 1 51.28 659 HIS B C 1
ATOM 10348 O O . HIS B 1 659 ? -44.719 46.219 22.719 1 51.28 659 HIS B O 1
ATOM 10354 N N . LYS B 1 660 ? -45.312 46.188 24.938 1 50.75 660 LYS B N 1
ATOM 10355 C CA . LYS B 1 660 ? -46.594 45.562 24.703 1 50.75 660 LYS B CA 1
ATOM 10356 C C . LYS B 1 660 ? -47.562 46.531 23.984 1 50.75 660 LYS B C 1
ATOM 10358 O O . LYS B 1 660 ? -47.719 47.656 24.422 1 50.75 660 LYS B O 1
ATOM 10363 N N . ARG B 1 661 ? -47.875 46.344 22.875 1 46.97 661 ARG B N 1
ATOM 10364 C CA . ARG B 1 661 ? -48.812 47.281 22.281 1 46.97 661 ARG B CA 1
ATOM 10365 C C . ARG B 1 661 ? -50.25 46.844 22.594 1 46.97 661 ARG B C 1
ATOM 10367 O O . ARG B 1 661 ? -50.531 45.656 22.812 1 46.97 661 ARG B O 1
ATOM 10374 N N . ARG B 1 662 ? -51.281 47.781 22.922 1 45.09 662 ARG B N 1
ATOM 10375 C CA . ARG B 1 662 ? -52.719 47.625 23.125 1 45.09 662 ARG B CA 1
ATOM 10376 C C . ARG B 1 662 ? -53.375 47.094 21.859 1 45.09 662 ARG B C 1
ATOM 10378 O O . ARG B 1 662 ? -52.906 47.344 20.75 1 45.09 662 ARG B O 1
ATOM 10385 N N . PRO B 1 663 ? -54.375 46.094 21.875 1 44.81 663 PRO B N 1
ATOM 10386 C CA . PRO B 1 663 ? -55.094 45.469 20.766 1 44.81 663 PRO B CA 1
ATOM 10387 C C . PRO B 1 663 ? -55.406 46.469 19.625 1 44.81 663 PRO B C 1
ATOM 10389 O O . PRO B 1 663 ? -55.438 46.062 18.469 1 44.81 663 PRO B O 1
ATOM 10392 N N . GLY B 1 664 ? -55.844 47.594 19.828 1 41.59 664 GLY B N 1
ATOM 10393 C CA . GLY B 1 664 ? -56.344 48.531 18.844 1 41.59 664 GLY B CA 1
ATOM 10394 C C . GLY B 1 664 ? -55.25 49.125 17.953 1 41.59 664 GLY B C 1
ATOM 10395 O O . GLY B 1 664 ? -55.531 49.938 17.062 1 41.59 664 GLY B O 1
ATOM 10396 N N . GLU B 1 665 ? -54.062 49.125 18.438 1 41.34 665 GLU B N 1
ATOM 10397 C CA . GLU B 1 665 ? -53.062 49.844 17.625 1 41.34 665 GLU B CA 1
ATOM 10398 C C . GLU B 1 665 ? -52.688 49.031 16.391 1 41.34 665 GLU B C 1
ATOM 10400 O O . GLU B 1 665 ? -52.469 47.812 16.484 1 41.34 665 GLU B O 1
ATOM 10405 N N . LEU B 1 666 ? -53.062 49.375 15.133 1 37.78 666 LEU B N 1
ATOM 10406 C CA . LEU B 1 666 ? -52.844 48.812 13.797 1 37.78 666 LEU B CA 1
ATOM 10407 C C . LEU B 1 666 ? -51.375 48.438 13.594 1 37.78 666 LEU B C 1
ATOM 10409 O O . LEU B 1 666 ? -50.938 48.188 12.461 1 37.78 666 LEU B O 1
ATOM 10413 N N . ALA B 1 667 ? -50.375 48.938 14.375 1 42.91 667 ALA B N 1
ATOM 10414 C CA . ALA B 1 667 ? -49.031 48.75 13.844 1 42.91 667 ALA B CA 1
ATOM 10415 C C . ALA B 1 667 ? -48.656 47.281 13.836 1 42.91 667 ALA B C 1
ATOM 10417 O O . ALA B 1 667 ? -49 46.531 14.75 1 42.91 667 ALA B O 1
ATOM 10418 N N . SER B 1 668 ? -48.312 46.688 12.625 1 44.22 668 SER B N 1
ATOM 10419 C CA . SER B 1 668 ? -47.812 45.375 12.312 1 44.22 668 SER B CA 1
ATOM 10420 C C . SER B 1 668 ? -46.812 44.875 13.367 1 44.22 668 SER B C 1
ATOM 10422 O O . SER B 1 668 ? -46.5 43.688 13.43 1 44.22 668 SER B O 1
ATOM 10424 N N . SER B 1 669 ? -46.188 45.812 14.102 1 44.84 669 SER B N 1
ATOM 10425 C CA . SER B 1 669 ? -45.125 45.625 15.102 1 44.84 669 SER B CA 1
ATOM 10426 C C . SER B 1 669 ? -45.719 45.531 16.5 1 44.84 669 SER B C 1
ATOM 10428 O O . SER B 1 669 ? -46.688 46.219 16.844 1 44.84 669 SER B O 1
ATOM 10430 N N . GLY B 1 670 ? -46.062 44.344 17.203 1 53.16 670 GLY B N 1
ATOM 10431 C CA . GLY B 1 670 ? -46.5 44.062 18.562 1 53.16 670 GLY B CA 1
ATOM 10432 C C . GLY B 1 670 ? -47.375 42.844 18.672 1 53.16 670 GLY B C 1
ATOM 10433 O O . GLY B 1 670 ? -47.781 42.438 19.766 1 53.16 670 GLY B O 1
ATOM 10434 N N . ARG B 1 671 ? -47.906 42.406 17.672 1 57.78 671 ARG B N 1
ATOM 10435 C CA . ARG B 1 671 ? -48.75 41.219 17.641 1 57.78 671 ARG B CA 1
ATOM 10436 C C . ARG B 1 671 ? -48 40 18.188 1 57.78 671 ARG B C 1
ATOM 10438 O O . ARG B 1 671 ? -48.625 39.094 18.719 1 57.78 671 ARG B O 1
ATOM 10445 N N . GLY B 1 672 ? -46.781 40.062 18.203 1 66.5 672 GLY B N 1
ATOM 10446 C CA . GLY B 1 672 ? -46 38.938 18.672 1 66.5 672 GLY B CA 1
ATOM 10447 C C . GLY B 1 672 ? -46.156 38.688 20.156 1 66.5 672 GLY B C 1
ATOM 10448 O O . GLY B 1 672 ? -46.312 37.531 20.594 1 66.5 672 GLY B O 1
ATOM 10449 N N . LEU B 1 673 ? -46.25 39.75 20.938 1 70.31 673 LEU B N 1
ATOM 10450 C CA . LEU B 1 673 ? -46.375 39.594 22.391 1 70.31 673 LEU B CA 1
ATOM 10451 C C . LEU B 1 673 ? -47.781 39.125 22.781 1 70.31 673 LEU B C 1
ATOM 10453 O O . LEU B 1 673 ? -47.969 38.438 23.766 1 70.31 673 LEU B O 1
ATOM 10457 N N . VAL B 1 674 ? -48.75 39.562 21.922 1 69.5 674 VAL B N 1
ATOM 10458 C CA . VAL B 1 674 ? -50.094 39.125 22.156 1 69.5 674 VAL B CA 1
ATOM 10459 C C . VAL B 1 674 ? -50.188 37.594 21.969 1 69.5 674 VAL B C 1
ATOM 10461 O O . VAL B 1 674 ? -50.844 36.906 22.75 1 69.5 674 VAL B O 1
ATOM 10464 N N . LEU B 1 675 ? -49.531 37.188 20.984 1 74.94 675 LEU B N 1
ATOM 10465 C CA . LEU B 1 675 ? -49.531 35.781 20.719 1 74.94 675 LEU B CA 1
ATOM 10466 C C . LEU B 1 675 ? -48.938 35 21.891 1 74.94 675 LEU B C 1
ATOM 10468 O O . LEU B 1 675 ? -49.406 33.938 22.266 1 74.94 675 LEU B O 1
ATOM 10472 N N . ILE B 1 676 ? -48 35.594 22.516 1 78.88 676 ILE B N 1
ATOM 10473 C CA . ILE B 1 676 ? -47.312 34.938 23.641 1 78.88 676 ILE B CA 1
ATOM 10474 C C . ILE B 1 676 ? -48.281 34.875 24.844 1 78.88 676 ILE B C 1
ATOM 10476 O O . ILE B 1 676 ? -48.375 33.844 25.516 1 78.88 676 ILE B O 1
ATOM 10480 N N . GLU B 1 677 ? -49 35.938 25.016 1 77.62 677 GLU B N 1
ATOM 10481 C CA . GLU B 1 677 ? -49.938 36 26.125 1 77.62 677 GLU B CA 1
ATOM 10482 C C . GLU B 1 677 ? -51.062 35 25.969 1 77.62 677 GLU B C 1
ATOM 10484 O O . GLU B 1 677 ? -51.5 34.406 26.969 1 77.62 677 GLU B O 1
ATOM 10489 N N . VAL B 1 678 ? -51.406 34.75 24.75 1 76.25 678 VAL B N 1
ATOM 10490 C CA . VAL B 1 678 ? -52.562 33.875 24.5 1 76.25 678 VAL B CA 1
ATOM 10491 C C . VAL B 1 678 ? -52.094 32.406 24.547 1 76.25 678 VAL B C 1
ATOM 10493 O O . VAL B 1 678 ? -52.812 31.547 25.078 1 76.25 678 VAL B O 1
ATOM 10496 N N . LEU B 1 679 ? -50.969 32.188 24.078 1 84.38 679 LEU B N 1
ATOM 10497 C CA . LEU B 1 679 ? -50.594 30.812 23.844 1 84.38 679 LEU B CA 1
ATOM 10498 C C . LEU B 1 679 ? -49.75 30.266 25.016 1 84.38 679 LEU B C 1
ATOM 10500 O O . LEU B 1 679 ? -49.75 29.062 25.25 1 84.38 679 LEU B O 1
ATOM 10504 N N . ALA B 1 680 ? -49.156 31.078 25.766 1 89.31 680 ALA B N 1
ATOM 10505 C CA . ALA B 1 680 ? -48.312 30.609 26.844 1 89.31 680 ALA B CA 1
ATOM 10506 C C . ALA B 1 680 ? -49.062 30.562 28.172 1 89.31 680 ALA B C 1
ATOM 10508 O O . ALA B 1 680 ? -50 31.328 28.391 1 89.31 680 ALA B O 1
ATOM 10509 N N . ASP B 1 681 ? -48.688 29.656 28.984 1 89.81 681 ASP B N 1
ATOM 10510 C CA . ASP B 1 681 ? -49.25 29.594 30.328 1 89.81 681 ASP B CA 1
ATOM 10511 C C . ASP B 1 681 ? -48.688 30.703 31.219 1 89.81 681 ASP B C 1
ATOM 10513 O O . ASP B 1 681 ? -49.375 31.203 32.094 1 89.81 681 ASP B O 1
ATOM 10517 N N . ALA B 1 682 ? -47.469 30.953 31.062 1 89.44 682 ALA B N 1
ATOM 10518 C CA . ALA B 1 682 ? -46.812 32.062 31.734 1 89.44 682 ALA B CA 1
ATOM 10519 C C . ALA B 1 682 ? -45.75 32.688 30.828 1 89.44 682 ALA B C 1
ATOM 10521 O O . ALA B 1 682 ? -45.188 32 29.969 1 89.44 682 ALA B O 1
ATOM 10522 N N . TRP B 1 683 ? -45.531 34 30.938 1 88.94 683 TRP B N 1
ATOM 10523 C CA . TRP B 1 683 ? -44.5 34.656 30.156 1 88.94 683 TRP B CA 1
ATOM 10524 C C . TRP B 1 683 ? -44.031 35.938 30.844 1 88.94 683 TRP B C 1
ATOM 10526 O O . TRP B 1 683 ? -44.656 36.406 31.781 1 88.94 683 TRP B O 1
ATOM 10536 N N . GLY B 1 684 ? -42.875 36.406 30.5 1 84.88 684 GLY B N 1
ATOM 10537 C CA . GLY B 1 684 ? -42.344 37.625 31.062 1 84.88 684 GLY B CA 1
ATOM 10538 C C . GLY B 1 684 ? -41.156 38.156 30.328 1 84.88 684 GLY B C 1
ATOM 10539 O O . GLY B 1 684 ? -40.719 37.562 29.344 1 84.88 684 GLY B O 1
ATOM 10540 N N . VAL B 1 685 ? -40.781 39.375 30.609 1 83.12 685 VAL B N 1
ATOM 10541 C CA . VAL B 1 685 ? -39.562 40.031 30.125 1 83.12 685 VAL B CA 1
ATOM 10542 C C . VAL B 1 685 ? -38.656 40.406 31.297 1 83.12 685 VAL B C 1
ATOM 10544 O O . VAL B 1 685 ? -39.125 41 32.281 1 83.12 685 VAL B O 1
ATOM 10547 N N . GLU B 1 686 ? -37.562 39.844 31.281 1 82.25 686 GLU B N 1
ATOM 10548 C CA . GLU B 1 686 ? -36.625 40.156 32.344 1 82.25 686 GLU B CA 1
ATOM 10549 C C . GLU B 1 686 ? -35.438 40.938 31.812 1 82.25 686 GLU B C 1
ATOM 10551 O O . GLU B 1 686 ? -34.781 40.531 30.859 1 82.25 686 GLU B O 1
ATOM 10556 N N . PRO B 1 687 ? -35.25 42.188 32.375 1 77.44 687 PRO B N 1
ATOM 10557 C CA . PRO B 1 687 ? -34.031 42.938 32 1 77.44 687 PRO B CA 1
ATOM 10558 C C . PRO B 1 687 ? -32.75 42.281 32.531 1 77.44 687 PRO B C 1
ATOM 10560 O O . PRO B 1 687 ? -32.75 41.719 33.625 1 77.44 687 PRO B O 1
ATOM 10563 N N . ARG B 1 688 ? -31.859 42.094 31.672 1 73.5 688 ARG B N 1
ATOM 10564 C CA . ARG B 1 688 ? -30.531 41.625 32.062 1 73.5 688 ARG B CA 1
ATOM 10565 C C . ARG B 1 688 ? -29.516 42.781 32 1 73.5 688 ARG B C 1
ATOM 10567 O O . ARG B 1 688 ? -29.781 43.844 31.469 1 73.5 688 ARG B O 1
ATOM 10574 N N . GLY B 1 689 ? -28.484 42.969 33.031 1 61.38 689 GLY B N 1
ATOM 10575 C CA . GLY B 1 689 ? -27.5 44.031 33 1 61.38 689 GLY B CA 1
ATOM 10576 C C . GLY B 1 689 ? -27.266 44.562 31.594 1 61.38 689 GLY B C 1
ATOM 10577 O O . GLY B 1 689 ? -27.328 45.781 31.359 1 61.38 689 GLY B O 1
ATOM 10578 N N . ARG B 1 690 ? -26.891 43.781 30.672 1 67.06 690 ARG B N 1
ATOM 10579 C CA . ARG B 1 690 ? -26.797 44.125 29.266 1 67.06 690 ARG B CA 1
ATOM 10580 C C . ARG B 1 690 ? -27.781 43.312 28.438 1 67.06 690 ARG B C 1
ATOM 10582 O O . ARG B 1 690 ? -27.641 42.094 28.312 1 67.06 690 ARG B O 1
ATOM 10589 N N . GLY B 1 691 ? -28.891 43.844 28.047 1 76.69 691 GLY B N 1
ATOM 10590 C CA . GLY B 1 691 ? -29.922 43.281 27.188 1 76.69 691 GLY B CA 1
ATOM 10591 C C . GLY B 1 691 ? -31.125 42.781 27.953 1 76.69 691 GLY B C 1
ATOM 10592 O O . GLY B 1 691 ? -31.438 43.281 29.031 1 76.69 691 GLY B O 1
ATOM 10593 N N . LYS B 1 692 ? -32.031 42.031 27.406 1 81.62 692 LYS B N 1
ATOM 10594 C CA . LYS B 1 692 ? -33.25 41.531 28.016 1 81.62 692 LYS B CA 1
ATOM 10595 C C . LYS B 1 692 ? -33.5 40.094 27.578 1 81.62 692 LYS B C 1
ATOM 10597 O O . LYS B 1 692 ? -32.906 39.594 26.625 1 81.62 692 LYS B O 1
ATOM 10602 N N . SER B 1 693 ? -34.281 39.5 28.438 1 88.12 693 SER B N 1
ATOM 10603 C CA . SER B 1 693 ? -34.719 38.156 28.141 1 88.12 693 SER B CA 1
ATOM 10604 C C . SER B 1 693 ? -36.25 38.062 28.125 1 88.12 693 SER B C 1
ATOM 10606 O O . SER B 1 693 ? -36.906 38.594 29 1 88.12 693 SER B O 1
ATOM 10608 N N . ILE B 1 694 ? -36.75 37.594 27.031 1 86.38 694 ILE B N 1
ATOM 10609 C CA . ILE B 1 694 ? -38.156 37.219 26.969 1 86.38 694 ILE B CA 1
ATOM 10610 C C . ILE B 1 694 ? -38.312 35.75 27.219 1 86.38 694 ILE B C 1
ATOM 10612 O O . ILE B 1 694 ? -37.594 34.906 26.656 1 86.38 694 ILE B O 1
ATOM 10616 N N . TRP B 1 695 ? -39.188 35.406 28.172 1 90.81 695 TRP B N 1
ATOM 10617 C CA . TRP B 1 695 ? -39.375 34 28.453 1 90.81 695 TRP B CA 1
ATOM 10618 C C . TRP B 1 695 ? -40.875 33.625 28.438 1 90.81 695 TRP B C 1
ATOM 10620 O O . TRP B 1 695 ? -41.719 34.5 28.594 1 90.81 695 TRP B O 1
ATOM 10630 N N . PHE B 1 696 ? -41.219 32.375 28.156 1 91.25 696 PHE B N 1
ATOM 10631 C CA . PHE B 1 696 ? -42.531 31.812 28.312 1 91.25 696 PHE B CA 1
ATOM 10632 C C . PHE B 1 696 ? -42.469 30.375 28.812 1 91.25 696 PHE B C 1
ATOM 10634 O O . PHE B 1 696 ? -41.438 29.719 28.719 1 91.25 696 PHE B O 1
ATOM 10641 N N . GLU B 1 697 ? -43.562 29.891 29.422 1 93.69 697 GLU B N 1
ATOM 10642 C CA . GLU B 1 697 ? -43.688 28.547 29.953 1 93.69 697 GLU B CA 1
ATOM 10643 C C . GLU B 1 697 ? -44.938 27.844 29.406 1 93.69 697 GLU B C 1
ATOM 10645 O O . GLU B 1 697 ? -45.969 28.5 29.188 1 93.69 697 GLU B O 1
ATOM 10650 N N . LEU B 1 698 ? -44.812 26.578 29.125 1 92.44 698 LEU B N 1
ATOM 10651 C CA . LEU B 1 698 ? -45.938 25.703 28.781 1 92.44 698 LEU B CA 1
ATOM 10652 C C . LEU B 1 698 ? -45.938 24.453 29.656 1 92.44 698 LEU B C 1
ATOM 10654 O O . LEU B 1 698 ? -44.875 23.875 29.922 1 92.44 698 LEU B O 1
ATOM 10658 N N . TYR B 1 699 ? -47.094 24.109 30.219 1 91.69 699 TYR B N 1
ATOM 10659 C CA . TYR B 1 699 ? -47.25 22.922 31.031 1 91.69 699 TYR B CA 1
ATOM 10660 C C . TYR B 1 699 ? -47.969 21.828 30.25 1 91.69 699 TYR B C 1
ATOM 10662 O O . TYR B 1 699 ? -48.969 22.078 29.594 1 91.69 699 TYR B O 1
ATOM 10670 N N . GLU B 1 700 ? -47.375 20.656 30.297 1 88.88 700 GLU B N 1
ATOM 10671 C CA . GLU B 1 700 ? -47.875 19.531 29.516 1 88.88 700 GLU B CA 1
ATOM 10672 C C . GLU B 1 700 ? -49.312 19.188 29.922 1 88.88 700 GLU B C 1
ATOM 10674 O O . GLU B 1 700 ? -50.125 18.891 29.047 1 88.88 700 GLU B O 1
ATOM 10679 N N . SER B 1 701 ? -49.562 18.922 31.297 1 80.06 701 SER B N 1
ATOM 10680 C CA . SER B 1 701 ? -50.938 18.688 31.75 1 80.06 701 SER B CA 1
ATOM 10681 C C . SER B 1 701 ? -51.719 20 31.859 1 80.06 701 SER B C 1
ATOM 10683 O O . SER B 1 701 ? -51.156 21.031 32.25 1 80.06 701 SER B O 1
ATOM 10685 N N . GLY B 1 702 ? -52.5 20.453 31.047 1 61.41 702 GLY B N 1
ATOM 10686 C CA . GLY B 1 702 ? -53.375 21.641 31.062 1 61.41 702 GLY B CA 1
ATOM 10687 C C . GLY B 1 702 ? -53.406 22.312 32.406 1 61.41 702 GLY B C 1
ATOM 10688 O O . GLY B 1 702 ? -53.656 21.672 33.438 1 61.41 702 GLY B O 1
ATOM 10689 N N . GLY B 1 703 ? -52.438 23.078 32.812 1 48.12 703 GLY B N 1
ATOM 10690 C CA . GLY B 1 703 ? -52.531 23.828 34.062 1 48.12 703 GLY B CA 1
ATOM 10691 C C . GLY B 1 703 ? -53.938 24.188 34.438 1 48.12 703 GLY B C 1
ATOM 10692 O O . GLY B 1 703 ? -54.719 24.672 33.625 1 48.12 703 GLY B O 1
ATOM 10693 N N . ALA B 1 704 ? -54.688 23.375 35.344 1 38.25 704 ALA B N 1
ATOM 10694 C CA . ALA B 1 704 ? -55.844 23.891 36.031 1 38.25 704 ALA B CA 1
ATOM 10695 C C . ALA B 1 704 ? -55.625 25.328 36.5 1 38.25 704 ALA B C 1
ATOM 10697 O O . ALA B 1 704 ? -54.469 25.75 36.719 1 38.25 704 ALA B O 1
ATOM 10698 N N . ASP B 1 705 ? -56.688 26.078 36.5 1 36.72 705 ASP B N 1
ATOM 10699 C CA . ASP B 1 705 ? -57.094 27.406 36.938 1 36.72 705 ASP B CA 1
ATOM 10700 C C . ASP B 1 705 ? -56.469 27.75 38.281 1 36.72 705 ASP B C 1
ATOM 10702 O O . ASP B 1 705 ? -57.031 27.375 39.344 1 36.72 705 ASP B O 1
ATOM 10706 N N . THR B 1 706 ? -55.344 27.359 38.75 1 32.09 706 THR B N 1
ATOM 10707 C CA . THR B 1 706 ? -55.156 27.984 40.062 1 32.09 706 THR B CA 1
ATOM 10708 C C . THR B 1 706 ? -55.125 29.5 39.938 1 32.09 706 THR B C 1
ATOM 10710 O O . THR B 1 706 ? -54.688 30.188 40.875 1 32.09 706 THR B O 1
ATOM 10713 N N . SER B 1 707 ? -55.781 30.062 38.906 1 26.45 707 SER B N 1
ATOM 10714 C CA . SER B 1 707 ? -56.125 31.359 39.469 1 26.45 707 SER B CA 1
ATOM 10715 C C . SER B 1 707 ? -57.156 31.203 40.594 1 26.45 707 SER B C 1
ATOM 10717 O O . SER B 1 707 ? -58.125 30.438 40.469 1 26.45 707 SER B O 1
#

pLDDT: mean 81.54, std 14.92, range [26.45, 98.44]

Nearest PDB structures (foldseek):
  3ke6-assembly3_A  TM=5.829E-01  e=5.284E-21  Mycobacterium tuberculosis
  3ke6-assembly3_B-2  TM=5.887E-01  e=1.420E-19  Mycobacterium tuberculosis
  3f79-assembly3_F  TM=7.162E-01  e=1.401E-11  Pseudomonas aeruginosa
  3rnr-assembly1_A  TM=5.409E-01  e=4.238E-04  Thermanaerovibrio acidaminovorans DSM 6589
  3rnr-assembly1_B  TM=5.241E-01  e=6.394E-04  Thermanaerovibrio acidaminovorans DSM 6589

Radius of gyration: 46.34 Å; Cα contacts (8 Å, |Δi|>4): 2999; chains: 2; bounding box: 117×138×100 Å

Sequence (1414 aa):
MRTGEPLPSVNDVLAALATGLWHWDTAAGLVTVDAEAARLLGLPARATTLTEAQTRARLHPVDWNEITGVIRLAVAEGTLAEVRIRIMDEQGRVLRVVRSRSKPSYDPERHSYELTGTLQEVTEPAPGTAAGRSAVTGDWRRSREAFLLDAGRALAEARSTQEVLRVAAGLSMPGFSPDGLAVFGVEGDRLTVIGHHGHRPGVDGPFSHLPLTADYPAAEVVRTGRPVYLSSPDDYRGRYPVTWPLARHFGRRSWAFLPLTASGRTLGAWMAAFAYPVAFTPDERAVLTTVARMLGQALSRAGAADSQRELAEGLQRSMLPSLGPQIPGLTVAARYIPTGGGLQVGGDWYDIIPLPSGRYALAIGDVQGHDVRAAGLMGQLRIALRAYASEGHRPDAVLSRASRFLHGITQDEHMTDPRFATCLYVEADPETGLLEIARAGHLDPAIRMADGTVMTRPTAGGLPLGVDPDADYPTTRFTLEPGEIMTLCTDGLIETGGHDMESGWRRVRAILEDHRGDPESLADALVQGVLGPSSHHTAGPRPDRREDDIAVLLLGRPGADRGWGDPAAARPAVRRTALSVAQDEPERIAEARRHLRELLHDWGSADQVDSAVLLVSETVTNVLVHTDADALLLAEVTGEPGGRRLRLEVTDAGDDLPHKRRPGELASSGRGLVLIEVLADAWGVEPRGRGKSIWFELYESGGADTSMRTGEPLPSVNDVLAALATGLWHWDTAAGLVTVDAEAARLLGLPARATTLTEAQTRARLHPVDWNEITGVIRLAVAEGTLAEVRIRIMDEQGRVLRVVRSRSKPSYDPERHSYELTGTLQEVTEPAPGTAAGRSAVTGDWRRSREAFLLDAGRALAEARSTQEVLRVAAGLSMPGFSPDGLAVFGVEGDRLTVIGHHGHRPGVDGPFSHLPLTADYPAAEVVRTGRPVYLSSPDDYRGRYPVTWPLARHFGRRSWAFLPLTASGRTLGAWMAAFAYPVAFTPDERAVLTTVARMLGQALSRAGAADSQRELAEGLQRSMLPSLGPQIPGLTVAARYIPTGGGLQVGGDWYDIIPLPSGRYALAIGDVQGHDVRAAGLMGQLRIALRAYASEGHRPDAVLSRASRFLHGITQDEHMTDPRFATCLYVEADPETGLLEIARAGHLDPAIRMADGTVMTRPTAGGLPLGVDPDADYPTTRFTLEPGEIMTLCTDGLIETGGHDMESGWRRVRAILEDHRGDPESLADALVQGVLGPSSHHTAGPRPDRREDDIAVLLLGRPGADRGWGDPAAARPAVRRTALSVAQDEPERIAEARRHLRELLHDWGSADQVDSAVLLVSETVTNVLVHTDADALLLAEVTGEPGGRRLRLEVTDAGDDLPHKRRPGELASSGRGLVLIEVLADAWGVEPRGRGKSIWFELYESGGADTS

Solvent-accessible surface area (backbone atoms only — not comparable to full-atom values): 73271 Å² total; per-residue (Å²): 129,84,74,62,77,76,76,74,56,68,68,54,53,33,57,66,58,56,41,9,44,38,32,36,36,56,71,80,38,35,34,32,28,32,30,55,27,21,38,68,49,71,42,70,70,45,64,45,71,34,43,49,67,61,50,52,63,23,35,39,71,72,44,52,57,48,48,55,52,44,42,53,50,14,47,75,67,71,40,70,24,65,46,49,37,44,18,21,41,100,86,70,44,74,73,46,43,29,36,35,41,27,38,54,40,76,39,79,92,68,74,25,45,40,31,46,33,41,34,30,69,45,55,51,24,58,99,87,51,88,61,20,57,44,68,59,42,28,53,51,41,40,48,44,47,52,45,52,52,49,50,50,49,53,39,54,65,35,71,30,50,69,46,38,53,53,49,59,66,63,57,73,48,84,94,67,52,60,58,26,39,35,35,34,33,62,56,91,65,22,30,33,65,76,49,70,38,76,62,70,88,80,64,63,58,82,66,39,64,35,48,47,82,44,67,37,71,53,26,46,12,49,73,68,61,42,67,45,78,28,51,31,57,65,50,39,40,70,78,27,58,82,42,30,76,71,54,59,76,72,63,55,26,17,39,37,31,33,32,15,34,41,98,88,40,71,55,16,24,36,36,39,27,19,70,49,74,44,87,65,47,73,68,54,44,50,51,52,50,52,50,29,35,52,47,19,33,37,45,54,52,11,45,54,43,45,52,43,48,50,46,34,51,41,47,42,55,58,51,50,64,53,73,64,75,87,51,68,71,40,45,76,29,74,50,77,46,45,48,33,96,83,40,86,53,27,11,48,46,49,43,47,42,76,28,78,84,70,31,35,35,40,37,38,34,38,25,54,61,55,44,55,66,17,22,28,51,30,34,48,48,53,42,31,39,50,49,41,38,51,71,54,52,52,57,33,56,31,51,28,50,40,8,33,49,44,28,58,70,30,57,42,87,82,47,89,65,76,53,40,25,26,28,35,38,34,39,35,32,50,88,74,27,41,34,39,32,16,24,18,61,42,72,65,40,32,36,30,39,68,72,32,54,66,41,75,48,88,60,51,58,25,68,36,31,23,76,47,56,83,50,65,30,49,68,36,75,53,67,52,50,64,42,20,35,38,41,41,60,40,67,29,63,27,31,44,38,12,21,49,71,66,63,17,41,55,55,52,49,49,51,62,40,67,55,65,61,37,61,60,55,44,53,50,48,53,52,38,53,49,71,32,80,69,19,71,78,62,55,31,93,41,79,63,65,65,60,54,35,29,33,39,41,37,44,28,25,66,38,92,88,53,75,73,53,70,76,77,79,62,61,83,45,60,45,73,51,73,49,76,36,50,54,90,38,68,74,44,50,57,49,51,35,51,47,48,49,55,74,46,65,81,53,88,47,66,68,56,51,51,47,52,35,50,45,49,48,38,54,50,47,50,41,40,73,73,29,92,26,44,33,37,37,37,39,35,36,37,59,52,93,67,59,25,38,38,40,38,35,41,36,33,64,36,81,76,75,87,68,83,57,64,90,81,60,81,60,86,78,33,60,53,59,52,50,41,63,71,69,32,77,42,69,52,74,45,82,40,102,73,15,34,29,43,36,38,29,43,54,64,42,72,74,73,73,79,115,129,86,74,62,76,76,74,73,57,68,67,56,51,31,57,68,59,56,42,9,43,38,33,35,36,58,69,81,38,36,34,33,27,33,29,55,26,21,37,68,49,72,40,72,70,44,65,47,71,35,45,50,66,61,50,51,62,23,35,39,69,71,44,52,58,50,48,56,51,43,41,55,50,14,49,74,67,71,42,69,25,63,46,48,37,44,18,20,41,99,84,72,44,75,72,45,42,27,37,36,42,28,37,54,41,76,40,78,91,68,74,25,45,40,32,46,31,40,35,30,69,44,55,46,23,58,98,90,51,88,64,22,56,46,67,60,39,29,51,50,42,41,48,45,48,52,45,53,53,49,50,50,51,53,40,52,65,34,70,30,48,69,45,38,53,53,49,59,67,64,56,72,48,84,94,66,52,60,57,27,39,38,35,34,33,62,55,92,62,22,30,33,66,77,48,72,38,74,61,70,88,79,66,62,58,81,68,38,64,36,47,47,82,44,68,39,70,52,27,46,12,50,74,69,61,43,64,46,77,29,52,31,57,66,51,39,41,70,78,29,56,82,44,30,75,69,54,60,78,72,63,55,25,17,41,37,29,34,32,15,36,41,97,89,39,69,55,17,21,37,36,39,26,19,70,50,76,46,87,65,44,72,67,55,44,49,53,52,50,51,50,29,36,52,47,19,35,36,44,53,52,10,45,52,45,45,52,44,50,51,47,34,51,42,46,43,54,58,50,51,63,52,74,62,76,86,51,68,69,38,45,77,28,73,50,76,46,43,46,35,97,84,40,84,53,27,11,48,46,48,42,50,41,75,28,80,85,69,30,35,35,40,36,40,35,39,25,55,61,54,44,55,66,16,21,27,51,29,35,48,49,53,42,30,40,50,50,40,38,53,71,55,50,52,54,34,54,31,50,29,51,41,8,32,49,44,27,60,71,30,58,42,86,83,47,89,65,77,54,41,26,26,28,36,37,35,38,36,33,50,88,75,28,40,33,40,32,18,25,18,60,43,72,65,40,31,37,28,40,68,74,32,55,66,41,74,46,88,60,50,57,26,68,34,31,22,75,46,54,81,48,66,29,48,68,34,75,53,65,52,48,64,40,20,34,39,41,41,60,39,67,28,62,28,29,41,37,11,22,49,69,66,64,16,41,55,54,52,50,50,51,61,41,68,56,65,61,37,60,58,58,44,53,50,48,54,51,38,54,50,71,31,78,69,19,70,76,63,55,31,93,41,78,63,60,73,58,54,35,28,34,39,41,36,44,28,25,64,38,90,86,52,73,74,54,70,76,74,80,65,61,84,48,61,46,72,50,73,47,78,36,52,54,90,38,69,74,44,47,58,50,51,37,52,47,47,48,53,75,45,65,80,53,88,47,67,67,56,51,51,48,51,35,50,44,49,48,40,54,48,47,50,40,40,73,75,28,93,26,44,32,38,37,39,38,34,36,37,59,53,93,68,58,26,35,38,39,37,36,42,35,33,63,37,81,76,74,87,68,83,58,65,89,82,59,82,60,90,75,36,59,54,59,53,52,42,63,71,69,31,77,42,69,54,74,43,82,41,101,72,15,33,30,43,35,39,30,43,53,62,43,73,74,73,74,79,116

Secondary structure (DSSP, 8-state):
---------HHHHHHHTTEEEEEEETTTTEEEE-HHHHHHTTS-SS-EEEEHHHHHTTB-HHHHHHHHHHHHHHHHHT--EEEEEEEE-TTS-EEEEEEEEEEEEEETTTTEEEEEEEEEEE----TT-SSTTSSHHHHHHHHHHHHHHHHHHHHHH--SHHHHHHHHHH---TT---SEEEEEEEETTEEEEEEEESS-TTTTGGGTTEETTSS-HHHHHHHH---EEE-SHHHHHHH-TTTHHHHGGG--SEEEEEEEEETTEEEEEEEEEESS-----HHHHHHHHHHHHHHHHHHHHHHHHHHHHHHHHHHHHHHSPP--SPPTT-EEEEEEE--STT-S--SEEEEEEE-TTS-EEEEEEEES-SSHHHHHHHHHHHHHHHHHHHTT--HHHHHHHHHHHHHHHH-STT--S---EEEEEEEE-TTT-EEEEEEEBPPPPEEE-TTS-EEE----EEPPBTT-TT----EEEEE--TT-EEEEE-HHHHHTTT--HHHHHHHHHHHHHH--S-HHHHHHHHHHHHHSGGGGGG--SS-----S-EEEEEEE---SS--TT-TT------EEEEEEE-TT-TTHHHHHHHHHHHHTTT-S-HHHHHHHHHHHHHHHHHHHHH-SS-EEEEEEEES-TTS-EEEEEEEE----------TT---SSSHHHHHHHHH-SEEEEEE-SSSEEEEEEEESS------/---------HHHHHHHTTEEEEEEETTTTEEEE-HHHHHHTTS-SS-EEEEHHHHHTTB-HHHHHHHHHHHHHHHHHT--EEEEEEEE-TTS-EEEEEEEEEEEEEETTTTEEEEEEEEEEE----TT-SSTTSSHHHHHHHHHHHHHHHHHHHHHH--SHHHHHHHHHH---TT---SEEEEEEEETTEEEEEEEESS-TTTTGGGTTEETTSS-HHHHHHHH---EEE-SHHHHHHH-TTTHHHHGGG--SEEEEEEEEETTEEEEEEEEEESS-----HHHHHHHHHHHHHHHHHHHHHHHHHHHHHHHHHHHHHHSPP--SPPTT-EEEEEEE--STT-S--SEEEEEEE-TTS-EEEEEEEES-SSHHHHHHHHHHHHHHHHHHHTT--HHHHHHHHHHHHHHHH--TT--S---EEEEEEEE-TTT-EEEEEEEBPPPPEEE-TTS-EEE----EEPPBTT-TT----EEEEE--TT-EEEEE-HHHHHTTT--HHHHHHHHHHHHHH--S-HHHHHHHHHHHHHSGGGGGG--SS---TTS-EEEEEEE---SS--TT-TT------EEEEEEE-TT-TTHHHHHHHHHHHHTTT-S-HHHHHHHHHHHHHHHHHHHHH-SS-EEEEEEEESSTTS-EEEEEEEE----------TT---SSSHHHHHHHHH-SEEEEEE-SSSEEEEEEEESS------

Organism: Streptomyces collinus (strain DSM 40733 / Tue 365) (NCBI:txid1214242)